Protein AF-0000000078952735 (afdb_homodimer)

Foldseek 3Di:
DDDDDDDDDDDDDDDPPPDDDDPPPPDDCPVPPDDDQLLPPQDCVVVVVAAEQEALVSLVVVLCQQQVFDDDDDPDGDDQVVCLVVFDDQVQFAADAFRQLKYKHKQALQDPVSLVVQQDPVQAGQVLLVLLSVLSVQQSSQVSQFDGPPDDPPDHDFKDKDFAKWAKKFFQAPVTHGSNFMKMKIKTFLADDFFKTKIWMFMDTPNDTGMITITIMGIAGNRRPGGGGGHGYDHPDDSSVVSNVVVVVVVVVVVVCVVQPLLDRDQDPVLVVVLVVLVCQQCPPPPPCPPSPPDHPPLEDEQVPQKDKDKDQAAQVQADSNQFGRVSNVSSVQVVRQQVSLCVQQVHGWAWGMKRIKGFADTHHRGWMKMKMKTQQFFDWQKTKIKIWIWIDHPVDPDTDTGIIMITMIGHPGGTGTYGYDDPSSSSSNSSRVVVVVVSVVVVVVSVVSSVVSVVVVD/DDDDDDDDDPPDPPDDPPDDDPPPPPDPPPPDPPPQLLLLVQDCVCVSVAAEQEALVSLVVVLCQQQVFDDDDDPDGDDQPVCLVVFDDQVQFAADAFRQLKYKHKQALQDPVSLVVQQDPVQAGQVLLVLLSVLSVQQSSQVSQFDGPPDDPPHHDFKDKDFAKWAKKFFQAPVTHGSNFMKMKIKTFLADDFFKTKIWMFMDTPNHTGMITITIMGIAGNRNPGGGGGHGYDHPDDSSVVSNVVVVVVVVVVVVCVVQPLLDRDQDPVLVVVLVVLVCQQCPPPPPCPPSPPAHPPLEDEQVPQKDKDKDQAAQVQADSNQFGRVSNVSSVQVVRQQVSLCVQQVHGWAWGMKRIKGFADTHHRGKMKMKMKTQQFFDWQKTKIKIWIWIDHPVDPDTDTGIIMITMIGHPGGTGTYGYDDPSSSSSNVSRVVVVVVSVVVVVVSVVSSVVSVVVVD

pLDDT: mean 80.13, std 22.81, range [15.13, 98.44]

Solvent-accessible surface area (backbone atoms only — not comparable to full-atom values): 49094 Å² total; per-residue (Å²): 136,80,87,86,80,71,83,83,86,87,81,81,77,84,68,85,64,84,80,86,67,90,71,80,69,80,74,81,75,76,71,75,80,75,85,80,60,65,28,76,60,70,72,58,72,63,52,78,78,47,50,71,50,54,35,54,70,45,46,53,51,51,52,34,58,44,52,58,58,69,88,61,85,57,78,69,69,81,81,42,65,83,34,50,82,64,50,68,53,62,88,67,31,60,74,37,36,43,71,63,14,28,35,29,30,30,45,59,22,66,42,49,82,53,18,36,76,29,25,35,60,85,44,25,51,38,65,31,58,51,41,30,49,50,47,52,50,51,51,47,30,51,58,47,50,52,58,63,83,83,59,60,88,90,58,49,51,34,55,35,77,44,74,48,32,36,57,33,36,41,40,59,54,89,83,60,56,58,25,70,46,47,34,36,36,34,36,24,48,43,43,52,52,59,32,38,35,33,32,40,35,38,36,28,44,92,85,36,75,34,33,43,34,36,36,32,33,32,33,18,24,39,68,64,81,44,78,25,60,46,38,41,70,44,59,80,46,70,69,44,40,52,52,33,51,53,38,51,52,50,49,52,52,45,53,62,45,60,76,40,42,82,97,63,47,72,71,48,74,68,47,47,51,50,50,50,54,50,46,42,71,64,60,47,85,59,72,80,62,58,61,78,71,84,72,61,62,88,69,39,38,49,30,90,74,35,60,38,55,28,49,46,79,51,42,51,66,44,39,39,99,80,58,23,45,26,64,23,55,54,48,16,52,50,46,50,45,38,48,52,36,47,11,54,70,58,46,33,81,48,42,75,41,33,37,35,56,29,42,51,74,54,90,41,57,29,71,26,33,38,37,38,36,21,32,47,34,26,47,55,58,35,32,40,27,32,41,33,43,30,27,40,28,41,41,65,41,86,65,68,41,76,27,34,39,38,33,38,34,31,40,39,94,54,69,44,61,38,50,38,56,86,48,71,69,42,41,53,43,25,53,50,32,45,51,52,50,49,52,53,52,50,52,52,52,53,46,50,49,42,10,50,51,48,54,54,65,73,97,132,85,85,84,87,78,81,82,84,86,66,83,75,81,83,78,84,71,85,81,76,80,72,75,80,72,80,79,75,74,75,80,78,72,75,55,62,62,38,73,57,70,69,55,69,61,53,77,77,46,50,71,51,56,35,55,68,46,45,54,51,50,51,35,58,45,51,60,57,69,86,59,86,57,77,68,68,81,80,41,66,82,35,51,81,65,52,68,53,64,88,67,33,60,72,37,36,43,70,63,14,27,34,30,30,30,44,60,21,65,42,48,83,53,18,36,76,30,26,36,59,84,44,25,51,37,65,31,58,51,40,31,48,48,47,53,49,50,50,48,30,52,58,48,48,51,60,63,83,83,59,60,89,90,58,50,51,35,56,37,77,44,75,48,32,36,55,33,35,41,42,60,55,86,82,62,54,57,24,71,48,46,34,38,38,36,36,23,46,44,41,53,50,61,32,38,34,33,33,40,34,35,36,27,45,92,74,34,74,32,32,44,32,36,36,32,32,32,33,18,24,40,70,65,81,45,79,25,61,48,38,41,68,43,60,82,46,71,64,45,40,52,50,33,52,53,39,49,54,49,50,53,52,46,55,63,43,61,78,39,43,83,97,61,47,73,74,49,76,68,47,49,51,51,50,50,53,52,46,43,70,64,61,48,85,58,72,82,61,61,62,76,71,84,70,60,63,89,68,40,39,48,29,91,75,34,59,39,53,29,50,46,78,52,41,51,65,43,40,40,100,79,56,24,44,27,65,24,54,55,48,16,53,47,45,49,46,38,49,53,36,47,10,54,70,59,47,35,81,48,42,74,40,33,38,36,56,30,41,50,72,53,89,41,56,28,73,26,33,38,38,38,37,22,32,45,35,24,48,56,58,34,33,40,26,32,43,32,42,31,27,40,28,41,41,64,41,86,65,69,43,77,28,34,38,36,34,37,35,31,39,39,94,54,69,46,60,38,50,39,57,87,47,72,70,42,41,52,44,26,51,50,31,45,51,52,51,51,52,52,51,49,52,50,52,53,49,50,52,44,20,50,53,47,54,55,66,72,99

Sequence (918 aa):
MAPLLSQPRFEFGVHRILNPFFKASICHFHQSAFRCGWGVSCDLDELESGHCSGTMSDVKKDINQRIGLEPGYHSIPKCRASLLKYQPEQNDLPKRSLMDSFTTAVLPLTLIPVQESYVNHLGQVRMGRLMEDLDLFAVWICHRHVNLPKLPKGIPLPYVFVTLLVDSVDFENERGLTAHEDMDFCGHVSWTGRSSMEITMYIRQQSIIFAKAIFMMVARNATNTGPAPVNALQPANEKEQRCYENSIERHKRRMAKQSKSVLNVRPTKDDEKLMYEIFKRTKGTDISIRDASELPPPNCRWMSDSFQTTILHAFPDNRNSHNHIFGGFVMRQAVEISFIAACIYAGGRPLLTGIMDVAFYGPLKVNSFLKLTAYIVYTHKEYIQLLTIVQGFDGTNMEKTTTNMLHMTYKAKVPVKEVLPATYQETLWHINGRNKFRAIQLLKIKRRKINNNNLSKQKMAPLLSQPRFEFGVHRILNPFFKASICHFHQSAFRCGWGVSCDLDELESGHCSGTMSDVKKDINQRIGLEPGYHSIPKCRASLLKYQPEQNDLPKRSLMDSFTTAVLPLTLIPVQESYVNHLGQVRMGRLMEDLDLFAVWICHRHVNLPKLPKGIPLPYVFVTLLVDSVDFENERGLTAHEDMDFCGHVSWTGRSSMEITMYIRQQSIIFAKAIFMMVARNATNTGPAPVNALQPANEKEQRCYENSIERHKRRMAKQSKSVLNVRPTKDDEKLMYEIFKRTKGTDISIRDASELPPPNCRWMSDSFQTTILHAFPDNRNSHNHIFGGFVMRQAVEISFIAACIYAGGRPLLTGIMDVAFYGPLKVNSFLKLTAYIVYTHKEYIQLLTIVQGFDGTNMEKTTTNMLHMTYKAKVPVKEVLPATYQETLWHINGRNKFRAIQLLKIKRRKINNNNLSKQK

Organism: Drosophila grimshawi (NCBI:txid7222)

Nearest PDB structures (foldseek):
  4zv3-assembly1_A  TM=8.084E-01  e=3.103E-20  Mus musculus
  5hz4-assembly1_B  TM=9.418E-01  e=2.242E-11  Staphylococcus aureus subsp. aureus Mu50
  5egl-assembly1_A  TM=9.257E-01  e=1.383E-11  Staphylococcus aureus subsp. aureus Mu50
  5egk-assembly1_C  TM=9.360E-01  e=2.110E-11  Staphylococcus aureus subsp. aureus Mu50
  5egj-assembly1_A  TM=9.274E-01  e=2.242E-11  Staphylococcus aureus subsp. aureus Mu50

Secondary structure (DSSP, 8-state):
--------------------------------------S--STTGGGGGSEEEEEHHHHHHHHHHHHTPPSS--SSPPP-GGGGGGPPPGGGSPPB-HHHH-EEEEE-TTSHHHHHHHB-TTSBB-HHHHHHHHHHHHHHHHHHH---TTSPTTPPP-EEEEEEEEEEEEE--TT--BTTS-EEEEEEEEEE-SSEEEEEEEEEETTEEEEEEEEEEEEEETTSSSB---PPB---SHHHHHHHHHHHHHHHHHHHHHTS-STT-PPPHHHHHHHHHHHHHHH-S-TT--S--SSPSTTEEEGGGSEEEEEEE--GGGB-TTSBBPHHHHHHHHHHHHHHHHHHHHTS-PEEEEEEEEEE-S--BTT-EEEEEEEEEEEETTEEEEEEEEEEE-SS----EEEEEEEEEEE-SS--PEEE--SHHHHHHHHHHHHHHHHHHHHHHHHHHHHHHHHHHT-/-PPP----------------------------------S--TTTGGGGGSEEEEEHHHHHHHHHHHHTPPSS--SSPPP-GGGGGGPPPGGGSPPB-HHHH-EEEEE-TTSHHHHHHHB-TTSBB-HHHHHHHHHHHHHHHHHHH---TTSPTTPPP-EEEEEEEEEEEEE--TT--BTTS-EEEEEEEEEE-SSEEEEEEEEEETTEEEEEEEEEEEEEETTSSSB---PPB---SHHHHHHHHHHHHHHHHHHHHHTS-STT-PPPHHHHHHHHHHHHHHH-S-TT--S--SSPSTTEEEGGGSEEEEEEE--GGGB-TTSBBPHHHHHHHHHHHHHHHHHHHHTS--EEEEEEEEEE-S--BTT-EEEEEEEEEEEETTEEEEEEEEEEE-SS----EEEEEEEEEEE-SS--PEEE--SHHHHHHHHHHHHHHHHHHHHHHHHHHHHHHHHHHT-

Radius of gyration: 31.55 Å; Cα contacts (8 Å, |Δi|>4): 1779; chains: 2; bounding box: 62×107×110 Å

InterPro domains:
  IPR029069 HotDog domain superfamily [SSF54637] (111-257)
  IPR029069 HotDog domain superfamily [SSF54637] (299-438)
  IPR033120 Hotdog acyl-CoA thioesterase (ACOT)-type domain [PS51770] (104-223)
  IPR033120 Hotdog acyl-CoA thioesterase (ACOT)-type domain [PS51770] (304-416)

Structure (mmCIF, N/CA/C/O backbone):
data_AF-0000000078952735-model_v1
#
loop_
_entity.id
_entity.type
_entity.pdbx_description
1 polymer GH13347
#
loop_
_atom_site.group_PDB
_atom_site.id
_atom_site.type_symbol
_atom_site.label_atom_id
_atom_site.label_alt_id
_atom_site.label_comp_id
_atom_site.label_asym_id
_atom_site.label_entity_id
_atom_site.label_seq_id
_atom_site.pdbx_PDB_ins_code
_atom_site.Cartn_x
_atom_site.Cartn_y
_atom_site.Cartn_z
_atom_site.occupancy
_atom_site.B_iso_or_equiv
_atom_site.auth_seq_id
_atom_site.auth_comp_id
_atom_site.auth_asym_id
_atom_site.auth_atom_id
_atom_site.pdbx_PDB_model_num
ATOM 1 N N . MET A 1 1 ? 25.031 65 -10.664 1 17.95 1 MET A N 1
ATOM 2 C CA . MET A 1 1 ? 23.641 64.875 -11.125 1 17.95 1 MET A CA 1
ATOM 3 C C . MET A 1 1 ? 23.5 63.75 -12.117 1 17.95 1 MET A C 1
ATOM 5 O O . MET A 1 1 ? 22.469 63.594 -12.766 1 17.95 1 MET A O 1
ATOM 9 N N . ALA A 1 2 ? 24.641 63.219 -12.461 1 17.36 2 ALA A N 1
ATOM 10 C CA . ALA A 1 2 ? 24.875 62.688 -13.797 1 17.36 2 ALA A CA 1
ATOM 11 C C . ALA A 1 2 ? 23.953 61.531 -14.086 1 17.36 2 ALA A C 1
ATOM 13 O O . ALA A 1 2 ? 23.594 60.75 -13.18 1 17.36 2 ALA A O 1
ATOM 14 N N . PRO A 1 3 ? 23.562 61.406 -15.305 1 18.03 3 PRO A N 1
ATOM 15 C CA . PRO A 1 3 ? 22.531 60.812 -16.156 1 18.03 3 PRO A CA 1
ATOM 16 C C . PRO A 1 3 ? 22.422 59.281 -15.984 1 18.03 3 PRO A C 1
ATOM 18 O O . PRO A 1 3 ? 23.359 58.656 -15.484 1 18.03 3 PRO A O 1
ATOM 21 N N . LEU A 1 4 ? 21.219 58.75 -16.422 1 17.56 4 LEU A N 1
ATOM 22 C CA . LEU A 1 4 ? 20.156 57.75 -16.5 1 17.56 4 LEU A CA 1
ATOM 23 C C . LEU A 1 4 ? 20.672 56.469 -17.125 1 17.56 4 LEU A C 1
ATOM 25 O O . LEU A 1 4 ? 20.406 55.375 -16.594 1 17.56 4 LEU A O 1
ATOM 29 N N . LEU A 1 5 ? 21 56.531 -18.422 1 16.05 5 LEU A N 1
ATOM 30 C CA . LEU A 1 5 ? 20.156 55.875 -19.422 1 16.05 5 LEU A CA 1
ATOM 31 C C . LEU A 1 5 ? 20.562 54.406 -19.594 1 16.05 5 LEU A C 1
ATOM 33 O O . LEU A 1 5 ? 19.703 53.531 -19.719 1 16.05 5 LEU A O 1
ATOM 37 N N . SER A 1 6 ? 21.797 54.125 -19.766 1 15.13 6 SER A N 1
ATOM 38 C CA . SER A 1 6 ? 22.109 53.625 -21.109 1 15.13 6 SER A CA 1
ATOM 39 C C . SER A 1 6 ? 21.984 52.125 -21.172 1 15.13 6 SER A C 1
ATOM 41 O O . SER A 1 6 ? 22.047 51.531 -22.266 1 15.13 6 SER A O 1
ATOM 43 N N . GLN A 1 7 ? 22.047 51.438 -20.047 1 17.31 7 GLN A N 1
ATOM 44 C CA . GLN A 1 7 ? 22.969 50.344 -20.328 1 17.31 7 GLN A CA 1
ATOM 45 C C . GLN A 1 7 ? 22.344 49.344 -21.297 1 17.31 7 GLN A C 1
ATOM 47 O O . GLN A 1 7 ? 21.172 49.031 -21.188 1 17.31 7 GLN A O 1
ATOM 52 N N . PRO A 1 8 ? 23.062 48.969 -22.297 1 16.89 8 PRO A N 1
ATOM 53 C CA . PRO A 1 8 ? 22.906 48.312 -23.594 1 16.89 8 PRO A CA 1
ATOM 54 C C . PRO A 1 8 ? 22.203 46.969 -23.5 1 16.89 8 PRO A C 1
ATOM 56 O O . PRO A 1 8 ? 22.234 46.312 -22.438 1 16.89 8 PRO A O 1
ATOM 59 N N . ARG A 1 9 ? 21.438 46.625 -24.547 1 16.88 9 ARG A N 1
ATOM 60 C CA . ARG A 1 9 ? 20.344 45.812 -25.109 1 16.88 9 ARG A CA 1
ATOM 61 C C . ARG A 1 9 ? 20.672 44.312 -25.031 1 16.88 9 ARG A C 1
ATOM 63 O O . ARG A 1 9 ? 19.875 43.531 -24.5 1 16.88 9 ARG A O 1
ATOM 70 N N . PHE A 1 10 ? 21.312 43.719 -26.156 1 16.86 10 PHE A N 1
ATOM 71 C CA . PHE A 1 10 ? 20.844 42.75 -27.141 1 16.86 10 PHE A CA 1
ATOM 72 C C . PHE A 1 10 ? 21.125 41.312 -26.672 1 16.86 10 PHE A C 1
ATOM 74 O O . PHE A 1 10 ? 21.969 41.094 -25.812 1 16.86 10 PHE A O 1
ATOM 81 N N . GLU A 1 11 ? 20.688 40.281 -27.562 1 15.79 11 GLU A N 1
ATOM 82 C CA . GLU A 1 11 ? 19.953 39.031 -27.812 1 15.79 11 GLU A CA 1
ATOM 83 C C . GLU A 1 11 ? 20.891 37.844 -27.828 1 15.79 11 GLU A C 1
ATOM 85 O O . GLU A 1 11 ? 20.438 36.688 -27.797 1 15.79 11 GLU A O 1
ATOM 90 N N . PHE A 1 12 ? 22.125 37.969 -27.734 1 16.38 12 PHE A N 1
ATOM 91 C CA . PHE A 1 12 ? 22.781 37.125 -28.734 1 16.38 12 PHE A CA 1
ATOM 92 C C . PHE A 1 12 ? 22.5 35.656 -28.484 1 16.38 12 PHE A C 1
ATOM 94 O O . PHE A 1 12 ? 22.156 35.281 -27.375 1 16.38 12 PHE A O 1
ATOM 101 N N . GLY A 1 13 ? 22.891 34.781 -29.5 1 15.48 13 GLY A N 1
ATOM 102 C CA . GLY A 1 13 ? 22.703 33.625 -30.391 1 15.48 13 GLY A CA 1
ATOM 103 C C . GLY A 1 13 ? 23.172 32.312 -29.812 1 15.48 13 GLY A C 1
ATOM 104 O O . GLY A 1 13 ? 22.875 31.25 -30.359 1 15.48 13 GLY A O 1
ATOM 105 N N . VAL A 1 14 ? 24.109 32.281 -28.969 1 16.17 14 VAL A N 1
ATOM 106 C CA . VAL A 1 14 ? 25.094 31.297 -29.328 1 16.17 14 VAL A CA 1
ATOM 107 C C . VAL A 1 14 ? 24.484 29.906 -29.281 1 16.17 14 VAL A C 1
ATOM 109 O O . VAL A 1 14 ? 23.516 29.672 -28.531 1 16.17 14 VAL A O 1
ATOM 112 N N . HIS A 1 15 ? 25.172 28.891 -29.938 1 16.36 15 HIS A N 1
ATOM 113 C CA . HIS A 1 15 ? 25.312 27.688 -30.734 1 16.36 15 HIS A CA 1
ATOM 114 C C . HIS A 1 15 ? 25.297 26.438 -29.859 1 16.36 15 HIS A C 1
ATOM 116 O O . HIS A 1 15 ? 25.484 25.328 -30.359 1 16.36 15 HIS A O 1
ATOM 122 N N . ARG A 1 16 ? 25.281 26.594 -28.594 1 15.67 16 ARG A N 1
ATOM 123 C CA . ARG A 1 16 ? 25.984 25.422 -28.062 1 15.67 16 ARG A CA 1
ATOM 124 C C . ARG A 1 16 ? 25.312 24.125 -28.5 1 15.67 16 ARG A C 1
ATOM 126 O O . ARG A 1 16 ? 24.141 23.906 -28.203 1 15.67 16 ARG A O 1
ATOM 133 N N . ILE A 1 17 ? 25.828 23.438 -29.484 1 18.36 17 ILE A N 1
ATOM 134 C CA . ILE A 1 17 ? 25.656 22.266 -30.328 1 18.36 17 ILE A CA 1
ATOM 135 C C . ILE A 1 17 ? 25.578 21 -29.469 1 18.36 17 ILE A C 1
ATOM 137 O O . ILE A 1 17 ? 26.016 19.922 -29.875 1 18.36 17 ILE A O 1
ATOM 141 N N . LEU A 1 18 ? 25.234 21.047 -28.25 1 15.95 18 LEU A N 1
ATOM 142 C CA . LEU A 1 18 ? 25.625 19.766 -27.688 1 15.95 18 LEU A CA 1
ATOM 143 C C . LEU A 1 18 ? 25.125 18.609 -28.547 1 15.95 18 LEU A C 1
ATOM 145 O O . LEU A 1 18 ? 24 18.641 -29.047 1 15.95 18 LEU A O 1
ATOM 149 N N . ASN A 1 19 ? 25.984 17.719 -29.078 1 16.56 19 ASN A N 1
ATOM 150 C CA . ASN A 1 19 ? 26.234 16.562 -29.922 1 16.56 19 ASN A CA 1
ATOM 151 C C . ASN A 1 19 ? 25.281 15.422 -29.609 1 16.56 19 ASN A C 1
ATOM 153 O O . ASN A 1 19 ? 24.891 15.234 -28.453 1 16.56 19 ASN A O 1
ATOM 157 N N . PRO A 1 20 ? 24.859 14.688 -30.672 1 19.56 20 PRO A N 1
ATOM 158 C CA . PRO A 1 20 ? 23.875 13.68 -31.062 1 19.56 20 PRO A CA 1
ATOM 159 C C . PRO A 1 20 ? 23.938 12.422 -30.203 1 19.56 20 PRO A C 1
ATOM 161 O O . PRO A 1 20 ? 22.922 11.977 -29.672 1 19.56 20 PRO A O 1
ATOM 164 N N . PHE A 1 21 ? 24.938 11.484 -30.484 1 20.53 21 PHE A N 1
ATOM 165 C CA . PHE A 1 21 ? 24.859 10.125 -31.016 1 20.53 21 PHE A CA 1
ATOM 166 C C . PHE A 1 21 ? 24.703 9.117 -29.875 1 20.53 21 PHE A C 1
ATOM 168 O O . PHE A 1 21 ? 24.734 7.906 -30.109 1 20.53 21 PHE A O 1
ATOM 175 N N . PHE A 1 22 ? 24.984 9.312 -28.672 1 19.62 22 PHE A N 1
ATOM 176 C CA . PHE A 1 22 ? 25.297 7.984 -28.172 1 19.62 22 PHE A CA 1
ATOM 177 C C . PHE A 1 22 ? 24.156 7.012 -28.453 1 19.62 22 PHE A C 1
ATOM 179 O O . PHE A 1 22 ? 23.016 7.281 -28.109 1 19.62 22 PHE A O 1
ATOM 186 N N . LYS A 1 23 ? 24.203 6.066 -29.438 1 19.88 23 LYS A N 1
ATOM 187 C CA . LYS A 1 23 ? 23.891 4.691 -29.828 1 19.88 23 LYS A CA 1
ATOM 188 C C . LYS A 1 23 ? 23.891 3.773 -28.609 1 19.88 23 LYS A C 1
ATOM 190 O O . LYS A 1 23 ? 24.953 3.389 -28.109 1 19.88 23 LYS A O 1
ATOM 195 N N . ALA A 1 24 ? 23.328 3.855 -27.703 1 19.94 24 ALA A N 1
ATOM 196 C CA . ALA A 1 24 ? 23.312 2.746 -26.75 1 19.94 24 ALA A CA 1
ATOM 197 C C . ALA A 1 24 ? 23.031 1.422 -27.453 1 19.94 24 ALA A C 1
ATOM 199 O O . ALA A 1 24 ? 21.906 1.159 -27.875 1 19.94 24 ALA A O 1
ATOM 200 N N . SER A 1 25 ? 23.75 0.961 -28.484 1 22.34 25 SER A N 1
ATOM 201 C CA . SER A 1 25 ? 23.781 -0.462 -28.812 1 22.34 25 SER A CA 1
ATOM 202 C C . SER A 1 25 ? 23.875 -1.314 -27.547 1 22.34 25 SER A C 1
ATOM 204 O O . SER A 1 25 ? 24.938 -1.368 -26.922 1 22.34 25 SER A O 1
ATOM 206 N N . ILE A 1 26 ? 23.188 -1.322 -26.656 1 22.59 26 ILE A N 1
ATOM 207 C CA . ILE A 1 26 ? 23.344 -2.369 -25.656 1 22.59 26 ILE A CA 1
ATOM 208 C C . ILE A 1 26 ? 23.703 -3.688 -26.344 1 22.59 26 ILE A C 1
ATOM 210 O O . ILE A 1 26 ? 23.188 -4.008 -27.406 1 22.59 26 ILE A O 1
ATOM 214 N N . CYS A 1 27 ? 24.734 -4.434 -25.906 1 25.83 27 CYS A N 1
ATOM 215 C CA . CYS A 1 27 ? 25.906 -5.305 -25.953 1 25.83 27 CYS A CA 1
ATOM 216 C C . CYS A 1 27 ? 25.516 -6.711 -26.406 1 25.83 27 CYS A C 1
ATOM 218 O O . CYS A 1 27 ? 24.375 -7.137 -26.219 1 25.83 27 CYS A O 1
ATOM 220 N N . HIS A 1 28 ? 26.219 -7.18 -27.438 1 24.39 28 HIS A N 1
ATOM 221 C CA . HIS A 1 28 ? 26.578 -8.531 -27.844 1 24.39 28 HIS A CA 1
ATOM 222 C C . HIS A 1 28 ? 26.844 -9.422 -26.625 1 24.39 28 HIS A C 1
ATOM 224 O O . HIS A 1 28 ? 27.766 -9.164 -25.844 1 24.39 28 HIS A O 1
ATOM 230 N N . PHE A 1 29 ? 26.016 -9.875 -26.016 1 24.89 29 PHE A N 1
ATOM 231 C CA . PHE A 1 29 ? 26.156 -10.969 -25.078 1 24.89 29 PHE A CA 1
ATOM 232 C C . PHE A 1 29 ? 26.984 -12.102 -25.672 1 24.89 29 PHE A C 1
ATOM 234 O O . PHE A 1 29 ? 26.516 -12.812 -26.562 1 24.89 29 PHE A O 1
ATOM 241 N N . HIS A 1 30 ? 28.344 -11.906 -26.234 1 24.11 30 HIS A N 1
ATOM 242 C CA . HIS A 1 30 ? 29.062 -13.18 -26.234 1 24.11 30 HIS A CA 1
ATOM 243 C C . HIS A 1 30 ? 29.094 -13.797 -24.828 1 24.11 30 HIS A C 1
ATOM 245 O O . HIS A 1 30 ? 30.156 -13.906 -24.219 1 24.11 30 HIS A O 1
ATOM 251 N N . GLN A 1 31 ? 28.25 -13.727 -24.078 1 24 31 GLN A N 1
ATOM 252 C CA . GLN A 1 31 ? 28.266 -14.5 -22.844 1 24 31 GLN A CA 1
ATOM 253 C C . GLN A 1 31 ? 28.469 -15.984 -23.125 1 24 31 GLN A C 1
ATOM 255 O O . GLN A 1 31 ? 27.609 -16.641 -23.719 1 24 31 GLN A O 1
ATOM 260 N N . SER A 1 32 ? 29.672 -16.484 -23.391 1 25.08 32 SER A N 1
ATOM 261 C CA . SER A 1 32 ? 30.062 -17.844 -23.031 1 25.08 32 SER A CA 1
ATOM 262 C C . SER A 1 32 ? 29.672 -18.172 -21.594 1 25.08 32 SER A C 1
ATOM 264 O O . SER A 1 32 ? 30.203 -19.109 -21 1 25.08 32 SER A O 1
ATOM 266 N N . ALA A 1 33 ? 28.984 -17.516 -20.828 1 24.45 33 ALA A N 1
ATOM 267 C CA . ALA A 1 33 ? 28.875 -17.922 -19.422 1 24.45 33 ALA A CA 1
ATOM 268 C C . ALA A 1 33 ? 28.531 -19.406 -19.312 1 24.45 33 ALA A C 1
ATOM 270 O O . ALA A 1 33 ? 27.641 -19.906 -20.016 1 24.45 33 ALA A O 1
ATOM 271 N N . PHE A 1 34 ? 29.266 -20.234 -18.531 1 24.39 34 PHE A N 1
ATOM 272 C CA . PHE A 1 34 ? 29.391 -21.516 -17.844 1 24.39 34 PHE A CA 1
ATOM 273 C C . PHE A 1 34 ? 28.172 -21.797 -16.969 1 24.39 34 PHE A C 1
ATOM 275 O O . PHE A 1 34 ? 27.672 -22.922 -16.922 1 24.39 34 PHE A O 1
ATOM 282 N N . ARG A 1 35 ? 27.875 -21 -15.859 1 25.73 35 ARG A N 1
ATOM 283 C CA . ARG A 1 35 ? 27.688 -21.609 -14.547 1 25.73 35 ARG A CA 1
ATOM 284 C C . ARG A 1 35 ? 26.531 -22.609 -14.562 1 25.73 35 ARG A C 1
ATOM 286 O O . ARG A 1 35 ? 25.828 -22.719 -15.562 1 25.73 35 ARG A O 1
ATOM 293 N N . CYS A 1 36 ? 25.609 -22.516 -13.289 1 26.25 36 CYS A N 1
ATOM 294 C CA . CYS A 1 36 ? 25.156 -23.406 -12.219 1 26.25 36 CYS A CA 1
ATOM 295 C C . CYS A 1 36 ? 23.984 -24.266 -12.672 1 26.25 36 CYS A C 1
ATOM 297 O O . CYS A 1 36 ? 23.172 -23.828 -13.477 1 26.25 36 CYS A O 1
ATOM 299 N N . GLY A 1 37 ? 24.047 -25.594 -12.219 1 26.41 37 GLY A N 1
ATOM 300 C CA . GLY A 1 37 ? 23.422 -26.906 -12.281 1 26.41 37 GLY A CA 1
ATOM 301 C C . GLY A 1 37 ? 21.969 -26.891 -11.859 1 26.41 37 GLY A C 1
ATOM 302 O O . GLY A 1 37 ? 21.609 -27.484 -10.828 1 26.41 37 GLY A O 1
ATOM 303 N N . TRP A 1 38 ? 21.328 -25.875 -11.695 1 28.84 38 TRP A N 1
ATOM 304 C CA . TRP A 1 38 ? 20 -26.469 -11.617 1 28.84 38 TRP A CA 1
ATOM 3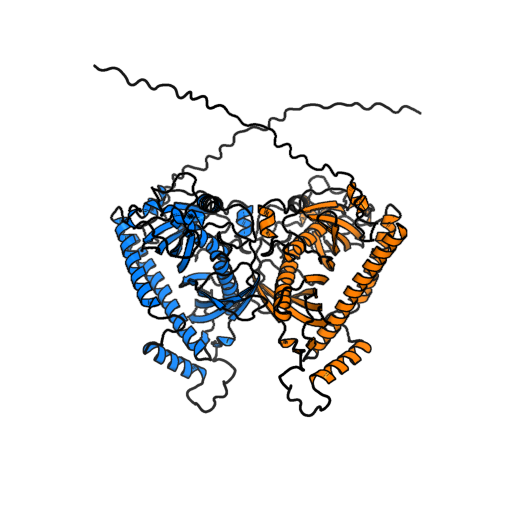05 C C . TRP A 1 38 ? 19.75 -27.391 -12.805 1 28.84 38 TRP A C 1
ATOM 307 O O . TRP A 1 38 ? 20.141 -27.078 -13.93 1 28.84 38 TRP A O 1
ATOM 317 N N . GLY A 1 39 ? 19.938 -28.703 -12.688 1 30.36 39 GLY A N 1
ATOM 318 C CA . GLY A 1 39 ? 19.75 -29.781 -13.633 1 30.36 39 GLY A CA 1
ATOM 319 C C . GLY A 1 39 ? 18.688 -29.484 -14.68 1 30.36 39 GLY A C 1
ATOM 320 O O . GLY A 1 39 ? 18.344 -30.359 -15.477 1 30.36 39 GLY A O 1
ATOM 321 N N . VAL A 1 40 ? 17.656 -28.844 -14.266 1 32.56 40 VAL A N 1
ATOM 322 C CA . VAL A 1 40 ? 16.719 -28.844 -15.383 1 32.56 40 VAL A CA 1
ATOM 323 C C . VAL A 1 40 ? 17.312 -28.078 -16.562 1 32.56 40 VAL A C 1
ATOM 325 O O . VAL A 1 40 ? 17.438 -26.844 -16.531 1 32.56 40 VAL A O 1
ATOM 328 N N . SER A 1 41 ? 18.438 -28.531 -17.109 1 32.97 41 SER A N 1
ATOM 329 C CA . SER A 1 41 ? 19.047 -28.25 -18.406 1 32.97 41 SER A CA 1
ATOM 330 C C . SER A 1 41 ? 17.984 -27.922 -19.453 1 32.97 41 SER A C 1
ATOM 332 O O . SER A 1 41 ? 18.312 -27.594 -20.594 1 32.97 41 SER A O 1
ATOM 334 N N . CYS A 1 42 ? 16.859 -28.75 -19.438 1 34.94 42 CYS A N 1
ATOM 335 C CA . CYS A 1 42 ? 16.203 -28.516 -20.719 1 34.94 42 CYS A CA 1
ATOM 336 C C . CYS A 1 42 ? 16.188 -27.031 -21.078 1 34.94 42 CYS A C 1
ATOM 338 O O . CYS A 1 42 ? 16.328 -26.672 -22.25 1 34.94 42 CYS A O 1
ATOM 340 N N . ASP A 1 43 ? 15.312 -26.344 -20.312 1 39.72 43 ASP A N 1
ATOM 341 C CA . ASP A 1 43 ? 14.406 -25.438 -21 1 39.72 43 ASP A CA 1
ATOM 342 C C . ASP A 1 43 ? 15.148 -24.219 -21.516 1 39.72 43 ASP A C 1
ATOM 344 O O . ASP A 1 43 ? 14.82 -23.688 -22.578 1 39.72 43 ASP A O 1
ATOM 348 N N . LEU A 1 44 ? 16.016 -23.578 -20.75 1 43.62 44 LEU A N 1
ATOM 349 C CA . LEU A 1 44 ? 16.328 -22.188 -21.109 1 43.62 44 LEU A CA 1
ATOM 350 C C . LEU A 1 44 ? 17.547 -22.141 -22.031 1 43.62 44 LEU A C 1
ATOM 352 O O . LEU A 1 44 ? 17.938 -21.062 -22.469 1 43.62 44 LEU A O 1
ATOM 356 N N . ASP A 1 45 ? 18.297 -23.125 -22.062 1 43.5 45 ASP A N 1
ATOM 357 C CA . ASP A 1 45 ? 19.453 -22.969 -22.953 1 43.5 45 ASP A CA 1
ATOM 358 C C . ASP A 1 45 ? 19.031 -22.391 -24.297 1 43.5 45 ASP A C 1
ATOM 360 O O . ASP A 1 45 ? 19.797 -21.672 -24.938 1 43.5 45 ASP A O 1
ATOM 364 N N . GLU A 1 46 ? 17.922 -23 -24.781 1 41.38 46 GLU A N 1
ATOM 365 C CA . GLU A 1 46 ? 17.438 -22.453 -26.031 1 41.38 46 GLU A CA 1
ATOM 366 C C . GLU A 1 46 ? 16.938 -21.016 -25.859 1 41.38 46 GLU A C 1
ATOM 368 O O . GLU A 1 46 ? 16.391 -20.422 -26.781 1 41.38 46 GLU A O 1
ATOM 373 N N . LEU A 1 47 ? 16.875 -20.547 -24.719 1 45.78 47 LEU A N 1
ATOM 374 C CA . LEU A 1 47 ? 16.453 -19.188 -24.375 1 45.78 47 LEU A CA 1
ATOM 375 C C . LEU A 1 47 ? 17.25 -18.156 -25.156 1 45.78 47 LEU A C 1
ATOM 377 O O . LEU A 1 47 ? 16.844 -17 -25.25 1 45.78 47 LEU A O 1
ATOM 381 N N . GLU A 1 48 ? 18.438 -18.531 -25.547 1 45.69 48 GLU A N 1
ATOM 382 C CA . GLU A 1 48 ? 19.297 -17.547 -26.203 1 45.69 48 GLU A CA 1
ATOM 383 C C . GLU A 1 48 ? 18.703 -17.062 -27.516 1 45.69 48 GLU A C 1
ATOM 385 O O . GLU A 1 48 ? 18.906 -15.914 -27.922 1 45.69 48 GLU A O 1
ATOM 390 N N . SER A 1 49 ? 18 -17.984 -28.156 1 50.06 49 SER A N 1
ATOM 391 C CA . SER A 1 49 ? 17.594 -17.547 -29.484 1 50.06 49 SER A CA 1
ATOM 392 C C . SER A 1 49 ? 16.094 -17.234 -29.516 1 50.06 49 SER A C 1
ATOM 394 O O . SER A 1 49 ? 15.539 -16.969 -30.594 1 50.06 49 SER A O 1
ATOM 396 N N . GLY A 1 50 ? 15.5 -17.125 -28.312 1 65.94 50 GLY A N 1
ATOM 397 C CA . GLY A 1 50 ? 14.055 -16.984 -28.359 1 65.94 50 GLY A CA 1
ATOM 398 C C . GLY A 1 50 ? 13.586 -15.547 -28.422 1 65.94 50 GLY A C 1
ATOM 399 O O . GLY A 1 50 ? 14.398 -14.625 -28.547 1 65.94 50 GLY A O 1
ATOM 400 N N . HIS A 1 51 ? 12.344 -15.328 -28.625 1 83.56 51 HIS A N 1
ATOM 401 C CA . HIS A 1 51 ? 11.672 -14.031 -28.688 1 83.56 51 HIS A CA 1
ATOM 402 C C . HIS A 1 51 ? 11.969 -13.203 -27.438 1 83.56 51 HIS A C 1
ATOM 404 O O . HIS A 1 51 ? 12.094 -13.75 -26.344 1 83.56 51 HIS A O 1
ATOM 410 N N . CYS A 1 52 ? 12.281 -11.961 -27.672 1 86.12 52 CYS A N 1
ATOM 411 C CA . CYS A 1 52 ? 12.516 -11.023 -26.578 1 86.12 52 CYS A CA 1
ATOM 412 C C . CYS A 1 52 ? 11.445 -9.938 -26.547 1 86.12 52 CYS A C 1
ATOM 414 O O . CYS A 1 52 ? 11.195 -9.289 -27.562 1 86.12 52 CYS A O 1
ATOM 416 N N . SER A 1 53 ? 10.852 -9.734 -25.406 1 90.94 53 SER A N 1
ATOM 417 C CA . SER A 1 53 ? 9.734 -8.805 -25.266 1 90.94 53 SER A CA 1
ATOM 418 C C . SER A 1 53 ? 10.195 -7.465 -24.703 1 90.94 53 SER A C 1
ATOM 420 O O . SER A 1 53 ? 9.375 -6.605 -24.375 1 90.94 53 SER A O 1
ATOM 422 N N . GLY A 1 54 ? 11.492 -7.27 -24.578 1 93.44 54 GLY A N 1
ATOM 423 C CA . GLY A 1 54 ? 11.984 -6.023 -24.016 1 93.44 54 GLY A CA 1
ATOM 424 C C . GLY A 1 54 ? 11.906 -5.996 -22.5 1 93.44 54 GLY A C 1
ATOM 425 O O . GLY A 1 54 ? 12.406 -6.906 -21.828 1 93.44 54 GLY A O 1
ATOM 426 N N . THR A 1 55 ? 11.297 -4.875 -21.953 1 95 55 THR A N 1
ATOM 427 C CA . THR A 1 55 ? 11.172 -4.738 -20.516 1 95 55 THR A CA 1
ATOM 428 C C . THR A 1 55 ? 9.781 -5.148 -20.047 1 95 55 THR A C 1
ATOM 430 O O . THR A 1 55 ? 8.867 -5.316 -20.859 1 95 55 THR A O 1
ATOM 433 N N . MET A 1 56 ? 9.664 -5.297 -18.797 1 94.88 56 MET A N 1
ATOM 434 C CA . MET A 1 56 ? 8.359 -5.613 -18.219 1 94.88 56 MET A CA 1
ATOM 435 C C . MET A 1 56 ? 7.363 -4.488 -18.484 1 94.88 56 MET A C 1
ATOM 437 O O . MET A 1 56 ? 6.164 -4.73 -18.609 1 94.88 56 MET A O 1
ATOM 441 N N . SER A 1 57 ? 7.809 -3.266 -18.562 1 91.81 57 SER A N 1
ATOM 442 C CA . SER A 1 57 ? 6.949 -2.156 -18.969 1 91.81 57 SER A CA 1
ATOM 443 C C . SER A 1 57 ? 6.453 -2.332 -20.406 1 91.81 57 SER A C 1
ATOM 445 O O . SER A 1 57 ? 5.301 -2.02 -20.703 1 91.81 57 SER A O 1
ATOM 447 N N . ASP A 1 58 ? 7.324 -2.811 -21.25 1 93.69 58 ASP A N 1
ATOM 448 C CA . ASP A 1 58 ? 6.941 -3.09 -22.625 1 93.69 58 ASP A CA 1
ATOM 449 C C . ASP A 1 58 ? 5.875 -4.18 -22.688 1 93.69 58 ASP A C 1
ATOM 451 O O . ASP A 1 58 ? 4.93 -4.082 -23.469 1 93.69 58 ASP A O 1
ATOM 455 N N . VAL A 1 59 ? 6.082 -5.184 -21.906 1 95.06 59 VAL A N 1
ATOM 456 C CA . VAL A 1 59 ? 5.125 -6.285 -21.844 1 95.06 59 VAL A CA 1
ATOM 457 C C . VAL A 1 59 ? 3.736 -5.738 -21.516 1 95.06 59 VAL A C 1
ATOM 459 O O . VAL A 1 59 ? 2.756 -6.09 -22.172 1 95.06 59 VAL A O 1
ATOM 462 N N . LYS A 1 60 ? 3.662 -4.91 -20.547 1 91.75 60 LYS A N 1
ATOM 463 C CA . LYS A 1 60 ? 2.389 -4.309 -20.156 1 91.75 60 LYS A CA 1
ATOM 464 C C . LYS A 1 60 ? 1.782 -3.51 -21.297 1 91.75 60 LYS A C 1
ATOM 466 O O . LYS A 1 60 ? 0.586 -3.623 -21.578 1 91.75 60 LYS A O 1
ATOM 471 N N . LYS A 1 61 ? 2.568 -2.752 -21.938 1 90.81 61 LYS A N 1
ATOM 472 C CA . LYS A 1 61 ? 2.119 -1.942 -23.078 1 90.81 61 LYS A CA 1
ATOM 473 C C . LYS A 1 61 ? 1.591 -2.822 -24.203 1 90.81 61 LYS A C 1
ATOM 475 O O . LYS A 1 61 ? 0.546 -2.527 -24.781 1 90.81 61 LYS A O 1
ATOM 480 N N . ASP A 1 62 ? 2.33 -3.859 -24.469 1 93.62 62 ASP A N 1
ATOM 481 C CA . ASP A 1 62 ? 1.957 -4.758 -25.562 1 93.62 62 ASP A CA 1
ATOM 482 C C . ASP A 1 62 ? 0.628 -5.449 -25.266 1 93.62 62 ASP A C 1
ATOM 484 O O . ASP A 1 62 ? -0.197 -5.625 -26.172 1 93.62 62 ASP A O 1
ATOM 488 N N . ILE A 1 63 ? 0.458 -5.859 -24.078 1 93.44 63 ILE A N 1
ATOM 489 C CA . ILE A 1 63 ? -0.801 -6.488 -23.688 1 93.44 63 ILE A CA 1
ATOM 490 C C . ILE A 1 63 ? -1.955 -5.516 -23.922 1 93.44 63 ILE A C 1
ATOM 492 O O . ILE A 1 63 ? -2.961 -5.871 -24.531 1 93.44 63 ILE A O 1
ATOM 496 N N . ASN A 1 64 ? -1.824 -4.305 -23.422 1 89.19 64 ASN A N 1
ATOM 497 C CA . ASN A 1 64 ? -2.867 -3.293 -23.547 1 89.19 64 ASN A CA 1
ATOM 498 C C . ASN A 1 64 ? -3.184 -3.01 -25.016 1 89.19 64 ASN A C 1
ATOM 500 O O . ASN A 1 64 ? -4.348 -2.842 -25.391 1 89.19 64 ASN A O 1
ATOM 504 N N . GLN A 1 65 ? -2.174 -2.941 -25.781 1 90.25 65 GLN A N 1
ATOM 505 C CA . GLN A 1 65 ? -2.354 -2.691 -27.203 1 90.25 65 GLN A CA 1
ATOM 506 C C . GLN A 1 65 ? -3.104 -3.84 -27.875 1 90.25 65 GLN A C 1
ATOM 508 O O . GLN A 1 65 ? -4.004 -3.609 -28.688 1 90.25 65 GLN A O 1
ATOM 513 N N . ARG A 1 66 ? -2.764 -5.008 -27.547 1 92.44 66 ARG A N 1
ATOM 514 C CA . ARG A 1 66 ? -3.363 -6.184 -28.172 1 92.44 66 ARG A CA 1
ATOM 515 C C . ARG A 1 66 ? -4.844 -6.289 -27.828 1 92.44 66 ARG A C 1
ATOM 517 O O . ARG A 1 66 ? -5.645 -6.762 -28.641 1 92.44 66 ARG A O 1
ATOM 524 N N . ILE A 1 67 ? -5.207 -5.879 -26.656 1 90.62 67 ILE A N 1
ATOM 525 C CA . ILE A 1 67 ? -6.602 -6.023 -26.25 1 90.62 67 ILE A CA 1
ATOM 526 C C . ILE A 1 67 ? -7.359 -4.73 -26.547 1 90.62 67 ILE A C 1
ATOM 528 O O . ILE A 1 67 ? -8.57 -4.645 -26.312 1 90.62 67 ILE A O 1
ATOM 532 N N . GLY A 1 68 ? -6.684 -3.693 -26.984 1 86.62 68 GLY A N 1
ATOM 533 C CA . GLY A 1 68 ? -7.324 -2.432 -27.328 1 86.62 68 GLY A CA 1
ATOM 534 C C . GLY A 1 68 ? -7.762 -1.639 -26.109 1 86.62 68 GLY A C 1
ATOM 535 O O . GLY A 1 68 ? -8.828 -1.019 -26.109 1 86.62 68 GLY A O 1
ATOM 536 N N . LEU A 1 69 ? -7.035 -1.764 -25.078 1 82.44 69 LEU A N 1
ATOM 537 C CA . LEU A 1 69 ? -7.383 -1.043 -23.859 1 82.44 69 LEU A CA 1
ATOM 538 C C . LEU A 1 69 ? -6.969 0.422 -23.953 1 82.44 69 LEU A C 1
ATOM 540 O O . LEU A 1 69 ? -5.84 0.728 -24.344 1 82.44 69 LEU A O 1
ATOM 544 N N . GLU A 1 70 ? -7.922 1.267 -23.641 1 78.31 70 GLU A N 1
ATOM 545 C CA . GLU A 1 70 ? -7.621 2.695 -23.578 1 78.31 70 GLU A CA 1
ATOM 546 C C . GLU A 1 70 ? -6.918 3.055 -22.281 1 78.31 70 GLU A C 1
ATOM 548 O O . GLU A 1 70 ? -7.254 2.525 -21.219 1 78.31 70 GLU A O 1
ATOM 553 N N . PRO A 1 71 ? -6.035 3.934 -22.453 1 77.75 71 PRO A N 1
ATOM 554 C CA . PRO A 1 71 ? -5.336 4.344 -21.234 1 77.75 71 PRO A CA 1
ATOM 555 C C . PRO A 1 71 ? -6.242 5.078 -20.25 1 77.75 71 PRO A C 1
ATOM 557 O O . PRO A 1 71 ? -7.152 5.801 -20.656 1 77.75 71 PRO A O 1
ATOM 560 N N . GLY A 1 72 ? -5.938 4.84 -18.922 1 77.56 72 GLY A N 1
ATOM 561 C CA . GLY A 1 72 ? -6.688 5.555 -17.891 1 77.56 72 GLY A CA 1
ATOM 562 C C . GLY A 1 72 ? -7.809 4.734 -17.297 1 77.56 72 GLY A C 1
ATOM 563 O O . GLY A 1 72 ? -8.156 3.668 -17.812 1 77.56 72 GLY A O 1
ATOM 564 N N . TYR A 1 73 ? -8.32 5.234 -16.188 1 78.69 73 TYR A N 1
ATOM 565 C CA . TYR A 1 73 ? -9.422 4.559 -15.5 1 78.69 73 TYR A CA 1
ATOM 566 C C . TYR A 1 73 ? -10.766 5.141 -15.922 1 78.69 73 TYR A C 1
ATOM 568 O O . TYR A 1 73 ? -10.922 6.359 -16 1 78.69 73 TYR A O 1
ATOM 576 N N . HIS A 1 74 ? -11.602 4.242 -16.234 1 76.12 74 HIS A N 1
ATOM 577 C CA . HIS A 1 74 ? -12.992 4.578 -16.531 1 76.12 74 HIS A CA 1
ATOM 578 C C . HIS A 1 74 ? -13.953 3.803 -15.641 1 76.12 74 HIS A C 1
ATOM 580 O O . HIS A 1 74 ? -13.852 2.58 -15.523 1 76.12 74 HIS A O 1
ATOM 586 N N . SER A 1 75 ? -14.781 4.516 -15.039 1 74.06 75 SER A N 1
ATOM 587 C CA . SER A 1 75 ? -15.727 3.869 -14.133 1 74.06 75 SER A CA 1
ATOM 588 C C . SER A 1 75 ? -16.609 2.879 -14.883 1 74.06 75 SER A C 1
ATOM 590 O O . SER A 1 75 ? -17.016 1.851 -14.32 1 74.06 75 SER A O 1
ATOM 592 N N . ILE A 1 76 ? -16.891 3.188 -16.078 1 73.19 76 ILE A N 1
ATOM 593 C CA . ILE A 1 76 ? -17.625 2.26 -16.938 1 73.19 76 ILE A CA 1
ATOM 594 C C . ILE A 1 76 ? -16.719 1.761 -18.062 1 73.19 76 ILE A C 1
ATOM 596 O O . ILE A 1 76 ? -16.359 2.518 -18.969 1 73.19 76 ILE A O 1
ATOM 600 N N . PRO A 1 77 ? -16.375 0.515 -17.891 1 71.75 77 PRO A N 1
ATOM 601 C CA . PRO A 1 77 ? -15.461 -0.005 -18.891 1 71.75 77 PRO A CA 1
ATOM 602 C C . PRO A 1 77 ? -16.094 -0.097 -20.281 1 71.75 77 PRO A C 1
ATOM 604 O O . PRO A 1 77 ? -17.312 -0.215 -20.406 1 71.75 77 PRO A O 1
ATOM 607 N N . LYS A 1 78 ? -15.281 0.107 -21.266 1 75 78 LYS A N 1
ATOM 608 C CA . LYS A 1 78 ? -15.75 -0.033 -22.641 1 75 78 LYS A CA 1
ATOM 609 C C . LYS A 1 78 ? -16.297 -1.437 -22.891 1 75 78 LYS A C 1
ATOM 611 O O . LYS A 1 78 ? -15.703 -2.426 -22.453 1 75 78 LYS A O 1
ATOM 616 N N . CYS A 1 79 ? -17.344 -1.443 -23.484 1 79.88 79 CYS A N 1
ATOM 617 C CA . CYS A 1 79 ? -18 -2.715 -23.797 1 79.88 79 CYS A CA 1
ATOM 618 C C . CYS A 1 79 ? -17.234 -3.465 -24.875 1 79.88 79 CYS A C 1
ATOM 620 O O . CYS A 1 79 ? -16.922 -2.898 -25.922 1 79.88 79 CYS A O 1
ATOM 622 N N . ARG A 1 80 ? -16.891 -4.699 -24.688 1 87.19 80 ARG A N 1
ATOM 623 C CA . ARG A 1 80 ? -16.156 -5.527 -25.641 1 87.19 80 ARG A CA 1
ATOM 624 C C . ARG A 1 80 ? -17.078 -6.566 -26.281 1 87.19 80 ARG A C 1
ATOM 626 O O . ARG A 1 80 ? -16.594 -7.539 -26.875 1 87.19 80 ARG A O 1
ATOM 633 N N . ALA A 1 81 ? -18.312 -6.328 -26.219 1 90.25 81 ALA A N 1
ATOM 634 C CA . ALA A 1 81 ? -19.297 -7.285 -26.734 1 90.25 81 ALA A CA 1
ATOM 635 C C . ALA A 1 81 ? -19.172 -7.434 -28.25 1 90.25 81 ALA A C 1
ATOM 637 O O . ALA A 1 81 ? -19.422 -8.508 -28.797 1 90.25 81 ALA A O 1
ATOM 638 N N . SER A 1 82 ? -18.766 -6.391 -28.891 1 92.06 82 SER A N 1
ATOM 639 C CA . SER A 1 82 ? -18.641 -6.422 -30.344 1 92.06 82 SER A CA 1
ATOM 640 C C . SER A 1 82 ? -17.531 -7.375 -30.797 1 92.06 82 SER A C 1
ATOM 642 O O . SER A 1 82 ? -17.5 -7.785 -31.953 1 92.06 82 SER A O 1
ATOM 644 N N . LEU A 1 83 ? -16.703 -7.797 -29.953 1 94.19 83 LEU A N 1
ATOM 645 C CA . LEU A 1 83 ? -15.57 -8.664 -30.281 1 94.19 83 LEU A CA 1
ATOM 646 C C . LEU A 1 83 ? -15.969 -10.133 -30.203 1 94.19 83 LEU A C 1
ATOM 648 O O . LEU A 1 83 ? -15.242 -11 -30.688 1 94.19 83 LEU A O 1
ATOM 652 N N . LEU A 1 84 ? -17.094 -10.422 -29.734 1 94.81 84 LEU A N 1
ATOM 653 C CA . LEU A 1 84 ? -17.547 -11.797 -29.562 1 94.81 84 LEU A CA 1
ATOM 654 C C . LEU A 1 84 ? -17.688 -12.492 -30.922 1 94.81 84 LEU A C 1
ATOM 656 O O . LEU A 1 84 ? -17.469 -13.703 -31.016 1 94.81 84 LEU A O 1
ATOM 660 N N . LYS A 1 85 ? -18.016 -11.672 -31.859 1 94.69 85 LYS A N 1
ATOM 661 C CA . LYS A 1 85 ? -18.203 -12.234 -33.188 1 94.69 85 LYS A CA 1
ATOM 662 C C . LYS A 1 85 ? -16.891 -12.773 -33.75 1 94.69 85 LYS A C 1
ATOM 664 O O . LYS A 1 85 ? -16.891 -13.594 -34.688 1 94.69 85 LYS A O 1
ATOM 669 N N . TYR A 1 86 ? -15.797 -12.414 -33.188 1 95.69 86 TYR A N 1
ATOM 670 C CA . TYR A 1 86 ? -14.492 -12.82 -33.688 1 95.69 86 TYR A CA 1
ATOM 671 C C . TYR A 1 86 ? -13.922 -13.977 -32.875 1 95.69 86 TYR A C 1
ATOM 673 O O . TYR A 1 86 ? -12.781 -14.398 -33.094 1 95.69 86 TYR A O 1
ATOM 681 N N . GLN A 1 87 ? -14.602 -14.484 -31.906 1 95.12 87 GLN A N 1
ATOM 682 C CA . GLN A 1 87 ? -14.125 -15.641 -31.156 1 95.12 87 GLN A CA 1
ATOM 683 C C . GLN A 1 87 ? -13.953 -16.859 -32.062 1 95.12 87 GLN A C 1
ATOM 685 O O . GLN A 1 87 ? -14.875 -17.25 -32.781 1 95.12 87 GLN A O 1
ATOM 690 N N . PRO A 1 88 ? -12.852 -17.453 -32 1 96 88 PRO A N 1
ATOM 691 C CA . PRO A 1 88 ? -12.617 -18.594 -32.875 1 96 88 PRO A CA 1
ATOM 692 C C . PRO A 1 88 ? -13.219 -19.891 -32.344 1 96 88 PRO A C 1
ATOM 694 O O . PRO A 1 88 ? -13.57 -19.969 -31.172 1 96 88 PRO A O 1
ATOM 697 N N . GLU A 1 89 ? -13.305 -20.812 -33.281 1 94.56 89 GLU A N 1
ATOM 698 C CA . GLU A 1 89 ? -13.57 -22.188 -32.906 1 94.56 89 GLU A CA 1
ATOM 699 C C . GLU A 1 89 ? -12.273 -22.984 -32.781 1 94.56 89 GLU A C 1
ATOM 701 O O . GLU A 1 89 ? -11.234 -22.578 -33.312 1 94.56 89 GLU A O 1
ATOM 706 N N . GLN A 1 90 ? -12.391 -24.062 -32.094 1 94.38 90 GLN A N 1
ATOM 707 C CA . GLN A 1 90 ? -11.203 -24.891 -31.859 1 94.38 90 GLN A CA 1
ATOM 708 C C . GLN A 1 90 ? -10.531 -25.281 -33.156 1 94.38 90 GLN A C 1
ATOM 710 O O . GLN A 1 90 ? -9.297 -25.281 -33.25 1 94.38 90 GLN A O 1
ATOM 715 N N . ASN A 1 91 ? -11.328 -25.562 -34.125 1 92.69 91 ASN A N 1
ATOM 716 C CA . ASN A 1 91 ? -10.82 -26.047 -35.406 1 92.69 91 ASN A CA 1
ATOM 717 C C . ASN A 1 91 ? -10.164 -24.922 -36.188 1 92.69 91 ASN A C 1
ATOM 719 O O . ASN A 1 91 ? -9.414 -25.188 -37.156 1 92.69 91 ASN A O 1
ATOM 723 N N . ASP A 1 92 ? -10.398 -23.719 -35.844 1 92.94 92 ASP A N 1
ATOM 724 C CA . ASP A 1 92 ? -9.828 -22.562 -36.531 1 92.94 92 ASP A CA 1
ATOM 725 C C . ASP A 1 92 ? -8.391 -22.312 -36.062 1 92.94 92 ASP A C 1
ATOM 727 O O . ASP A 1 92 ? -7.652 -21.562 -36.719 1 92.94 92 ASP A O 1
ATOM 731 N N . LEU A 1 93 ? -8 -22.969 -35 1 96.88 93 LEU A N 1
ATOM 732 C CA . LEU A 1 93 ? -6.738 -22.641 -34.344 1 96.88 93 LEU A CA 1
ATOM 733 C C . LEU A 1 93 ? -5.656 -23.656 -34.719 1 96.88 93 LEU A C 1
ATOM 735 O O . LEU A 1 93 ? -5.793 -24.844 -34.438 1 96.88 93 LEU A O 1
ATOM 739 N N . PRO A 1 94 ? -4.629 -23.188 -35.344 1 97.19 94 PRO A N 1
ATOM 740 C CA . PRO A 1 94 ? -3.529 -24.109 -35.656 1 97.19 94 PRO A CA 1
ATOM 741 C C . PRO A 1 94 ? -2.793 -24.578 -34.375 1 97.19 94 PRO A C 1
ATOM 743 O O . PRO A 1 94 ? -2.746 -23.844 -33.375 1 97.19 94 PRO A O 1
ATOM 746 N N . LYS A 1 95 ? -2.146 -25.734 -34.5 1 97 95 LYS A N 1
ATOM 747 C CA . LYS A 1 95 ? -1.315 -26.219 -33.406 1 97 95 LYS A CA 1
ATOM 748 C C . LYS A 1 95 ? -0.052 -25.375 -33.25 1 97 95 LYS A C 1
ATOM 750 O O . LYS A 1 95 ? 0.456 -24.844 -34.219 1 97 95 LYS A O 1
ATOM 755 N N . ARG A 1 96 ? 0.39 -25.266 -32.031 1 96.38 96 ARG A N 1
ATOM 756 C CA . ARG A 1 96 ? 1.563 -24.453 -31.734 1 96.38 96 ARG A CA 1
ATOM 757 C C . ARG A 1 96 ? 2.559 -25.234 -30.891 1 96.38 96 ARG A C 1
ATOM 759 O O . ARG A 1 96 ? 2.18 -26.172 -30.172 1 96.38 96 ARG A O 1
ATOM 766 N N . SER A 1 97 ? 3.832 -24.875 -30.984 1 94.69 97 SER A N 1
ATOM 767 C CA . SER A 1 97 ? 4.867 -25.5 -30.172 1 94.69 97 SER A CA 1
ATOM 768 C C . SER A 1 97 ? 5.176 -24.672 -28.938 1 94.69 97 SER A C 1
ATOM 770 O O . SER A 1 97 ? 4.664 -23.562 -28.781 1 94.69 97 SER A O 1
ATOM 772 N N . LEU A 1 98 ? 5.977 -25.266 -28.016 1 92.94 98 LEU A N 1
ATOM 773 C CA . LEU A 1 98 ? 6.375 -24.547 -26.812 1 92.94 98 LEU A CA 1
ATOM 774 C C . LEU A 1 98 ? 7.168 -23.297 -27.172 1 92.94 98 LEU A C 1
ATOM 776 O O . LEU A 1 98 ? 6.973 -22.234 -26.562 1 92.94 98 LEU A O 1
ATOM 780 N N . MET A 1 99 ? 7.957 -23.375 -28.156 1 91.06 99 MET A N 1
ATOM 781 C CA . MET A 1 99 ? 8.852 -22.297 -28.547 1 91.06 99 MET A CA 1
ATOM 782 C C . MET A 1 99 ? 8.062 -21.125 -29.125 1 91.06 99 MET A C 1
ATOM 784 O O . MET A 1 99 ? 8.523 -19.984 -29.094 1 91.06 99 MET A O 1
ATOM 788 N N . ASP A 1 100 ? 6.914 -21.422 -29.641 1 93.5 100 ASP A N 1
ATOM 789 C CA . ASP A 1 100 ? 6.098 -20.375 -30.234 1 93.5 100 ASP A CA 1
ATOM 790 C C . ASP A 1 100 ? 5.68 -19.344 -29.188 1 93.5 100 ASP A C 1
ATOM 792 O O . ASP A 1 100 ? 5.512 -18.156 -29.516 1 93.5 100 ASP A O 1
ATOM 796 N N . SER A 1 101 ? 5.496 -19.75 -27.984 1 95.12 101 SER A N 1
ATOM 797 C CA . SER A 1 101 ? 5.082 -18.844 -26.922 1 95.12 101 SER A CA 1
ATOM 798 C C . SER A 1 101 ? 6.277 -18.375 -26.094 1 95.12 101 SER A C 1
ATOM 800 O O . SER A 1 101 ? 6.168 -17.422 -25.328 1 95.12 101 SER A O 1
ATOM 802 N N . PHE A 1 102 ? 7.406 -19 -26.234 1 94 102 PHE A N 1
ATOM 803 C CA . PHE A 1 102 ? 8.57 -18.672 -25.422 1 94 102 PHE A CA 1
ATOM 804 C C . PHE A 1 102 ? 8.961 -17.203 -25.594 1 94 102 PHE A C 1
ATOM 806 O O . PHE A 1 102 ? 8.969 -16.688 -26.719 1 94 102 PHE A O 1
ATOM 813 N N . THR A 1 103 ? 9.312 -16.531 -24.531 1 94.69 103 THR A N 1
ATOM 814 C CA . THR A 1 103 ? 9.758 -15.148 -24.594 1 94.69 103 THR A CA 1
ATOM 815 C C . THR A 1 103 ? 10.547 -14.781 -23.344 1 94.69 103 THR A C 1
ATOM 817 O O . THR A 1 103 ? 10.594 -15.555 -22.391 1 94.69 103 THR A O 1
ATOM 820 N N . THR A 1 104 ? 11.281 -13.727 -23.484 1 93.81 104 THR A N 1
ATOM 821 C CA . THR A 1 104 ? 12.023 -13.164 -22.359 1 93.81 104 THR A CA 1
ATOM 822 C C . THR A 1 104 ? 11.656 -11.695 -22.156 1 93.81 104 THR A C 1
ATOM 824 O O . THR A 1 104 ? 11.188 -11.031 -23.094 1 93.81 104 THR A O 1
ATOM 827 N N . ALA A 1 105 ? 11.695 -11.258 -20.969 1 95.75 105 ALA A N 1
ATOM 828 C CA . ALA A 1 105 ? 11.516 -9.844 -20.625 1 95.75 105 ALA A CA 1
ATOM 829 C C . ALA A 1 105 ? 12.43 -9.445 -19.469 1 95.75 105 ALA A C 1
ATOM 831 O O . ALA A 1 105 ? 12.656 -10.227 -18.547 1 95.75 105 ALA A O 1
ATOM 832 N N . VAL A 1 106 ? 12.867 -8.227 -19.547 1 95.81 106 VAL A N 1
ATOM 833 C CA . VAL A 1 106 ? 13.82 -7.75 -18.562 1 95.81 106 VAL A CA 1
ATOM 834 C C . VAL A 1 106 ? 13.117 -6.848 -17.547 1 95.81 106 VAL A C 1
ATOM 836 O O . VAL A 1 106 ? 12.266 -6.035 -17.922 1 95.81 106 VAL A O 1
ATOM 839 N N . LEU A 1 107 ? 13.359 -7.07 -16.297 1 96.5 107 LEU A N 1
ATOM 840 C CA . LEU A 1 107 ? 13.094 -6.094 -15.25 1 96.5 107 LEU A CA 1
ATOM 841 C C . LEU A 1 107 ? 14.336 -5.262 -14.953 1 96.5 107 LEU A C 1
ATOM 843 O O . LEU A 1 107 ? 15.273 -5.738 -14.312 1 96.5 107 LEU A O 1
ATOM 847 N N . PRO A 1 108 ? 14.383 -4.027 -15.422 1 95.62 108 PRO A N 1
ATOM 848 C CA . PRO A 1 108 ? 15.617 -3.238 -15.383 1 95.62 108 PRO A CA 1
ATOM 849 C C . PRO A 1 108 ? 15.828 -2.551 -14.039 1 95.62 108 PRO A C 1
ATOM 851 O O . PRO A 1 108 ? 15.703 -1.328 -13.938 1 95.62 108 PRO A O 1
ATOM 854 N N . LEU A 1 109 ? 16.297 -3.289 -13.133 1 94.25 109 LEU A N 1
ATOM 855 C CA . LEU A 1 109 ? 16.484 -2.791 -11.773 1 94.25 109 LEU A CA 1
ATOM 856 C C . LEU A 1 109 ? 17.672 -1.828 -11.711 1 94.25 109 LEU A C 1
ATOM 858 O O . LEU A 1 109 ? 17.828 -1.095 -10.727 1 94.25 109 LEU A O 1
ATOM 862 N N . THR A 1 110 ? 18.484 -1.788 -12.695 1 91.69 110 THR A N 1
ATOM 863 C CA . THR A 1 110 ? 19.594 -0.841 -12.734 1 91.69 110 THR A CA 1
ATOM 864 C C . THR A 1 110 ? 19.078 0.578 -12.969 1 91.69 110 THR A C 1
ATOM 866 O O . THR A 1 110 ? 19.781 1.55 -12.688 1 91.69 110 THR A O 1
ATOM 869 N N . LEU A 1 111 ? 17.906 0.662 -13.547 1 91 111 LEU A N 1
ATOM 870 C CA . LEU A 1 111 ? 17.266 1.963 -13.672 1 91 111 LEU A CA 1
ATOM 871 C C . LEU A 1 111 ? 16.703 2.422 -12.336 1 91 111 LEU A C 1
ATOM 873 O O . LEU A 1 111 ? 15.836 1.755 -11.758 1 91 111 LEU A O 1
ATOM 877 N N . ILE A 1 112 ? 17.016 3.561 -11.891 1 86.69 112 ILE A N 1
ATOM 878 C CA . ILE A 1 112 ? 16.75 4.043 -10.539 1 86.69 112 ILE A CA 1
ATOM 879 C C . ILE A 1 112 ? 15.25 4.125 -10.297 1 86.69 112 ILE A C 1
ATOM 881 O O . ILE A 1 112 ? 14.75 3.674 -9.258 1 86.69 112 ILE A O 1
ATOM 885 N N . PRO A 1 113 ? 14.508 4.664 -11.219 1 84.12 113 PRO A N 1
ATOM 886 C CA . PRO A 1 113 ? 13.07 4.75 -10.969 1 84.12 113 PRO A CA 1
ATOM 887 C C . PRO A 1 113 ? 12.43 3.385 -10.734 1 84.12 113 PRO A C 1
ATOM 889 O O . PRO A 1 113 ? 11.477 3.27 -9.961 1 84.12 113 PRO A O 1
ATOM 892 N N . VAL A 1 114 ? 12.914 2.369 -11.398 1 91.06 114 VAL A N 1
ATOM 893 C CA . VAL A 1 114 ? 12.406 1.014 -11.227 1 91.06 114 VAL A CA 1
ATOM 894 C C . VAL A 1 114 ? 12.938 0.423 -9.922 1 91.06 114 VAL A C 1
ATOM 896 O O . VAL A 1 114 ? 12.18 -0.167 -9.148 1 91.06 114 VAL A O 1
ATOM 899 N N . GLN A 1 115 ? 14.172 0.654 -9.664 1 90.94 115 GLN A N 1
ATOM 900 C CA . GLN A 1 115 ? 14.844 0.125 -8.484 1 90.94 115 GLN A CA 1
ATOM 901 C C . GLN A 1 115 ? 14.125 0.54 -7.207 1 90.94 115 GLN A C 1
ATOM 903 O O . GLN A 1 115 ? 13.977 -0.261 -6.281 1 90.94 115 GLN A O 1
ATOM 908 N N . GLU A 1 116 ? 13.664 1.697 -7.176 1 87.5 116 GLU A N 1
ATOM 909 C CA . GLU A 1 116 ? 13.07 2.268 -5.969 1 87.5 116 GLU A CA 1
ATOM 910 C C . GLU A 1 116 ? 11.82 1.499 -5.555 1 87.5 116 GLU A C 1
ATOM 912 O O . GLU A 1 116 ? 11.531 1.362 -4.363 1 87.5 116 GLU A O 1
ATOM 917 N N . SER A 1 117 ? 11.188 0.967 -6.535 1 90.31 117 SER A N 1
ATOM 918 C CA . SER A 1 117 ? 9.938 0.279 -6.238 1 90.31 117 SER A CA 1
ATOM 919 C C . SER A 1 117 ? 10.18 -1.186 -5.891 1 90.31 117 SER A C 1
ATOM 921 O O . SER A 1 117 ? 9.273 -1.877 -5.426 1 90.31 117 SER A O 1
ATOM 923 N N . TYR A 1 118 ? 11.414 -1.621 -6.027 1 93.81 118 TYR A N 1
ATOM 924 C CA . TYR A 1 118 ? 11.664 -3.049 -5.875 1 93.81 118 TYR A CA 1
ATOM 925 C C . TYR A 1 118 ? 12.664 -3.311 -4.754 1 93.81 118 TYR A C 1
ATOM 927 O O . TYR A 1 118 ? 12.938 -4.465 -4.414 1 93.81 118 TYR A O 1
ATOM 935 N N . VAL A 1 119 ? 13.188 -2.283 -4.164 1 90.62 119 VAL A N 1
ATOM 936 C CA . VAL A 1 119 ? 14.273 -2.449 -3.205 1 90.62 119 VAL A CA 1
ATOM 937 C C . VAL A 1 119 ? 13.711 -2.455 -1.785 1 90.62 119 VAL A C 1
ATOM 939 O O . VAL A 1 119 ? 12.797 -1.693 -1.472 1 90.62 119 VAL A O 1
ATOM 942 N N . ASN A 1 120 ? 14.242 -3.346 -1.007 1 87.69 120 ASN A N 1
ATOM 943 C CA . ASN A 1 120 ? 13.945 -3.297 0.422 1 87.69 120 ASN A CA 1
ATOM 944 C C . ASN A 1 120 ? 15.07 -2.615 1.2 1 87.69 120 ASN A C 1
ATOM 946 O O . ASN A 1 120 ? 16.016 -2.096 0.607 1 87.69 120 ASN A O 1
ATOM 950 N N . HIS A 1 121 ? 14.953 -2.508 2.496 1 83.69 121 HIS A N 1
ATOM 951 C CA . HIS A 1 121 ? 15.867 -1.712 3.307 1 83.69 121 HIS A CA 1
ATOM 952 C C . HIS A 1 121 ? 17.281 -2.301 3.287 1 83.69 121 HIS A C 1
ATOM 954 O O . HIS A 1 121 ? 18.25 -1.601 3.574 1 83.69 121 HIS A O 1
ATOM 960 N N . LEU A 1 122 ? 17.422 -3.566 2.941 1 86.25 122 LEU A N 1
ATOM 961 C CA . LEU A 1 122 ? 18.719 -4.227 2.914 1 86.25 122 LEU A CA 1
ATOM 962 C C . LEU A 1 122 ? 19.328 -4.191 1.512 1 86.25 122 LEU A C 1
ATOM 964 O O . LEU A 1 122 ? 20.375 -4.785 1.266 1 86.25 122 LEU A O 1
ATOM 968 N N . GLY A 1 123 ? 18.609 -3.58 0.635 1 87.25 123 GLY A N 1
ATOM 969 C CA . GLY A 1 123 ? 19.094 -3.541 -0.737 1 87.25 123 GLY A CA 1
ATOM 970 C C . GLY A 1 123 ? 18.719 -4.777 -1.535 1 87.25 123 GLY A C 1
ATOM 971 O O . GLY A 1 123 ? 19.234 -4.988 -2.635 1 87.25 123 GLY A O 1
ATOM 972 N N . GLN A 1 124 ? 17.891 -5.535 -0.997 1 90.44 124 GLN A N 1
ATOM 973 C CA . GLN A 1 124 ? 17.422 -6.738 -1.673 1 90.44 124 GLN A CA 1
ATOM 974 C C . GLN A 1 124 ? 16.094 -6.484 -2.383 1 90.44 124 GLN A C 1
ATOM 976 O O . GLN A 1 124 ? 15.5 -5.414 -2.234 1 90.44 124 GLN A O 1
ATOM 981 N N . VAL A 1 125 ? 15.703 -7.496 -3.16 1 92.25 125 VAL A N 1
ATOM 982 C CA . VAL A 1 125 ? 14.5 -7.332 -3.967 1 92.25 125 VAL A CA 1
ATOM 983 C C . VAL A 1 125 ? 13.266 -7.551 -3.098 1 92.25 125 VAL A C 1
ATOM 985 O O . VAL A 1 125 ? 13.227 -8.477 -2.281 1 92.25 125 VAL A O 1
ATOM 988 N N . ARG A 1 126 ? 12.32 -6.656 -3.252 1 91.94 126 ARG A N 1
ATOM 989 C CA . ARG A 1 126 ? 11 -6.824 -2.658 1 91.94 126 ARG A CA 1
ATOM 990 C C . ARG A 1 126 ? 10.242 -7.961 -3.328 1 91.94 126 ARG A C 1
ATOM 992 O O . ARG A 1 126 ? 9.695 -7.793 -4.422 1 91.94 126 ARG A O 1
ATOM 999 N N . MET A 1 127 ? 10.078 -9.062 -2.656 1 92 127 MET A N 1
ATOM 1000 C CA . MET A 1 127 ? 9.57 -10.297 -3.246 1 92 127 MET A CA 1
ATOM 1001 C C . MET A 1 127 ? 8.117 -10.148 -3.668 1 92 127 MET A C 1
ATOM 1003 O O . MET A 1 127 ? 7.688 -10.75 -4.652 1 92 127 MET A O 1
ATOM 1007 N N . GLY A 1 128 ? 7.355 -9.383 -2.914 1 93 128 GLY A N 1
ATOM 1008 C CA . GLY A 1 128 ? 5.961 -9.18 -3.271 1 93 128 GLY A CA 1
ATOM 1009 C C . GLY A 1 128 ? 5.777 -8.617 -4.668 1 93 128 GLY A C 1
ATOM 1010 O O . GLY A 1 128 ? 4.859 -9.016 -5.387 1 93 128 GLY A O 1
ATOM 1011 N N . ARG A 1 129 ? 6.602 -7.746 -5.055 1 94.12 129 ARG A N 1
ATOM 1012 C CA . ARG A 1 129 ? 6.508 -7.113 -6.367 1 94.12 129 ARG A CA 1
ATOM 1013 C C . ARG A 1 129 ? 6.762 -8.125 -7.48 1 94.12 129 ARG A C 1
ATOM 1015 O O . ARG A 1 129 ? 6.176 -8.023 -8.562 1 94.12 129 ARG A O 1
ATOM 1022 N N . LEU A 1 130 ? 7.586 -9.055 -7.246 1 94.38 130 LEU A N 1
ATOM 1023 C CA . LEU A 1 130 ? 7.891 -10.062 -8.258 1 94.38 130 LEU A CA 1
ATOM 1024 C C . LEU A 1 130 ? 6.652 -10.891 -8.586 1 94.38 130 LEU A C 1
ATOM 1026 O O . LEU A 1 130 ? 6.512 -11.375 -9.711 1 94.38 130 LEU A O 1
ATOM 1030 N N . MET A 1 131 ? 5.773 -11.047 -7.59 1 95.06 131 MET A N 1
ATOM 1031 C CA . MET A 1 131 ? 4.547 -11.797 -7.848 1 95.06 131 MET A CA 1
ATOM 1032 C C . MET A 1 131 ? 3.688 -11.094 -8.891 1 95.06 131 MET A C 1
ATOM 1034 O O . MET A 1 131 ? 3.09 -11.742 -9.75 1 95.06 131 MET A O 1
ATOM 1038 N N . GLU A 1 132 ? 3.654 -9.812 -8.789 1 93.56 132 GLU A N 1
ATOM 1039 C CA . GLU A 1 132 ? 2.926 -9.031 -9.789 1 93.56 132 GLU A CA 1
ATOM 1040 C C . GLU A 1 132 ? 3.527 -9.219 -11.18 1 93.56 132 GLU A C 1
ATOM 1042 O O . GLU A 1 132 ? 2.801 -9.359 -12.164 1 93.56 132 GLU A O 1
ATOM 1047 N N . ASP A 1 133 ? 4.77 -9.219 -11.211 1 96.12 133 ASP A N 1
ATOM 1048 C CA . ASP A 1 133 ? 5.461 -9.375 -12.484 1 96.12 133 ASP A CA 1
ATOM 1049 C C . ASP A 1 133 ? 5.219 -10.758 -13.078 1 96.12 133 ASP A C 1
ATOM 1051 O O . ASP A 1 133 ? 5.031 -10.898 -14.289 1 96.12 133 ASP A O 1
ATOM 1055 N N . LEU A 1 134 ? 5.281 -11.703 -12.211 1 97.12 134 LEU A N 1
ATOM 1056 C CA . LEU A 1 134 ? 5.043 -13.07 -12.664 1 97.12 134 LEU A CA 1
ATOM 1057 C C . LEU A 1 134 ? 3.645 -13.211 -13.258 1 97.12 134 LEU A C 1
ATOM 1059 O O . LEU A 1 134 ? 3.473 -13.805 -14.32 1 97.12 134 LEU A O 1
ATOM 1063 N N . ASP A 1 135 ? 2.693 -12.68 -12.594 1 95.81 135 ASP A N 1
ATOM 1064 C CA . ASP A 1 135 ? 1.317 -12.758 -13.07 1 95.81 135 ASP A CA 1
ATOM 1065 C C . ASP A 1 135 ? 1.163 -12.047 -14.414 1 95.81 135 ASP A C 1
ATOM 1067 O O . ASP A 1 135 ? 0.54 -12.578 -15.336 1 95.81 135 ASP A O 1
ATOM 1071 N N . LEU A 1 136 ? 1.699 -10.883 -14.492 1 95.19 136 LEU A N 1
ATOM 1072 C CA . LEU A 1 136 ? 1.67 -10.133 -15.734 1 95.19 136 LEU A CA 1
ATOM 1073 C C . LEU A 1 136 ? 2.359 -10.906 -16.859 1 95.19 136 LEU A C 1
ATOM 1075 O O . LEU A 1 136 ? 1.858 -10.953 -17.984 1 95.19 136 LEU A O 1
ATOM 1079 N N . PHE A 1 137 ? 3.48 -11.43 -16.578 1 97.31 137 PHE A N 1
ATOM 1080 C CA . PHE A 1 137 ? 4.266 -12.164 -17.562 1 97.31 137 PHE A CA 1
ATOM 1081 C C . PHE A 1 137 ? 3.523 -13.414 -18.031 1 97.31 137 PHE A C 1
ATOM 1083 O O . PHE A 1 137 ? 3.596 -13.789 -19.203 1 97.31 137 PHE A O 1
ATOM 1090 N N . ALA A 1 138 ? 2.869 -14.039 -17.109 1 97.69 138 ALA A N 1
ATOM 1091 C CA . ALA A 1 138 ? 2.051 -15.195 -17.469 1 97.69 138 ALA A CA 1
ATOM 1092 C C . ALA A 1 138 ? 0.974 -14.812 -18.469 1 97.69 138 ALA A C 1
ATOM 1094 O O . ALA A 1 138 ? 0.754 -15.516 -19.453 1 97.69 138 ALA A O 1
ATOM 1095 N N . VAL A 1 139 ? 0.355 -13.719 -18.219 1 96.5 139 VAL A N 1
ATOM 1096 C CA . VAL A 1 139 ? -0.665 -13.234 -19.141 1 96.5 139 VAL A CA 1
ATOM 1097 C C . VAL A 1 139 ? -0.044 -12.984 -20.5 1 96.5 139 VAL A C 1
ATOM 1099 O O . VAL A 1 139 ? -0.638 -13.32 -21.531 1 96.5 139 VAL A O 1
ATOM 1102 N N . TRP A 1 140 ? 1.098 -12.438 -20.5 1 96.94 140 TRP A N 1
ATOM 1103 C CA . TRP A 1 140 ? 1.774 -12.133 -21.75 1 96.94 140 TRP A CA 1
ATOM 1104 C C . TRP A 1 140 ? 2.08 -13.406 -22.531 1 96.94 140 TRP A C 1
ATOM 1106 O O . TRP A 1 140 ? 1.915 -13.445 -23.766 1 96.94 140 TRP A O 1
ATOM 1116 N N . ILE A 1 141 ? 2.521 -14.383 -21.875 1 97.44 141 ILE A N 1
ATOM 1117 C CA . ILE A 1 141 ? 2.84 -15.648 -22.516 1 97.44 141 ILE A CA 1
ATOM 1118 C C . ILE A 1 141 ? 1.58 -16.25 -23.141 1 97.44 141 ILE A C 1
ATOM 1120 O O . ILE A 1 141 ? 1.639 -16.844 -24.219 1 97.44 141 ILE A O 1
ATOM 1124 N N . CYS A 1 142 ? 0.447 -16.062 -22.5 1 97.88 142 CYS A N 1
ATOM 1125 C CA . CYS A 1 142 ? -0.814 -16.469 -23.109 1 97.88 142 CYS A CA 1
ATOM 1126 C C . CYS A 1 142 ? -1.053 -15.75 -24.422 1 97.88 142 CYS A C 1
ATOM 1128 O O . CYS A 1 142 ? -1.436 -16.375 -25.422 1 97.88 142 CYS A O 1
ATOM 1130 N N . HIS A 1 143 ? -0.811 -14.469 -24.359 1 97.06 143 HIS A N 1
ATOM 1131 C CA . HIS A 1 143 ? -0.96 -13.672 -25.578 1 97.06 143 HIS A CA 1
ATOM 1132 C C . HIS A 1 143 ? -0.054 -14.188 -26.688 1 97.06 143 HIS A C 1
ATOM 1134 O O . HIS A 1 143 ? -0.45 -14.203 -27.859 1 97.06 143 HIS A O 1
ATOM 1140 N N . ARG A 1 144 ? 1.118 -14.555 -26.344 1 96.56 144 ARG A N 1
ATOM 1141 C CA . ARG A 1 144 ? 2.082 -15.047 -27.328 1 96.56 144 ARG A CA 1
ATOM 1142 C C . ARG A 1 144 ? 1.644 -16.391 -27.906 1 96.56 144 ARG A C 1
ATOM 1144 O O . ARG A 1 144 ? 1.923 -16.703 -29.062 1 96.56 144 ARG A O 1
ATOM 1151 N N . HIS A 1 145 ? 1.027 -17.156 -27.125 1 97.44 145 HIS A N 1
ATOM 1152 C CA . HIS A 1 145 ? 0.635 -18.5 -27.547 1 97.44 145 HIS A CA 1
ATOM 1153 C C . HIS A 1 145 ? -0.547 -18.453 -28.5 1 97.44 145 HIS A C 1
ATOM 1155 O O . HIS A 1 145 ? -0.587 -19.203 -29.484 1 97.44 145 HIS A O 1
ATOM 1161 N N . VAL A 1 146 ? -1.461 -17.578 -28.234 1 97.31 146 VAL A N 1
ATOM 1162 C CA . VAL A 1 146 ? -2.689 -17.562 -29.016 1 97.31 146 VAL A CA 1
ATOM 1163 C C . VAL A 1 146 ? -2.416 -16.953 -30.391 1 97.31 146 VAL A C 1
ATOM 1165 O O . VAL A 1 146 ? -1.819 -15.883 -30.5 1 97.31 146 VAL A O 1
ATOM 1168 N N . ASN A 1 147 ? -2.762 -17.703 -31.359 1 96.19 147 ASN A N 1
ATOM 1169 C CA . ASN A 1 147 ? -2.652 -17.312 -32.75 1 96.19 147 ASN A CA 1
ATOM 1170 C C . ASN A 1 147 ? -3.977 -17.5 -33.5 1 96.19 147 ASN A C 1
ATOM 1172 O O . ASN A 1 147 ? -4.445 -18.625 -33.656 1 96.19 147 ASN A O 1
ATOM 1176 N N . LEU A 1 148 ? -4.535 -16.359 -33.938 1 96 148 LEU A N 1
ATOM 1177 C CA . LEU A 1 148 ? -5.812 -16.344 -34.625 1 96 148 LEU A CA 1
ATOM 1178 C C . LEU A 1 148 ? -5.633 -15.883 -36.062 1 96 148 LEU A C 1
ATOM 1180 O O . LEU A 1 148 ? -5.816 -14.703 -36.375 1 96 148 LEU A O 1
ATOM 1184 N N . PRO A 1 149 ? -5.5 -16.844 -36.938 1 95.19 149 PRO A N 1
ATOM 1185 C CA . PRO A 1 149 ? -5.246 -16.453 -38.344 1 95.19 149 PRO A CA 1
ATOM 1186 C C . PRO A 1 149 ? -6.434 -15.734 -38.969 1 95.19 149 PRO A C 1
ATOM 1188 O O . PRO A 1 149 ? -6.25 -14.93 -39.906 1 95.19 149 PRO A O 1
ATOM 1191 N N . LYS A 1 150 ? -7.586 -15.938 -38.531 1 94.56 150 LYS A N 1
ATOM 1192 C CA . LYS A 1 150 ? -8.789 -15.391 -39.156 1 94.56 150 LYS A CA 1
ATOM 1193 C C . LYS A 1 150 ? -9.148 -14.039 -38.531 1 94.56 150 LYS A C 1
ATOM 1195 O O . LYS A 1 150 ? -10.094 -13.383 -39 1 94.56 150 LYS A O 1
ATOM 1200 N N . LEU A 1 151 ? -8.523 -13.633 -37.531 1 95.56 151 LEU A N 1
ATOM 1201 C CA . LEU A 1 151 ? -8.781 -12.32 -36.938 1 95.56 151 LEU A CA 1
ATOM 1202 C C . LEU A 1 151 ? -8.273 -11.203 -37.844 1 95.56 151 LEU A C 1
ATOM 1204 O O . LEU A 1 151 ? -7.09 -11.164 -38.188 1 95.56 151 LEU A O 1
ATOM 1208 N N . PRO A 1 152 ? -9.18 -10.281 -38.25 1 95 152 PRO A N 1
ATOM 1209 C CA . PRO A 1 152 ? -8.742 -9.188 -39.125 1 95 152 PRO A CA 1
ATOM 1210 C C . PRO A 1 152 ? -7.691 -8.289 -38.469 1 95 152 PRO A C 1
ATOM 1212 O O . PRO A 1 152 ? -7.703 -8.109 -37.25 1 95 152 PRO A O 1
ATOM 1215 N N . LYS A 1 153 ? -6.871 -7.688 -39.344 1 92.25 153 LYS A N 1
ATOM 1216 C CA . LYS A 1 153 ? -5.836 -6.781 -38.875 1 92.25 153 LYS A CA 1
ATOM 1217 C C . LYS A 1 153 ? -6.449 -5.566 -38.156 1 92.25 153 LYS A C 1
ATOM 1219 O O . LYS A 1 153 ? -7.441 -5.008 -38.656 1 92.25 153 LYS A O 1
ATOM 1224 N N . GLY A 1 154 ? -5.902 -5.219 -37.031 1 91.38 154 GLY A N 1
ATOM 1225 C CA . GLY A 1 154 ? -6.336 -4.023 -36.312 1 91.38 154 GLY A CA 1
ATOM 1226 C C . GLY A 1 154 ? -7.41 -4.301 -35.281 1 91.38 154 GLY A C 1
ATOM 1227 O O . GLY A 1 154 ? -7.703 -3.451 -34.438 1 91.38 154 GLY A O 1
ATOM 1228 N N . ILE A 1 155 ? -8.031 -5.449 -35.406 1 94.5 155 ILE A N 1
ATOM 1229 C CA . ILE A 1 155 ? -9.055 -5.809 -34.438 1 94.5 155 ILE A CA 1
ATOM 1230 C C . ILE A 1 155 ? -8.391 -6.324 -33.156 1 94.5 155 ILE A C 1
ATOM 1232 O O . ILE A 1 155 ? -7.5 -7.172 -33.219 1 94.5 155 ILE A O 1
ATOM 1236 N N . PRO A 1 156 ? -8.828 -5.812 -32.031 1 93.94 156 PRO A N 1
ATOM 1237 C CA . PRO A 1 156 ? -8.266 -6.293 -30.766 1 93.94 156 PRO A CA 1
ATOM 1238 C C . PRO A 1 156 ? -8.539 -7.777 -30.531 1 93.94 156 PRO A C 1
ATOM 1240 O O . PRO A 1 156 ? -9.531 -8.312 -31.031 1 93.94 156 PRO A O 1
ATOM 1243 N N . LEU A 1 157 ? -7.629 -8.336 -29.766 1 95.44 157 LEU A N 1
ATOM 1244 C CA . LEU A 1 157 ? -7.766 -9.75 -29.438 1 95.44 157 LEU A CA 1
ATOM 1245 C C . LEU A 1 157 ? -9.055 -10 -28.656 1 95.44 157 LEU A C 1
ATOM 1247 O O . LEU A 1 157 ? -9.305 -9.359 -27.641 1 95.44 157 LEU A O 1
ATOM 1251 N N . PRO A 1 158 ? -9.906 -10.891 -29.125 1 95.19 158 PRO A N 1
ATOM 1252 C CA . PRO A 1 158 ? -11.188 -11.133 -28.469 1 95.19 158 PRO A CA 1
ATOM 1253 C C . PRO A 1 158 ? -11.078 -12.125 -27.312 1 95.19 158 PRO A C 1
ATOM 1255 O O . PRO A 1 158 ? -11.898 -13.039 -27.188 1 95.19 158 PRO A O 1
ATOM 1258 N N . TYR A 1 159 ? -10.055 -11.992 -26.5 1 94.69 159 TYR A N 1
ATOM 1259 C CA . TYR A 1 159 ? -9.773 -12.867 -25.359 1 94.69 159 TYR A CA 1
ATOM 1260 C C . TYR A 1 159 ? -9.57 -12.055 -24.094 1 94.69 159 TYR A C 1
ATOM 1262 O O . TYR A 1 159 ? -9.227 -10.875 -24.141 1 94.69 159 TYR A O 1
ATOM 1270 N N . VAL A 1 160 ? -9.906 -12.711 -23.047 1 90.62 160 VAL A N 1
ATOM 1271 C CA . VAL A 1 160 ? -9.445 -12.32 -21.703 1 90.62 160 VAL A CA 1
ATOM 1272 C C . VAL A 1 160 ? -8.734 -13.5 -21.047 1 90.62 160 VAL A C 1
ATOM 1274 O O . VAL A 1 160 ? -9.234 -14.625 -21.078 1 90.62 160 VAL A O 1
ATOM 1277 N N . PHE A 1 161 ? -7.574 -13.211 -20.578 1 94 161 PHE A N 1
ATOM 1278 C CA . PHE A 1 161 ? -6.859 -14.266 -19.859 1 94 161 PHE A CA 1
ATOM 1279 C C . PHE A 1 161 ? -6.93 -14.047 -18.359 1 94 161 PHE A C 1
ATOM 1281 O O . PHE A 1 161 ? -6.633 -12.961 -17.875 1 94 161 PHE A O 1
ATOM 1288 N N . VAL A 1 162 ? -7.309 -15.078 -17.656 1 91.38 162 VAL A N 1
ATOM 1289 C CA . VAL A 1 162 ? -7.465 -15 -16.203 1 91.38 162 VAL A CA 1
ATOM 1290 C C . VAL A 1 162 ? -6.602 -16.062 -15.531 1 91.38 162 VAL A C 1
ATOM 1292 O O . VAL A 1 162 ? -6.453 -17.172 -16.047 1 91.38 162 VAL A O 1
ATOM 1295 N N . THR A 1 163 ? -6.066 -15.703 -14.398 1 91.75 163 THR A N 1
ATOM 1296 C CA . THR A 1 163 ? -5.309 -16.672 -13.617 1 91.75 163 THR A CA 1
ATOM 1297 C C . THR A 1 163 ? -6.25 -17.625 -12.883 1 91.75 163 THR A C 1
ATOM 1299 O O . THR A 1 163 ? -7.078 -17.203 -12.078 1 91.75 163 THR A O 1
ATOM 1302 N N . LEU A 1 164 ? -6.164 -18.859 -13.188 1 90.31 164 LEU A N 1
ATOM 1303 C CA . LEU A 1 164 ? -6.965 -19.875 -12.5 1 90.31 164 LEU A CA 1
ATOM 1304 C C . LEU A 1 164 ? -6.332 -20.25 -11.164 1 90.31 164 LEU A C 1
ATOM 1306 O O . LEU A 1 164 ? -7.012 -20.266 -10.133 1 90.31 164 LEU A O 1
ATOM 1310 N N . LEU A 1 165 ? -5.09 -20.578 -11.219 1 91.44 165 LEU A N 1
ATOM 1311 C CA . LEU A 1 165 ? -4.344 -20.906 -10.008 1 91.44 165 LEU A CA 1
ATOM 1312 C C . LEU A 1 165 ? -2.844 -20.75 -10.242 1 91.44 165 LEU A C 1
ATOM 1314 O O . LEU A 1 165 ? -2.387 -20.719 -11.383 1 91.44 165 LEU A O 1
ATOM 1318 N N . VAL A 1 166 ? -2.154 -20.547 -9.172 1 93.88 166 VAL A N 1
ATOM 1319 C CA . VAL A 1 166 ? -0.7 -20.656 -9.172 1 93.88 166 VAL A CA 1
ATOM 1320 C C . VAL A 1 166 ? -0.285 -21.969 -8.5 1 93.88 166 VAL A C 1
ATOM 1322 O O . VAL A 1 166 ? -0.479 -22.141 -7.297 1 93.88 166 VAL A O 1
ATOM 1325 N N . ASP A 1 167 ? 0.228 -22.797 -9.32 1 91.94 167 ASP A N 1
ATOM 1326 C CA . ASP A 1 167 ? 0.606 -24.109 -8.812 1 91.94 167 ASP A CA 1
ATOM 1327 C C . ASP A 1 167 ? 1.773 -24 -7.832 1 91.94 167 ASP A C 1
ATOM 1329 O O . ASP A 1 167 ? 1.711 -24.547 -6.723 1 91.94 167 ASP A O 1
ATOM 1333 N N . SER A 1 168 ? 2.781 -23.391 -8.289 1 92.56 168 SER A N 1
ATOM 1334 C CA . SER A 1 168 ? 3.93 -23.25 -7.402 1 92.56 168 SER A CA 1
ATOM 1335 C C . SER A 1 168 ? 4.855 -22.125 -7.875 1 92.56 168 SER A C 1
ATOM 1337 O O . SER A 1 168 ? 4.941 -21.844 -9.07 1 92.56 168 SER A O 1
ATOM 1339 N N . VAL A 1 169 ? 5.445 -21.469 -6.949 1 94 169 VAL A N 1
ATOM 1340 C CA . VAL A 1 169 ? 6.613 -20.625 -7.141 1 94 169 VAL A CA 1
ATOM 1341 C C . VAL A 1 169 ? 7.734 -21.062 -6.199 1 94 169 VAL A C 1
ATOM 1343 O O . VAL A 1 169 ? 7.629 -20.906 -4.984 1 94 169 VAL A O 1
ATOM 1346 N N . ASP A 1 170 ? 8.742 -21.531 -6.766 1 91.56 170 ASP A N 1
ATOM 1347 C CA . ASP A 1 170 ? 9.875 -22.031 -5.996 1 91.56 170 ASP A CA 1
ATOM 1348 C C . ASP A 1 170 ? 11.055 -21.062 -6.066 1 91.56 170 ASP A C 1
ATOM 1350 O O . ASP A 1 170 ? 11.484 -20.688 -7.156 1 91.56 170 ASP A O 1
ATOM 1354 N N . PHE A 1 171 ? 11.508 -20.734 -4.898 1 88.94 171 PHE A N 1
ATOM 1355 C CA . PHE A 1 171 ? 12.633 -19.812 -4.836 1 88.94 171 PHE A CA 1
ATOM 1356 C C . PHE A 1 171 ? 13.898 -20.531 -4.371 1 88.94 171 PHE A C 1
ATOM 1358 O O . PHE A 1 171 ? 13.859 -21.328 -3.434 1 88.94 171 PHE A O 1
ATOM 1365 N N . GLU A 1 172 ? 14.969 -20.266 -5.086 1 79.69 172 GLU A N 1
ATOM 1366 C CA . GLU A 1 172 ? 16.297 -20.703 -4.656 1 79.69 172 GLU A CA 1
ATOM 1367 C C . GLU A 1 172 ? 17.156 -19.516 -4.23 1 79.69 172 GLU A C 1
ATOM 1369 O O . GLU A 1 172 ? 18.094 -19.141 -4.934 1 79.69 172 GLU A O 1
ATOM 1374 N N . ASN A 1 173 ? 16.844 -18.844 -3.223 1 64.19 173 ASN A N 1
ATOM 1375 C CA . ASN A 1 173 ? 17.391 -17.516 -2.916 1 64.19 173 ASN A CA 1
ATOM 1376 C C . ASN A 1 173 ? 18.344 -17.562 -1.729 1 64.19 173 ASN A C 1
ATOM 1378 O O . ASN A 1 173 ? 18.484 -16.578 -1.001 1 64.19 173 ASN A O 1
ATOM 1382 N N . GLU A 1 174 ? 18.938 -18.594 -1.537 1 65.44 174 GLU A N 1
ATOM 1383 C CA . GLU A 1 174 ? 19.828 -18.641 -0.375 1 65.44 174 GLU A CA 1
ATOM 1384 C C . GLU A 1 174 ? 20.906 -17.578 -0.468 1 65.44 174 GLU A C 1
ATOM 1386 O O . GLU A 1 174 ? 21.422 -17.109 0.554 1 65.44 174 GLU A O 1
ATOM 1391 N N . ARG A 1 175 ? 21.266 -17.156 -1.602 1 60.28 175 ARG A N 1
ATOM 1392 C CA . ARG A 1 175 ? 22.344 -16.172 -1.758 1 60.28 175 ARG A CA 1
ATOM 1393 C C . ARG A 1 175 ? 21.797 -14.75 -1.713 1 60.28 175 ARG A C 1
ATOM 1395 O O . ARG A 1 175 ? 22.547 -13.789 -1.607 1 60.28 175 ARG A O 1
ATOM 1402 N N . GLY A 1 176 ? 20.578 -14.602 -1.659 1 70.62 176 GLY A N 1
ATOM 1403 C CA . GLY A 1 176 ? 20 -13.266 -1.654 1 70.62 176 GLY A CA 1
ATOM 1404 C C . GLY A 1 176 ? 19.891 -12.656 -3.039 1 70.62 176 GLY A C 1
ATOM 1405 O O . GLY A 1 176 ? 20.734 -12.891 -3.895 1 70.62 176 GLY A O 1
ATOM 1406 N N . LEU A 1 177 ? 18.828 -12.023 -3.402 1 86.62 177 LEU A N 1
ATOM 1407 C CA . LEU A 1 177 ? 18.609 -11.281 -4.637 1 86.62 177 LEU A CA 1
ATOM 1408 C C . LEU A 1 177 ? 18.859 -9.789 -4.43 1 86.62 177 LEU A C 1
ATOM 1410 O O . LEU A 1 177 ? 18.344 -9.203 -3.479 1 86.62 177 LEU A O 1
ATOM 1414 N N . THR A 1 178 ? 19.734 -9.312 -5.27 1 90.31 178 THR A N 1
ATOM 1415 C CA . THR A 1 178 ? 20.031 -7.895 -5.133 1 90.31 178 THR A CA 1
ATOM 1416 C C . THR A 1 178 ? 19.094 -7.055 -5.996 1 90.31 178 THR A C 1
ATOM 1418 O O . THR A 1 178 ? 18.75 -7.449 -7.109 1 90.31 178 THR A O 1
ATOM 1421 N N . ALA A 1 179 ? 18.719 -5.941 -5.438 1 91.94 179 ALA A N 1
ATOM 1422 C CA . ALA A 1 179 ? 17.859 -5.016 -6.18 1 91.94 179 ALA A CA 1
ATOM 1423 C C . ALA A 1 179 ? 18.688 -4.117 -7.09 1 91.94 179 ALA A C 1
ATOM 1425 O O . ALA A 1 179 ? 18.156 -3.223 -7.75 1 91.94 179 ALA A O 1
ATOM 1426 N N . HIS A 1 180 ? 19.969 -4.359 -7.258 1 90.44 180 HIS A N 1
ATOM 1427 C CA . HIS A 1 180 ? 20.875 -3.48 -8 1 90.44 180 HIS A CA 1
ATOM 1428 C C . HIS A 1 180 ? 21.312 -4.121 -9.312 1 90.44 180 HIS A C 1
ATOM 1430 O O . HIS A 1 180 ? 22.156 -3.57 -10.023 1 90.44 180 HIS A O 1
ATOM 1436 N N . GLU A 1 181 ? 20.75 -5.25 -9.562 1 93.12 181 GLU A N 1
ATOM 1437 C CA . GLU A 1 181 ? 21.016 -5.938 -10.828 1 93.12 181 GLU A CA 1
ATOM 1438 C C . GLU A 1 181 ? 19.719 -6.309 -11.539 1 93.12 181 GLU A C 1
ATOM 1440 O O . GLU A 1 181 ? 18.75 -6.703 -10.898 1 93.12 181 GLU A O 1
ATOM 1445 N N . ASP A 1 182 ? 19.797 -6.207 -12.82 1 94.5 182 ASP A N 1
ATOM 1446 C CA . ASP A 1 182 ? 18.609 -6.52 -13.617 1 94.5 182 ASP A CA 1
ATOM 1447 C C . ASP A 1 182 ? 18.219 -7.988 -13.461 1 94.5 182 ASP A C 1
ATOM 1449 O O . ASP A 1 182 ? 19.047 -8.828 -13.109 1 94.5 182 ASP A O 1
ATOM 1453 N N . MET A 1 183 ? 16.938 -8.234 -13.695 1 95.12 183 MET A N 1
ATOM 1454 C CA . MET A 1 183 ? 16.391 -9.586 -13.688 1 95.12 183 MET A CA 1
ATOM 1455 C C . MET A 1 183 ? 15.758 -9.938 -15.023 1 95.12 183 MET A C 1
ATOM 1457 O O . MET A 1 183 ? 15.227 -9.055 -15.711 1 95.12 183 MET A O 1
ATOM 1461 N N . ASP A 1 184 ? 15.828 -11.234 -15.328 1 93.19 184 ASP A N 1
ATOM 1462 C CA . ASP A 1 184 ? 15.242 -11.719 -16.578 1 93.19 184 ASP A CA 1
ATOM 1463 C C . ASP A 1 184 ? 14.117 -12.719 -16.297 1 93.19 184 ASP A C 1
ATOM 1465 O O . ASP A 1 184 ? 14.305 -13.664 -15.523 1 93.19 184 ASP A O 1
ATOM 1469 N N . PHE A 1 185 ? 13.062 -12.438 -16.938 1 95.56 185 PHE A N 1
ATOM 1470 C CA . PHE A 1 185 ? 11.961 -13.398 -16.938 1 95.56 185 PHE A CA 1
ATOM 1471 C C . PHE A 1 185 ? 11.945 -14.195 -18.234 1 95.56 185 PHE A C 1
ATOM 1473 O O . PHE A 1 185 ? 12.188 -13.641 -19.312 1 95.56 185 PHE A O 1
ATOM 1480 N N . CYS A 1 186 ? 11.703 -15.391 -18.156 1 94.25 186 CYS A N 1
ATOM 1481 C CA . CYS A 1 186 ? 11.5 -16.219 -19.344 1 94.25 186 CYS A CA 1
ATOM 1482 C C . CYS A 1 186 ? 10.461 -17.297 -19.078 1 94.25 186 CYS A C 1
ATOM 1484 O O . CYS A 1 186 ? 10.289 -17.734 -17.938 1 94.25 186 CYS A O 1
ATOM 1486 N N . GLY A 1 187 ? 9.758 -17.656 -20.109 1 95.5 187 GLY A N 1
ATOM 1487 C CA . GLY A 1 187 ? 8.727 -18.656 -19.906 1 95.5 187 GLY A CA 1
ATOM 1488 C C . GLY A 1 187 ? 8.023 -19.062 -21.188 1 95.5 187 GLY A C 1
ATOM 1489 O O . GLY A 1 187 ? 8.375 -18.578 -22.266 1 95.5 187 GLY A O 1
ATOM 1490 N N . HIS A 1 188 ? 7.18 -20.016 -21.078 1 95.06 188 HIS A N 1
ATOM 1491 C CA . HIS A 1 188 ? 6.43 -20.578 -22.203 1 95.06 188 HIS A CA 1
ATOM 1492 C C . HIS A 1 188 ? 5.191 -21.328 -21.719 1 95.06 188 HIS A C 1
ATOM 1494 O O . HIS A 1 188 ? 5.082 -21.656 -20.531 1 95.06 188 HIS A O 1
ATOM 1500 N N . VAL A 1 189 ? 4.344 -21.531 -22.656 1 96.88 189 VAL A N 1
ATOM 1501 C CA . VAL A 1 189 ? 3.236 -22.438 -22.391 1 96.88 189 VAL A CA 1
ATOM 1502 C C . VAL A 1 189 ? 3.748 -23.875 -22.359 1 96.88 189 VAL A C 1
ATOM 1504 O O . VAL A 1 189 ? 4.465 -24.312 -23.25 1 96.88 189 VAL A O 1
ATOM 1507 N N . SER A 1 190 ? 3.375 -24.578 -21.328 1 95.62 190 SER A N 1
ATOM 1508 C CA . SER A 1 190 ? 3.908 -25.922 -21.172 1 95.62 190 SER A CA 1
ATOM 1509 C C . SER A 1 190 ? 2.826 -26.984 -21.391 1 95.62 190 SER A C 1
ATOM 1511 O O . SER A 1 190 ? 3.129 -28.156 -21.594 1 95.62 190 SER A O 1
ATOM 1513 N N . TRP A 1 191 ? 1.617 -26.609 -21.312 1 95.5 191 TRP A N 1
ATOM 1514 C CA . TRP A 1 191 ? 0.479 -27.5 -21.516 1 95.5 191 TRP A CA 1
ATOM 1515 C C . TRP A 1 191 ? -0.779 -26.703 -21.844 1 95.5 191 TRP A C 1
ATOM 1517 O O . TRP A 1 191 ? -0.952 -25.578 -21.375 1 95.5 191 TRP A O 1
ATOM 1527 N N . THR A 1 192 ? -1.663 -27.312 -22.719 1 96.5 192 THR A N 1
ATOM 1528 C CA . THR A 1 192 ? -2.936 -26.656 -23.016 1 96.5 192 THR A CA 1
ATOM 1529 C C . THR A 1 192 ? -4.086 -27.656 -22.953 1 96.5 192 THR A C 1
ATOM 1531 O O . THR A 1 192 ? -3.914 -28.844 -23.281 1 96.5 192 THR A O 1
ATOM 1534 N N . GLY A 1 193 ? -5.148 -27.203 -22.391 1 94.44 193 GLY A N 1
ATOM 1535 C CA . GLY A 1 193 ? -6.441 -27.844 -22.594 1 94.44 193 GLY A CA 1
ATOM 1536 C C . GLY A 1 193 ? -7.266 -27.188 -23.688 1 94.44 193 GLY A C 1
ATOM 1537 O O . GLY A 1 193 ? -6.738 -26.828 -24.734 1 94.44 193 GLY A O 1
ATOM 1538 N N . ARG A 1 194 ? -8.578 -27.172 -23.453 1 95.44 194 ARG A N 1
ATOM 1539 C CA . ARG A 1 194 ? -9.438 -26.484 -24.406 1 95.44 194 ARG A CA 1
ATOM 1540 C C . ARG A 1 194 ? -9.305 -24.969 -24.266 1 95.44 194 ARG A C 1
ATOM 1542 O O . ARG A 1 194 ? -9.156 -24.266 -25.266 1 95.44 194 ARG A O 1
ATOM 1549 N N . SER A 1 195 ? -9.43 -24.531 -23.016 1 97.25 195 SER A N 1
ATOM 1550 C CA . SER A 1 195 ? -9.336 -23.109 -22.734 1 97.25 195 SER A CA 1
ATOM 1551 C C . SER A 1 195 ? -8.281 -22.812 -21.672 1 97.25 195 SER A C 1
ATOM 1553 O O . SER A 1 195 ? -8 -21.656 -21.375 1 97.25 195 SER A O 1
ATOM 1555 N N . SER A 1 196 ? -7.707 -23.875 -21.109 1 95.62 196 SER A N 1
ATOM 1556 C CA . SER A 1 196 ? -6.734 -23.719 -20.031 1 95.62 196 SER A CA 1
ATOM 1557 C C . SER A 1 196 ? -5.309 -23.859 -20.547 1 95.62 196 SER A C 1
ATOM 1559 O O . SER A 1 196 ? -5.062 -24.578 -21.516 1 95.62 196 SER A O 1
ATOM 1561 N N . MET A 1 197 ? -4.414 -23.188 -19.922 1 97.38 197 MET A N 1
ATOM 1562 C CA . MET A 1 197 ? -2.996 -23.219 -20.281 1 97.38 197 MET A CA 1
ATOM 1563 C C . MET A 1 197 ? -2.125 -23.281 -19.031 1 97.38 197 MET A C 1
ATOM 1565 O O . MET A 1 197 ? -2.369 -22.547 -18.062 1 97.38 197 MET A O 1
ATOM 1569 N N . GLU A 1 198 ? -1.173 -24.156 -19.016 1 97.12 198 GLU A N 1
ATOM 1570 C CA . GLU A 1 198 ? -0.116 -24.125 -18.016 1 97.12 198 GLU A CA 1
ATOM 1571 C C . GLU A 1 198 ? 1.087 -23.312 -18.5 1 97.12 198 GLU A C 1
ATOM 1573 O O . GLU A 1 198 ? 1.585 -23.547 -19.609 1 97.12 198 GLU A O 1
ATOM 1578 N N . ILE A 1 199 ? 1.49 -22.406 -17.719 1 97.5 199 ILE A N 1
ATOM 1579 C CA . ILE A 1 199 ? 2.635 -21.562 -18.047 1 97.5 199 ILE A CA 1
ATOM 1580 C C . ILE A 1 199 ? 3.799 -21.891 -17.109 1 97.5 199 ILE A C 1
ATOM 1582 O O . ILE A 1 199 ? 3.635 -21.891 -15.883 1 97.5 199 ILE A O 1
ATOM 1586 N N . THR A 1 200 ? 4.922 -22.156 -17.672 1 95.56 200 THR A N 1
ATOM 1587 C CA . THR A 1 200 ? 6.16 -22.328 -16.906 1 95.56 200 THR A CA 1
ATOM 1588 C C . THR A 1 200 ? 7.066 -21.109 -17.094 1 95.56 200 THR A C 1
ATOM 1590 O O . THR A 1 200 ? 7.359 -20.703 -18.219 1 95.56 200 THR A O 1
ATOM 1593 N N . MET A 1 201 ? 7.461 -20.562 -15.945 1 96.19 201 MET A N 1
ATOM 1594 C CA . MET A 1 201 ? 8.281 -19.359 -15.984 1 96.19 201 MET A CA 1
ATOM 1595 C C . MET A 1 201 ? 9.508 -19.5 -15.094 1 96.19 201 MET A C 1
ATOM 1597 O O . MET A 1 201 ? 9.508 -20.281 -14.148 1 96.19 201 MET A O 1
ATOM 1601 N N . TYR A 1 202 ? 10.516 -18.734 -15.445 1 93.38 202 TYR A N 1
ATOM 1602 C CA . TYR A 1 202 ? 11.742 -18.656 -14.672 1 93.38 202 TYR A CA 1
ATOM 1603 C C . TYR A 1 202 ? 12.18 -17.203 -14.477 1 93.38 202 TYR A C 1
ATOM 1605 O O . TYR A 1 202 ? 11.922 -16.359 -15.336 1 93.38 202 TYR A O 1
ATOM 1613 N N . ILE A 1 203 ? 12.727 -16.969 -13.375 1 94 203 ILE A N 1
ATOM 1614 C CA . ILE A 1 203 ? 13.391 -15.695 -13.117 1 94 203 ILE A CA 1
ATOM 1615 C C . ILE A 1 203 ? 14.891 -15.914 -12.945 1 94 203 ILE A C 1
ATOM 1617 O O . ILE A 1 203 ? 15.312 -16.797 -12.195 1 94 203 ILE A O 1
ATOM 1621 N N . ARG A 1 204 ? 15.625 -15.039 -13.562 1 91.62 204 ARG A N 1
ATOM 1622 C CA . ARG A 1 204 ? 17.078 -15.148 -13.523 1 91.62 204 ARG A CA 1
ATOM 1623 C C . ARG A 1 204 ? 17.719 -13.82 -13.133 1 91.62 204 ARG A C 1
ATOM 1625 O O . ARG A 1 204 ? 17.188 -12.758 -13.438 1 91.62 204 ARG A O 1
ATOM 1632 N N . GLN A 1 205 ? 18.703 -13.969 -12.422 1 89.25 205 GLN A N 1
ATOM 1633 C CA . GLN A 1 205 ? 19.594 -12.852 -12.141 1 89.25 205 GLN A CA 1
ATOM 1634 C C . GLN A 1 205 ? 21.062 -13.266 -12.273 1 89.25 205 GLN A C 1
ATOM 1636 O O . GLN A 1 205 ? 21.469 -14.305 -11.742 1 89.25 205 GLN A O 1
ATOM 1641 N N . GLN A 1 206 ? 21.875 -12.516 -12.992 1 83.38 206 GLN A N 1
ATOM 1642 C CA . GLN A 1 206 ? 23.281 -12.844 -13.25 1 83.38 206 GLN A CA 1
ATOM 1643 C C . GLN A 1 206 ? 23.422 -14.266 -13.797 1 83.38 206 GLN A C 1
ATOM 1645 O O . GLN A 1 206 ? 24.234 -15.047 -13.297 1 83.38 206 GLN A O 1
ATOM 1650 N N . SER A 1 207 ? 22.453 -14.695 -14.578 1 79 207 SER A N 1
ATOM 1651 C CA . SER A 1 207 ? 22.438 -15.961 -15.32 1 79 207 SER A CA 1
ATOM 1652 C C . SER A 1 207 ? 22.172 -17.141 -14.391 1 79 207 SER A C 1
ATOM 1654 O O . SER A 1 207 ? 22.422 -18.297 -14.758 1 79 207 SER A O 1
ATOM 1656 N N . ILE A 1 208 ? 21.797 -16.797 -13.273 1 83.88 208 ILE A N 1
ATOM 1657 C CA . ILE A 1 208 ? 21.406 -17.828 -12.328 1 83.88 208 ILE A CA 1
ATOM 1658 C C . ILE A 1 208 ? 19.891 -17.812 -12.133 1 83.88 208 ILE A C 1
ATOM 1660 O O . ILE A 1 208 ? 19.297 -16.75 -11.922 1 83.88 208 ILE A O 1
ATOM 1664 N N . ILE A 1 209 ? 19.312 -19.016 -12.266 1 87.81 209 ILE A N 1
ATOM 1665 C CA . I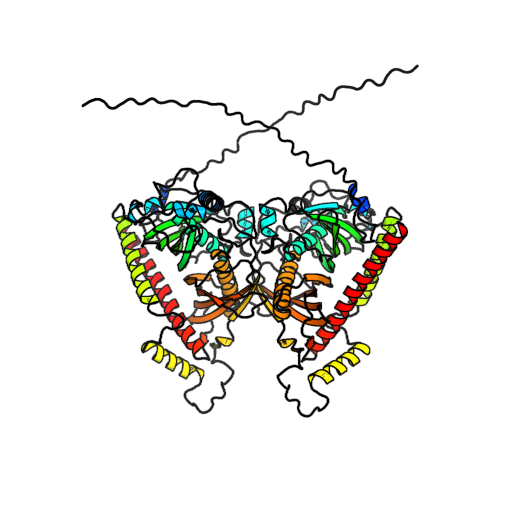LE A 1 209 ? 17.875 -19.141 -12.031 1 87.81 209 ILE A CA 1
ATOM 1666 C C . ILE A 1 209 ? 17.594 -19.188 -10.531 1 87.81 209 ILE A C 1
ATOM 1668 O O . ILE A 1 209 ? 18.125 -20.047 -9.82 1 87.81 209 ILE A O 1
ATOM 1672 N N . PHE A 1 210 ? 16.781 -18.297 -10.133 1 87.88 210 PHE A N 1
ATOM 1673 C CA . PHE A 1 210 ? 16.531 -18.328 -8.695 1 87.88 210 PHE A CA 1
ATOM 1674 C C . PHE A 1 210 ? 15.062 -18.641 -8.406 1 87.88 210 PHE A C 1
ATOM 1676 O O . PHE A 1 210 ? 14.695 -18.891 -7.262 1 87.88 210 PHE A O 1
ATOM 1683 N N . ALA A 1 211 ? 14.266 -18.641 -9.469 1 92.69 211 ALA A N 1
ATOM 1684 C CA . ALA A 1 211 ? 12.859 -18.969 -9.219 1 92.69 211 ALA A CA 1
ATOM 1685 C C . ALA A 1 211 ? 12.25 -19.719 -10.406 1 92.69 211 ALA A C 1
ATOM 1687 O O . ALA A 1 211 ? 12.594 -19.438 -11.562 1 92.69 211 ALA A O 1
ATOM 1688 N N . LYS A 1 212 ? 11.461 -20.625 -10.156 1 92.19 212 LYS A N 1
ATOM 1689 C CA . LYS A 1 212 ? 10.609 -21.328 -11.109 1 92.19 212 LYS A CA 1
ATOM 1690 C C . LYS A 1 212 ? 9.133 -21.234 -10.711 1 92.19 212 LYS A C 1
ATOM 1692 O O . LYS A 1 212 ? 8.789 -21.469 -9.555 1 92.19 212 LYS A O 1
ATOM 1697 N N . ALA A 1 213 ? 8.344 -20.859 -11.641 1 96.12 213 ALA A N 1
ATOM 1698 C CA . ALA A 1 213 ? 6.926 -20.656 -11.344 1 96.12 213 ALA A CA 1
ATOM 1699 C C . ALA A 1 213 ? 6.051 -21.391 -12.359 1 96.12 213 ALA A C 1
ATOM 1701 O O . ALA A 1 213 ? 6.355 -21.422 -13.555 1 96.12 213 ALA A O 1
ATOM 1702 N N . ILE A 1 214 ? 5.031 -21.984 -11.898 1 95.19 214 ILE A N 1
ATOM 1703 C CA . ILE A 1 214 ? 4.051 -22.672 -12.734 1 95.19 214 ILE A CA 1
ATOM 1704 C C . ILE A 1 214 ? 2.664 -22.078 -12.492 1 95.19 214 ILE A C 1
ATOM 1706 O O . ILE A 1 214 ? 2.127 -22.172 -11.383 1 95.19 214 ILE A O 1
ATOM 1710 N N . PHE A 1 215 ? 2.096 -21.469 -13.477 1 96.56 215 PHE A N 1
ATOM 1711 C CA . PHE A 1 215 ? 0.782 -20.844 -13.406 1 96.56 215 PHE A CA 1
ATOM 1712 C C . PHE A 1 215 ? -0.217 -21.578 -14.289 1 96.56 215 PHE A C 1
ATOM 1714 O O . PHE A 1 215 ? 0.139 -22.062 -15.367 1 96.56 215 PHE A O 1
ATOM 1721 N N . MET A 1 216 ? -1.421 -21.688 -13.836 1 95.31 216 MET A N 1
ATOM 1722 C CA . MET A 1 216 ? -2.535 -22.125 -14.672 1 95.31 216 MET A CA 1
ATOM 1723 C C . MET A 1 216 ? -3.414 -20.953 -15.078 1 95.31 216 MET A C 1
ATOM 1725 O O . MET A 1 216 ? -3.951 -20.25 -14.219 1 95.31 216 MET A O 1
ATOM 1729 N N . MET A 1 217 ? -3.529 -20.797 -16.328 1 96.06 217 MET A N 1
ATOM 1730 C CA . MET A 1 217 ? -4.316 -19.703 -16.875 1 96.06 217 MET A CA 1
ATOM 1731 C C . MET A 1 217 ? -5.52 -20.219 -17.656 1 96.06 217 MET A C 1
ATOM 1733 O O . MET A 1 217 ? -5.508 -21.359 -18.125 1 96.06 217 MET A O 1
ATOM 1737 N N . VAL A 1 218 ? -6.527 -19.359 -17.797 1 95.25 218 VAL A N 1
ATOM 1738 C CA . VAL A 1 218 ? -7.695 -19.719 -18.578 1 95.25 218 VAL A CA 1
ATOM 1739 C C . VAL A 1 218 ? -8.023 -18.594 -19.562 1 95.25 218 VAL A C 1
ATOM 1741 O O . VAL A 1 218 ? -7.957 -17.422 -19.219 1 95.25 218 VAL A O 1
ATOM 1744 N N . ALA A 1 219 ? -8.312 -19.016 -20.719 1 97.12 219 ALA A N 1
ATOM 1745 C CA . ALA A 1 219 ? -8.781 -18.094 -21.734 1 97.12 219 ALA A CA 1
ATOM 1746 C C . ALA A 1 219 ? -10.297 -17.938 -21.703 1 97.12 219 ALA A C 1
ATOM 1748 O O . ALA A 1 219 ? -11.023 -18.938 -21.688 1 97.12 219 ALA A O 1
ATOM 1749 N N . ARG A 1 220 ? -10.68 -16.719 -21.656 1 94.81 220 ARG A N 1
ATOM 1750 C CA . ARG A 1 220 ? -12.094 -16.375 -21.688 1 94.81 220 ARG A CA 1
ATOM 1751 C C . ARG A 1 220 ? -12.422 -15.523 -22.906 1 94.81 220 ARG A C 1
ATOM 1753 O O . ARG A 1 220 ? -11.539 -14.906 -23.5 1 94.81 220 ARG A O 1
ATOM 1760 N N . ASN A 1 221 ? -13.734 -15.539 -23.219 1 94.5 221 ASN A N 1
ATOM 1761 C CA . ASN A 1 221 ? -14.141 -14.695 -24.344 1 94.5 221 ASN A CA 1
ATOM 1762 C C . ASN A 1 221 ? -14.055 -13.211 -23.984 1 94.5 221 ASN A C 1
ATOM 1764 O O . ASN A 1 221 ? -13.703 -12.859 -22.859 1 94.5 221 ASN A O 1
ATOM 1768 N N . ALA A 1 222 ? -14.398 -12.367 -24.922 1 91.94 222 ALA A N 1
ATOM 1769 C CA . ALA A 1 222 ? -14.156 -10.93 -24.812 1 91.94 222 ALA A CA 1
ATOM 1770 C C . ALA A 1 222 ? -14.953 -10.328 -23.656 1 91.94 222 ALA A C 1
ATOM 1772 O O . ALA A 1 222 ? -14.531 -9.344 -23.062 1 91.94 222 ALA A O 1
ATOM 1773 N N . THR A 1 223 ? -16.031 -10.922 -23.297 1 89.25 223 THR A N 1
ATOM 1774 C CA . THR A 1 223 ? -16.875 -10.383 -22.25 1 89.25 223 THR A CA 1
ATOM 1775 C C . THR A 1 223 ? -16.734 -11.188 -20.953 1 89.25 223 THR A C 1
ATOM 1777 O O . THR A 1 223 ? -17.5 -11 -20.016 1 89.25 223 THR A O 1
ATOM 1780 N N . ASN A 1 224 ? -15.859 -12.133 -20.969 1 88.69 224 ASN A N 1
ATOM 1781 C CA . ASN A 1 224 ? -15.594 -12.977 -19.797 1 88.69 224 ASN A CA 1
ATOM 1782 C C . ASN A 1 224 ? -16.844 -13.727 -19.359 1 88.69 224 ASN A C 1
ATOM 1784 O O . ASN A 1 224 ? -17.094 -13.867 -18.156 1 88.69 224 ASN A O 1
ATOM 1788 N N . THR A 1 225 ? -17.672 -14.117 -20.234 1 89.81 225 THR A N 1
ATOM 1789 C CA . THR A 1 225 ? -18.922 -14.82 -19.922 1 89.81 225 THR A CA 1
ATOM 1790 C C . THR A 1 225 ? -18.781 -16.312 -20.203 1 89.81 225 THR A C 1
ATOM 1792 O O . THR A 1 225 ? -19.625 -17.109 -19.781 1 89.81 225 THR A O 1
ATOM 1795 N N . GLY A 1 226 ? -17.734 -16.656 -20.859 1 92.62 226 GLY A N 1
ATOM 1796 C CA . GLY A 1 226 ? -17.531 -18.047 -21.203 1 92.62 226 GLY A CA 1
ATOM 1797 C C . GLY A 1 226 ? -16.094 -18.359 -21.562 1 92.62 226 GLY A C 1
ATOM 1798 O O . GLY A 1 226 ? -15.273 -17.453 -21.75 1 92.62 226 GLY A O 1
ATOM 1799 N N . PRO A 1 227 ? -15.828 -19.703 -21.688 1 95.88 227 PRO A N 1
ATOM 1800 C CA . PRO A 1 227 ? -14.477 -20.109 -22.078 1 95.88 227 PRO A CA 1
ATOM 1801 C C . PRO A 1 227 ? -14.18 -19.859 -23.547 1 95.88 227 PRO A C 1
ATOM 1803 O O . PRO A 1 227 ? -15.094 -19.906 -24.375 1 95.88 227 PRO A O 1
ATOM 1806 N N . ALA A 1 228 ? -13.008 -19.547 -23.906 1 96.94 228 ALA A N 1
ATOM 1807 C CA . ALA A 1 228 ? -12.531 -19.422 -25.266 1 96.94 228 ALA A CA 1
ATOM 1808 C C . ALA A 1 228 ? -11.453 -20.453 -25.578 1 96.94 228 ALA A C 1
ATOM 1810 O O . ALA A 1 228 ? -10.586 -20.734 -24.75 1 96.94 228 ALA A O 1
ATOM 1811 N N . PRO A 1 229 ? -11.531 -21.047 -26.75 1 97.81 229 PRO A N 1
ATOM 1812 C CA . PRO A 1 229 ? -10.547 -22.07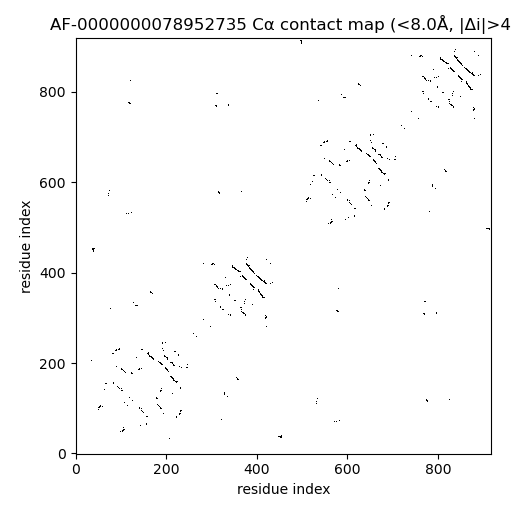8 -27.094 1 97.81 229 PRO A CA 1
ATOM 1813 C C . PRO A 1 229 ? -9.156 -21.5 -27.344 1 97.81 229 PRO A C 1
ATOM 1815 O O . PRO A 1 229 ? -9.023 -20.375 -27.828 1 97.81 229 PRO A O 1
ATOM 1818 N N . VAL A 1 230 ? -8.164 -22.297 -27 1 98.25 230 VAL A N 1
ATOM 1819 C CA . VAL A 1 230 ? -6.785 -21.891 -27.266 1 98.25 230 VAL A CA 1
ATOM 1820 C C . VAL A 1 230 ? -6.125 -22.906 -28.203 1 98.25 230 VAL A C 1
ATOM 1822 O O . VAL A 1 230 ? -6.637 -24 -28.406 1 98.25 230 VAL A O 1
ATOM 1825 N N . ASN A 1 231 ? -5.027 -22.453 -28.859 1 98.19 231 ASN A N 1
ATOM 1826 C CA . ASN A 1 231 ? -4.266 -23.328 -29.734 1 98.19 231 ASN A CA 1
ATOM 1827 C C . ASN A 1 231 ? -3.764 -24.562 -29 1 98.19 231 ASN A C 1
ATOM 1829 O O . ASN A 1 231 ? -3.252 -24.453 -27.875 1 98.19 231 ASN A O 1
ATOM 1833 N N . ALA A 1 232 ? -3.906 -25.688 -29.641 1 97.06 232 ALA A N 1
ATOM 1834 C CA . ALA A 1 232 ? -3.367 -26.922 -29.047 1 97.06 232 ALA A CA 1
ATOM 1835 C C . ALA A 1 232 ? -1.842 -26.922 -29.094 1 97.06 232 ALA A C 1
ATOM 1837 O O . ALA A 1 232 ? -1.236 -26.375 -30.016 1 97.06 232 ALA A O 1
ATOM 1838 N N . LEU A 1 233 ? -1.327 -27.5 -28.047 1 95.81 233 LEU A N 1
ATOM 1839 C CA . LEU A 1 233 ? 0.127 -27.562 -27.953 1 95.81 233 LEU A CA 1
ATOM 1840 C C . LEU A 1 233 ? 0.661 -28.844 -28.578 1 95.81 233 LEU A C 1
ATOM 1842 O O . LEU A 1 233 ? 0.195 -29.938 -28.266 1 95.81 233 LEU A O 1
ATOM 1846 N N . GLN A 1 234 ? 1.595 -28.672 -29.516 1 95.19 234 GLN A N 1
ATOM 1847 C CA . GLN A 1 234 ? 2.295 -29.781 -30.156 1 95.19 234 GLN A CA 1
ATOM 1848 C C . GLN A 1 234 ? 3.807 -29.609 -30.047 1 95.19 234 GLN A C 1
ATOM 1850 O O . GLN A 1 234 ? 4.391 -28.797 -30.781 1 95.19 234 GLN A O 1
ATOM 1855 N N . PRO A 1 235 ? 4.422 -30.453 -29.188 1 93.12 235 PRO A N 1
ATOM 1856 C CA . PRO A 1 235 ? 5.875 -30.344 -29.047 1 93.12 235 PRO A CA 1
ATOM 1857 C C . PRO A 1 235 ? 6.609 -30.516 -30.375 1 93.12 235 PRO A C 1
ATOM 1859 O O . PRO A 1 235 ? 6.316 -31.453 -31.141 1 93.12 235 PRO A O 1
ATOM 1862 N N . ALA A 1 236 ? 7.59 -29.672 -30.625 1 90.94 236 ALA A N 1
ATOM 1863 C CA . ALA A 1 236 ? 8.273 -29.641 -31.906 1 90.94 236 ALA A CA 1
ATOM 1864 C C . ALA A 1 236 ? 9.453 -30.609 -31.938 1 90.94 236 ALA A C 1
ATOM 1866 O O . ALA A 1 236 ? 9.875 -31.047 -33 1 90.94 236 ALA A O 1
ATOM 1867 N N . ASN A 1 237 ? 10.039 -30.906 -30.828 1 90.38 237 ASN A N 1
ATOM 1868 C CA . ASN A 1 237 ? 11.211 -31.766 -30.719 1 90.38 237 ASN A CA 1
ATOM 1869 C C . ASN A 1 237 ? 11.211 -32.562 -29.438 1 90.38 237 ASN A C 1
ATOM 1871 O O . ASN A 1 237 ? 10.25 -32.531 -28.656 1 90.38 237 ASN A O 1
ATOM 1875 N N . GLU A 1 238 ? 12.242 -33.344 -29.281 1 88.94 238 GLU A N 1
ATOM 1876 C CA . GLU A 1 238 ? 12.32 -34.25 -28.141 1 88.94 238 GLU A CA 1
ATOM 1877 C C . GLU A 1 238 ? 12.414 -33.469 -26.828 1 88.94 238 GLU A C 1
ATOM 1879 O O . GLU A 1 238 ? 11.844 -33.906 -25.812 1 88.94 238 GLU A O 1
ATOM 1884 N N . LYS A 1 239 ? 13.094 -32.438 -26.875 1 83.56 239 LYS A N 1
ATOM 1885 C CA . LYS A 1 239 ? 13.227 -31.641 -25.672 1 83.56 239 LYS A CA 1
ATOM 1886 C C . LYS A 1 239 ? 11.875 -31.078 -25.234 1 83.56 239 LYS A C 1
ATOM 1888 O O . LYS A 1 239 ? 11.516 -31.156 -24.047 1 83.56 239 LYS A O 1
ATOM 1893 N N . GLU A 1 240 ? 11.141 -30.562 -26.125 1 89.06 240 GLU A N 1
ATOM 1894 C CA . GLU A 1 240 ? 9.805 -30.062 -25.844 1 89.06 240 GLU A CA 1
ATOM 1895 C C . GLU A 1 240 ? 8.875 -31.172 -25.391 1 89.06 240 GLU A C 1
ATOM 1897 O O . GLU A 1 240 ? 8 -30.953 -24.547 1 89.06 240 GLU A O 1
ATOM 1902 N N . GLN A 1 241 ? 9.133 -32.312 -26 1 90.38 241 GLN A N 1
ATOM 1903 C CA . GLN A 1 241 ? 8.305 -33.469 -25.625 1 90.38 241 GLN A CA 1
ATOM 1904 C C . GLN A 1 241 ? 8.516 -33.844 -24.156 1 90.38 241 GLN A C 1
ATOM 1906 O O . GLN A 1 241 ? 7.562 -34.156 -23.453 1 90.38 241 GLN A O 1
ATOM 1911 N N . ARG A 1 242 ? 9.688 -33.812 -23.781 1 86.5 242 ARG A N 1
ATOM 1912 C CA . ARG A 1 242 ? 9.984 -34.094 -22.375 1 86.5 242 ARG A CA 1
ATOM 1913 C C . ARG A 1 242 ? 9.312 -33.094 -21.453 1 86.5 242 ARG A C 1
ATOM 1915 O O . ARG A 1 242 ? 8.75 -33.469 -20.422 1 86.5 242 ARG A O 1
ATOM 1922 N N . CYS A 1 243 ? 9.414 -31.844 -21.812 1 85.38 243 CYS A N 1
ATOM 1923 C CA . CYS A 1 243 ? 8.766 -30.781 -21.031 1 85.38 243 CYS A CA 1
ATOM 1924 C C . CYS A 1 243 ? 7.258 -31 -20.969 1 85.38 243 CYS A C 1
ATOM 1926 O O . CYS A 1 243 ? 6.648 -30.859 -19.906 1 85.38 243 CYS A O 1
ATOM 1928 N N . TYR A 1 244 ? 6.781 -31.344 -22.047 1 90.25 244 TYR A N 1
ATOM 1929 C CA . TYR A 1 244 ? 5.348 -31.594 -22.156 1 90.25 244 TYR A CA 1
ATOM 1930 C C . TYR A 1 244 ? 4.918 -32.75 -21.266 1 90.25 244 TYR A C 1
ATOM 1932 O O . TYR A 1 244 ? 3.889 -32.688 -20.594 1 90.25 244 TYR A O 1
ATOM 1940 N N . GLU A 1 245 ? 5.691 -33.781 -21.266 1 89.81 245 GLU A N 1
ATOM 1941 C CA . GLU A 1 245 ? 5.371 -34.938 -20.438 1 89.81 245 GLU A CA 1
ATOM 1942 C C . GLU A 1 245 ? 5.395 -34.594 -18.953 1 89.81 245 GLU A C 1
ATOM 1944 O O . GLU A 1 245 ? 4.547 -35.062 -18.188 1 89.81 245 GLU A O 1
ATOM 1949 N N . ASN A 1 246 ? 6.344 -33.812 -18.609 1 86.31 246 ASN A N 1
ATOM 1950 C CA . ASN A 1 246 ? 6.395 -33.344 -17.234 1 86.31 246 ASN A CA 1
ATOM 1951 C C . ASN A 1 246 ? 5.141 -32.562 -16.859 1 86.31 246 ASN A C 1
ATOM 1953 O O . ASN A 1 246 ? 4.637 -32.688 -15.742 1 86.31 246 ASN A O 1
ATOM 1957 N N . SER A 1 247 ? 4.676 -31.812 -17.766 1 89.81 247 SER A N 1
ATOM 1958 C CA . SER A 1 247 ? 3.49 -31 -17.516 1 89.81 247 SER A CA 1
ATOM 1959 C C . SER A 1 247 ? 2.24 -31.875 -17.406 1 89.81 247 SER A C 1
ATOM 1961 O O . SER A 1 247 ? 1.319 -31.547 -16.656 1 89.81 247 SER A O 1
ATOM 1963 N N . ILE A 1 248 ? 2.246 -32.875 -18.188 1 90.19 248 ILE A N 1
ATOM 1964 C CA . ILE A 1 248 ? 1.13 -33.812 -18.109 1 90.19 248 ILE A CA 1
ATOM 1965 C C . ILE A 1 248 ? 1.074 -34.469 -16.734 1 90.19 248 ILE A C 1
ATOM 1967 O O . ILE A 1 248 ? -0.005 -34.625 -16.156 1 90.19 248 ILE A O 1
ATOM 1971 N N . GLU A 1 249 ? 2.193 -34.781 -16.25 1 87.69 249 GLU A N 1
ATOM 1972 C CA . GLU A 1 249 ? 2.256 -35.375 -14.914 1 87.69 249 GLU A CA 1
ATOM 1973 C C . GLU A 1 249 ? 1.749 -34.375 -13.859 1 87.69 249 GLU A C 1
ATOM 1975 O O . GLU A 1 249 ? 1.028 -34.781 -12.938 1 87.69 249 GLU A O 1
ATOM 1980 N N . ARG A 1 250 ? 2.141 -33.188 -14.016 1 85.88 250 ARG A N 1
ATOM 1981 C CA . ARG A 1 250 ? 1.672 -32.156 -13.086 1 85.88 250 ARG A CA 1
ATOM 1982 C C . ARG A 1 250 ? 0.159 -32 -13.172 1 85.88 250 ARG A C 1
ATOM 1984 O O . ARG A 1 250 ? -0.511 -31.812 -12.156 1 85.88 250 ARG A O 1
ATOM 1991 N N . HIS A 1 251 ? -0.273 -32 -14.336 1 86.88 251 HIS A N 1
ATOM 1992 C CA . HIS A 1 251 ? -1.709 -31.859 -14.562 1 86.88 251 HIS A CA 1
ATOM 1993 C C . HIS A 1 251 ? -2.473 -33 -13.883 1 86.88 251 HIS A C 1
ATOM 1995 O O . HIS A 1 251 ? -3.498 -32.75 -13.234 1 86.88 251 HIS A O 1
ATOM 2001 N N . LYS A 1 252 ? -1.979 -34.156 -14.047 1 86.75 252 LYS A N 1
ATOM 2002 C CA . LYS A 1 252 ? -2.613 -35.312 -13.414 1 86.75 252 LYS A CA 1
ATOM 2003 C C . LYS A 1 252 ? -2.625 -35.188 -11.898 1 86.75 252 LYS A C 1
ATOM 2005 O O . LYS A 1 252 ? -3.633 -35.469 -11.25 1 86.75 252 LYS A O 1
ATOM 2010 N N . ARG A 1 253 ? -1.56 -34.719 -11.398 1 82.62 253 ARG A N 1
ATOM 2011 C CA . ARG A 1 253 ? -1.452 -34.531 -9.961 1 82.62 253 ARG A CA 1
ATOM 2012 C C . ARG A 1 253 ? -2.451 -33.469 -9.477 1 82.62 253 ARG A C 1
ATOM 2014 O O . ARG A 1 253 ? -3.062 -33.656 -8.422 1 82.62 253 ARG A O 1
ATOM 2021 N N . ARG A 1 254 ? -2.602 -32.531 -10.242 1 81.56 254 ARG A N 1
ATOM 2022 C CA . ARG A 1 254 ? -3.531 -31.453 -9.883 1 81.56 254 ARG A CA 1
ATOM 2023 C C . ARG A 1 254 ? -4.973 -31.953 -9.898 1 81.56 254 ARG A C 1
ATOM 2025 O O . ARG A 1 254 ? -5.762 -31.609 -9.016 1 81.56 254 ARG A O 1
ATOM 2032 N N . MET A 1 255 ? -5.246 -32.656 -10.891 1 80.62 255 MET A N 1
ATOM 2033 C CA . MET A 1 255 ? -6.594 -33.188 -11.008 1 80.62 255 MET A CA 1
ATOM 2034 C C . MET A 1 255 ? -6.906 -34.125 -9.844 1 80.62 255 MET A C 1
ATOM 2036 O O . MET A 1 255 ? -8.031 -34.156 -9.336 1 80.62 255 MET A O 1
ATOM 2040 N N . ALA A 1 256 ? -5.953 -34.812 -9.453 1 75.75 256 ALA A N 1
ATOM 2041 C CA . ALA A 1 256 ? -6.125 -35.719 -8.336 1 75.75 256 ALA A CA 1
ATOM 2042 C C . ALA A 1 256 ? -6.352 -34.969 -7.031 1 75.75 256 ALA A C 1
ATOM 2044 O O . ALA A 1 256 ? -7.121 -35.406 -6.176 1 75.75 256 ALA A O 1
ATOM 2045 N N . LYS A 1 257 ? -5.703 -33.812 -6.922 1 71.44 257 LYS A N 1
ATOM 2046 C CA . LYS A 1 257 ? -5.828 -32.969 -5.73 1 71.44 257 LYS A CA 1
ATOM 2047 C C . LYS A 1 257 ? -7.191 -32.281 -5.68 1 71.44 257 LYS A C 1
ATOM 2049 O O . LYS A 1 257 ? -7.785 -32.156 -4.605 1 71.44 257 LYS A O 1
ATOM 2054 N N . GLN A 1 258 ? -7.531 -31.609 -6.789 1 60.72 258 GLN A N 1
ATOM 2055 C CA . GLN A 1 258 ? -8.789 -30.875 -6.863 1 60.72 258 GLN A CA 1
ATOM 2056 C C . GLN A 1 258 ? -9.969 -31.75 -6.488 1 60.72 258 GLN A C 1
ATOM 2058 O O . GLN A 1 258 ? -10.938 -31.281 -5.883 1 60.72 258 GLN A O 1
ATOM 2063 N N . SER A 1 259 ? -9.906 -32.938 -6.941 1 47.34 259 SER A N 1
ATOM 2064 C CA . SER A 1 259 ? -10.969 -33.844 -6.566 1 47.34 259 SER A CA 1
ATOM 2065 C C . SER A 1 259 ? -11.07 -34 -5.051 1 47.34 259 SER A C 1
ATOM 2067 O O . SER A 1 259 ? -12.094 -34.438 -4.531 1 47.34 259 SER A O 1
ATOM 2069 N N . LYS A 1 260 ? -10.062 -33.438 -4.375 1 46.06 260 LYS A N 1
ATOM 2070 C CA . LYS A 1 260 ? -10.031 -33.469 -2.914 1 46.06 260 LYS A CA 1
ATOM 2071 C C . LYS A 1 260 ? -10.164 -32.062 -2.328 1 46.06 260 LYS A C 1
ATOM 2073 O O . LYS A 1 260 ? -9.352 -31.188 -2.623 1 46.06 260 LYS A O 1
ATOM 2078 N N . SER A 1 261 ? -11.281 -31.344 -2.268 1 46.19 261 SER A N 1
ATOM 2079 C CA . SER A 1 261 ? -11.586 -29.984 -1.818 1 46.19 261 SER A CA 1
ATOM 2080 C C . SER A 1 261 ? -10.656 -29.547 -0.692 1 46.19 261 SER A C 1
ATOM 2082 O O . SER A 1 261 ? -10.484 -30.281 0.293 1 46.19 261 SER A O 1
ATOM 2084 N N . VAL A 1 262 ? -9.68 -28.734 -0.855 1 45.38 262 VAL A N 1
ATOM 2085 C CA . VAL A 1 262 ? -8.727 -28.234 0.131 1 45.38 262 VAL A CA 1
ATOM 2086 C C . VAL A 1 262 ? -9.445 -27.969 1.452 1 45.38 262 VAL A C 1
ATOM 2088 O O . VAL A 1 262 ? -8.938 -28.312 2.521 1 45.38 262 VAL A O 1
ATOM 2091 N N . LEU A 1 263 ? -10.438 -26.953 1.424 1 49.94 263 LEU A N 1
ATOM 2092 C CA . LEU A 1 263 ? -11.117 -26.594 2.664 1 49.94 263 LEU A CA 1
ATOM 2093 C C . LEU A 1 263 ? -11.922 -27.781 3.197 1 49.94 263 LEU A C 1
ATOM 2095 O O . LEU A 1 263 ? -12.242 -27.828 4.387 1 49.94 263 LEU A O 1
ATOM 2099 N N . ASN A 1 264 ? -12.211 -28.797 2.227 1 50.91 264 ASN A N 1
ATOM 2100 C CA . ASN A 1 264 ? -13.109 -29.859 2.684 1 50.91 264 ASN A CA 1
ATOM 2101 C C . ASN A 1 264 ? -12.492 -31.234 2.49 1 50.91 264 ASN A C 1
ATOM 2103 O O . ASN A 1 264 ? -13.195 -32.188 2.164 1 50.91 264 ASN A O 1
ATOM 2107 N N . VAL A 1 265 ? -11.242 -31.219 2.475 1 55.5 265 VAL A N 1
ATOM 2108 C CA . VAL A 1 265 ? -10.758 -32.594 2.309 1 55.5 265 VAL A CA 1
ATOM 2109 C C . VAL A 1 265 ? -11 -33.375 3.592 1 55.5 265 VAL A C 1
ATOM 2111 O O . VAL A 1 265 ? -10.609 -32.938 4.68 1 55.5 265 VAL A O 1
ATOM 2114 N N . ARG A 1 266 ? -11.844 -34.344 3.432 1 62.88 266 ARG A N 1
ATOM 2115 C CA . ARG A 1 266 ? -12.047 -35.281 4.531 1 62.88 266 ARG A CA 1
ATOM 2116 C C . ARG A 1 266 ? -10.719 -35.906 4.98 1 62.88 266 ARG A C 1
ATOM 2118 O O . ARG A 1 266 ? -9.922 -36.344 4.148 1 62.88 266 ARG A O 1
ATOM 2125 N N . PRO A 1 267 ? -10.453 -35.75 6.184 1 70.5 267 PRO A N 1
ATOM 2126 C CA . PRO A 1 267 ? -9.211 -36.312 6.711 1 70.5 267 PRO A CA 1
ATOM 2127 C C . PRO A 1 267 ? -9.055 -37.812 6.383 1 70.5 267 PRO A C 1
ATOM 2129 O O . PRO A 1 267 ? -10.039 -38.562 6.418 1 70.5 267 PRO A O 1
ATOM 2132 N N . THR A 1 268 ? -7.949 -38.156 5.871 1 78.69 268 THR A N 1
ATOM 2133 C CA . THR A 1 268 ? -7.605 -39.562 5.68 1 78.69 268 THR A CA 1
ATOM 2134 C C . THR A 1 268 ? -7.391 -40.25 7.02 1 78.69 268 THR A C 1
ATOM 2136 O O . THR A 1 268 ? -7.434 -39.625 8.07 1 78.69 268 THR A O 1
ATOM 2139 N N . LYS A 1 269 ? -7.289 -41.625 6.953 1 79.62 269 LYS A N 1
ATOM 2140 C CA . LYS A 1 269 ? -7.012 -42.375 8.164 1 79.62 269 LYS A CA 1
ATOM 2141 C C . LYS A 1 269 ? -5.723 -41.906 8.828 1 79.62 269 LYS A C 1
ATOM 2143 O O . LYS A 1 269 ? -5.652 -41.781 10.055 1 79.62 269 LYS A O 1
ATOM 2148 N N . ASP A 1 270 ? -4.797 -41.594 8 1 81.94 270 ASP A N 1
ATOM 2149 C CA . ASP A 1 270 ? -3.525 -41.094 8.523 1 81.94 270 ASP A CA 1
ATOM 2150 C C . ASP A 1 270 ? -3.697 -39.75 9.164 1 81.94 270 ASP A C 1
ATOM 2152 O O . ASP A 1 270 ? -3.078 -39.438 10.188 1 81.94 270 ASP A O 1
ATOM 2156 N N . ASP A 1 271 ? -4.547 -39 8.625 1 81.38 271 ASP A N 1
ATOM 2157 C CA . ASP A 1 271 ? -4.82 -37.656 9.172 1 81.38 271 ASP A CA 1
ATOM 2158 C C . ASP A 1 271 ? -5.504 -37.75 10.539 1 81.38 271 ASP A C 1
ATOM 2160 O O . ASP A 1 271 ? -5.191 -37 11.445 1 81.38 271 ASP A O 1
ATOM 2164 N N . GLU A 1 272 ? -6.379 -38.688 10.609 1 80.94 272 GLU A N 1
ATOM 2165 C CA . GLU A 1 272 ? -7.105 -38.875 11.859 1 80.94 272 GLU A CA 1
ATOM 2166 C C . GLU A 1 272 ? -6.16 -39.281 12.992 1 80.94 272 GLU A C 1
ATOM 2168 O O . GLU A 1 272 ? -6.32 -38.844 14.133 1 80.94 272 GLU A O 1
ATOM 2173 N N . LYS A 1 273 ? -5.285 -40.125 12.617 1 85.31 273 LYS A N 1
ATOM 2174 C CA . LYS A 1 273 ? -4.281 -40.5 13.602 1 85.31 273 LYS A CA 1
ATOM 2175 C C . LYS A 1 273 ? -3.469 -39.312 14.062 1 85.31 273 LYS A C 1
ATOM 2177 O O . LYS A 1 273 ? -3.223 -39.125 15.266 1 85.31 273 LYS A O 1
ATOM 2182 N N . LEU A 1 274 ? -3.113 -38.562 13.109 1 84.62 274 LEU A N 1
ATOM 2183 C CA . LEU A 1 274 ? -2.336 -37.375 13.422 1 84.62 274 LEU A CA 1
ATOM 2184 C C . LEU A 1 274 ? -3.15 -36.406 14.273 1 84.62 274 LEU A C 1
ATOM 2186 O O . LEU A 1 274 ? -2.617 -35.781 15.195 1 84.62 274 LEU A O 1
ATOM 2190 N N . MET A 1 275 ? -4.402 -36.312 13.938 1 83.12 275 MET A N 1
ATOM 2191 C CA . MET A 1 275 ? -5.289 -35.438 14.695 1 83.12 275 MET A CA 1
ATOM 2192 C C . MET A 1 275 ? -5.371 -35.906 16.156 1 83.12 275 MET A C 1
ATOM 2194 O O . MET A 1 275 ? -5.348 -35.062 17.062 1 83.12 275 MET A O 1
ATOM 2198 N N . TYR A 1 276 ? -5.469 -37.156 16.25 1 80.31 276 TYR A N 1
ATOM 2199 C CA . TYR A 1 276 ? -5.555 -37.719 17.594 1 80.31 276 TYR A CA 1
ATOM 2200 C C . TYR A 1 276 ? -4.27 -37.469 18.375 1 80.31 276 TYR A C 1
ATOM 2202 O O . TYR A 1 276 ? -4.312 -37.125 19.562 1 80.31 276 TYR A O 1
ATOM 2210 N N . GLU A 1 277 ? -3.209 -37.594 17.75 1 84.12 277 GLU A N 1
ATOM 2211 C CA . GLU A 1 277 ? -1.921 -37.375 18.406 1 84.12 277 GLU A CA 1
ATOM 2212 C C . GLU A 1 277 ? -1.778 -35.906 18.828 1 84.12 277 GLU A C 1
ATOM 2214 O O . GLU A 1 277 ? -1.26 -35.625 19.922 1 84.12 277 GLU A O 1
ATOM 2219 N N . ILE A 1 278 ? -2.203 -35.031 18.031 1 83.69 278 ILE A N 1
ATOM 2220 C CA . ILE A 1 278 ? -2.145 -33.594 18.344 1 83.69 278 ILE A CA 1
ATOM 2221 C C . ILE A 1 278 ? -3.066 -33.281 19.516 1 83.69 278 ILE A C 1
ATOM 2223 O O . ILE A 1 278 ? -2.697 -32.531 20.422 1 83.69 278 ILE A O 1
ATOM 2227 N N . PHE A 1 279 ? -4.18 -33.906 19.453 1 77.81 279 PHE A N 1
ATOM 2228 C CA . PHE A 1 279 ? -5.16 -33.719 20.516 1 77.81 279 PHE A CA 1
ATOM 2229 C C . PHE A 1 279 ? -4.59 -34.188 21.859 1 77.81 279 PHE A C 1
ATOM 2231 O O . PHE A 1 279 ? -4.746 -33.5 22.875 1 77.81 279 PHE A O 1
ATOM 2238 N N . LYS A 1 280 ? -3.971 -35.25 21.797 1 78 280 LYS A N 1
ATOM 2239 C CA . LYS A 1 280 ? -3.363 -35.812 23.016 1 78 280 LYS A CA 1
ATOM 2240 C C . LYS A 1 280 ? -2.297 -34.844 23.562 1 78 280 LYS A C 1
ATOM 2242 O O . LYS A 1 280 ? -2.168 -34.688 24.781 1 78 280 LYS A O 1
ATOM 2247 N N . ARG A 1 281 ? -1.63 -34.312 22.703 1 79.12 281 ARG A N 1
ATOM 2248 C CA . ARG A 1 281 ? -0.537 -33.406 23.094 1 79.12 281 ARG A CA 1
ATOM 2249 C C . ARG A 1 281 ? -1.07 -32.125 23.672 1 79.12 281 ARG A C 1
ATOM 2251 O O . ARG A 1 281 ? -0.434 -31.5 24.531 1 79.12 281 ARG A O 1
ATOM 2258 N N . THR A 1 282 ? -2.178 -31.656 23.219 1 75.56 282 THR A N 1
ATOM 2259 C CA . THR A 1 282 ? -2.691 -30.344 23.609 1 75.56 282 THR A CA 1
ATOM 2260 C C . THR A 1 282 ? -3.609 -30.469 24.828 1 75.56 282 THR A C 1
ATOM 2262 O O . THR A 1 282 ? -3.654 -29.562 25.672 1 75.56 282 THR A O 1
ATOM 2265 N N . LYS A 1 283 ? -4.645 -31.203 24.938 1 64.69 283 LYS A N 1
ATOM 2266 C CA . LYS A 1 283 ? -5.598 -31.297 26.047 1 64.69 283 LYS A CA 1
ATOM 2267 C C . LYS A 1 283 ? -5.152 -32.344 27.062 1 64.69 283 LYS A C 1
ATOM 2269 O O . LYS A 1 283 ? -5.566 -32.312 28.219 1 64.69 283 LYS A O 1
ATOM 2274 N N . GLY A 1 284 ? -4.004 -32.906 27.031 1 55.03 284 GLY A N 1
ATOM 2275 C CA . GLY A 1 284 ? -3.641 -33.969 27.938 1 55.03 284 GLY A CA 1
ATOM 2276 C C . GLY A 1 284 ? -4.625 -35.125 27.922 1 55.03 284 GLY A C 1
ATOM 2277 O O . GLY A 1 284 ? -5.719 -35 27.359 1 55.03 284 GLY A O 1
ATOM 2278 N N . THR A 1 285 ? -4.301 -36.531 28.109 1 46.47 285 THR A N 1
ATOM 2279 C CA . THR A 1 285 ? -5.137 -37.719 28.219 1 46.47 285 THR A CA 1
ATOM 2280 C C . THR A 1 285 ? -6.277 -37.469 29.203 1 46.47 285 THR A C 1
ATOM 2282 O O . THR A 1 285 ? -7.199 -38.281 29.297 1 46.47 285 THR A O 1
ATOM 2285 N N . ASP A 1 286 ? -6.168 -36.812 30.25 1 40.62 286 ASP A N 1
ATOM 2286 C CA . ASP A 1 286 ? -7.199 -36.688 31.266 1 40.62 286 ASP A CA 1
ATOM 2287 C C . ASP A 1 286 ? -8.281 -35.688 30.844 1 40.62 286 ASP A C 1
ATOM 2289 O O . ASP A 1 286 ? -8.016 -34.5 30.688 1 40.62 286 ASP A O 1
ATOM 2293 N N . ILE A 1 287 ? -9.281 -36.188 30.219 1 43.09 287 ILE A N 1
ATOM 2294 C CA . ILE A 1 287 ? -10.492 -35.594 29.672 1 43.09 287 ILE A CA 1
ATOM 2295 C C . ILE A 1 287 ? -11.047 -34.562 30.672 1 43.09 287 ILE A C 1
ATOM 2297 O O . ILE A 1 287 ? -11.906 -33.75 30.312 1 43.09 287 ILE A O 1
ATOM 2301 N N . SER A 1 288 ? -11.023 -34.906 31.969 1 40.72 288 SER A N 1
ATOM 2302 C CA . SER A 1 288 ? -11.773 -34.125 32.938 1 40.72 288 SER A CA 1
ATOM 2303 C C . SER A 1 288 ? -11.383 -32.656 32.875 1 40.72 288 SER A C 1
ATOM 2305 O O . SER A 1 288 ? -12.055 -31.797 33.469 1 40.72 288 SER A O 1
ATOM 2307 N N . ILE A 1 289 ? -10.125 -32.406 32.969 1 39.25 289 ILE A N 1
ATOM 2308 C CA . ILE A 1 289 ? -9.789 -31.016 33.156 1 39.25 289 ILE A CA 1
ATOM 2309 C C . ILE A 1 289 ? -9.891 -30.266 31.844 1 39.25 289 ILE A C 1
ATOM 2311 O O . ILE A 1 289 ? -8.945 -30.25 31.047 1 39.25 289 ILE A O 1
ATOM 2315 N N . ARG A 1 290 ? -10.898 -30.422 31.188 1 38.88 290 ARG A N 1
ATOM 2316 C CA . ARG A 1 290 ? -11.242 -29.656 30 1 38.88 290 ARG A CA 1
ATOM 2317 C C . ARG A 1 290 ? -10.859 -28.188 30.188 1 38.88 290 ARG A C 1
ATOM 2319 O O . ARG A 1 290 ? -11.273 -27.328 29.391 1 38.88 290 ARG A O 1
ATOM 2326 N N . ASP A 1 291 ? -10.586 -27.875 31.359 1 40.56 291 ASP A N 1
ATOM 2327 C CA . ASP A 1 291 ? -10.367 -26.422 31.297 1 40.56 291 ASP A CA 1
ATOM 2328 C C . ASP A 1 291 ? -9.344 -26.078 30.219 1 40.56 291 ASP A C 1
ATOM 2330 O O . ASP A 1 291 ? -8.289 -26.719 30.125 1 40.56 291 ASP A O 1
ATOM 2334 N N . ALA A 1 292 ? -9.633 -25.922 28.875 1 42.41 292 ALA A N 1
ATOM 2335 C CA . ALA A 1 292 ? -8.727 -25.281 27.922 1 42.41 292 ALA A CA 1
ATOM 2336 C C . ALA A 1 292 ? -7.473 -24.766 28.625 1 42.41 292 ALA A C 1
ATOM 2338 O O . ALA A 1 292 ? -7.469 -23.672 29.188 1 42.41 292 ALA A O 1
ATOM 2339 N N . SER A 1 293 ? -6.93 -25.453 29.344 1 46.81 293 SER A N 1
ATOM 2340 C CA . SER A 1 293 ? -5.723 -25.109 30.094 1 46.81 293 SER A CA 1
ATOM 2341 C C . SER A 1 293 ? -4.758 -24.297 29.25 1 46.81 293 SER A C 1
ATOM 2343 O O . SER A 1 293 ? -4.422 -24.688 28.125 1 46.81 293 SER A O 1
ATOM 2345 N N . GLU A 1 294 ? -4.75 -22.922 29.359 1 61.59 294 GLU A N 1
ATOM 2346 C CA . GLU A 1 294 ? -4.469 -21.578 28.875 1 61.59 294 GLU A CA 1
ATOM 2347 C C . GLU A 1 294 ? -3.086 -21.5 28.234 1 61.59 294 GLU A C 1
ATOM 2349 O O . GLU A 1 294 ? -2.926 -20.906 27.156 1 61.59 294 GLU A O 1
ATOM 2354 N N . LEU A 1 295 ? -2.086 -22.156 28.875 1 74.38 295 LEU A N 1
ATOM 2355 C CA . LEU A 1 295 ? -0.751 -21.891 28.359 1 74.38 295 LEU A CA 1
ATOM 2356 C C . LEU A 1 295 ? -0.262 -23.047 27.5 1 74.38 295 LEU A C 1
ATOM 2358 O O . LEU A 1 295 ? -0.473 -24.219 27.844 1 74.38 295 LEU A O 1
ATOM 2362 N N . PRO A 1 296 ? 0.205 -23.016 26.297 1 83.06 296 PRO A N 1
ATOM 2363 C CA . PRO A 1 296 ? 0.796 -24.047 25.438 1 83.06 296 PRO A CA 1
ATOM 2364 C C . PRO A 1 296 ? 1.98 -24.75 26.109 1 83.06 296 PRO A C 1
ATOM 2366 O O . PRO A 1 296 ? 2.578 -24.219 27.047 1 83.06 296 PRO A O 1
ATOM 2369 N N . PRO A 1 297 ? 2.275 -26.094 25.703 1 83.81 297 PRO A N 1
ATOM 2370 C CA . PRO A 1 297 ? 3.498 -26.75 26.172 1 83.81 297 PRO A CA 1
ATOM 2371 C C . PRO A 1 297 ? 4.746 -25.891 25.953 1 83.81 297 PRO A C 1
ATOM 2373 O O . PRO A 1 297 ? 4.695 -24.891 25.234 1 83.81 297 PRO A O 1
ATOM 2376 N N . PRO A 1 298 ? 5.844 -26.25 26.641 1 86.5 298 PRO A N 1
ATOM 2377 C CA . PRO A 1 298 ? 7.07 -25.469 26.469 1 86.5 298 PRO A CA 1
ATOM 2378 C C . PRO A 1 298 ? 7.527 -25.391 25.016 1 86.5 298 PRO A C 1
ATOM 2380 O O . PRO A 1 298 ? 7.402 -26.375 24.281 1 86.5 298 PRO A O 1
ATOM 2383 N N . ASN A 1 299 ? 7.961 -24.297 24.578 1 90.75 299 ASN A N 1
ATOM 2384 C CA . ASN A 1 299 ? 8.508 -24.031 23.25 1 90.75 299 ASN A CA 1
ATOM 2385 C C . ASN A 1 299 ? 7.445 -24.156 22.156 1 90.75 299 ASN A C 1
ATOM 2387 O O . ASN A 1 299 ? 7.746 -24.516 21.031 1 90.75 299 ASN A O 1
ATOM 2391 N N . CYS A 1 300 ? 6.172 -24.062 22.594 1 93.44 300 CYS A N 1
ATOM 2392 C CA . CYS A 1 300 ? 5.066 -24.094 21.641 1 93.44 300 CYS A CA 1
ATOM 2393 C C . CYS A 1 300 ? 4.23 -22.812 21.75 1 93.44 300 CYS A C 1
ATOM 2395 O O . CYS A 1 300 ? 4.324 -22.094 22.75 1 93.44 300 CYS A O 1
ATOM 2397 N N . ARG A 1 301 ? 3.527 -22.516 20.688 1 94.44 301 ARG A N 1
ATOM 2398 C CA . ARG A 1 301 ? 2.562 -21.422 20.641 1 94.44 301 ARG A CA 1
ATOM 2399 C C . ARG A 1 301 ? 1.244 -21.875 20.031 1 94.44 301 ARG A C 1
ATOM 2401 O O . ARG A 1 301 ? 1.232 -22.719 19.125 1 94.44 301 ARG A O 1
ATOM 2408 N N . TRP A 1 302 ? 0.213 -21.312 20.547 1 94.19 302 TRP A N 1
ATOM 2409 C CA . TRP A 1 302 ? -1.089 -21.625 19.969 1 94.19 302 TRP A CA 1
ATOM 2410 C C . TRP A 1 302 ? -1.246 -20.984 18.594 1 94.19 302 TRP A C 1
ATOM 2412 O O . TRP A 1 302 ? -0.867 -19.828 18.406 1 94.19 302 TRP A O 1
ATOM 2422 N N . MET A 1 303 ? -1.816 -21.75 17.656 1 95.12 303 MET A N 1
ATOM 2423 C CA . MET A 1 303 ? -2.096 -21.203 16.312 1 95.12 303 MET A CA 1
ATOM 2424 C C . MET A 1 303 ? -3.02 -20 16.406 1 95.12 303 MET A C 1
ATOM 2426 O O . MET A 1 303 ? -2.857 -19.031 15.648 1 95.12 303 MET A O 1
ATOM 2430 N N . SER A 1 304 ? -3.93 -19.984 17.344 1 92.25 304 SER A N 1
ATOM 2431 C CA . SER A 1 304 ? -4.918 -18.922 17.516 1 92.25 304 SER A CA 1
ATOM 2432 C C . SER A 1 304 ? -4.246 -17.594 17.859 1 92.25 304 SER A C 1
ATOM 2434 O O . SER A 1 304 ? -4.832 -16.531 17.672 1 92.25 304 SER A O 1
ATOM 2436 N N . ASP A 1 305 ? -3.023 -17.703 18.312 1 92.56 305 ASP A N 1
ATOM 2437 C CA . ASP A 1 305 ? -2.281 -16.516 18.672 1 92.56 305 ASP A CA 1
ATOM 2438 C C . ASP A 1 305 ? -1.195 -16.203 17.641 1 92.56 305 ASP A C 1
ATOM 2440 O O . ASP A 1 305 ? -0.419 -15.258 17.828 1 92.56 305 ASP A O 1
ATOM 2444 N N . SER A 1 306 ? -1.129 -16.969 16.641 1 95.56 306 SER A N 1
ATOM 2445 C CA . SER A 1 306 ? -0.023 -16.875 15.703 1 95.56 306 SER A CA 1
ATOM 2446 C C . SER A 1 306 ? -0.516 -16.484 14.312 1 95.56 306 SER A C 1
ATOM 2448 O O . SER A 1 306 ? -0.422 -17.281 13.367 1 95.56 306 SER A O 1
ATOM 2450 N N . PHE A 1 307 ? -1.026 -15.297 14.219 1 96.56 307 PHE A N 1
ATOM 2451 C CA . PHE A 1 307 ? -1.491 -14.781 12.938 1 96.56 307 PHE A CA 1
ATOM 2452 C C . PHE A 1 307 ? -1.383 -13.258 12.898 1 96.56 307 PHE A C 1
ATOM 2454 O O . PHE A 1 307 ? -1.221 -12.617 13.93 1 96.56 307 PHE A O 1
ATOM 2461 N N . GLN A 1 308 ? -1.349 -12.75 11.742 1 95.75 308 GLN A N 1
ATOM 2462 C CA . GLN A 1 308 ? -1.416 -11.312 11.492 1 95.75 308 GLN A CA 1
ATOM 2463 C C . GLN A 1 308 ? -2.455 -10.984 10.43 1 95.75 308 GLN A C 1
ATOM 2465 O O . GLN A 1 308 ? -2.686 -11.781 9.516 1 95.75 308 GLN A O 1
ATOM 2470 N N . THR A 1 309 ? -3.104 -9.836 10.586 1 96.12 309 THR A N 1
ATOM 2471 C CA . THR A 1 309 ? -4.16 -9.438 9.664 1 96.12 309 THR A CA 1
ATOM 2472 C C . THR A 1 309 ? -3.918 -8.016 9.148 1 96.12 309 THR A C 1
ATOM 2474 O O . THR A 1 309 ? -3.43 -7.16 9.891 1 96.12 309 THR A O 1
ATOM 2477 N N . THR A 1 310 ? -4.184 -7.824 7.91 1 96.62 310 THR A N 1
ATOM 2478 C CA . THR A 1 310 ? -4.172 -6.496 7.309 1 96.62 310 THR A CA 1
ATOM 2479 C C . THR A 1 310 ? -5.449 -6.25 6.508 1 96.62 310 THR A C 1
ATOM 2481 O O . THR A 1 310 ? -5.992 -7.176 5.898 1 96.62 310 THR A O 1
ATOM 2484 N N . ILE A 1 311 ? -6.004 -5.066 6.629 1 95.31 311 ILE A N 1
ATOM 2485 C CA . ILE A 1 311 ? -7.137 -4.629 5.816 1 95.31 311 ILE A CA 1
ATOM 2486 C C . ILE A 1 311 ? -6.707 -3.475 4.914 1 95.31 311 ILE A C 1
ATOM 2488 O O . ILE A 1 311 ? -5.996 -2.566 5.352 1 95.31 311 ILE A O 1
ATOM 2492 N N . LEU A 1 312 ? -7.043 -3.57 3.66 1 92.5 312 LEU A N 1
ATOM 2493 C CA . LEU A 1 312 ? -6.605 -2.559 2.703 1 92.5 312 LEU A CA 1
ATOM 2494 C C . LEU A 1 312 ? -7.75 -2.16 1.775 1 92.5 312 LEU A C 1
ATOM 2496 O O . LEU A 1 312 ? -8.711 -2.912 1.609 1 92.5 312 LEU A O 1
ATOM 2500 N N . HIS A 1 313 ? -7.609 -0.963 1.336 1 89.56 313 HIS A N 1
ATOM 2501 C CA . HIS A 1 313 ? -8.477 -0.456 0.277 1 89.56 313 HIS A CA 1
ATOM 2502 C C . HIS A 1 313 ? -7.832 -0.634 -1.094 1 89.56 313 HIS A C 1
ATOM 2504 O O . HIS A 1 313 ? -6.73 -0.132 -1.338 1 89.56 313 HIS A O 1
ATOM 2510 N N . ALA A 1 314 ? -8.5 -1.365 -1.908 1 84.88 314 ALA A N 1
ATOM 2511 C CA . ALA A 1 314 ? -7.988 -1.508 -3.268 1 84.88 314 ALA A CA 1
ATOM 2512 C C . ALA A 1 314 ? -8.383 -0.312 -4.129 1 84.88 314 ALA A C 1
ATOM 2514 O O . ALA A 1 314 ? -9.477 0.235 -3.98 1 84.88 314 ALA A O 1
ATOM 2515 N N . PHE A 1 315 ? -7.438 0.081 -5.02 1 82.81 315 PHE A N 1
ATOM 2516 C CA . PHE A 1 315 ? -7.684 1.206 -5.914 1 82.81 315 PHE A CA 1
ATOM 2517 C C . PHE A 1 315 ? -7.527 0.785 -7.371 1 82.81 315 PHE A C 1
ATOM 2519 O O . PHE A 1 315 ? -6.914 -0.244 -7.664 1 82.81 315 PHE A O 1
ATOM 2526 N N . PRO A 1 316 ? -8.078 1.633 -8.297 1 78.25 316 PRO A N 1
ATOM 2527 C CA . PRO A 1 316 ? -8.062 1.304 -9.727 1 78.25 316 PRO A CA 1
ATOM 2528 C C . PRO A 1 316 ? -6.648 1.167 -10.281 1 78.25 316 PRO A C 1
ATOM 2530 O O . PRO A 1 316 ? -6.449 0.558 -11.336 1 78.25 316 PRO A O 1
ATOM 2533 N N . ASP A 1 317 ? -5.746 1.689 -9.594 1 77.12 317 ASP A N 1
ATOM 2534 C CA . ASP A 1 317 ? -4.375 1.559 -10.07 1 77.12 317 ASP A CA 1
ATOM 2535 C C . ASP A 1 317 ? -3.902 0.109 -10 1 77.12 317 ASP A C 1
ATOM 2537 O O . ASP A 1 317 ? -2.887 -0.25 -10.594 1 77.12 317 ASP A O 1
ATOM 2541 N N . ASN A 1 318 ? -4.645 -0.7 -9.359 1 73.06 318 ASN A N 1
ATOM 2542 C CA . ASN A 1 318 ? -4.305 -2.111 -9.219 1 73.06 318 ASN A CA 1
ATOM 2543 C C . ASN A 1 318 ? -5.281 -3.002 -9.984 1 73.06 318 ASN A C 1
ATOM 2545 O O . ASN A 1 318 ? -5.516 -4.148 -9.602 1 73.06 318 ASN A O 1
ATOM 2549 N N . ARG A 1 319 ? -5.789 -2.494 -11.031 1 72 319 ARG A N 1
ATOM 2550 C CA . ARG A 1 319 ? -6.816 -3.238 -11.758 1 72 319 ARG A CA 1
ATOM 2551 C C . ARG A 1 319 ? -6.223 -3.969 -12.953 1 72 319 ARG A C 1
ATOM 2553 O O . ARG A 1 319 ? -5.129 -3.637 -13.414 1 72 319 ARG A O 1
ATOM 2560 N N . ASN A 1 320 ? -7.059 -4.941 -13.32 1 70.38 320 ASN A N 1
ATOM 2561 C CA . ASN A 1 320 ? -6.746 -5.605 -14.578 1 70.38 320 ASN A CA 1
ATOM 2562 C C . ASN A 1 320 ? -7.504 -4.973 -15.742 1 70.38 320 ASN A C 1
ATOM 2564 O O . ASN A 1 320 ? -8.102 -3.906 -15.594 1 70.38 320 ASN A O 1
ATOM 2568 N N . SER A 1 321 ? -7.312 -5.508 -16.812 1 67.31 321 SER A N 1
ATOM 2569 C CA . SER A 1 321 ? -7.902 -4.973 -18.031 1 67.31 321 SER A CA 1
ATOM 2570 C C . SER A 1 321 ? -9.422 -5.055 -18 1 67.31 321 SER A C 1
ATOM 2572 O O . SER A 1 321 ? -10.102 -4.426 -18.812 1 67.31 321 SER A O 1
ATOM 2574 N N . HIS A 1 322 ? -9.977 -5.715 -16.953 1 70.56 322 HIS A N 1
ATOM 2575 C CA . HIS A 1 322 ? -11.422 -5.887 -16.844 1 70.56 322 HIS A CA 1
ATOM 2576 C C . HIS A 1 322 ? -11.977 -5.148 -15.633 1 70.56 322 HIS A C 1
ATOM 2578 O O . HIS A 1 322 ? -13.094 -5.426 -15.195 1 70.56 322 HIS A O 1
ATOM 2584 N N . ASN A 1 323 ? -11.172 -4.355 -15.062 1 73.56 323 ASN A N 1
ATOM 2585 C CA . ASN A 1 323 ? -11.547 -3.475 -13.961 1 73.56 323 ASN A CA 1
ATOM 2586 C C . ASN A 1 323 ? -11.781 -4.258 -12.672 1 73.56 323 ASN A C 1
ATOM 2588 O O . ASN A 1 323 ? -12.688 -3.934 -11.906 1 73.56 323 ASN A O 1
ATOM 2592 N N . HIS A 1 324 ? -11.203 -5.375 -12.641 1 82.31 324 HIS A N 1
ATOM 2593 C CA . HIS A 1 324 ? -11.086 -6.102 -11.383 1 82.31 324 HIS A CA 1
ATOM 2594 C C . HIS A 1 324 ? -9.695 -5.961 -10.781 1 82.31 324 HIS A C 1
ATOM 2596 O O . HIS A 1 324 ? -8.758 -5.539 -11.469 1 82.31 324 HIS A O 1
ATOM 2602 N N . ILE A 1 325 ? -9.711 -6.219 -9.531 1 83.06 325 ILE A N 1
ATOM 2603 C CA . ILE A 1 325 ? -8.398 -6.16 -8.898 1 83.06 325 ILE A CA 1
ATOM 2604 C C . ILE A 1 325 ? -7.48 -7.215 -9.516 1 83.06 325 ILE A C 1
ATOM 2606 O O . ILE A 1 325 ? -7.891 -8.359 -9.719 1 83.06 325 ILE A O 1
ATOM 2610 N N . PHE A 1 326 ? -6.301 -6.824 -9.844 1 83.06 326 PHE A N 1
ATOM 2611 C CA . PHE A 1 326 ? -5.289 -7.684 -10.453 1 83.06 326 PHE A CA 1
ATOM 2612 C C . PHE A 1 326 ? -4.84 -8.766 -9.469 1 83.06 326 PHE A C 1
ATOM 2614 O O . PHE A 1 326 ? -4.516 -8.469 -8.32 1 83.06 326 PHE A O 1
ATOM 2621 N N . GLY A 1 327 ? -4.84 -9.953 -9.883 1 87.12 327 GLY A N 1
ATOM 2622 C CA . GLY A 1 327 ? -4.41 -11.055 -9.039 1 87.12 327 GLY A CA 1
ATOM 2623 C C . GLY A 1 327 ? -2.998 -10.883 -8.508 1 87.12 327 GLY A C 1
ATOM 2624 O O . GLY A 1 327 ? -2.688 -11.32 -7.398 1 87.12 327 GLY A O 1
ATOM 2625 N N . GLY A 1 328 ? -2.184 -10.328 -9.352 1 91.25 328 GLY A N 1
ATOM 2626 C CA . GLY A 1 328 ? -0.817 -10.062 -8.938 1 91.25 328 GLY A CA 1
ATOM 2627 C C . GLY A 1 328 ? -0.729 -9.164 -7.719 1 91.25 328 GLY A C 1
ATOM 2628 O O . GLY A 1 328 ? 0.139 -9.352 -6.863 1 91.25 328 GLY A O 1
ATOM 2629 N N . PHE A 1 329 ? -1.595 -8.211 -7.664 1 91.69 329 PHE A N 1
ATOM 2630 C CA . PHE A 1 329 ? -1.646 -7.332 -6.5 1 91.69 329 PHE A CA 1
ATOM 2631 C C . PHE A 1 329 ? -2.031 -8.109 -5.25 1 91.69 329 PHE A C 1
ATOM 2633 O O . PHE A 1 329 ? -1.441 -7.914 -4.184 1 91.69 329 PHE A O 1
ATOM 2640 N N . VAL A 1 330 ? -3.01 -8.945 -5.402 1 93.12 330 VAL A N 1
ATOM 2641 C CA . VAL A 1 330 ? -3.457 -9.766 -4.281 1 93.12 330 VAL A CA 1
ATOM 2642 C C . VAL A 1 330 ? -2.303 -10.633 -3.787 1 93.12 330 VAL A C 1
ATOM 2644 O O . VAL A 1 330 ? -2.055 -10.719 -2.58 1 93.12 330 VAL A O 1
ATOM 2647 N N . MET A 1 331 ? -1.618 -11.219 -4.652 1 95.19 331 MET A N 1
ATOM 2648 C CA . MET A 1 331 ? -0.489 -12.07 -4.285 1 95.19 331 MET A CA 1
ATOM 2649 C C . MET A 1 331 ? 0.604 -11.258 -3.6 1 95.19 331 MET A C 1
ATOM 2651 O O . MET A 1 331 ? 1.211 -11.719 -2.631 1 95.19 331 MET A O 1
ATOM 2655 N N . ARG A 1 332 ? 0.868 -10.086 -4.113 1 95.31 332 ARG A N 1
ATOM 2656 C CA . ARG A 1 332 ? 1.853 -9.211 -3.477 1 95.31 332 ARG A CA 1
ATOM 2657 C C . ARG A 1 332 ? 1.476 -8.93 -2.027 1 95.31 332 ARG A C 1
ATOM 2659 O O . ARG A 1 332 ? 2.295 -9.094 -1.122 1 95.31 332 ARG A O 1
ATOM 2666 N N . GLN A 1 333 ? 0.249 -8.539 -1.874 1 96 333 GLN A N 1
ATOM 2667 C CA . GLN A 1 333 ? -0.209 -8.211 -0.528 1 96 333 GLN A CA 1
ATOM 2668 C C . GLN A 1 333 ? -0.15 -9.43 0.386 1 96 333 GLN A C 1
ATOM 2670 O O . GLN A 1 333 ? 0.187 -9.312 1.566 1 96 333 GLN A O 1
ATOM 2675 N N . ALA A 1 334 ? -0.468 -10.539 -0.167 1 96.81 334 ALA A N 1
ATOM 2676 C CA . ALA A 1 334 ? -0.422 -11.781 0.609 1 96.81 334 ALA A CA 1
ATOM 2677 C C . ALA A 1 334 ? 1.005 -12.102 1.043 1 96.81 334 ALA A C 1
ATOM 2679 O O . ALA A 1 334 ? 1.238 -12.492 2.188 1 96.81 334 ALA A O 1
ATOM 2680 N N . VAL A 1 335 ? 1.928 -11.938 0.164 1 97.06 335 VAL A N 1
ATOM 2681 C CA . VAL A 1 335 ? 3.33 -12.195 0.477 1 97.06 335 VAL A CA 1
ATOM 2682 C C . VAL A 1 335 ? 3.807 -11.211 1.549 1 97.06 335 VAL A C 1
ATOM 2684 O O . VAL A 1 335 ? 4.5 -11.602 2.49 1 97.06 335 VAL A O 1
ATOM 2687 N N . GLU A 1 336 ? 3.4 -10.016 1.449 1 95.75 336 GLU A N 1
ATOM 2688 C CA . GLU A 1 336 ? 3.867 -8.992 2.377 1 95.75 336 GLU A CA 1
ATOM 2689 C C . GLU A 1 336 ? 3.332 -9.234 3.785 1 95.75 336 GLU A C 1
ATOM 2691 O O . GLU A 1 336 ? 4.082 -9.164 4.762 1 95.75 336 GLU A O 1
ATOM 2696 N N . ILE A 1 337 ? 2.068 -9.555 3.896 1 97.38 337 ILE A N 1
ATOM 2697 C CA . ILE A 1 337 ? 1.523 -9.805 5.223 1 97.38 337 ILE A CA 1
ATOM 2698 C C . ILE A 1 337 ? 2.1 -11.109 5.777 1 97.38 337 ILE A C 1
ATOM 2700 O O . ILE A 1 337 ? 2.332 -11.227 6.984 1 97.38 337 ILE A O 1
ATOM 2704 N N . SER A 1 338 ? 2.289 -12.102 4.957 1 97.69 338 SER A N 1
ATOM 2705 C CA . SER A 1 338 ? 2.877 -13.359 5.41 1 97.69 338 SER A CA 1
ATOM 2706 C C . SER A 1 338 ? 4.309 -13.156 5.895 1 97.69 338 SER A C 1
ATOM 2708 O O . SER A 1 338 ? 4.746 -13.797 6.848 1 97.69 338 SER A O 1
ATOM 2710 N N . PHE A 1 339 ? 5.008 -12.32 5.203 1 96.25 339 PHE A N 1
ATOM 2711 C CA . PHE A 1 339 ? 6.367 -12.008 5.621 1 96.25 339 PHE A CA 1
ATOM 2712 C C . PHE A 1 339 ? 6.375 -11.391 7.016 1 96.25 339 PHE A C 1
ATOM 2714 O O . PHE A 1 339 ? 7.191 -11.766 7.863 1 96.25 339 PHE A O 1
ATOM 2721 N N . ILE A 1 340 ? 5.512 -10.453 7.211 1 95.31 340 ILE A N 1
ATOM 2722 C CA . ILE A 1 340 ? 5.41 -9.82 8.523 1 95.31 340 ILE A CA 1
ATOM 2723 C C . ILE A 1 340 ? 5.113 -10.867 9.586 1 95.31 340 ILE A C 1
ATOM 2725 O O . ILE A 1 340 ? 5.766 -10.906 10.633 1 95.31 340 ILE A O 1
ATOM 2729 N N . ALA A 1 341 ? 4.152 -11.719 9.312 1 96.5 341 ALA A N 1
ATOM 2730 C CA . ALA A 1 341 ? 3.781 -12.766 10.258 1 96.5 341 ALA A CA 1
ATOM 2731 C C . ALA A 1 341 ? 4.965 -13.695 10.547 1 96.5 341 ALA A C 1
ATOM 2733 O O . ALA A 1 341 ? 5.211 -14.055 11.695 1 96.5 341 ALA A O 1
ATOM 2734 N N . ALA A 1 342 ? 5.676 -14.039 9.5 1 96.88 342 ALA A N 1
ATOM 2735 C CA . ALA A 1 342 ? 6.84 -14.914 9.648 1 96.88 342 ALA A CA 1
ATOM 2736 C C . ALA A 1 342 ? 7.926 -14.234 10.484 1 96.88 342 ALA A C 1
ATOM 2738 O O . ALA A 1 342 ? 8.555 -14.875 11.328 1 96.88 342 ALA A O 1
ATOM 2739 N N . CYS A 1 343 ? 8.172 -12.977 10.258 1 94.81 343 CYS A N 1
ATOM 2740 C CA . CYS A 1 343 ? 9.172 -12.234 11.008 1 94.81 343 CYS A CA 1
ATOM 2741 C C . CYS A 1 343 ? 8.828 -12.188 12.492 1 94.81 343 CYS A C 1
ATOM 2743 O O . CYS A 1 343 ? 9.68 -12.438 13.344 1 94.81 343 CYS A O 1
ATOM 2745 N N . ILE A 1 344 ? 7.566 -11.859 12.734 1 93.12 344 ILE A N 1
ATOM 2746 C CA . ILE A 1 344 ? 7.109 -11.758 14.117 1 93.12 344 ILE A CA 1
ATOM 2747 C C . ILE A 1 344 ? 7.246 -13.117 14.805 1 93.12 344 ILE A C 1
ATOM 2749 O O . ILE A 1 344 ? 7.703 -13.203 15.945 1 93.12 344 ILE A O 1
ATOM 2753 N N . TYR A 1 345 ? 6.895 -14.156 14.102 1 95.38 345 TYR A N 1
ATOM 2754 C CA . TYR A 1 345 ? 6.922 -15.492 14.68 1 95.38 345 TYR A CA 1
ATOM 2755 C C . TYR A 1 345 ? 8.352 -15.961 14.922 1 95.38 345 TYR A C 1
ATOM 2757 O O . TYR A 1 345 ? 8.656 -16.547 15.961 1 95.38 345 TYR A O 1
ATOM 2765 N N . ALA A 1 346 ? 9.227 -15.672 13.969 1 94.75 346 ALA A N 1
ATOM 2766 C CA . ALA A 1 346 ? 10.609 -16.141 14.023 1 94.75 346 ALA A CA 1
ATOM 2767 C C . ALA A 1 346 ? 11.469 -15.234 14.891 1 94.75 346 ALA A C 1
ATOM 2769 O O . ALA A 1 346 ? 12.539 -15.641 15.352 1 94.75 346 ALA A O 1
ATOM 2770 N N . GLY A 1 347 ? 10.992 -14.008 15.141 1 90.44 347 GLY A N 1
ATOM 2771 C CA . GLY A 1 347 ? 11.859 -13.039 15.781 1 90.44 347 GLY A CA 1
ATOM 2772 C C . GLY A 1 347 ? 13.062 -12.664 14.938 1 90.44 347 GLY A C 1
ATOM 2773 O O . GLY A 1 347 ? 14.18 -12.555 15.453 1 90.44 347 GLY A O 1
ATOM 2774 N N . GLY A 1 348 ? 12.852 -12.594 13.695 1 90.25 348 GLY A N 1
ATOM 2775 C CA . GLY A 1 348 ? 13.898 -12.305 12.727 1 90.25 348 GLY A CA 1
ATOM 2776 C C . GLY A 1 348 ? 13.383 -12.164 11.305 1 90.25 348 GLY A C 1
ATOM 2777 O O . GLY A 1 348 ? 12.219 -11.805 11.102 1 90.25 348 GLY A O 1
ATOM 2778 N N . ARG A 1 349 ? 14.328 -12.406 10.414 1 89.38 349 ARG A N 1
ATOM 2779 C CA . ARG A 1 349 ? 13.961 -12.203 9.023 1 89.38 349 ARG A CA 1
ATOM 2780 C C . ARG A 1 349 ? 14.078 -13.5 8.227 1 89.38 349 ARG A C 1
ATOM 2782 O O . ARG A 1 349 ? 15.109 -13.758 7.602 1 89.38 349 ARG A O 1
ATOM 2789 N N . PRO A 1 350 ? 13.062 -14.242 8.18 1 93.81 350 PRO A N 1
ATOM 2790 C CA . PRO A 1 350 ? 13.102 -15.5 7.43 1 93.81 350 PRO A CA 1
ATOM 2791 C C . PRO A 1 350 ? 13.086 -15.289 5.918 1 93.81 350 PRO A C 1
ATOM 2793 O O . PRO A 1 350 ? 12.727 -14.211 5.445 1 93.81 350 PRO A O 1
ATOM 2796 N N . LEU A 1 351 ? 13.453 -16.328 5.188 1 93.38 351 LEU A N 1
ATOM 2797 C CA . LEU A 1 351 ? 13.5 -16.297 3.729 1 93.38 351 LEU A CA 1
ATOM 2798 C C . LEU A 1 351 ? 12.312 -17.031 3.123 1 93.38 351 LEU A C 1
ATOM 2800 O O . LEU A 1 351 ? 11.984 -18.141 3.557 1 93.38 351 LEU A O 1
ATOM 2804 N N . LEU A 1 352 ? 11.641 -16.359 2.195 1 94.38 352 LEU A N 1
ATOM 2805 C CA . LEU A 1 352 ? 10.594 -17.047 1.444 1 94.38 352 LEU A CA 1
ATOM 2806 C C . LEU A 1 352 ? 11.18 -18.109 0.523 1 94.38 352 LEU A C 1
ATOM 2808 O O . LEU A 1 352 ? 11.977 -17.797 -0.367 1 94.38 352 LEU A O 1
ATOM 2812 N N . THR A 1 353 ? 10.766 -19.344 0.682 1 92.62 353 THR A N 1
ATOM 2813 C CA . THR A 1 353 ? 11.375 -20.422 -0.089 1 92.62 353 THR A CA 1
ATOM 2814 C C . THR A 1 353 ? 10.406 -20.953 -1.145 1 92.62 353 THR A C 1
ATOM 2816 O O . THR A 1 353 ? 10.828 -21.562 -2.135 1 92.62 353 THR A O 1
ATOM 2819 N N . GLY A 1 354 ? 9.133 -20.734 -0.854 1 93 354 GLY A N 1
ATOM 2820 C CA . GLY A 1 354 ? 8.203 -21.234 -1.853 1 93 354 GLY A CA 1
ATOM 2821 C C . GLY A 1 354 ? 6.773 -20.797 -1.608 1 93 354 GLY A C 1
ATOM 2822 O O . GLY A 1 354 ? 6.402 -20.484 -0.477 1 93 354 GLY A O 1
ATOM 2823 N N . ILE A 1 355 ? 6.055 -20.734 -2.662 1 94.19 355 ILE A N 1
ATOM 2824 C CA . ILE A 1 355 ? 4.617 -20.484 -2.678 1 94.19 355 ILE A CA 1
ATOM 2825 C C . ILE A 1 355 ? 3.908 -21.625 -3.4 1 94.19 355 ILE A C 1
ATOM 2827 O O . ILE A 1 355 ? 4.363 -22.078 -4.453 1 94.19 355 ILE A O 1
ATOM 2831 N N . MET A 1 356 ? 2.848 -22.109 -2.783 1 90.19 356 MET A N 1
ATOM 2832 C CA . MET A 1 356 ? 2.16 -23.219 -3.412 1 90.19 356 MET A CA 1
ATOM 2833 C C . MET A 1 356 ? 0.647 -23.047 -3.334 1 90.19 356 MET A C 1
ATOM 2835 O O . MET A 1 356 ? 0.136 -22.438 -2.393 1 90.19 356 MET A O 1
ATOM 2839 N N . ASP A 1 357 ? 0.048 -23.562 -4.32 1 87.31 357 ASP A N 1
ATOM 2840 C CA . ASP A 1 357 ? -1.399 -23.75 -4.34 1 87.31 357 ASP A CA 1
ATOM 2841 C C . ASP A 1 357 ? -2.133 -22.438 -4.074 1 87.31 357 ASP A C 1
ATOM 2843 O O . ASP A 1 357 ? -2.951 -22.359 -3.156 1 87.31 357 ASP A O 1
ATOM 2847 N N . VAL A 1 358 ? -1.872 -21.547 -4.848 1 89.5 358 VAL A N 1
ATOM 2848 C CA . VAL A 1 358 ? -2.631 -20.297 -4.777 1 89.5 358 VAL A CA 1
ATOM 2849 C C . VAL A 1 358 ? -3.951 -20.453 -5.527 1 89.5 358 VAL A C 1
ATOM 2851 O O . VAL A 1 358 ? -3.961 -20.672 -6.742 1 89.5 358 VAL A O 1
ATOM 2854 N N . ALA A 1 359 ? -4.973 -20.359 -4.824 1 85.31 359 ALA A N 1
ATOM 2855 C CA . ALA A 1 359 ? -6.297 -20.516 -5.422 1 85.31 359 ALA A CA 1
ATOM 2856 C C . ALA A 1 359 ? -6.969 -19.172 -5.633 1 85.31 359 ALA A C 1
ATOM 2858 O O . ALA A 1 359 ? -6.902 -18.297 -4.762 1 85.31 359 ALA A O 1
ATOM 2859 N N . PHE A 1 360 ? -7.555 -19.031 -6.77 1 84.56 360 PHE A N 1
ATOM 2860 C CA . PHE A 1 360 ? -8.383 -17.875 -7.082 1 84.56 360 PHE A CA 1
ATOM 2861 C C . PHE A 1 360 ? -9.844 -18.281 -7.262 1 84.56 360 PHE A C 1
ATOM 2863 O O . PHE A 1 360 ? -10.211 -18.828 -8.297 1 84.56 360 PHE A O 1
ATOM 2870 N N . TYR A 1 361 ? -10.656 -17.922 -6.312 1 83.12 361 TYR A N 1
ATOM 2871 C CA . TYR A 1 361 ? -12.031 -18.406 -6.301 1 83.12 361 TYR A CA 1
ATOM 2872 C C . TYR A 1 361 ? -12.953 -17.469 -7.07 1 83.12 361 TYR A C 1
ATOM 2874 O O . TYR A 1 361 ? -13.992 -17.891 -7.578 1 83.12 361 TYR A O 1
ATOM 2882 N N . GLY A 1 362 ? -12.555 -16.219 -7.078 1 80.94 362 GLY A N 1
ATOM 2883 C CA . GLY A 1 362 ? -13.398 -15.273 -7.777 1 80.94 362 GLY A CA 1
ATOM 2884 C C . GLY A 1 362 ? -12.758 -13.906 -7.941 1 80.94 362 GLY A C 1
ATOM 2885 O O . GLY A 1 362 ? -11.789 -13.586 -7.25 1 80.94 362 GLY A O 1
ATOM 2886 N N . PRO A 1 363 ? -13.336 -13.188 -8.922 1 81.94 363 PRO A N 1
ATOM 2887 C CA . PRO A 1 363 ? -12.812 -11.844 -9.156 1 81.94 363 PRO A CA 1
ATOM 2888 C C . PRO A 1 363 ? -13.156 -10.875 -8.023 1 81.94 363 PRO A C 1
ATOM 2890 O O . PRO A 1 363 ? -14.156 -11.062 -7.324 1 81.94 363 PRO A O 1
ATOM 2893 N N . LEU A 1 364 ? -12.273 -9.945 -7.812 1 85.38 364 LEU A N 1
ATOM 2894 C CA . LEU A 1 364 ? -12.492 -8.891 -6.836 1 85.38 364 LEU A CA 1
ATOM 2895 C C . LEU A 1 364 ? -12.766 -7.559 -7.531 1 85.38 364 LEU A C 1
ATOM 2897 O O . LEU A 1 364 ? -12.016 -7.152 -8.422 1 85.38 364 LEU A O 1
ATOM 2901 N N . LYS A 1 365 ? -13.844 -6.938 -7.078 1 82.81 365 LYS A N 1
ATOM 2902 C CA . LYS A 1 365 ? -14.164 -5.633 -7.641 1 82.81 365 LYS A CA 1
ATOM 2903 C C . LYS A 1 365 ? -13.18 -4.566 -7.156 1 82.81 365 LYS A C 1
ATOM 2905 O O . LYS A 1 365 ? -12.609 -4.691 -6.07 1 82.81 365 LYS A O 1
ATOM 2910 N N . VAL A 1 366 ? -13.078 -3.51 -7.953 1 80.5 366 VAL A N 1
ATOM 2911 C CA . VAL A 1 366 ? -12.109 -2.457 -7.66 1 80.5 366 VAL A CA 1
ATOM 2912 C C . VAL A 1 366 ? -12.57 -1.65 -6.449 1 80.5 366 VAL A C 1
ATOM 2914 O O . VAL A 1 366 ? -11.773 -0.949 -5.82 1 80.5 366 VAL A O 1
ATOM 2917 N N . ASN A 1 367 ? -13.758 -1.71 -6.055 1 78.56 367 ASN A N 1
ATOM 2918 C CA . ASN A 1 367 ? -14.25 -0.948 -4.918 1 78.56 367 ASN A CA 1
ATOM 2919 C C . ASN A 1 367 ? -14.25 -1.783 -3.639 1 78.56 367 ASN A C 1
ATOM 2921 O O . ASN A 1 367 ? -14.734 -1.336 -2.598 1 78.56 367 ASN A O 1
ATOM 2925 N N . SER A 1 368 ? -13.664 -2.934 -3.723 1 85.25 368 SER A N 1
ATOM 2926 C CA . SER A 1 368 ? -13.711 -3.842 -2.582 1 85.25 368 SER A CA 1
ATOM 2927 C C . SER A 1 368 ? -12.602 -3.523 -1.582 1 85.25 368 SER A C 1
ATOM 2929 O O . SER A 1 368 ? -11.547 -3.016 -1.961 1 85.25 368 SER A O 1
ATOM 2931 N N . PHE A 1 369 ? -12.945 -3.736 -0.29 1 91.81 369 PHE A N 1
ATOM 2932 C CA . PHE A 1 369 ? -11.914 -3.836 0.736 1 91.81 369 PHE A CA 1
ATOM 2933 C C . PHE A 1 369 ? -11.352 -5.254 0.804 1 91.81 369 PHE A C 1
ATOM 2935 O O . PHE A 1 369 ? -12.07 -6.223 0.546 1 91.81 369 PHE A O 1
ATOM 2942 N N . LEU A 1 370 ? -10.102 -5.332 1.076 1 93.38 370 LEU A N 1
ATOM 2943 C CA . LEU A 1 370 ? -9.43 -6.621 1.193 1 93.38 370 LEU A CA 1
ATOM 2944 C C . LEU A 1 370 ? -8.977 -6.871 2.629 1 93.38 370 LEU A C 1
ATOM 2946 O O . LEU A 1 370 ? -8.398 -5.988 3.268 1 93.38 370 LEU A O 1
ATOM 2950 N N . LYS A 1 371 ? -9.32 -7.98 3.105 1 95.44 371 LYS A N 1
ATOM 2951 C CA . LYS A 1 371 ? -8.797 -8.461 4.383 1 95.44 371 LYS A CA 1
ATOM 2952 C C . LYS A 1 371 ? -7.902 -9.68 4.184 1 95.44 371 LYS A C 1
ATOM 2954 O O . LYS A 1 371 ? -8.336 -10.695 3.631 1 95.44 371 LYS A O 1
ATOM 2959 N N . LEU A 1 372 ? -6.723 -9.57 4.543 1 96.94 372 LEU A N 1
ATOM 2960 C CA . LEU A 1 372 ? -5.773 -10.672 4.441 1 96.94 372 LEU A CA 1
ATOM 2961 C C . LEU A 1 372 ? -5.328 -11.133 5.824 1 96.94 372 LEU A C 1
ATOM 2963 O O . LEU A 1 372 ? -4.914 -10.32 6.652 1 96.94 372 LEU A O 1
ATOM 2967 N N . THR A 1 373 ? -5.453 -12.359 6.086 1 97.44 373 THR A N 1
ATOM 2968 C CA . THR A 1 373 ? -5 -12.945 7.34 1 97.44 373 THR A CA 1
ATOM 2969 C C . THR A 1 373 ? -3.99 -14.062 7.086 1 97.44 373 THR A C 1
ATOM 2971 O O . THR A 1 373 ? -4.285 -15.023 6.371 1 97.44 373 THR A O 1
ATOM 2974 N N . ALA A 1 374 ? -2.846 -13.891 7.637 1 98.12 374 ALA A N 1
ATOM 2975 C CA . ALA A 1 374 ? -1.783 -14.883 7.5 1 98.12 374 ALA A CA 1
ATOM 2976 C C . ALA A 1 374 ? -1.633 -15.703 8.781 1 98.12 374 ALA A C 1
ATOM 2978 O O . ALA A 1 374 ? -1.229 -15.18 9.82 1 98.12 374 ALA A O 1
ATOM 2979 N N . TYR A 1 375 ? -1.859 -17 8.719 1 97.62 375 TYR A N 1
ATOM 2980 C CA . TYR A 1 375 ? -1.771 -17.906 9.852 1 97.62 375 TYR A CA 1
ATOM 2981 C C . TYR A 1 375 ? -0.501 -18.75 9.781 1 97.62 375 TYR A C 1
ATOM 2983 O O . TYR A 1 375 ? -0.142 -19.25 8.711 1 97.62 375 TYR A O 1
ATOM 2991 N N . ILE A 1 376 ? 0.165 -18.812 10.922 1 98.44 376 ILE A N 1
ATOM 2992 C CA . ILE A 1 376 ? 1.171 -19.875 11.039 1 98.44 376 ILE A CA 1
ATOM 2993 C C . ILE A 1 376 ? 0.49 -21.219 11.289 1 98.44 376 ILE A C 1
ATOM 2995 O O . ILE A 1 376 ? -0.069 -21.438 12.367 1 98.44 376 ILE A O 1
ATOM 2999 N N . VAL A 1 377 ? 0.62 -22.141 10.344 1 97.44 377 VAL A N 1
ATOM 3000 C CA . VAL A 1 377 ? -0.229 -23.312 10.461 1 97.44 377 VAL A CA 1
ATOM 3001 C C . VAL A 1 377 ? 0.632 -24.547 10.75 1 97.44 377 VAL A C 1
ATOM 3003 O O . VAL A 1 377 ? 0.125 -25.578 11.211 1 97.44 377 VAL A O 1
ATOM 3006 N N . TYR A 1 378 ? 1.923 -24.5 10.438 1 97 378 TYR A N 1
ATOM 3007 C CA . TYR A 1 378 ? 2.842 -25.609 10.68 1 97 378 TYR A CA 1
ATOM 3008 C C . TYR A 1 378 ? 4.277 -25.109 10.805 1 97 378 TYR A C 1
ATOM 3010 O O . TYR A 1 378 ? 4.668 -24.156 10.133 1 97 378 TYR A O 1
ATOM 3018 N N . THR A 1 379 ? 4.996 -25.688 11.719 1 97.81 379 THR A N 1
ATOM 3019 C CA . THR A 1 379 ? 6.414 -25.375 11.844 1 97.81 379 THR A CA 1
ATOM 3020 C C . THR A 1 379 ? 7.238 -26.656 11.961 1 97.81 379 THR A C 1
ATOM 3022 O O . THR A 1 379 ? 6.75 -27.672 12.461 1 97.81 379 THR A O 1
ATOM 3025 N N . HIS A 1 380 ? 8.383 -26.641 11.43 1 96.44 380 HIS A N 1
ATOM 3026 C CA . HIS A 1 380 ? 9.352 -27.734 11.516 1 96.44 380 HIS A CA 1
ATOM 3027 C C . HIS A 1 380 ? 10.781 -27.188 11.508 1 96.44 380 HIS A C 1
ATOM 3029 O O . HIS A 1 380 ? 11.25 -26.688 10.484 1 96.44 380 HIS A O 1
ATOM 3035 N N . LYS A 1 381 ? 11.469 -27.312 12.648 1 96.31 381 LYS A N 1
ATOM 3036 C CA . LYS A 1 381 ? 12.812 -26.766 12.781 1 96.31 381 LYS A CA 1
ATOM 3037 C C . LYS A 1 381 ? 12.836 -25.281 12.43 1 96.31 381 LYS A C 1
ATOM 3039 O O . LYS A 1 381 ? 12.102 -24.484 13.016 1 96.31 381 LYS A O 1
ATOM 3044 N N . GLU A 1 382 ? 13.516 -24.969 11.32 1 96.56 382 GLU A N 1
ATOM 3045 C CA . GLU A 1 382 ? 13.648 -23.562 10.945 1 96.56 382 GLU A CA 1
ATOM 3046 C C . GLU A 1 382 ? 12.539 -23.141 9.984 1 96.56 382 GLU A C 1
ATOM 3048 O O . GLU A 1 382 ? 12.461 -21.969 9.586 1 96.56 382 GLU A O 1
ATOM 3053 N N . TYR A 1 383 ? 11.68 -24.062 9.641 1 97.19 383 TYR A N 1
ATOM 3054 C CA . TYR A 1 383 ? 10.711 -23.781 8.594 1 97.19 383 TYR A CA 1
ATOM 3055 C C . TYR A 1 383 ? 9.367 -23.391 9.188 1 97.19 383 TYR A C 1
ATOM 3057 O O . TYR A 1 383 ? 8.93 -23.953 10.195 1 97.19 383 TYR A O 1
ATOM 3065 N N . ILE A 1 384 ? 8.758 -22.438 8.547 1 98.12 384 ILE A N 1
ATOM 3066 C CA . ILE A 1 384 ? 7.438 -21.938 8.906 1 98.12 384 ILE A CA 1
ATOM 3067 C C . ILE A 1 384 ? 6.496 -22.062 7.711 1 98.12 384 ILE A C 1
ATOM 3069 O O . ILE A 1 384 ? 6.777 -21.547 6.633 1 98.12 384 ILE A O 1
ATOM 3073 N N . GLN A 1 385 ? 5.422 -22.766 7.875 1 97.94 385 GLN A N 1
ATOM 3074 C CA . GLN A 1 385 ? 4.371 -22.875 6.867 1 97.94 385 GLN A CA 1
ATOM 3075 C C . GLN A 1 385 ? 3.209 -21.938 7.191 1 97.94 385 GLN A C 1
ATOM 3077 O O . GLN A 1 385 ? 2.66 -21.984 8.297 1 97.94 385 GLN A O 1
ATOM 3082 N N . LEU A 1 386 ? 2.873 -21.156 6.184 1 98.06 386 LEU A N 1
ATOM 3083 C CA . LEU A 1 386 ? 1.812 -20.172 6.395 1 98.06 386 LEU A CA 1
ATOM 3084 C C . LEU A 1 386 ? 0.644 -20.422 5.445 1 98.06 386 LEU A C 1
ATOM 3086 O O . LEU A 1 386 ? 0.841 -20.875 4.32 1 98.06 386 LEU A O 1
ATOM 3090 N N . LEU A 1 387 ? -0.511 -20.156 5.957 1 96.88 387 LEU A N 1
ATOM 3091 C CA . LEU A 1 387 ? -1.738 -20.062 5.172 1 96.88 387 LEU A CA 1
ATOM 3092 C C . LEU A 1 387 ? -2.297 -18.656 5.211 1 96.88 387 LEU A C 1
ATOM 3094 O O . LEU A 1 387 ? -2.629 -18.141 6.281 1 96.88 387 LEU A O 1
ATOM 3098 N N . THR A 1 388 ? -2.352 -18.016 4.102 1 97.06 388 THR A N 1
ATOM 3099 C CA . THR A 1 388 ? -2.932 -16.672 4.016 1 97.06 388 THR A CA 1
ATOM 3100 C C . THR A 1 388 ? -4.305 -16.734 3.352 1 97.06 388 THR A C 1
ATOM 3102 O O . THR A 1 388 ? -4.449 -17.25 2.246 1 97.06 388 THR A O 1
ATOM 3105 N N . ILE A 1 389 ? -5.262 -16.25 4.055 1 95.56 389 ILE A N 1
ATOM 3106 C CA . ILE A 1 389 ? -6.633 -16.172 3.557 1 95.56 389 ILE A CA 1
ATOM 3107 C C . ILE A 1 389 ? -6.957 -14.742 3.141 1 95.56 389 ILE A C 1
ATOM 3109 O O . ILE A 1 389 ? -6.738 -13.805 3.908 1 95.56 389 ILE A O 1
ATOM 3113 N N . VAL A 1 390 ? -7.438 -14.594 1.916 1 94.88 390 VAL A N 1
ATOM 3114 C CA . VAL A 1 390 ? -7.816 -13.289 1.386 1 94.88 390 VAL A CA 1
ATOM 3115 C C . VAL A 1 390 ? -9.336 -13.211 1.259 1 94.88 390 VAL A C 1
ATOM 3117 O O . VAL A 1 390 ? -9.961 -14.055 0.618 1 94.88 390 VAL A O 1
ATOM 3120 N N . GLN A 1 391 ? -9.867 -12.18 1.852 1 94.12 391 GLN A N 1
ATOM 3121 C CA . GLN A 1 391 ? -11.312 -11.969 1.804 1 94.12 391 GLN A CA 1
ATOM 3122 C C . GLN A 1 391 ? -11.648 -10.586 1.262 1 94.12 391 GLN A C 1
ATOM 3124 O O . GLN A 1 391 ? -10.961 -9.609 1.578 1 94.12 391 GLN A O 1
ATOM 3129 N N . GLY A 1 392 ? -12.602 -10.547 0.353 1 91.25 392 GLY A N 1
ATOM 3130 C CA . GLY A 1 392 ? -13.133 -9.281 -0.142 1 91.25 392 GLY A CA 1
ATOM 3131 C C . GLY A 1 392 ? -14.469 -8.922 0.463 1 91.25 392 GLY A C 1
ATOM 3132 O O . GLY A 1 392 ? -15.297 -9.797 0.734 1 91.25 392 GLY A O 1
ATOM 3133 N N . PHE A 1 393 ? -14.648 -7.594 0.719 1 89.38 393 PHE A N 1
ATOM 3134 C CA . PHE A 1 393 ? -15.938 -7.113 1.194 1 89.38 393 PHE A CA 1
ATOM 3135 C C . PHE A 1 393 ? -16.125 -5.641 0.847 1 89.38 393 PHE A C 1
ATOM 3137 O O . PHE A 1 393 ? -15.195 -4.988 0.358 1 89.38 393 PHE A O 1
ATOM 3144 N N . ASP A 1 394 ? -17.375 -5.227 0.914 1 82.44 394 ASP A N 1
ATOM 3145 C CA . ASP A 1 394 ? -17.656 -3.82 0.632 1 82.44 394 ASP A CA 1
ATOM 3146 C C . ASP A 1 394 ? -18.203 -3.109 1.866 1 82.44 394 ASP A C 1
ATOM 3148 O O . ASP A 1 394 ? -18.469 -3.746 2.887 1 82.44 394 ASP A O 1
ATOM 3152 N N . GLY A 1 395 ? -18.125 -1.854 1.894 1 71.94 395 GLY A N 1
ATOM 3153 C CA . GLY A 1 395 ? -18.531 -1.04 3.031 1 71.94 395 GLY A CA 1
ATOM 3154 C C . GLY A 1 395 ? -19.984 -1.236 3.426 1 71.94 395 GLY A C 1
ATOM 3155 O O . GLY A 1 395 ? -20.359 -0.971 4.566 1 71.94 395 GLY A O 1
ATOM 3156 N N . THR A 1 396 ? -20.734 -1.684 2.561 1 71.25 396 THR A N 1
ATOM 3157 C CA . THR A 1 396 ? -22.156 -1.8 2.83 1 71.25 396 THR A CA 1
ATOM 3158 C C . THR A 1 396 ? -22.5 -3.189 3.361 1 71.25 396 THR A C 1
ATOM 3160 O O . THR A 1 396 ? -23.453 -3.352 4.125 1 71.25 396 THR A O 1
ATOM 3163 N N . ASN A 1 397 ? -21.781 -4.07 2.811 1 67.69 397 ASN A N 1
ATOM 3164 C CA . ASN A 1 397 ? -22.016 -5.461 3.189 1 67.69 397 ASN A CA 1
ATOM 3165 C C . ASN A 1 397 ? -20.797 -6.059 3.908 1 67.69 397 ASN A C 1
ATOM 3167 O O . ASN A 1 397 ? -19.734 -6.23 3.309 1 67.69 397 ASN A O 1
ATOM 3171 N N . MET A 1 398 ? -21.062 -6.336 5.176 1 71.62 398 MET A N 1
ATOM 3172 C CA . MET A 1 398 ? -19.969 -6.824 5.996 1 71.62 398 MET A CA 1
ATOM 3173 C C . MET A 1 398 ? -19.703 -8.305 5.738 1 71.62 398 MET A C 1
ATOM 3175 O O . MET A 1 398 ? -18.812 -8.898 6.34 1 71.62 398 MET A O 1
ATOM 3179 N N . GLU A 1 399 ? -20.5 -8.781 4.766 1 80.25 399 GLU A N 1
ATOM 3180 C CA . GLU A 1 399 ? -20.234 -10.188 4.48 1 80.25 399 GLU A CA 1
ATOM 3181 C C . GLU A 1 399 ? -18.938 -10.352 3.678 1 80.25 399 GLU A C 1
ATOM 3183 O O . GLU A 1 399 ? -18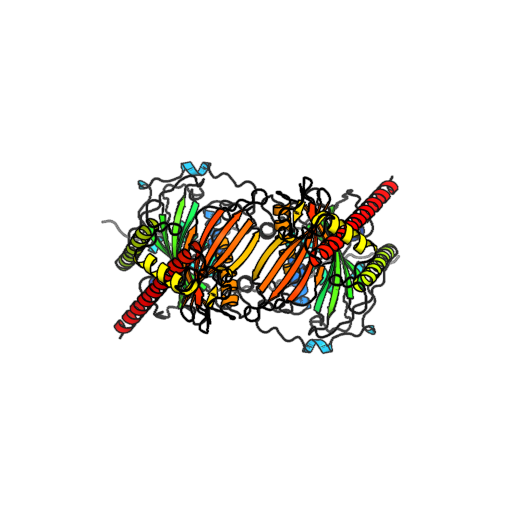.797 -9.773 2.598 1 80.25 399 GLU A O 1
ATOM 3188 N N . LYS A 1 400 ? -18.125 -11.078 4.242 1 86.81 400 LYS A N 1
ATOM 3189 C CA . LYS A 1 400 ? -16.828 -11.312 3.627 1 86.81 400 LYS A CA 1
ATOM 3190 C C . LYS A 1 400 ? -16.844 -12.578 2.779 1 86.81 400 LYS A C 1
ATOM 3192 O O . LYS A 1 400 ? -17.422 -13.586 3.172 1 86.81 400 LYS A O 1
ATOM 3197 N N . THR A 1 401 ? -16.281 -12.508 1.598 1 87.38 401 THR A N 1
ATOM 3198 C CA . THR A 1 401 ? -16.125 -13.656 0.711 1 87.38 401 THR A CA 1
ATOM 3199 C C . THR A 1 401 ? -14.656 -13.992 0.494 1 87.38 401 THR A C 1
ATOM 3201 O O . THR A 1 401 ? -13.859 -13.109 0.174 1 87.38 401 THR A O 1
ATOM 3204 N N . THR A 1 402 ? -14.383 -15.273 0.74 1 89.88 402 THR A N 1
ATOM 3205 C CA . THR A 1 402 ? -13.008 -15.711 0.5 1 89.88 402 THR A CA 1
ATOM 3206 C C . THR A 1 402 ? -12.711 -15.766 -0.997 1 89.88 402 THR A C 1
ATOM 3208 O O . THR A 1 402 ? -13.414 -16.453 -1.747 1 89.88 402 THR A O 1
ATOM 3211 N N . THR A 1 403 ? -11.695 -15.062 -1.373 1 89.31 403 THR A N 1
ATOM 3212 C CA . THR A 1 403 ? -11.391 -14.977 -2.797 1 89.31 403 THR A CA 1
ATOM 3213 C C . THR A 1 403 ? -10.133 -15.766 -3.127 1 89.31 403 THR A C 1
ATOM 3215 O O . THR A 1 403 ? -9.984 -16.266 -4.242 1 89.31 403 THR A O 1
ATOM 3218 N N . ASN A 1 404 ? -9.195 -15.82 -2.154 1 91.25 404 ASN A N 1
ATOM 3219 C CA . ASN A 1 404 ? -7.922 -16.484 -2.404 1 91.25 404 ASN A CA 1
ATOM 3220 C C . ASN A 1 404 ? -7.375 -17.141 -1.141 1 91.25 404 ASN A C 1
ATOM 3222 O O . ASN A 1 404 ? -7.656 -16.688 -0.029 1 91.25 404 ASN A O 1
ATOM 3226 N N . MET A 1 405 ? -6.648 -18.172 -1.357 1 92.25 405 MET A N 1
ATOM 3227 C CA . MET A 1 405 ? -5.84 -18.828 -0.332 1 92.25 405 MET A CA 1
ATOM 3228 C C . MET A 1 405 ? -4.441 -19.141 -0.858 1 92.25 405 MET A C 1
ATOM 3230 O O . MET A 1 405 ? -4.289 -19.594 -1.99 1 92.25 405 MET A O 1
ATOM 3234 N N . LEU A 1 406 ? -3.514 -18.828 -0.079 1 94.31 406 LEU A N 1
ATOM 3235 C CA . LEU A 1 406 ? -2.127 -19.047 -0.476 1 94.31 406 LEU A CA 1
ATOM 3236 C C . LEU A 1 406 ? -1.359 -19.781 0.619 1 94.31 406 LEU A C 1
ATOM 3238 O O . LEU A 1 406 ? -1.519 -19.484 1.804 1 94.31 406 LEU A O 1
ATOM 3242 N N . HIS A 1 407 ? -0.53 -20.75 0.191 1 94.38 407 HIS A N 1
ATOM 3243 C CA . HIS A 1 407 ? 0.399 -21.438 1.086 1 94.38 407 HIS A CA 1
ATOM 3244 C C . HIS A 1 407 ? 1.837 -21 0.823 1 94.38 407 HIS A C 1
ATOM 3246 O O . HIS A 1 407 ? 2.309 -21.062 -0.315 1 94.38 407 HIS A O 1
ATOM 3252 N N . MET A 1 408 ? 2.459 -20.594 1.869 1 96.56 408 MET A N 1
ATOM 3253 C CA . MET A 1 408 ? 3.826 -20.109 1.716 1 96.56 408 MET A CA 1
ATOM 3254 C C . MET A 1 408 ? 4.746 -20.734 2.758 1 96.56 408 MET A C 1
ATOM 3256 O O . MET A 1 408 ? 4.344 -20.938 3.904 1 96.56 408 MET A O 1
ATOM 3260 N N . THR A 1 409 ? 5.957 -21 2.365 1 96.56 409 THR A N 1
ATOM 3261 C CA . THR A 1 409 ? 6.957 -21.578 3.256 1 96.56 409 THR A CA 1
ATOM 3262 C C . THR A 1 409 ? 8.133 -20.609 3.449 1 96.56 409 THR A C 1
ATOM 3264 O O . THR A 1 409 ? 8.711 -20.141 2.473 1 96.56 409 THR A O 1
ATOM 3267 N N . TYR A 1 410 ? 8.445 -20.406 4.684 1 96.5 410 TYR A N 1
ATOM 3268 C CA . TYR A 1 410 ? 9.57 -19.547 5.043 1 96.5 410 TYR A CA 1
ATOM 3269 C C . TYR A 1 410 ? 10.633 -20.344 5.801 1 96.5 410 TYR A C 1
ATOM 3271 O O . TYR A 1 410 ? 10.312 -21.312 6.496 1 96.5 410 TYR A O 1
ATOM 3279 N N . LYS A 1 411 ? 11.883 -19.922 5.645 1 95.69 411 LYS A N 1
ATOM 3280 C CA . LYS A 1 411 ? 12.984 -20.516 6.391 1 95.69 411 LYS A CA 1
ATOM 3281 C C . LYS A 1 411 ? 13.656 -19.469 7.289 1 95.69 411 LYS A C 1
ATOM 3283 O O . LYS A 1 411 ? 14.211 -18.484 6.801 1 95.69 411 LYS A O 1
ATOM 3288 N N . ALA A 1 412 ? 13.594 -19.703 8.586 1 95.44 412 ALA A N 1
ATOM 3289 C CA . ALA A 1 412 ? 14.25 -18.844 9.562 1 95.44 412 ALA A CA 1
ATOM 3290 C C . ALA A 1 412 ? 15.719 -19.219 9.727 1 95.44 412 ALA A C 1
ATOM 3292 O O . ALA A 1 412 ? 16.172 -20.234 9.211 1 95.44 412 ALA A O 1
ATOM 3293 N N . LYS A 1 413 ? 16.469 -18.359 10.438 1 92.38 413 LYS A N 1
ATOM 3294 C CA . LYS A 1 413 ? 17.875 -18.609 10.688 1 92.38 413 LYS A CA 1
ATOM 3295 C C . LYS A 1 413 ? 18.062 -19.656 11.789 1 92.38 413 LYS A C 1
ATOM 3297 O O . LYS A 1 413 ? 19.047 -20.406 11.781 1 92.38 413 LYS A O 1
ATOM 3302 N N . VAL A 1 414 ? 17.172 -19.594 12.742 1 94.44 414 VAL A N 1
ATOM 3303 C CA . VAL A 1 414 ? 17.203 -20.516 13.875 1 94.44 414 VAL A CA 1
ATOM 3304 C C . VAL A 1 414 ? 15.875 -21.25 13.992 1 94.44 414 VAL A C 1
ATOM 3306 O O . VAL A 1 414 ? 14.867 -20.797 13.453 1 94.44 414 VAL A O 1
ATOM 3309 N N . PRO A 1 415 ? 15.93 -22.422 14.641 1 96.56 415 PRO A N 1
ATOM 3310 C CA . PRO A 1 415 ? 14.664 -23.141 14.828 1 96.56 415 PRO A CA 1
ATOM 3311 C C . PRO A 1 415 ? 13.602 -22.297 15.523 1 96.56 415 PRO A C 1
ATOM 3313 O O . PRO A 1 415 ? 13.914 -21.531 16.438 1 96.56 415 PRO A O 1
ATOM 3316 N N . VAL A 1 416 ? 12.383 -22.5 15.117 1 97.12 416 VAL A N 1
ATOM 3317 C CA . VAL A 1 416 ? 11.289 -21.703 15.648 1 97.12 416 VAL A CA 1
ATOM 3318 C C . VAL A 1 416 ? 10.422 -22.562 16.578 1 97.12 416 VAL A C 1
ATOM 3320 O O . VAL A 1 416 ? 10.523 -23.781 16.562 1 97.12 416 VAL A O 1
ATOM 3323 N N . LYS A 1 417 ? 9.625 -21.906 17.359 1 96.19 417 LYS A N 1
ATOM 3324 C CA . LYS A 1 417 ? 8.695 -22.609 18.25 1 96.19 417 LYS A CA 1
ATOM 3325 C C . LYS A 1 417 ? 7.668 -23.391 17.438 1 96.19 417 LYS A C 1
ATOM 3327 O O . LYS A 1 417 ? 7.281 -22.984 16.344 1 96.19 417 LYS A O 1
ATOM 3332 N N . GLU A 1 418 ? 7.258 -24.453 18 1 96.19 418 GLU A N 1
ATOM 3333 C CA . GLU A 1 418 ? 6.242 -25.281 17.344 1 96.19 418 GLU A CA 1
ATOM 3334 C C . GLU A 1 418 ? 4.855 -24.672 17.5 1 96.19 418 GLU A C 1
ATOM 3336 O O . GLU A 1 418 ? 4.496 -24.188 18.578 1 96.19 418 GLU A O 1
ATOM 3341 N N . VAL A 1 419 ? 4.117 -24.641 16.469 1 96.81 419 VAL A N 1
ATOM 3342 C CA . VAL A 1 419 ? 2.754 -24.125 16.516 1 96.81 419 VAL A CA 1
ATOM 3343 C C . VAL A 1 419 ? 1.774 -25.281 16.734 1 96.81 419 VAL A C 1
ATOM 3345 O O . VAL A 1 419 ? 1.893 -26.328 16.109 1 96.81 419 VAL A O 1
ATOM 3348 N N . LEU A 1 420 ? 0.811 -25.094 17.625 1 93.88 420 LEU A N 1
ATOM 3349 C CA . LEU A 1 420 ? -0.164 -26.125 17.953 1 93.88 420 LEU A CA 1
ATOM 3350 C C . LEU A 1 420 ? -1.586 -25.625 17.719 1 93.88 420 LEU A C 1
ATOM 3352 O O . LEU A 1 420 ? -1.904 -24.484 18.062 1 93.88 420 LEU A O 1
ATOM 3356 N N . PRO A 1 421 ? -2.383 -26.453 17.062 1 92.5 421 PRO A N 1
ATOM 3357 C CA . PRO A 1 421 ? -3.793 -26.094 16.922 1 92.5 421 PRO A CA 1
ATOM 3358 C C . PRO A 1 421 ? -4.605 -26.328 18.188 1 92.5 421 PRO A C 1
ATOM 3360 O O . PRO A 1 421 ? -4.289 -27.234 18.969 1 92.5 421 PRO A O 1
ATOM 3363 N N . ALA A 1 422 ? -5.633 -25.516 18.344 1 86 422 ALA A N 1
ATOM 3364 C CA . ALA A 1 422 ? -6.488 -25.656 19.516 1 86 422 ALA A CA 1
ATOM 3365 C C . ALA A 1 422 ? -7.887 -26.125 19.125 1 86 422 ALA A C 1
ATOM 3367 O O . ALA A 1 422 ? -8.594 -26.734 19.922 1 86 422 ALA A O 1
ATOM 3368 N N . THR A 1 423 ? -8.305 -25.828 17.906 1 86.12 423 THR A N 1
ATOM 3369 C CA . THR A 1 423 ? -9.648 -26.172 17.438 1 86.12 423 THR A CA 1
ATOM 3370 C C . THR A 1 423 ? -9.578 -27.203 16.328 1 86.12 423 THR A C 1
ATOM 3372 O O . THR A 1 423 ? -8.5 -27.484 15.797 1 86.12 423 THR A O 1
ATOM 3375 N N . TYR A 1 424 ? -10.727 -27.766 16.016 1 83.38 424 TYR A N 1
ATOM 3376 C CA . TYR A 1 424 ? -10.812 -28.719 14.93 1 83.38 424 TYR A CA 1
ATOM 3377 C C . TYR A 1 424 ? -10.359 -28.109 13.609 1 83.38 424 TYR A C 1
ATOM 3379 O O . TYR A 1 424 ? -9.578 -28.703 12.875 1 83.38 424 TYR A O 1
ATOM 3387 N N . GLN A 1 425 ? -10.859 -26.938 13.367 1 85.56 425 GLN A N 1
ATOM 3388 C CA . GLN A 1 425 ? -10.508 -26.25 12.133 1 85.56 425 GLN A CA 1
ATOM 3389 C C . GLN A 1 425 ? -9 -26 12.055 1 85.56 425 GLN A C 1
ATOM 3391 O O . GLN A 1 425 ? -8.391 -26.219 11.008 1 85.56 425 GLN A O 1
ATOM 3396 N N . GLU A 1 426 ? -8.477 -25.609 13.117 1 90.25 426 GLU A N 1
ATOM 3397 C CA . GLU A 1 426 ? -7.035 -25.391 13.164 1 90.25 426 GLU A CA 1
ATOM 3398 C C . GLU A 1 426 ? -6.262 -26.688 12.938 1 90.25 426 GLU A C 1
ATOM 3400 O O . GLU A 1 426 ? -5.188 -26.672 12.336 1 90.25 426 GLU A O 1
ATOM 3405 N N . THR A 1 427 ? -6.805 -27.703 13.484 1 88.19 427 THR A N 1
ATOM 3406 C CA . THR A 1 427 ? -6.148 -28.984 13.32 1 88.19 427 THR A CA 1
ATOM 3407 C C . THR A 1 427 ? -6.113 -29.391 11.852 1 88.19 427 THR A C 1
ATOM 3409 O O . THR A 1 427 ? -5.105 -29.906 11.367 1 88.19 427 THR A O 1
ATOM 3412 N N . LEU A 1 428 ? -7.168 -29.141 11.203 1 86.81 428 LEU A N 1
ATOM 3413 C CA . LEU A 1 428 ? -7.211 -29.406 9.773 1 86.81 428 LEU A CA 1
ATOM 3414 C C . LEU A 1 428 ? -6.172 -28.578 9.031 1 86.81 428 LEU A C 1
ATOM 3416 O O . LEU A 1 428 ? -5.484 -29.078 8.141 1 86.81 428 LEU A O 1
ATOM 3420 N N . TRP A 1 429 ? -6.051 -27.344 9.406 1 91 429 TRP A N 1
ATOM 3421 C CA . TRP A 1 429 ? -5.066 -26.453 8.797 1 91 429 TRP A CA 1
ATOM 3422 C C . TRP A 1 429 ? -3.648 -26.938 9.078 1 91 429 TRP A C 1
ATOM 3424 O O . TRP A 1 429 ? -2.77 -26.844 8.219 1 91 429 TRP A O 1
ATOM 3434 N N . HIS A 1 430 ? -3.451 -27.375 10.227 1 93.75 430 HIS A N 1
ATOM 3435 C CA . HIS A 1 430 ? -2.143 -27.875 10.633 1 93.75 430 HIS A CA 1
ATOM 3436 C C . HIS A 1 430 ? -1.724 -29.078 9.789 1 93.75 430 HIS A C 1
ATOM 3438 O O . HIS A 1 430 ? -0.597 -29.125 9.289 1 93.75 430 HIS A O 1
ATOM 3444 N N . ILE A 1 431 ? -2.615 -29.969 9.617 1 90 431 ILE A N 1
ATOM 3445 C CA . ILE A 1 431 ? -2.34 -31.172 8.852 1 90 431 ILE A CA 1
ATOM 3446 C C . ILE A 1 431 ? -2.107 -30.828 7.383 1 90 431 ILE A C 1
ATOM 3448 O O . ILE A 1 431 ? -1.16 -31.312 6.762 1 90 431 ILE A O 1
ATOM 3452 N N . ASN A 1 432 ? -2.957 -30 6.891 1 88.19 432 ASN A N 1
ATOM 3453 C CA . ASN A 1 432 ? -2.787 -29.562 5.508 1 88.19 432 ASN A CA 1
ATOM 3454 C C . ASN A 1 432 ? -1.465 -28.828 5.316 1 88.19 432 ASN A C 1
ATOM 3456 O O . ASN A 1 432 ? -0.786 -29.016 4.305 1 88.19 432 ASN A O 1
ATOM 3460 N N . GLY A 1 433 ? -1.214 -27.984 6.266 1 91.81 433 GLY A N 1
ATOM 3461 C CA . GLY A 1 433 ? 0.059 -27.281 6.215 1 91.81 433 GLY A CA 1
ATOM 3462 C C . GLY A 1 433 ? 1.255 -28.219 6.207 1 91.81 433 GLY A C 1
ATOM 3463 O O . GLY A 1 433 ? 2.211 -28 5.461 1 91.81 433 GLY A O 1
ATOM 3464 N N . ARG A 1 434 ? 1.199 -29.172 7 1 91.62 434 ARG A N 1
ATOM 3465 C CA . ARG A 1 434 ? 2.256 -30.172 7.047 1 91.62 434 ARG A CA 1
ATOM 3466 C C . ARG A 1 434 ? 2.404 -30.875 5.699 1 91.62 434 ARG A C 1
ATOM 3468 O O . ARG A 1 434 ? 3.52 -31.062 5.211 1 91.62 434 ARG A O 1
ATOM 3475 N N . ASN A 1 435 ? 1.295 -31.266 5.172 1 87.12 435 ASN A N 1
ATOM 3476 C CA . ASN A 1 435 ? 1.317 -31.953 3.881 1 87.12 435 ASN A CA 1
ATOM 3477 C C . ASN A 1 435 ? 1.9 -31.062 2.787 1 87.12 435 ASN A C 1
ATOM 3479 O O . ASN A 1 435 ? 2.684 -31.516 1.956 1 87.12 435 ASN A O 1
ATOM 3483 N N . LYS A 1 436 ? 1.492 -29.859 2.789 1 87.94 436 LYS A N 1
ATOM 3484 C CA . LYS A 1 436 ? 2.008 -28.906 1.802 1 87.94 436 LYS A CA 1
ATOM 3485 C C . LYS A 1 436 ? 3.508 -28.703 1.978 1 87.94 436 LYS A C 1
ATOM 3487 O O . LYS A 1 436 ? 4.246 -28.609 0.995 1 87.94 436 LYS A O 1
ATOM 3492 N N . PHE A 1 437 ? 3.904 -28.594 3.189 1 92 437 PHE A N 1
ATOM 3493 C CA . PHE A 1 437 ? 5.324 -28.438 3.488 1 92 437 PHE A CA 1
ATOM 3494 C C . PHE A 1 437 ? 6.117 -29.625 2.938 1 92 437 PHE A C 1
ATOM 3496 O O . PHE A 1 437 ? 7.145 -29.438 2.283 1 92 437 PHE A O 1
ATOM 3503 N N . ARG A 1 438 ? 5.648 -30.766 3.195 1 87.94 438 ARG A N 1
ATOM 3504 C CA . ARG A 1 438 ? 6.324 -31.969 2.736 1 87.94 438 ARG A CA 1
ATOM 3505 C C . ARG A 1 438 ? 6.371 -32.031 1.213 1 87.94 438 ARG A C 1
ATOM 3507 O O . ARG A 1 438 ? 7.375 -32.469 0.635 1 87.94 438 ARG A O 1
ATOM 3514 N N . ALA A 1 439 ? 5.32 -31.641 0.639 1 83 439 ALA A N 1
ATOM 3515 C CA . ALA A 1 439 ? 5.262 -31.625 -0.821 1 83 439 ALA A CA 1
ATOM 3516 C C . ALA A 1 439 ? 6.316 -30.688 -1.402 1 83 439 ALA A C 1
ATOM 3518 O O . ALA A 1 439 ? 6.973 -31.016 -2.389 1 83 439 ALA A O 1
ATOM 3519 N N . ILE A 1 440 ? 6.492 -29.562 -0.794 1 82.06 440 ILE A N 1
ATOM 3520 C CA . ILE A 1 440 ? 7.465 -28.594 -1.268 1 82.06 440 ILE A CA 1
ATOM 3521 C C . ILE A 1 440 ? 8.883 -29.125 -1.063 1 82.06 440 ILE A C 1
ATOM 3523 O O . ILE A 1 440 ? 9.742 -28.953 -1.924 1 82.06 440 ILE A O 1
ATOM 3527 N N . GLN A 1 441 ? 9.055 -29.75 0.039 1 84.94 441 GLN A N 1
ATOM 3528 C CA . GLN A 1 441 ? 10.367 -30.312 0.322 1 84.94 441 GLN A CA 1
ATOM 3529 C C . GLN A 1 441 ? 10.719 -31.422 -0.67 1 84.94 441 GLN A C 1
ATOM 3531 O O . GLN A 1 441 ? 11.867 -31.531 -1.101 1 84.94 441 GLN A O 1
ATOM 3536 N N . LEU A 1 442 ? 9.742 -32.188 -0.991 1 81.06 442 LEU A N 1
ATOM 3537 C CA . LEU A 1 442 ? 9.961 -33.25 -1.957 1 81.06 442 LEU A CA 1
ATOM 3538 C C . LEU A 1 442 ? 10.312 -32.688 -3.328 1 81.06 442 LEU A C 1
ATOM 3540 O O . LEU A 1 442 ? 11.156 -33.25 -4.031 1 81.06 442 LEU A O 1
ATOM 3544 N N . LEU A 1 443 ? 9.656 -31.672 -3.664 1 76 443 LEU A N 1
ATOM 3545 C CA . LEU A 1 443 ? 9.953 -31 -4.934 1 76 443 LEU A CA 1
ATOM 3546 C C . LEU A 1 443 ? 11.383 -30.484 -4.957 1 76 443 LEU A C 1
ATOM 3548 O O . LEU A 1 443 ? 12.078 -30.594 -5.973 1 76 443 LEU A O 1
ATOM 3552 N N . LYS A 1 444 ? 11.805 -30.016 -3.885 1 78.81 444 LYS A N 1
ATOM 3553 C CA . LYS A 1 444 ? 13.156 -29.453 -3.803 1 78.81 444 LYS A CA 1
ATOM 3554 C C . LYS A 1 444 ? 14.211 -30.562 -3.857 1 78.81 444 LYS A C 1
ATOM 3556 O O . LYS A 1 444 ? 15.258 -30.391 -4.484 1 78.81 444 LYS A O 1
ATOM 3561 N N . ILE A 1 445 ? 13.914 -31.641 -3.26 1 77.44 445 ILE A N 1
ATOM 3562 C CA . ILE A 1 445 ? 14.828 -32.781 -3.268 1 77.44 445 ILE A CA 1
ATOM 3563 C C . ILE A 1 445 ? 14.945 -33.344 -4.684 1 77.44 445 ILE A C 1
ATOM 3565 O O . ILE A 1 445 ? 16.047 -33.625 -5.152 1 77.44 445 ILE A O 1
ATOM 3569 N N . LYS A 1 446 ? 13.805 -33.469 -5.336 1 69.56 446 LYS A N 1
ATOM 3570 C CA . LYS A 1 446 ? 13.797 -33.969 -6.703 1 69.56 446 LYS A CA 1
ATOM 3571 C C . LYS A 1 446 ? 14.586 -33.062 -7.633 1 69.56 446 LYS A C 1
ATOM 3573 O O . LYS A 1 446 ? 15.328 -33.531 -8.492 1 69.56 446 LYS A O 1
ATOM 3578 N N . ARG A 1 447 ? 14.492 -31.875 -7.398 1 68.56 447 ARG A N 1
ATOM 3579 C CA . ARG A 1 447 ? 15.203 -30.906 -8.219 1 68.56 447 ARG A CA 1
ATOM 3580 C C . ARG A 1 447 ? 16.703 -30.984 -7.992 1 68.56 447 ARG A C 1
ATOM 3582 O O . ARG A 1 447 ? 17.484 -30.891 -8.938 1 68.56 447 ARG A O 1
ATOM 3589 N N . ARG A 1 448 ? 17.109 -31.141 -6.754 1 67 448 ARG A N 1
ATOM 3590 C CA . ARG A 1 448 ? 18.516 -31.266 -6.422 1 67 448 ARG A CA 1
ATOM 3591 C C . ARG A 1 448 ? 19.125 -32.531 -7.02 1 67 448 ARG A C 1
ATOM 3593 O O . ARG A 1 448 ? 20.266 -32.531 -7.492 1 67 448 ARG A O 1
ATOM 3600 N N . LYS A 1 449 ? 18.344 -33.594 -7.039 1 63.84 449 LYS A N 1
ATOM 3601 C CA . LYS A 1 449 ? 18.812 -34.844 -7.609 1 63.84 449 LYS A CA 1
ATOM 3602 C C . LYS A 1 449 ? 19.016 -34.719 -9.117 1 63.84 449 LYS A C 1
ATOM 3604 O O . LYS A 1 449 ? 20.016 -35.219 -9.648 1 63.84 449 LYS A O 1
ATOM 3609 N N . ILE A 1 450 ? 18.109 -34.031 -9.68 1 61.59 450 ILE A N 1
ATOM 3610 C CA . ILE A 1 450 ? 18.203 -33.844 -11.125 1 61.59 450 ILE A CA 1
ATOM 3611 C C . ILE A 1 450 ? 19.422 -32.969 -11.453 1 61.59 450 ILE A C 1
ATOM 3613 O O . ILE A 1 450 ? 20.156 -33.281 -12.391 1 61.59 450 ILE A O 1
ATOM 3617 N N . ASN A 1 451 ? 19.641 -32.031 -10.617 1 59.62 451 ASN A N 1
ATOM 3618 C CA . ASN A 1 451 ? 20.797 -31.172 -10.812 1 59.62 451 ASN A CA 1
ATOM 3619 C C . ASN A 1 451 ? 22.109 -31.938 -10.594 1 59.62 451 ASN A C 1
ATOM 3621 O O . ASN A 1 451 ? 23.078 -31.734 -11.328 1 59.62 451 ASN A O 1
ATOM 3625 N N . ASN A 1 452 ? 22.109 -32.75 -9.609 1 59.62 452 ASN A N 1
ATOM 3626 C CA . ASN A 1 452 ? 23.297 -33.562 -9.336 1 59.62 452 ASN A CA 1
ATOM 3627 C C . ASN A 1 452 ? 23.547 -34.594 -10.438 1 59.62 452 ASN A C 1
ATOM 3629 O O . ASN A 1 452 ? 24.703 -34.844 -10.805 1 59.62 452 ASN A O 1
ATOM 3633 N N . ASN A 1 453 ? 22.547 -35.156 -10.906 1 55.16 453 ASN A N 1
ATOM 3634 C CA . ASN A 1 453 ? 22.688 -36.125 -11.992 1 55.16 453 ASN A CA 1
ATOM 3635 C C . ASN A 1 453 ? 23.188 -35.469 -13.273 1 55.16 453 ASN A C 1
ATOM 3637 O O . ASN A 1 453 ? 24 -36.031 -14 1 55.16 453 ASN A O 1
ATOM 3641 N N . ASN A 1 454 ? 22.797 -34.344 -13.398 1 51.38 454 ASN A N 1
ATOM 3642 C CA . ASN A 1 454 ? 23.266 -33.625 -14.578 1 51.38 454 ASN A CA 1
ATOM 3643 C C . ASN A 1 454 ? 24.719 -33.188 -14.438 1 51.38 454 ASN A C 1
ATOM 3645 O O . ASN A 1 454 ? 25.469 -33.156 -15.414 1 51.38 454 ASN A O 1
ATOM 3649 N N . LEU A 1 455 ? 25.078 -32.844 -13.297 1 51.41 455 LEU A N 1
ATOM 3650 C CA . LEU A 1 455 ? 26.469 -32.531 -13.031 1 51.41 455 LEU A CA 1
ATOM 3651 C C . LEU A 1 455 ? 27.344 -33.781 -13.164 1 51.41 455 LEU A C 1
ATOM 3653 O O . LEU A 1 455 ? 28.484 -33.688 -13.648 1 51.41 455 LEU A O 1
ATOM 3657 N N . SER A 1 456 ? 26.891 -34.875 -12.703 1 49 456 SER A N 1
ATOM 3658 C CA . SER A 1 456 ? 27.656 -36.125 -12.812 1 49 456 SER A CA 1
ATOM 3659 C C . SER A 1 456 ? 27.781 -36.562 -14.266 1 49 456 SER A C 1
ATOM 3661 O O . SER A 1 456 ? 28.797 -37.156 -14.656 1 49 456 SER A O 1
ATOM 3663 N N . LYS A 1 457 ? 26.906 -36.281 -15.07 1 47.75 457 LYS A N 1
ATOM 3664 C CA . LYS A 1 457 ? 27.016 -36.688 -16.469 1 47.75 457 LYS A CA 1
ATOM 3665 C C . LYS A 1 457 ? 27.969 -35.75 -17.234 1 47.75 457 LYS A C 1
ATOM 3667 O O . LYS A 1 457 ? 28.406 -36.094 -18.328 1 47.75 457 LYS A O 1
ATOM 3672 N N . GLN A 1 458 ? 28.078 -34.688 -16.703 1 40.75 458 GLN A N 1
ATOM 3673 C CA . GLN A 1 458 ? 29.031 -33.781 -17.375 1 40.75 458 GLN A CA 1
ATOM 3674 C C . GLN A 1 458 ? 30.469 -34.094 -16.953 1 40.75 458 GLN A C 1
ATOM 3676 O O . GLN A 1 458 ? 31.422 -33.625 -17.562 1 40.75 458 GLN A O 1
ATOM 3681 N N . LYS A 1 459 ? 30.625 -35.062 -16.062 1 40.19 459 LYS A N 1
ATOM 3682 C CA . LYS A 1 459 ? 31.953 -35.625 -15.828 1 40.19 459 LYS A CA 1
ATOM 3683 C C . LYS A 1 459 ? 32.188 -36.875 -16.672 1 40.19 459 LYS A C 1
ATOM 3685 O O . LYS A 1 459 ? 31.281 -37.688 -16.844 1 40.19 459 LYS A O 1
ATOM 3690 N N . MET B 1 1 ? 30.484 -20.281 -68.188 1 19.3 1 MET B N 1
ATOM 3691 C CA . MET B 1 1 ? 31.062 -18.969 -68.438 1 19.3 1 MET B CA 1
ATOM 3692 C C . MET B 1 1 ? 30.391 -17.891 -67.625 1 19.3 1 MET B C 1
ATOM 3694 O O . MET B 1 1 ? 30.703 -16.703 -67.688 1 19.3 1 MET B O 1
ATOM 3698 N N . ALA B 1 2 ? 29.094 -18.219 -67.125 1 22.08 2 ALA B N 1
ATOM 3699 C CA . ALA B 1 2 ? 28.062 -17.203 -67 1 22.08 2 ALA B CA 1
ATOM 3700 C C . ALA B 1 2 ? 28.438 -16.188 -65.938 1 22.08 2 ALA B C 1
ATOM 3702 O O . ALA B 1 2 ? 29.062 -16.531 -64.938 1 22.08 2 ALA B O 1
ATOM 3703 N N . PRO B 1 3 ? 28.234 -14.867 -66.188 1 21.22 3 PRO B N 1
ATOM 3704 C CA . PRO B 1 3 ? 28.656 -13.547 -65.688 1 21.22 3 PRO B CA 1
ATOM 3705 C C . PRO B 1 3 ? 28.266 -13.266 -64.25 1 21.22 3 PRO B C 1
ATOM 3707 O O . PRO B 1 3 ? 27.312 -13.867 -63.75 1 21.22 3 PRO B O 1
ATOM 3710 N N . LEU B 1 4 ? 29.078 -12.578 -63.469 1 21.69 4 LEU B N 1
ATOM 3711 C CA . LEU B 1 4 ? 29.516 -12.109 -62.188 1 21.69 4 LEU B CA 1
ATOM 3712 C C . LEU B 1 4 ? 28.484 -11.18 -61.531 1 21.69 4 LEU B C 1
ATOM 3714 O O . LEU B 1 4 ? 27.844 -10.398 -62.25 1 21.69 4 LEU B O 1
ATOM 3718 N N . LEU B 1 5 ? 28.047 -11.281 -60.188 1 20.73 5 LEU B N 1
ATOM 3719 C CA . LEU B 1 5 ? 27.062 -11.234 -59.094 1 20.73 5 LEU B CA 1
ATOM 3720 C C . LEU B 1 5 ? 26.938 -9.828 -58.531 1 20.73 5 LEU B C 1
ATOM 3722 O O . LEU B 1 5 ? 27.781 -9.391 -57.75 1 20.73 5 LEU B O 1
ATOM 3726 N N . SER B 1 6 ? 26.797 -8.812 -59.438 1 19.27 6 SER B N 1
ATOM 3727 C CA . SER B 1 6 ? 27.125 -7.445 -59.031 1 19.27 6 SER B CA 1
ATOM 3728 C C . SER B 1 6 ? 26.188 -6.965 -57.938 1 19.27 6 SER B C 1
ATOM 3730 O O . SER B 1 6 ? 25 -7.332 -57.906 1 19.27 6 SER B O 1
ATOM 3732 N N . GLN B 1 7 ? 26.672 -6.371 -56.719 1 20.17 7 GLN B N 1
ATOM 3733 C CA . GLN B 1 7 ? 26.406 -6.07 -55.312 1 20.17 7 GLN B CA 1
ATOM 3734 C C . GLN B 1 7 ? 25.516 -4.836 -55.156 1 20.17 7 GLN B C 1
ATOM 3736 O O . GLN B 1 7 ? 26.016 -3.715 -55.062 1 20.17 7 GLN B O 1
ATOM 3741 N N . PRO B 1 8 ? 24.328 -4.684 -55.844 1 19.88 8 PRO B N 1
ATOM 3742 C CA . PRO B 1 8 ? 23.906 -3.287 -56.031 1 19.88 8 PRO B CA 1
ATOM 3743 C C . PRO B 1 8 ? 23.594 -2.588 -54.688 1 19.88 8 PRO B C 1
ATOM 3745 O O . PRO B 1 8 ? 23.281 -3.248 -53.719 1 19.88 8 PRO B O 1
ATOM 3748 N N . ARG B 1 9 ? 23.781 -1.174 -54.625 1 19.91 9 ARG B N 1
ATOM 3749 C CA . ARG B 1 9 ? 23.938 0.03 -53.812 1 19.91 9 ARG B CA 1
ATOM 3750 C C . ARG B 1 9 ? 22.625 0.42 -53.156 1 19.91 9 ARG B C 1
ATOM 3752 O O . ARG B 1 9 ? 21.578 0.428 -53.781 1 19.91 9 ARG B O 1
ATOM 3759 N N . PHE B 1 10 ? 22.516 0.459 -51.688 1 19.14 10 PHE B N 1
ATOM 3760 C CA . PHE B 1 10 ? 21.609 0.505 -50.562 1 19.14 10 PHE B CA 1
ATOM 3761 C C . PHE B 1 10 ? 20.938 1.872 -50.438 1 19.14 10 PHE B C 1
ATOM 3763 O O . PHE B 1 10 ? 21.344 2.701 -49.625 1 19.14 10 PHE B O 1
ATOM 3770 N N . GLU B 1 11 ? 20.562 2.648 -51.5 1 17.5 11 GLU B N 1
ATOM 3771 C CA . GLU B 1 11 ? 20.438 4.086 -51.281 1 17.5 11 GLU B CA 1
ATOM 3772 C C . GLU B 1 11 ? 19.125 4.41 -50.562 1 17.5 11 GLU B C 1
ATOM 3774 O O . GLU B 1 11 ? 18.859 5.574 -50.25 1 17.5 11 GLU B O 1
ATOM 3779 N N . PHE B 1 12 ? 18.391 3.512 -50.062 1 19.48 12 PHE B N 1
ATOM 3780 C CA . PHE B 1 12 ? 17.016 3.977 -50.062 1 19.48 12 PHE B CA 1
ATOM 3781 C C . PHE B 1 12 ? 16.859 5.195 -49.156 1 19.48 12 PHE B C 1
ATOM 3783 O O . PHE B 1 12 ? 17.469 5.266 -48.062 1 19.48 12 PHE B O 1
ATOM 3790 N N . GLY B 1 13 ? 16.344 6.359 -49.562 1 16.91 13 GLY B N 1
ATOM 3791 C CA . GLY B 1 13 ? 16.109 7.773 -49.312 1 16.91 13 GLY B CA 1
ATOM 3792 C C . GLY B 1 13 ? 15.055 8.023 -48.25 1 16.91 13 GLY B C 1
ATOM 3793 O O . GLY B 1 13 ? 13.914 8.359 -48.594 1 16.91 13 GLY B O 1
ATOM 3794 N N . VAL B 1 14 ? 14.758 7.219 -47.281 1 18.75 14 VAL B N 1
ATOM 3795 C CA . VAL B 1 14 ? 13.438 7.363 -46.688 1 18.75 14 VAL B CA 1
ATOM 3796 C C . VAL B 1 14 ? 13.328 8.727 -46 1 18.75 14 VAL B C 1
ATOM 3798 O O . VAL B 1 14 ? 14.203 9.109 -45.219 1 18.75 14 VAL B O 1
ATOM 3801 N N . HIS B 1 15 ? 12.531 9.688 -46.406 1 17.5 15 HIS B N 1
ATOM 3802 C CA . HIS B 1 15 ? 12.156 11.062 -46.094 1 17.5 15 HIS B CA 1
ATOM 3803 C C . HIS B 1 15 ? 11.586 11.156 -44.688 1 17.5 15 HIS B C 1
ATOM 3805 O O . HIS B 1 15 ? 10.781 10.312 -44.281 1 17.5 15 HIS B O 1
ATOM 3811 N N . ARG B 1 16 ? 12.109 11.938 -43.688 1 17.92 16 ARG B N 1
ATOM 3812 C CA . ARG B 1 16 ? 12.266 12.344 -42.281 1 17.92 16 ARG B CA 1
ATOM 3813 C C . ARG B 1 16 ? 11.039 13.102 -41.781 1 17.92 16 ARG B C 1
ATOM 3815 O O . ARG B 1 16 ? 11.047 14.328 -41.719 1 17.92 16 ARG B O 1
ATOM 3822 N N . ILE B 1 17 ? 9.719 12.812 -42.094 1 17.73 17 ILE B N 1
ATOM 3823 C CA . ILE B 1 17 ? 8.812 13.945 -41.938 1 17.73 17 ILE B CA 1
ATOM 3824 C C . ILE B 1 17 ? 8.594 14.227 -40.438 1 17.73 17 ILE B C 1
ATOM 3826 O O . ILE B 1 17 ? 7.965 13.43 -39.75 1 17.73 17 ILE B O 1
ATOM 3830 N N . LEU B 1 18 ? 9.508 14.812 -39.625 1 18.44 18 LEU B N 1
ATOM 3831 C CA . LEU B 1 18 ? 9.531 15.086 -38.188 1 18.44 18 LEU B CA 1
ATOM 3832 C C . LEU B 1 18 ? 8.562 16.219 -37.844 1 18.44 18 LEU B C 1
ATOM 3834 O O . LEU B 1 18 ? 8.961 17.391 -37.781 1 18.44 18 LEU B O 1
ATOM 3838 N N . ASN B 1 19 ? 7.332 16.484 -38.25 1 17.8 19 ASN B N 1
ATOM 3839 C CA . ASN B 1 19 ? 6.898 17.859 -38.031 1 17.8 19 ASN B CA 1
ATOM 3840 C C . ASN B 1 19 ? 6.934 18.234 -36.562 1 17.8 19 ASN B C 1
ATOM 3842 O O . ASN B 1 19 ? 6.758 17.375 -35.688 1 17.8 19 ASN B O 1
ATOM 3846 N N . PRO B 1 20 ? 7.078 19.625 -36.156 1 20.23 20 PRO B N 1
ATOM 3847 C CA . PRO B 1 20 ? 7.492 20.547 -35.094 1 20.23 20 PRO B CA 1
ATOM 3848 C C . PRO B 1 20 ? 6.438 20.688 -34 1 20.23 20 PRO B C 1
ATOM 3850 O O . PRO B 1 20 ? 6.777 20.922 -32.844 1 20.23 20 PRO B O 1
ATOM 3853 N N . PHE B 1 21 ? 5.066 20.875 -34.188 1 21.89 21 PHE B N 1
ATOM 3854 C CA . PHE B 1 21 ? 4.371 22.031 -33.656 1 21.89 21 PHE B CA 1
ATOM 3855 C C . PHE B 1 21 ? 3.984 21.812 -32.188 1 21.89 21 PHE B C 1
ATOM 3857 O O . PHE B 1 21 ? 2.955 22.312 -31.734 1 21.89 21 PHE B O 1
ATOM 3864 N N . PHE B 1 22 ? 4.262 20.812 -31.484 1 20.58 22 PHE B N 1
ATOM 3865 C CA . PHE B 1 22 ? 3.471 20.812 -30.25 1 20.58 22 PHE B CA 1
ATOM 3866 C C . PHE B 1 22 ? 3.826 22 -29.375 1 20.58 22 PHE B C 1
ATOM 3868 O O . PHE B 1 22 ? 4.852 21.984 -28.688 1 20.58 22 PHE B O 1
ATOM 3875 N N . LYS B 1 23 ? 3.473 23.188 -29.781 1 21.48 23 LYS B N 1
ATOM 3876 C CA . LYS B 1 23 ? 3.609 24.359 -28.922 1 21.48 23 LYS B CA 1
ATOM 3877 C C . LYS B 1 23 ? 2.855 24.172 -27.609 1 21.48 23 LYS B C 1
ATOM 3879 O O . LYS B 1 23 ? 1.623 24.109 -27.594 1 21.48 23 LYS B O 1
ATOM 3884 N N . ALA B 1 24 ? 3.199 23.516 -26.688 1 21.92 24 ALA B N 1
ATOM 3885 C CA . ALA B 1 24 ? 2.678 23.484 -25.328 1 21.92 24 ALA B CA 1
ATOM 3886 C C . ALA B 1 24 ? 2.518 24.891 -24.766 1 21.92 24 ALA B C 1
ATOM 3888 O O . ALA B 1 24 ? 3.508 25.578 -24.516 1 21.92 24 ALA B O 1
ATOM 3889 N N . SER B 1 25 ? 1.585 25.641 -25.297 1 22.44 25 SER B N 1
ATOM 3890 C CA . SER B 1 25 ? 1.217 26.891 -24.625 1 22.44 25 SER B CA 1
ATOM 3891 C C . SER B 1 25 ? 0.998 26.656 -23.125 1 22.44 25 SER B C 1
ATOM 3893 O O . SER B 1 25 ? 0.099 25.906 -22.734 1 22.44 25 SER B O 1
ATOM 3895 N N . ILE B 1 26 ? 1.921 26.812 -22.281 1 24.98 26 ILE B N 1
ATOM 3896 C CA . ILE B 1 26 ? 2.113 27.016 -20.844 1 24.98 26 ILE B CA 1
ATOM 3897 C C . ILE B 1 26 ? 1.013 27.922 -20.297 1 24.98 26 ILE B C 1
ATOM 3899 O O . ILE B 1 26 ? -0.175 27.609 -20.438 1 24.98 26 ILE B O 1
ATOM 3903 N N . CYS B 1 27 ? 1.555 28.938 -19.531 1 26.19 27 CYS B N 1
ATOM 3904 C CA . CYS B 1 27 ? 1.025 29.609 -18.344 1 26.19 27 CYS B CA 1
ATOM 3905 C C . CYS B 1 27 ? -0.047 30.625 -18.719 1 26.19 27 CYS B C 1
ATOM 3907 O O . CYS B 1 27 ? -0.004 31.766 -18.281 1 26.19 27 CYS B O 1
ATOM 3909 N N . HIS B 1 28 ? -0.706 30.609 -19.844 1 25.75 28 HIS B N 1
ATOM 3910 C CA . HIS B 1 28 ? -1.466 31.844 -19.906 1 25.75 28 HIS B CA 1
ATOM 3911 C C . HIS B 1 28 ? -2.557 31.891 -18.844 1 25.75 28 HIS B C 1
ATOM 3913 O O . HIS B 1 28 ? -3.469 31.062 -18.859 1 25.75 28 HIS B O 1
ATOM 3919 N N . PHE B 1 29 ? -2.154 32.344 -17.625 1 26.52 29 PHE B N 1
ATOM 3920 C CA . PHE B 1 29 ? -3.059 32.719 -16.531 1 26.52 29 PHE B CA 1
ATOM 3921 C C . PHE B 1 29 ? -4.156 33.656 -17.016 1 26.52 29 PHE B C 1
ATOM 3923 O O . PHE B 1 29 ? -3.896 34.812 -17.312 1 26.52 29 PHE B O 1
ATOM 3930 N N . HIS B 1 30 ? -5.051 33.312 -17.859 1 24.61 30 HIS B N 1
ATOM 3931 C CA . HIS B 1 30 ? -6.18 34.188 -18.109 1 24.61 30 HIS B CA 1
ATOM 3932 C C . HIS B 1 30 ? -6.781 34.688 -16.781 1 24.61 30 HIS B C 1
ATOM 3934 O O . HIS B 1 30 ? -6.75 33.969 -15.781 1 24.61 30 HIS B O 1
ATOM 3940 N N . GLN B 1 31 ? -7.074 36.062 -16.625 1 25.83 31 GLN B N 1
ATOM 3941 C CA . GLN B 1 31 ? -7.59 37.062 -15.672 1 25.83 31 GLN B CA 1
ATOM 3942 C C . GLN B 1 31 ? -8.969 36.656 -15.156 1 25.83 31 GLN B C 1
ATOM 3944 O O . GLN B 1 31 ? -9.625 37.438 -14.461 1 25.83 31 GLN B O 1
ATOM 3949 N N . SER B 1 32 ? -9.641 35.656 -15.508 1 25.55 32 SER B N 1
ATOM 3950 C CA . SER B 1 32 ? -11.008 35.844 -15.023 1 25.55 32 SER B CA 1
ATOM 3951 C C . SER B 1 32 ? -11.055 35.844 -13.5 1 25.55 32 SER B C 1
ATOM 3953 O O . SER B 1 32 ? -10.289 35.156 -12.844 1 25.55 32 SER B O 1
ATOM 3955 N N . ALA B 1 33 ? -11.617 37 -12.836 1 26.45 33 ALA B N 1
ATOM 3956 C CA . ALA B 1 33 ? -11.984 37.438 -11.492 1 26.45 33 ALA B CA 1
ATOM 3957 C C . ALA B 1 33 ? -12.719 36.312 -10.734 1 26.45 33 ALA B C 1
ATOM 3959 O O . ALA B 1 33 ? -13.938 36.375 -10.578 1 26.45 33 ALA B O 1
ATOM 3960 N N . PHE B 1 34 ? -12.703 35.156 -11.094 1 26.44 34 PHE B N 1
ATOM 3961 C CA . PHE B 1 34 ? -13.664 34.344 -10.352 1 26.44 34 PHE B CA 1
ATOM 3962 C C . PHE B 1 34 ? -13.359 34.375 -8.852 1 26.44 34 PHE B C 1
ATOM 3964 O O . PHE B 1 34 ? -12.258 34.031 -8.422 1 26.44 34 PHE B O 1
ATOM 3971 N N . ARG B 1 35 ? -14.125 35.281 -8.148 1 27.39 35 ARG B N 1
ATOM 3972 C CA . ARG B 1 35 ? -14.266 35.562 -6.723 1 27.39 35 ARG B CA 1
ATOM 3973 C C . ARG B 1 35 ? -14.523 34.312 -5.922 1 27.39 35 ARG B C 1
ATOM 3975 O O . ARG B 1 35 ? -15.594 33.688 -6.039 1 27.39 35 ARG B O 1
ATOM 3982 N N . CYS B 1 36 ? -13.789 33.375 -5.973 1 29.2 36 CYS B N 1
ATOM 3983 C CA . CYS B 1 36 ? -13.977 32.281 -5.039 1 29.2 36 CYS B CA 1
ATOM 3984 C C . CYS B 1 36 ? -14.273 32.812 -3.637 1 29.2 36 CYS B C 1
ATOM 3986 O O . CYS B 1 36 ? -13.539 33.625 -3.109 1 29.2 36 CYS B O 1
ATOM 3988 N N . GLY B 1 37 ? -15.516 32.75 -3.168 1 27.7 37 GLY B N 1
ATOM 3989 C CA . GLY B 1 37 ? -16.156 33.156 -1.93 1 27.7 37 GLY B CA 1
ATOM 3990 C C . GLY B 1 37 ? -15.508 32.562 -0.695 1 27.7 37 GLY B C 1
ATOM 3991 O O . GLY B 1 37 ? -16.125 32.531 0.375 1 27.7 37 GLY B O 1
ATOM 3992 N N . TRP B 1 38 ? -14.641 31.656 -0.733 1 30.28 38 TRP B N 1
ATOM 3993 C CA . TRP B 1 38 ? -14.156 31.5 0.633 1 30.28 38 TRP B CA 1
ATOM 3994 C C . TRP B 1 38 ? -13.68 32.844 1.197 1 30.28 38 TRP B C 1
ATOM 3996 O O . TRP B 1 38 ? -13.125 33.656 0.469 1 30.28 38 TRP B O 1
ATOM 4006 N N . GLY B 1 39 ? -14.352 33.562 2.045 1 30.64 39 GLY B N 1
ATOM 4007 C CA . GLY B 1 39 ? -14.055 34.812 2.717 1 30.64 39 GLY B CA 1
ATOM 4008 C C . GLY B 1 39 ? -12.57 35.031 2.916 1 30.64 39 GLY B C 1
ATOM 4009 O O . GLY B 1 39 ? -12.172 36 3.557 1 30.64 39 GLY B O 1
ATOM 4010 N N . VAL B 1 40 ? -11.867 34 3.211 1 33.16 40 VAL B N 1
ATOM 4011 C CA . VAL B 1 40 ? -10.484 34.438 3.418 1 33.16 40 VAL B CA 1
ATOM 4012 C C . VAL B 1 40 ? -9.914 34.969 2.115 1 33.16 40 VAL B C 1
ATOM 4014 O O . VAL B 1 40 ? -9.609 34.219 1.191 1 33.16 40 VAL B O 1
ATOM 4017 N N . SER B 1 41 ? -10.469 36.031 1.559 1 33.38 41 SER B N 1
ATOM 4018 C CA . SER B 1 41 ? -10 36.938 0.525 1 33.38 41 SER B CA 1
ATOM 4019 C C . SER B 1 41 ? -8.484 37.094 0.559 1 33.38 41 SER B C 1
ATOM 4021 O O . SER B 1 41 ? -7.887 37.594 -0.387 1 33.38 41 SER B O 1
ATOM 4023 N N . CYS B 1 42 ? -8.016 37.312 1.859 1 36.22 42 CYS B N 1
ATOM 4024 C CA . CYS B 1 42 ? -6.652 37.812 1.749 1 36.22 42 CYS B CA 1
ATOM 4025 C C . CYS B 1 42 ? -5.836 36.969 0.776 1 36.22 42 CYS B C 1
ATOM 4027 O O . CYS B 1 42 ? -4.871 37.469 0.187 1 36.22 42 CYS B O 1
ATOM 4029 N N . ASP B 1 43 ? -5.824 35.656 1.16 1 39.25 43 ASP B N 1
ATOM 4030 C CA . ASP B 1 43 ? -4.527 35.031 0.908 1 39.25 43 ASP B CA 1
ATOM 4031 C C . ASP B 1 43 ? -4.27 34.875 -0.59 1 39.25 43 ASP B C 1
ATOM 4033 O O . ASP B 1 43 ? -3.145 35.062 -1.053 1 39.25 43 ASP B O 1
ATOM 4037 N N . LEU B 1 44 ? -5.176 34.25 -1.386 1 43.75 44 LEU B N 1
ATOM 4038 C CA . LEU B 1 44 ? -4.699 33.719 -2.658 1 43.75 44 LEU B CA 1
ATOM 4039 C C . LEU B 1 44 ? -4.891 34.75 -3.777 1 43.75 44 LEU B C 1
ATOM 4041 O O . LEU B 1 44 ? -4.523 34.469 -4.926 1 43.75 44 LEU B O 1
ATOM 4045 N N . ASP B 1 45 ? -5.688 35.656 -3.576 1 43.19 45 ASP B N 1
ATOM 4046 C CA . ASP B 1 45 ? -5.824 36.562 -4.723 1 43.19 45 ASP B CA 1
ATOM 4047 C C . ASP B 1 45 ? -4.457 36.906 -5.301 1 43.19 45 ASP B C 1
ATOM 4049 O O . ASP B 1 45 ? -4.328 37.156 -6.504 1 43.19 45 ASP B O 1
ATOM 4053 N N . GLU B 1 46 ? -3.57 37.188 -4.344 1 40.97 46 GLU B N 1
ATOM 4054 C CA . GLU B 1 46 ? -2.221 37.5 -4.816 1 40.97 46 GLU B CA 1
ATOM 4055 C C . GLU B 1 46 ? -1.58 36.281 -5.465 1 40.97 46 GLU B C 1
ATOM 4057 O O . GLU B 1 46 ? -0.402 36.281 -5.828 1 40.97 46 GLU B O 1
ATOM 4062 N N . LEU B 1 47 ? -2.162 35.188 -5.414 1 46 47 LEU B N 1
ATOM 4063 C CA . LEU B 1 47 ? -1.698 33.938 -6.016 1 46 47 LEU B CA 1
ATOM 4064 C C . LEU B 1 47 ? -1.365 34.156 -7.492 1 46 47 LEU B C 1
ATOM 4066 O O . LEU B 1 47 ? -0.587 33.375 -8.062 1 46 47 LEU B O 1
ATOM 4070 N N . GLU B 1 48 ? -2.037 35.094 -8.117 1 45.22 48 GLU B N 1
ATOM 4071 C CA . GLU B 1 48 ? -1.867 35.25 -9.562 1 45.22 48 GLU B CA 1
ATOM 4072 C C . GLU B 1 48 ? -0.44 35.656 -9.898 1 45.22 48 GLU B C 1
ATOM 4074 O O . GLU B 1 48 ? 0.065 35.344 -10.977 1 45.22 48 GLU B O 1
ATOM 4079 N N . SER B 1 49 ? 0.142 36.406 -8.977 1 49.94 49 SER B N 1
ATOM 4080 C CA . SER B 1 49 ? 1.439 36.938 -9.406 1 49.94 49 SER B CA 1
ATOM 4081 C C . SER B 1 49 ? 2.578 36.25 -8.656 1 49.94 49 SER B C 1
ATOM 4083 O O . SER B 1 49 ? 3.742 36.625 -8.797 1 49.94 49 SER B O 1
ATOM 4085 N N . GLY B 1 50 ? 2.209 35.125 -7.977 1 65.75 50 GLY B N 1
ATOM 4086 C CA . GLY B 1 50 ? 3.264 34.562 -7.137 1 65.75 50 GLY B CA 1
ATOM 4087 C C . GLY B 1 50 ? 4.102 33.531 -7.836 1 65.75 50 GLY B C 1
ATOM 4088 O O . GLY B 1 50 ? 3.945 33.281 -9.039 1 65.75 50 GLY B O 1
ATOM 4089 N N . HIS B 1 51 ? 5.148 33.094 -7.246 1 83.25 51 HIS B N 1
ATOM 4090 C CA . HIS B 1 51 ? 6.078 32.094 -7.715 1 83.25 51 HIS B CA 1
ATOM 4091 C C . HIS B 1 51 ? 5.344 30.797 -8.062 1 83.25 51 HIS B C 1
ATOM 4093 O O . HIS B 1 51 ? 4.363 30.438 -7.406 1 83.25 51 HIS B O 1
ATOM 4099 N N . CYS B 1 52 ? 5.699 30.25 -9.188 1 86.19 52 CYS B N 1
ATOM 4100 C CA . CYS B 1 52 ? 5.145 28.969 -9.617 1 86.19 52 CYS B CA 1
ATOM 4101 C C . CYS B 1 52 ? 6.223 27.891 -9.656 1 86.19 52 CYS B C 1
ATOM 4103 O O . CYS B 1 52 ? 7.273 28.094 -10.273 1 86.19 52 CYS B O 1
ATOM 4105 N N . SER B 1 53 ? 5.953 26.781 -9.031 1 90.88 53 SER B N 1
ATOM 4106 C CA . SER B 1 53 ? 6.938 25.703 -8.898 1 90.88 53 SER B CA 1
ATOM 4107 C C . SER B 1 53 ? 6.691 24.594 -9.922 1 90.88 53 SER B C 1
ATOM 4109 O O . SER B 1 53 ? 7.312 23.531 -9.859 1 90.88 53 SER B O 1
ATOM 4111 N N . GLY B 1 54 ? 5.797 24.828 -10.859 1 93.38 54 GLY B N 1
ATOM 4112 C CA . GLY B 1 54 ? 5.504 23.797 -11.844 1 93.38 54 GLY B CA 1
ATOM 4113 C C . GLY B 1 54 ? 4.582 22.719 -11.305 1 93.38 54 GLY B C 1
ATOM 4114 O O . GLY B 1 54 ? 3.506 23.016 -10.781 1 93.38 54 GLY B O 1
ATOM 4115 N N . THR B 1 55 ? 5.023 21.406 -11.5 1 94.88 55 THR B N 1
ATOM 4116 C CA . THR B 1 55 ? 4.211 20.297 -11.031 1 94.88 55 THR B CA 1
ATOM 4117 C C . THR B 1 55 ? 4.723 19.781 -9.695 1 94.88 55 THR B C 1
ATOM 4119 O O . THR B 1 55 ? 5.82 20.141 -9.258 1 94.88 55 THR B O 1
ATOM 4122 N N . MET B 1 56 ? 3.936 18.969 -9.094 1 94.75 56 MET B N 1
ATOM 4123 C CA . MET B 1 56 ? 4.355 18.344 -7.844 1 94.75 56 MET B CA 1
ATOM 4124 C C . MET B 1 56 ? 5.586 17.469 -8.062 1 94.75 56 MET B C 1
ATOM 4126 O O . MET B 1 56 ? 6.406 17.312 -7.152 1 94.75 56 MET B O 1
ATOM 4130 N N . SER B 1 57 ? 5.746 16.891 -9.211 1 91.69 57 SER B N 1
ATOM 4131 C CA . SER B 1 57 ? 6.961 16.156 -9.547 1 91.69 57 SER B CA 1
ATOM 4132 C C . SER B 1 57 ? 8.172 17.094 -9.578 1 91.69 57 SER B C 1
ATOM 4134 O O . SER B 1 57 ? 9.266 16.703 -9.148 1 91.69 57 SER B O 1
ATOM 4136 N N . ASP B 1 58 ? 7.965 18.25 -10.094 1 93.56 58 ASP B N 1
ATOM 4137 C CA . ASP B 1 58 ? 9.031 19.25 -10.117 1 93.56 58 ASP B CA 1
ATOM 4138 C C . ASP B 1 58 ? 9.438 19.641 -8.695 1 93.56 58 ASP B C 1
ATOM 4140 O O . ASP B 1 58 ? 10.625 19.812 -8.406 1 93.56 58 ASP B O 1
ATOM 4144 N N . VAL B 1 59 ? 8.453 19.828 -7.879 1 94.94 59 VAL B N 1
ATOM 4145 C CA . VAL B 1 59 ? 8.695 20.172 -6.48 1 94.94 59 VAL B CA 1
ATOM 4146 C C . VAL B 1 59 ? 9.617 19.141 -5.848 1 94.94 59 VAL B C 1
ATOM 4148 O O . VAL B 1 59 ? 10.602 19.484 -5.188 1 94.94 59 VAL B O 1
ATOM 4151 N N . LYS B 1 60 ? 9.32 17.906 -6.047 1 91.62 60 LYS B N 1
ATOM 4152 C CA . LYS B 1 60 ? 10.133 16.828 -5.504 1 91.62 60 LYS B CA 1
ATOM 4153 C C . LYS B 1 60 ? 11.562 16.891 -6.039 1 91.62 60 LYS B C 1
ATOM 4155 O O . LYS B 1 60 ? 12.523 16.766 -5.281 1 91.62 60 LYS B O 1
ATOM 4160 N N . LYS B 1 61 ? 11.688 17.109 -7.277 1 90.62 61 LYS B N 1
ATOM 4161 C CA . LYS B 1 61 ? 12.992 17.203 -7.914 1 90.62 61 LYS B CA 1
ATOM 4162 C C . LYS B 1 61 ? 13.797 18.375 -7.344 1 90.62 61 LYS B C 1
ATOM 4164 O O . LYS B 1 61 ? 14.992 18.234 -7.062 1 90.62 61 LYS B O 1
ATOM 4169 N N . ASP B 1 62 ? 13.125 19.484 -7.207 1 93.44 62 ASP B N 1
ATOM 4170 C CA . ASP B 1 62 ? 13.789 20.688 -6.715 1 93.44 62 ASP B CA 1
ATOM 4171 C C . ASP B 1 62 ? 14.281 20.484 -5.281 1 93.44 62 ASP B C 1
ATOM 4173 O O . ASP B 1 62 ? 15.367 20.938 -4.926 1 93.44 62 ASP B O 1
ATOM 4177 N N . ILE B 1 63 ? 13.484 19.875 -4.484 1 93.38 63 ILE B N 1
ATOM 4178 C CA . ILE B 1 63 ? 13.883 19.594 -3.109 1 93.38 63 ILE B CA 1
ATOM 4179 C C . ILE B 1 63 ? 15.148 18.734 -3.104 1 93.38 63 ILE B C 1
ATOM 4181 O O . ILE B 1 63 ? 16.109 19.047 -2.412 1 93.38 63 ILE B O 1
ATOM 4185 N N . ASN B 1 64 ? 15.133 17.656 -3.859 1 89.12 64 ASN B N 1
ATOM 4186 C CA . ASN B 1 64 ? 16.266 16.75 -3.922 1 89.12 64 ASN B CA 1
ATOM 4187 C C . ASN B 1 64 ? 17.531 17.453 -4.398 1 89.12 64 ASN B C 1
ATOM 4189 O O . ASN B 1 64 ? 18.625 17.203 -3.881 1 89.12 64 ASN B O 1
ATOM 4193 N N . GLN B 1 65 ? 17.344 18.266 -5.34 1 90.06 65 GLN B N 1
ATOM 4194 C CA . GLN B 1 65 ? 18.484 19.016 -5.867 1 90.06 65 GLN B CA 1
ATOM 4195 C C . GLN B 1 65 ? 19.047 19.969 -4.816 1 90.06 65 GLN B C 1
ATOM 4197 O O . GLN B 1 65 ? 20.266 20.078 -4.664 1 90.06 65 GLN B O 1
ATOM 4202 N N . ARG B 1 66 ? 18.203 20.609 -4.129 1 92.19 66 ARG B N 1
ATOM 4203 C CA . ARG B 1 66 ? 18.641 21.594 -3.145 1 92.19 66 ARG B CA 1
ATOM 4204 C C . ARG B 1 66 ? 19.391 20.938 -1.995 1 92.19 66 ARG B C 1
ATOM 4206 O O . ARG B 1 66 ? 20.312 21.531 -1.425 1 92.19 66 ARG B O 1
ATOM 4213 N N . ILE B 1 67 ? 19.016 19.75 -1.653 1 90.5 67 ILE B N 1
ATOM 4214 C CA . ILE B 1 67 ? 19.672 19.109 -0.516 1 90.5 67 ILE B CA 1
ATOM 4215 C C . ILE B 1 67 ? 20.812 18.219 -1.007 1 90.5 67 ILE B C 1
ATOM 4217 O O . ILE B 1 67 ? 21.5 17.594 -0.205 1 90.5 67 ILE B O 1
ATOM 4221 N N . GLY B 1 68 ? 20.984 18.078 -2.299 1 86.44 68 GLY B N 1
ATOM 4222 C CA . GLY B 1 68 ? 22.062 17.281 -2.863 1 86.44 68 GLY B CA 1
ATOM 4223 C C . GLY B 1 68 ? 21.828 15.789 -2.721 1 86.44 68 GLY B C 1
ATOM 4224 O O . GLY B 1 68 ? 22.766 15.039 -2.453 1 86.44 68 GLY B O 1
ATOM 4225 N N . LEU B 1 69 ? 20.625 15.398 -2.777 1 82.31 69 LEU B N 1
ATOM 4226 C CA . LEU B 1 69 ? 20.312 13.984 -2.643 1 82.31 69 LEU B CA 1
ATOM 4227 C C . LEU B 1 69 ? 20.578 13.242 -3.943 1 82.31 69 LEU B C 1
ATOM 4229 O O . LEU B 1 69 ? 20.172 13.68 -5.016 1 82.31 69 LEU B O 1
ATOM 4233 N N . GLU B 1 70 ? 21.312 12.172 -3.789 1 78.31 70 GLU B N 1
ATOM 4234 C CA . GLU B 1 70 ? 21.547 11.305 -4.938 1 78.31 70 GLU B CA 1
ATOM 4235 C C . GLU B 1 70 ? 20.344 10.406 -5.215 1 78.31 70 GLU B C 1
ATOM 4237 O O . GLU B 1 70 ? 19.703 9.914 -4.281 1 78.31 70 GLU B O 1
ATOM 4242 N N . PRO B 1 71 ? 20.141 10.227 -6.445 1 77.81 71 PRO B N 1
ATOM 4243 C CA . PRO B 1 71 ? 19.016 9.359 -6.777 1 77.81 71 PRO B CA 1
ATOM 4244 C C . PRO B 1 71 ? 19.234 7.91 -6.367 1 77.81 71 PRO B C 1
ATOM 4246 O O . PRO B 1 71 ? 20.375 7.426 -6.402 1 77.81 71 PRO B O 1
ATOM 4249 N N . GLY B 1 72 ? 18.094 7.262 -5.965 1 77.56 72 GLY B N 1
ATOM 4250 C CA . GLY B 1 72 ? 18.188 5.852 -5.629 1 77.56 72 GLY B CA 1
ATOM 4251 C C . GLY B 1 72 ? 18.281 5.598 -4.137 1 77.56 72 GLY B C 1
ATOM 4252 O O . GLY B 1 72 ? 18.484 6.527 -3.355 1 77.56 72 GLY B O 1
ATOM 4253 N N . TYR B 1 73 ? 18.078 4.348 -3.77 1 78.56 73 TYR B N 1
ATOM 4254 C CA . TYR B 1 73 ? 18.156 3.953 -2.367 1 78.56 73 TYR B CA 1
ATOM 4255 C C . TYR B 1 73 ? 19.531 3.412 -2.025 1 78.56 73 TYR B C 1
ATOM 4257 O O . TYR B 1 73 ? 20.109 2.621 -2.781 1 78.56 73 TYR B O 1
ATOM 4265 N N . HIS B 1 74 ? 20.016 3.949 -0.979 1 76.12 74 HIS B N 1
ATOM 4266 C CA . HIS B 1 74 ? 21.266 3.469 -0.405 1 76.12 74 HIS B CA 1
ATOM 4267 C C . HIS B 1 74 ? 21.078 3.033 1.045 1 76.12 74 HIS B C 1
ATOM 4269 O O . HIS B 1 74 ? 20.531 3.783 1.854 1 76.12 74 HIS B O 1
ATOM 4275 N N . SER B 1 75 ? 21.5 1.877 1.289 1 74.25 75 SER B N 1
ATOM 4276 C CA . SER B 1 75 ? 21.344 1.362 2.645 1 74.25 75 SER B CA 1
ATOM 4277 C C . SER B 1 75 ? 22.094 2.217 3.654 1 74.25 75 SER B C 1
ATOM 4279 O O . SER B 1 75 ? 21.656 2.375 4.797 1 74.25 75 SER B O 1
ATOM 4281 N N . ILE B 1 76 ? 23.172 2.74 3.232 1 73.44 76 ILE B N 1
ATOM 4282 C CA . ILE B 1 76 ? 23.922 3.684 4.059 1 73.44 76 ILE B CA 1
ATOM 4283 C C . ILE B 1 76 ? 23.859 5.074 3.438 1 73.44 76 ILE B C 1
ATOM 4285 O O . ILE B 1 76 ? 24.469 5.324 2.391 1 73.44 76 ILE B O 1
ATOM 4289 N N . PRO B 1 77 ? 23.094 5.875 4.129 1 71.56 77 PRO B N 1
ATOM 4290 C CA . PRO B 1 77 ? 22.953 7.211 3.547 1 71.56 77 PRO B CA 1
ATOM 4291 C C . PRO B 1 77 ? 24.266 8.008 3.566 1 71.56 77 PRO B C 1
ATOM 4293 O O . PRO B 1 77 ? 25.125 7.754 4.402 1 71.56 77 PRO B O 1
ATOM 4296 N N . LYS B 1 78 ? 24.406 8.828 2.582 1 75.12 78 LYS B N 1
ATOM 4297 C CA . LYS B 1 78 ? 25.578 9.703 2.535 1 75.12 78 LYS B CA 1
ATOM 4298 C C . LYS B 1 78 ? 25.641 10.609 3.764 1 75.12 78 LYS B C 1
ATOM 4300 O O . LYS B 1 78 ? 24.625 11.141 4.195 1 75.12 78 LYS B O 1
ATOM 4305 N N . CYS B 1 79 ? 26.734 10.664 4.25 1 79.94 79 CYS B N 1
ATOM 4306 C CA . CYS B 1 79 ? 26.953 11.484 5.438 1 79.94 79 CYS B CA 1
ATOM 4307 C C . CYS B 1 79 ? 26.891 12.969 5.094 1 79.94 79 CYS B C 1
ATOM 4309 O O . CYS B 1 79 ? 27.547 13.422 4.148 1 79.94 79 CYS B O 1
ATOM 4311 N N . ARG B 1 80 ? 26.125 13.75 5.789 1 87.12 80 ARG B N 1
ATOM 4312 C CA . ARG B 1 80 ? 25.969 15.18 5.555 1 87.12 80 ARG B CA 1
ATOM 4313 C C . ARG B 1 80 ? 26.656 15.992 6.648 1 87.12 80 ARG B C 1
ATOM 4315 O O . ARG B 1 80 ? 26.406 17.188 6.801 1 87.12 80 ARG B O 1
ATOM 4322 N N . ALA B 1 81 ? 27.547 15.383 7.312 1 90.31 81 ALA B N 1
ATOM 4323 C CA . ALA B 1 81 ? 28.234 16.031 8.43 1 90.31 81 ALA B CA 1
ATOM 4324 C C . ALA B 1 81 ? 29.078 17.203 7.945 1 90.31 81 ALA B C 1
ATOM 4326 O O . ALA B 1 81 ? 29.25 18.188 8.664 1 90.31 81 ALA B O 1
ATOM 4327 N N . SER B 1 82 ? 29.578 17.109 6.75 1 92.06 82 SER B N 1
ATOM 4328 C CA . SER B 1 82 ? 30.438 18.156 6.207 1 92.06 82 SER B CA 1
ATOM 4329 C C . SER B 1 82 ? 29.656 19.453 5.992 1 92.06 82 SER B C 1
ATOM 4331 O O . SER B 1 82 ? 30.25 20.516 5.859 1 92.06 82 SER B O 1
ATOM 4333 N N . LEU B 1 83 ? 28.391 19.422 6.031 1 94.19 83 LEU B N 1
ATOM 4334 C CA . LEU B 1 83 ? 27.547 20.578 5.777 1 94.19 83 LEU B CA 1
ATOM 4335 C C . LEU B 1 83 ? 27.297 21.359 7.07 1 94.19 83 LEU B C 1
ATOM 4337 O O . LEU B 1 83 ? 26.812 22.5 7.031 1 94.19 83 LEU B O 1
ATOM 4341 N N . LEU B 1 84 ? 27.641 20.844 8.164 1 94.88 84 LEU B N 1
ATOM 4342 C CA . LEU B 1 84 ? 27.391 21.469 9.453 1 94.88 84 LEU B CA 1
ATOM 4343 C C . LEU B 1 84 ? 28.125 22.797 9.562 1 94.88 84 LEU B C 1
ATOM 4345 O O . LEU B 1 84 ? 27.641 23.734 10.227 1 94.88 84 LEU B O 1
ATOM 4349 N N . LYS B 1 85 ? 29.234 22.812 8.891 1 94.62 85 LYS B N 1
ATOM 4350 C CA . LYS B 1 85 ? 30.047 24.031 8.953 1 94.62 85 LYS B CA 1
ATOM 4351 C C . LYS B 1 85 ? 29.328 25.203 8.289 1 94.62 85 LYS B C 1
ATOM 4353 O O . LYS B 1 85 ? 29.656 26.359 8.539 1 94.62 85 LYS B O 1
ATOM 4358 N N . TYR B 1 86 ? 28.328 24.938 7.527 1 95.69 86 TYR B N 1
ATOM 4359 C CA . TYR B 1 86 ? 27.641 25.984 6.785 1 95.69 86 TYR B CA 1
ATOM 4360 C C . TYR B 1 86 ? 26.344 26.375 7.484 1 95.69 86 TYR B C 1
ATOM 4362 O O . TYR B 1 86 ? 25.562 27.172 6.961 1 95.69 86 TYR B O 1
ATOM 4370 N N . GLN B 1 87 ? 25.984 25.812 8.594 1 95.19 87 GLN B N 1
ATOM 4371 C CA . GLN B 1 87 ? 24.797 26.203 9.328 1 95.19 87 GLN B CA 1
ATOM 4372 C C . GLN B 1 87 ? 24.859 27.672 9.742 1 95.19 87 GLN B C 1
ATOM 4374 O O . GLN B 1 87 ? 25.828 28.109 10.375 1 95.19 87 GLN B O 1
ATOM 4379 N N . PRO B 1 88 ? 23.875 28.375 9.477 1 95.94 88 PRO B N 1
ATOM 4380 C CA . PRO B 1 88 ? 23.906 29.797 9.805 1 95.94 88 PRO B CA 1
ATOM 4381 C C . PRO B 1 88 ? 23.531 30.078 11.266 1 95.94 88 PRO B C 1
ATOM 4383 O O . PRO B 1 88 ? 22.984 29.203 11.938 1 95.94 88 PRO B O 1
ATOM 4386 N N . GLU B 1 89 ? 23.906 31.281 11.641 1 94.56 89 GLU B N 1
ATOM 4387 C CA . GLU B 1 89 ? 23.375 31.844 12.883 1 94.56 89 GLU B CA 1
ATOM 4388 C C . GLU B 1 89 ? 22.156 32.719 12.633 1 94.56 89 GLU B C 1
ATOM 4390 O O . GLU B 1 89 ? 21.906 33.156 11.5 1 94.56 89 GLU B O 1
ATOM 4395 N N . GLN B 1 90 ? 21.422 32.906 13.68 1 94.31 90 GLN B N 1
ATOM 4396 C CA . GLN B 1 90 ? 20.172 33.656 13.555 1 94.31 90 GLN B CA 1
ATOM 4397 C C . GLN B 1 90 ? 20.438 35.031 12.953 1 94.31 90 GLN B C 1
ATOM 4399 O O . GLN B 1 90 ? 19.656 35.5 12.125 1 94.31 90 GLN B O 1
ATOM 4404 N N . ASN B 1 91 ? 21.5 35.594 13.344 1 92.62 91 ASN B N 1
ATOM 4405 C CA . ASN B 1 91 ? 21.812 36.969 12.922 1 92.62 91 ASN B CA 1
ATOM 4406 C C . ASN B 1 91 ? 22.266 37 11.461 1 92.62 91 ASN B C 1
ATOM 4408 O O . ASN B 1 91 ? 22.281 38.062 10.844 1 92.62 91 ASN B O 1
ATOM 4412 N N . ASP B 1 92 ? 22.594 35.906 10.898 1 92.88 92 ASP B N 1
ATOM 4413 C CA . ASP B 1 92 ? 23.031 35.812 9.508 1 92.88 92 ASP B CA 1
ATOM 4414 C C . ASP B 1 92 ? 21.844 35.812 8.555 1 92.88 92 ASP B C 1
ATOM 4416 O O . ASP B 1 92 ? 22 36.031 7.348 1 92.88 92 ASP B O 1
ATOM 4420 N N . LEU B 1 93 ? 20.672 35.625 9.102 1 96.88 93 LEU B N 1
ATOM 4421 C CA . LEU B 1 93 ? 19.5 35.406 8.273 1 96.88 93 LEU B CA 1
ATOM 4422 C C . LEU B 1 93 ? 18.656 36.656 8.133 1 96.88 93 LEU B C 1
ATOM 4424 O O . LEU B 1 93 ? 18.172 37.219 9.133 1 96.88 93 LEU B O 1
ATOM 4428 N N . PRO B 1 94 ? 18.516 37.125 6.941 1 97.19 94 PRO B N 1
ATOM 4429 C CA . PRO B 1 94 ? 17.641 38.312 6.75 1 97.19 94 PRO B CA 1
ATOM 4430 C C . PRO B 1 94 ? 16.172 38 7.012 1 97.19 94 PRO B C 1
ATOM 4432 O O . PRO B 1 94 ? 15.734 36.844 6.82 1 97.19 94 PRO B O 1
ATOM 4435 N N . LYS B 1 95 ? 15.414 39.031 7.348 1 96.94 95 LYS B N 1
ATOM 4436 C CA . LYS B 1 95 ? 13.969 38.875 7.508 1 96.94 95 LYS B CA 1
ATOM 4437 C C . LYS B 1 95 ? 13.289 38.656 6.16 1 96.94 95 LYS B C 1
ATOM 4439 O O . LYS B 1 95 ? 13.766 39.125 5.129 1 96.94 95 LYS B O 1
ATOM 4444 N N . ARG B 1 96 ? 12.242 37.906 6.199 1 96.31 96 ARG B N 1
ATOM 4445 C CA . ARG B 1 96 ? 11.516 37.562 4.984 1 96.31 96 ARG B CA 1
ATOM 4446 C C . ARG B 1 96 ? 10.016 37.812 5.156 1 96.31 96 ARG B C 1
ATOM 4448 O O . ARG B 1 96 ? 9.508 37.812 6.281 1 96.31 96 ARG B O 1
ATOM 4455 N N . SER B 1 97 ? 9.32 38.062 4.051 1 94.75 97 SER B N 1
ATOM 4456 C CA . SER B 1 97 ? 7.875 38.25 4.082 1 94.75 97 SER B CA 1
ATOM 4457 C C . SER B 1 97 ? 7.133 36.969 3.713 1 94.75 97 SER B C 1
ATOM 4459 O O . SER B 1 97 ? 7.758 35.969 3.318 1 94.75 97 SER B O 1
ATOM 4461 N N . LEU B 1 98 ? 5.789 36.969 3.91 1 93 98 LEU B N 1
ATOM 4462 C CA . LEU B 1 98 ? 4.973 35.844 3.545 1 93 98 LEU B CA 1
ATOM 4463 C C . LEU B 1 98 ? 5.086 35.531 2.053 1 93 98 LEU B C 1
ATOM 4465 O O . LEU B 1 98 ? 5.18 34.375 1.649 1 93 98 LEU B O 1
ATOM 4469 N N . MET B 1 99 ? 5.176 36.562 1.285 1 91.12 99 MET B N 1
ATOM 4470 C CA . MET B 1 99 ? 5.184 36.406 -0.169 1 91.12 99 MET B CA 1
ATOM 4471 C C . MET B 1 99 ? 6.488 35.781 -0.649 1 91.12 99 MET B C 1
ATOM 4473 O O . MET B 1 99 ? 6.531 35.156 -1.716 1 91.12 99 MET B O 1
ATOM 4477 N N . ASP B 1 100 ? 7.508 35.938 0.122 1 93.5 100 ASP B N 1
ATOM 4478 C CA . ASP B 1 100 ? 8.805 35.406 -0.263 1 93.5 100 ASP B CA 1
ATOM 4479 C C . ASP B 1 100 ? 8.75 33.875 -0.351 1 93.5 100 ASP B C 1
ATOM 4481 O O . ASP B 1 100 ? 9.469 33.281 -1.151 1 93.5 100 ASP B O 1
ATOM 4485 N N . SER B 1 101 ? 7.945 33.25 0.439 1 95.12 101 SER B N 1
ATOM 4486 C CA . SER B 1 101 ? 7.848 31.812 0.438 1 95.12 101 SER B CA 1
ATOM 4487 C C . SER B 1 101 ? 6.652 31.328 -0.384 1 95.12 101 SER B C 1
ATOM 4489 O O . SER B 1 101 ? 6.543 30.156 -0.706 1 95.12 101 SER B O 1
ATOM 4491 N N . PHE B 1 102 ? 5.766 32.219 -0.725 1 94.12 102 PHE B N 1
ATOM 4492 C CA . PHE B 1 102 ? 4.551 31.828 -1.433 1 94.12 102 PHE B CA 1
ATOM 4493 C C . PHE B 1 102 ? 4.891 31.125 -2.746 1 94.12 102 PHE B C 1
ATOM 4495 O O . PHE B 1 102 ? 5.785 31.562 -3.473 1 94.12 102 PHE B O 1
ATOM 4502 N N . THR B 1 103 ? 4.176 30.094 -3.088 1 94.69 103 THR B N 1
ATOM 4503 C CA . THR B 1 103 ? 4.375 29.375 -4.348 1 94.69 103 THR B CA 1
ATOM 4504 C C . THR B 1 103 ? 3.143 28.547 -4.695 1 94.69 103 THR B C 1
ATOM 4506 O O . THR B 1 103 ? 2.227 28.406 -3.879 1 94.69 103 THR B O 1
ATOM 4509 N N . THR B 1 104 ? 3.08 28.203 -5.938 1 93.88 104 THR B N 1
ATOM 4510 C CA . THR B 1 104 ? 2.033 27.312 -6.43 1 93.88 104 THR B CA 1
ATOM 4511 C C . THR B 1 104 ? 2.641 26.094 -7.129 1 93.88 104 THR B C 1
ATOM 4513 O O . THR B 1 104 ? 3.785 26.141 -7.586 1 93.88 104 THR B O 1
ATOM 4516 N N . ALA B 1 105 ? 1.984 25.016 -7.066 1 95.75 105 ALA B N 1
ATOM 4517 C CA . ALA B 1 105 ? 2.354 23.797 -7.797 1 95.75 105 ALA B CA 1
ATOM 4518 C C . ALA B 1 105 ? 1.113 23.047 -8.281 1 95.75 105 ALA B C 1
ATOM 4520 O O . ALA B 1 105 ? 0.097 23 -7.586 1 95.75 105 ALA B O 1
ATOM 4521 N N . VAL B 1 106 ? 1.285 22.453 -9.43 1 95.75 106 VAL B N 1
ATOM 4522 C CA . VAL B 1 106 ? 0.141 21.797 -10.047 1 95.75 106 VAL B CA 1
ATOM 4523 C C . VAL B 1 106 ? 0.268 20.281 -9.875 1 95.75 106 VAL B C 1
ATOM 4525 O O . VAL B 1 106 ? 1.361 19.719 -10 1 95.75 106 VAL B O 1
ATOM 4528 N N . LEU B 1 107 ? -0.786 19.656 -9.477 1 96.56 107 LEU B N 1
ATOM 4529 C CA . LEU B 1 107 ? -0.967 18.219 -9.625 1 96.56 107 LEU B CA 1
ATOM 4530 C C . LEU B 1 107 ? -1.729 17.891 -10.906 1 96.56 107 LEU B C 1
ATOM 4532 O O . LEU B 1 107 ? -2.947 18.062 -10.969 1 96.56 107 LEU B O 1
ATOM 4536 N N . PRO B 1 108 ? -1.032 17.438 -11.93 1 95.62 108 PRO B N 1
ATOM 4537 C CA . PRO B 1 108 ? -1.641 17.297 -13.258 1 95.62 108 PRO B CA 1
ATOM 4538 C C . PRO B 1 108 ? -2.436 16.016 -13.422 1 95.62 108 PRO B C 1
ATOM 4540 O O . PRO B 1 108 ? -2.006 15.102 -14.141 1 95.62 108 PRO B O 1
ATOM 4543 N N . LEU B 1 109 ? -3.588 16.016 -12.914 1 94.25 109 LEU B N 1
ATOM 4544 C CA . LEU B 1 109 ? -4.438 14.836 -12.93 1 94.25 109 LEU B CA 1
ATOM 4545 C C . LEU B 1 109 ? -4.965 14.555 -14.328 1 94.25 109 LEU B C 1
ATOM 4547 O O . LEU B 1 109 ? -5.465 13.469 -14.609 1 94.25 109 LEU B O 1
ATOM 4551 N N . THR B 1 110 ? -4.863 15.477 -15.211 1 91.81 110 THR B N 1
ATOM 4552 C CA . THR B 1 110 ? -5.281 15.258 -16.594 1 91.81 110 THR B CA 1
ATOM 4553 C C . THR B 1 110 ? -4.309 14.328 -17.312 1 91.81 110 THR B C 1
ATOM 4555 O O . THR B 1 110 ? -4.648 13.734 -18.328 1 91.81 110 THR B O 1
ATOM 4558 N N . LEU B 1 111 ? -3.102 14.273 -16.812 1 90.94 111 LEU B N 1
ATOM 4559 C CA . LEU B 1 111 ? -2.145 13.297 -17.328 1 90.94 111 LEU B CA 1
ATOM 4560 C C . LEU B 1 111 ? -2.48 11.898 -16.828 1 90.94 111 LEU B C 1
ATOM 4562 O O . LEU B 1 111 ? -2.494 11.648 -15.617 1 90.94 111 LEU B O 1
ATOM 4566 N N . ILE B 1 112 ? -2.59 10.953 -17.641 1 86.75 112 ILE B N 1
ATOM 4567 C CA . ILE B 1 112 ? -3.135 9.633 -17.359 1 86.75 112 ILE B CA 1
ATOM 4568 C C . ILE B 1 112 ? -2.236 8.906 -16.359 1 86.75 112 ILE B C 1
ATOM 4570 O O . ILE B 1 112 ? -2.723 8.328 -15.383 1 86.75 112 ILE B O 1
ATOM 4574 N N . PRO B 1 113 ? -0.951 8.945 -16.562 1 84.25 113 PRO B N 1
ATOM 4575 C CA . PRO B 1 113 ? -0.105 8.234 -15.602 1 84.25 113 PRO B CA 1
ATOM 4576 C C . PRO B 1 113 ? -0.269 8.75 -14.172 1 84.25 113 PRO B C 1
ATOM 4578 O O . PRO B 1 113 ? -0.16 7.977 -13.219 1 84.25 113 PRO B O 1
ATOM 4581 N N . VAL B 1 114 ? -0.513 10.031 -14.008 1 91.06 114 VAL B N 1
ATOM 4582 C CA . VAL B 1 114 ? -0.729 10.625 -12.688 1 91.06 114 VAL B CA 1
ATOM 4583 C C . VAL B 1 114 ? -2.135 10.289 -12.195 1 91.06 114 VAL B C 1
ATOM 4585 O O . VAL B 1 114 ? -2.318 9.891 -11.047 1 91.06 114 VAL B O 1
ATOM 4588 N N . GLN B 1 115 ? -3.068 10.367 -13.07 1 91 115 GLN B N 1
ATOM 4589 C CA . GLN B 1 115 ? -4.473 10.125 -12.758 1 91 115 GLN B CA 1
ATOM 4590 C C . GLN B 1 115 ? -4.668 8.742 -12.148 1 91 115 GLN B C 1
ATOM 4592 O O . GLN B 1 115 ? -5.438 8.578 -11.195 1 91 115 GLN B O 1
ATOM 4597 N N . GLU B 1 116 ? -3.994 7.82 -12.641 1 87.62 116 GLU B N 1
ATOM 4598 C CA . GLU B 1 116 ? -4.176 6.43 -12.242 1 87.62 116 GLU B CA 1
ATOM 4599 C C . GLU B 1 116 ? -3.846 6.227 -10.766 1 87.62 116 GLU B C 1
ATOM 4601 O O . GLU B 1 116 ? -4.469 5.406 -10.094 1 87.62 116 GLU B O 1
ATOM 4606 N N . SER B 1 117 ? -2.953 7.02 -10.32 1 90.38 117 SER B N 1
ATOM 4607 C CA . SER B 1 117 ? -2.518 6.844 -8.938 1 90.38 117 SER B CA 1
ATOM 4608 C C . SER B 1 117 ? -3.398 7.633 -7.977 1 90.38 117 SER B C 1
ATOM 4610 O O . SER B 1 117 ? -3.309 7.465 -6.758 1 90.38 117 SER B O 1
ATOM 4612 N N . TYR B 1 118 ? -4.305 8.43 -8.523 1 93.81 118 TYR B N 1
ATOM 4613 C CA . TYR B 1 118 ? -5.055 9.336 -7.652 1 93.81 118 TYR B CA 1
ATOM 4614 C C . TYR B 1 118 ? -6.551 9.07 -7.754 1 93.81 118 TYR B C 1
ATOM 4616 O O . TYR B 1 118 ? -7.344 9.672 -7.027 1 93.81 118 TYR B O 1
ATOM 4624 N N . VAL B 1 119 ? -6.953 8.172 -8.602 1 90.69 119 VAL B N 1
ATOM 4625 C CA . VAL B 1 119 ? -8.375 7.988 -8.875 1 90.69 119 VAL B CA 1
ATOM 4626 C C . VAL B 1 119 ? -8.922 6.836 -8.031 1 90.69 119 VAL B C 1
ATOM 4628 O O . VAL B 1 119 ? -8.242 5.816 -7.855 1 90.69 119 VAL B O 1
ATOM 4631 N N . ASN B 1 120 ? -10.078 7.055 -7.508 1 87.88 120 ASN B N 1
ATOM 4632 C CA . ASN B 1 120 ? -10.797 5.949 -6.879 1 87.88 120 ASN B CA 1
ATOM 4633 C C . ASN B 1 120 ? -11.844 5.352 -7.816 1 87.88 120 ASN B C 1
ATOM 4635 O O . ASN B 1 120 ? -11.93 5.738 -8.984 1 87.88 120 ASN B O 1
ATOM 4639 N N . HIS B 1 121 ? -12.578 4.359 -7.387 1 83.81 121 HIS B N 1
ATOM 4640 C CA . HIS B 1 121 ? -13.461 3.596 -8.258 1 83.81 121 HIS B CA 1
ATOM 4641 C C . HIS B 1 121 ? -14.609 4.461 -8.773 1 83.81 121 HIS B C 1
ATOM 4643 O O . HIS B 1 121 ? -15.227 4.137 -9.789 1 83.81 121 HIS B O 1
ATOM 4649 N N . LEU B 1 122 ? -14.906 5.566 -8.125 1 86.25 122 LEU B N 1
ATOM 4650 C CA . LEU B 1 122 ? -15.992 6.449 -8.523 1 86.25 122 LEU B CA 1
ATOM 4651 C C . LEU B 1 122 ? -15.484 7.586 -9.398 1 86.25 122 LEU B C 1
ATOM 4653 O O . LEU B 1 122 ? -16.234 8.492 -9.758 1 86.25 122 LEU B O 1
ATOM 4657 N N . GLY B 1 123 ? -14.211 7.555 -9.648 1 87.25 123 GLY B N 1
ATOM 4658 C CA . GLY B 1 123 ? -13.641 8.633 -10.438 1 87.25 123 GLY B CA 1
ATOM 4659 C C . GLY B 1 123 ? -13.281 9.852 -9.617 1 87.25 123 GLY B C 1
ATOM 4660 O O . GLY B 1 123 ? -12.992 10.914 -10.164 1 87.25 123 GLY B O 1
ATOM 4661 N N . GLN B 1 124 ? -13.32 9.703 -8.383 1 90.44 124 GLN B N 1
ATOM 4662 C CA . GLN B 1 124 ? -12.961 10.781 -7.473 1 90.44 124 GLN B CA 1
ATOM 4663 C C . GLN B 1 124 ? -11.508 10.656 -7.023 1 90.44 124 GLN B C 1
ATOM 4665 O O . GLN B 1 124 ? -10.844 9.664 -7.324 1 90.44 124 GLN B O 1
ATOM 4670 N N . VAL B 1 125 ? -11.07 11.719 -6.332 1 92.25 125 VAL B N 1
ATOM 4671 C CA . VAL B 1 125 ? -9.672 11.758 -5.934 1 92.25 125 VAL B CA 1
ATOM 4672 C C . VAL B 1 125 ? -9.461 10.891 -4.691 1 92.25 125 VAL B C 1
ATOM 4674 O O . VA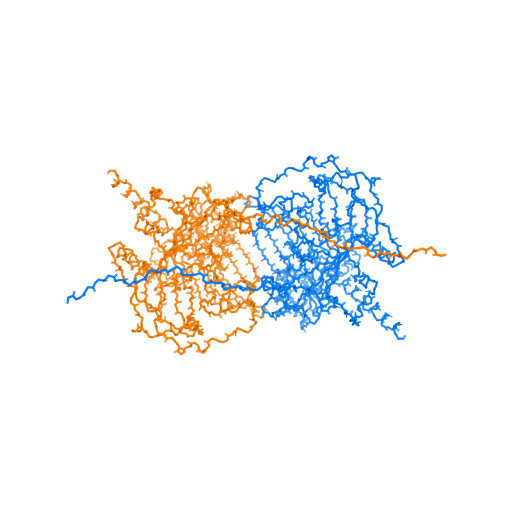L B 1 125 ? -10.273 10.922 -3.766 1 92.25 125 VAL B O 1
ATOM 4677 N N . ARG B 1 126 ? -8.414 10.102 -4.738 1 91.94 126 ARG B N 1
ATOM 4678 C CA . ARG B 1 126 ? -7.945 9.367 -3.566 1 91.94 126 ARG B CA 1
ATOM 4679 C C . ARG B 1 126 ? -7.371 10.312 -2.518 1 91.94 126 ARG B C 1
ATOM 4681 O O . ARG B 1 126 ? -6.234 10.773 -2.646 1 91.94 126 ARG B O 1
ATOM 4688 N N . MET B 1 127 ? -8.062 10.508 -1.438 1 92 127 MET B N 1
ATOM 4689 C CA . MET B 1 127 ? -7.754 11.555 -0.462 1 92 127 MET B CA 1
ATOM 4690 C C . MET B 1 127 ? -6.434 11.266 0.243 1 92 127 MET B C 1
ATOM 4692 O O . MET B 1 127 ? -5.703 12.188 0.604 1 92 127 MET B O 1
ATOM 4696 N N . GLY B 1 128 ? -6.137 9.984 0.461 1 93 128 GLY B N 1
ATOM 4697 C CA . GLY B 1 128 ? -4.887 9.641 1.112 1 93 128 GLY B CA 1
ATOM 4698 C C . GLY B 1 128 ? -3.666 10.172 0.381 1 93 128 GLY B C 1
ATOM 4699 O O . GLY B 1 128 ? -2.703 10.617 1.01 1 93 128 GLY B O 1
ATOM 4700 N N . ARG B 1 129 ? -3.693 10.148 -0.878 1 94.12 129 ARG B N 1
ATOM 4701 C CA . ARG B 1 129 ? -2.566 10.609 -1.685 1 94.12 129 ARG B CA 1
ATOM 4702 C C . ARG B 1 129 ? -2.354 12.109 -1.527 1 94.12 129 ARG B C 1
ATOM 4704 O O . ARG B 1 129 ? -1.219 12.586 -1.573 1 94.12 129 ARG B O 1
ATOM 4711 N N . LEU B 1 130 ? -3.381 12.82 -1.353 1 94.31 130 LEU B N 1
ATOM 4712 C CA . LEU B 1 130 ? -3.275 14.273 -1.192 1 94.31 130 LEU B CA 1
ATOM 4713 C C . LEU B 1 130 ? -2.49 14.625 0.067 1 94.31 130 LEU B C 1
ATOM 4715 O O . LEU B 1 130 ? -1.825 15.656 0.12 1 94.31 130 LEU B O 1
ATOM 4719 N N . MET B 1 131 ? -2.584 13.742 1.077 1 95.06 131 MET B N 1
ATOM 4720 C CA . MET B 1 131 ? -1.83 13.992 2.303 1 95.06 131 MET B CA 1
ATOM 4721 C C . MET B 1 131 ? -0.329 13.961 2.033 1 95.06 131 MET B C 1
ATOM 4723 O O . MET B 1 131 ? 0.419 14.773 2.586 1 95.06 131 MET B O 1
ATOM 4727 N N . GLU B 1 132 ? 0.054 13.055 1.216 1 93.44 132 GLU B N 1
ATOM 4728 C CA . GLU B 1 132 ? 1.46 12.992 0.828 1 93.44 132 GLU B CA 1
ATOM 4729 C C . GLU B 1 132 ? 1.89 14.258 0.096 1 93.44 132 GLU B C 1
ATOM 4731 O O . GLU B 1 132 ? 2.98 14.781 0.336 1 93.44 132 GLU B O 1
ATOM 4736 N N . ASP B 1 133 ? 1.066 14.695 -0.718 1 96.06 133 ASP B N 1
ATOM 4737 C CA . ASP B 1 133 ? 1.364 15.898 -1.485 1 96.06 133 ASP B CA 1
ATOM 4738 C C . ASP B 1 133 ? 1.457 17.125 -0.575 1 96.06 133 ASP B C 1
ATOM 4740 O O . ASP B 1 133 ? 2.326 17.969 -0.761 1 96.06 133 ASP B O 1
ATOM 4744 N N . LEU B 1 134 ? 0.535 17.156 0.318 1 97.12 134 LEU B N 1
ATOM 4745 C CA . LEU B 1 134 ? 0.542 18.281 1.254 1 97.12 134 LEU B CA 1
ATOM 4746 C C . LEU B 1 134 ? 1.837 18.312 2.059 1 97.12 134 LEU B C 1
ATOM 4748 O O . LEU B 1 134 ? 2.443 19.359 2.23 1 97.12 134 LEU B O 1
ATOM 4752 N N . ASP B 1 135 ? 2.234 17.188 2.535 1 95.75 135 ASP B N 1
ATOM 4753 C CA . ASP B 1 135 ? 3.463 17.109 3.32 1 95.75 135 ASP B CA 1
ATOM 4754 C C . ASP B 1 135 ? 4.676 17.516 2.488 1 95.75 135 ASP B C 1
ATOM 4756 O O . ASP B 1 135 ? 5.527 18.281 2.955 1 95.75 135 ASP B O 1
ATOM 4760 N N . LEU B 1 136 ? 4.746 17 1.319 1 95.06 136 LEU B N 1
ATOM 4761 C CA . LEU B 1 136 ? 5.824 17.359 0.406 1 95.06 136 LEU B CA 1
ATOM 4762 C C . LEU B 1 136 ? 5.824 18.859 0.115 1 95.06 136 LEU B C 1
ATOM 4764 O O . LEU B 1 136 ? 6.883 19.484 0.099 1 95.06 136 LEU B O 1
ATOM 4768 N N . PHE B 1 137 ? 4.703 19.375 -0.159 1 97.25 137 PHE B N 1
ATOM 4769 C CA . PHE B 1 137 ? 4.562 20.781 -0.492 1 97.25 137 PHE B CA 1
ATOM 4770 C C . PHE B 1 137 ? 4.949 21.656 0.693 1 97.25 137 PHE B C 1
ATOM 4772 O O . PHE B 1 137 ? 5.535 22.734 0.515 1 97.25 137 PHE B O 1
ATOM 4779 N N . ALA B 1 138 ? 4.594 21.219 1.857 1 97.69 138 ALA B N 1
ATOM 4780 C CA . ALA B 1 138 ? 5.004 21.938 3.061 1 97.69 138 ALA B CA 1
ATOM 4781 C C . ALA B 1 138 ? 6.523 22.031 3.16 1 97.69 138 ALA B C 1
ATOM 4783 O O . ALA B 1 138 ? 7.074 23.078 3.465 1 97.69 138 ALA B O 1
ATOM 4784 N N . VAL B 1 139 ? 7.133 20.938 2.902 1 96.44 139 VAL B N 1
ATOM 4785 C CA . VAL B 1 139 ? 8.594 20.906 2.922 1 96.44 139 VAL B CA 1
ATOM 4786 C C . VAL B 1 139 ? 9.141 21.891 1.895 1 96.44 139 VAL B C 1
ATOM 4788 O O . VAL B 1 139 ? 10.102 22.609 2.17 1 96.44 139 VAL B O 1
ATOM 4791 N N . TRP B 1 140 ? 8.539 21.922 0.783 1 96.81 140 TRP B N 1
ATOM 4792 C CA . TRP B 1 140 ? 8.992 22.797 -0.283 1 96.81 140 TRP B CA 1
ATOM 4793 C C . TRP B 1 140 ? 8.867 24.266 0.134 1 96.81 140 TRP B C 1
ATOM 4795 O O . TRP B 1 140 ? 9.758 25.078 -0.137 1 96.81 140 TRP B O 1
ATOM 4805 N N . ILE B 1 141 ? 7.816 24.594 0.741 1 97.38 141 ILE B N 1
ATOM 4806 C CA . ILE B 1 141 ? 7.59 25.953 1.191 1 97.38 141 ILE B CA 1
ATOM 4807 C C . ILE B 1 141 ? 8.664 26.344 2.207 1 97.38 141 ILE B C 1
ATOM 4809 O O . ILE B 1 141 ? 9.117 27.5 2.225 1 97.38 141 ILE B O 1
ATOM 4813 N N . CYS B 1 142 ? 9.078 25.422 3.025 1 97.81 142 CYS B N 1
ATOM 4814 C CA . CYS B 1 142 ? 10.195 25.672 3.93 1 97.81 142 CYS B CA 1
ATOM 4815 C C . CYS B 1 142 ? 11.453 26.031 3.15 1 97.81 142 CYS B C 1
ATOM 4817 O O . CYS B 1 142 ? 12.164 26.969 3.496 1 97.81 142 CYS B O 1
ATOM 4819 N N . HIS B 1 143 ? 11.68 25.234 2.131 1 97 143 HIS B N 1
ATOM 4820 C CA . HIS B 1 143 ? 12.836 25.5 1.28 1 97 143 HIS B CA 1
ATOM 4821 C C . HIS B 1 143 ? 12.766 26.891 0.675 1 97 143 HIS B C 1
ATOM 4823 O O . HIS B 1 143 ? 13.789 27.578 0.557 1 97 143 HIS B O 1
ATOM 4829 N N . ARG B 1 144 ? 11.625 27.297 0.283 1 96.5 144 ARG B N 1
ATOM 4830 C CA . ARG B 1 144 ? 11.438 28.609 -0.331 1 96.5 144 ARG B CA 1
ATOM 4831 C C . ARG B 1 144 ? 11.656 29.719 0.684 1 96.5 144 ARG B C 1
ATOM 4833 O O . ARG B 1 144 ? 12.125 30.812 0.328 1 96.5 144 ARG B O 1
ATOM 4840 N N . HIS B 1 145 ? 11.32 29.469 1.857 1 97.44 145 HIS B N 1
ATOM 4841 C CA . HIS B 1 145 ? 11.414 30.5 2.891 1 97.44 145 HIS B CA 1
ATOM 4842 C C . HIS B 1 145 ? 12.859 30.734 3.309 1 97.44 145 HIS B C 1
ATOM 4844 O O . HIS B 1 145 ? 13.266 31.875 3.529 1 97.44 145 HIS B O 1
ATOM 4850 N N . VAL B 1 146 ? 13.586 29.672 3.398 1 97.19 146 VAL B N 1
ATOM 4851 C CA . VAL B 1 146 ? 14.945 29.797 3.926 1 97.19 146 VAL B CA 1
ATOM 4852 C C . VAL B 1 146 ? 15.852 30.438 2.879 1 97.19 146 VAL B C 1
ATOM 4854 O O . VAL B 1 146 ? 15.875 30.016 1.722 1 97.19 146 VAL B O 1
ATOM 4857 N N . ASN B 1 147 ? 16.469 31.469 3.291 1 96.06 147 ASN B N 1
ATOM 4858 C CA . ASN B 1 147 ? 17.438 32.219 2.49 1 96.06 147 ASN B CA 1
ATOM 4859 C C . ASN B 1 147 ? 18.766 32.375 3.232 1 96.06 147 ASN B C 1
ATOM 4861 O O . ASN B 1 147 ? 18.812 33.094 4.25 1 96.06 147 ASN B O 1
ATOM 4865 N N . LEU B 1 148 ? 19.797 31.75 2.674 1 95.94 148 LEU B N 1
ATOM 4866 C CA . LEU B 1 148 ? 21.125 31.797 3.256 1 95.94 148 LEU B CA 1
ATOM 4867 C C . LEU B 1 148 ? 22.094 32.562 2.35 1 95.94 148 LEU B C 1
ATOM 4869 O O . LEU B 1 148 ? 22.812 31.938 1.559 1 95.94 148 LEU B O 1
ATOM 4873 N N . PRO B 1 149 ? 22.266 33.812 2.617 1 95.12 149 PRO B N 1
ATOM 4874 C CA . PRO B 1 149 ? 23.125 34.594 1.727 1 95.12 149 PRO B CA 1
ATOM 4875 C C . PRO B 1 149 ? 24.594 34.188 1.798 1 95.12 149 PRO B C 1
ATOM 4877 O O . PRO B 1 149 ? 25.328 34.344 0.824 1 95.12 149 PRO B O 1
ATOM 4880 N N . LYS B 1 150 ? 25.016 33.625 2.844 1 94.5 150 LYS B N 1
ATOM 4881 C CA . LYS B 1 150 ? 26.422 33.281 3.045 1 94.5 150 LYS B CA 1
ATOM 4882 C C . LYS B 1 150 ? 26.734 31.875 2.547 1 94.5 150 LYS B C 1
ATOM 4884 O O . LYS B 1 150 ? 27.891 31.438 2.566 1 94.5 150 LYS B O 1
ATOM 4889 N N . LEU B 1 151 ? 25.781 31.109 2.197 1 95.5 151 LEU B N 1
ATOM 4890 C CA . LEU B 1 151 ? 26 29.781 1.662 1 95.5 151 LEU B CA 1
ATOM 4891 C C . LEU B 1 151 ? 26.625 29.844 0.27 1 95.5 151 LEU B C 1
ATOM 4893 O O . LEU B 1 151 ? 26.047 30.453 -0.64 1 95.5 151 LEU B O 1
ATOM 4897 N N . PRO B 1 152 ? 27.812 29.219 0.091 1 94.88 152 PRO B N 1
ATOM 4898 C CA . PRO B 1 152 ? 28.453 29.266 -1.229 1 94.88 152 PRO B CA 1
ATOM 4899 C C . PRO B 1 152 ? 27.609 28.578 -2.309 1 94.88 152 PRO B C 1
ATOM 4901 O O . PRO B 1 152 ? 26.875 27.625 -2.021 1 94.88 152 PRO B O 1
ATOM 4904 N N . LYS B 1 153 ? 27.812 29.062 -3.547 1 92.25 153 LYS B N 1
ATOM 4905 C CA . LYS B 1 153 ? 27.078 28.484 -4.68 1 92.25 153 LYS B CA 1
ATOM 4906 C C . LYS B 1 153 ? 27.453 27.016 -4.883 1 92.25 153 LYS B C 1
ATOM 4908 O O . LYS B 1 153 ? 28.625 26.656 -4.785 1 92.25 153 LYS B O 1
ATOM 4913 N N . GLY B 1 154 ? 26.453 26.203 -5.098 1 91.25 154 GLY B N 1
ATOM 4914 C CA . GLY B 1 154 ? 26.688 24.797 -5.402 1 91.25 154 GLY B CA 1
ATOM 4915 C C . GLY B 1 154 ? 26.656 23.906 -4.172 1 91.25 154 GLY B C 1
ATOM 4916 O O . GLY B 1 154 ? 26.578 22.688 -4.285 1 91.25 154 GLY B O 1
ATOM 4917 N N . ILE B 1 155 ? 26.781 24.516 -3.025 1 94.38 155 ILE B N 1
ATOM 4918 C CA . ILE B 1 155 ? 26.719 23.734 -1.793 1 94.38 155 ILE B CA 1
ATOM 4919 C C . ILE B 1 155 ? 25.266 23.422 -1.445 1 94.38 155 ILE B C 1
ATOM 4921 O O . ILE B 1 155 ? 24.406 24.312 -1.462 1 94.38 155 ILE B O 1
ATOM 4925 N N . PRO B 1 156 ? 25.016 22.188 -1.129 1 93.94 156 PRO B N 1
ATOM 4926 C CA . PRO B 1 156 ? 23.641 21.828 -0.748 1 93.94 156 PRO B CA 1
ATOM 4927 C C . PRO B 1 156 ? 23.188 22.531 0.526 1 93.94 156 PRO B C 1
ATOM 4929 O O . PRO B 1 156 ? 24 22.891 1.372 1 93.94 156 PRO B O 1
ATOM 4932 N N . LEU B 1 157 ? 21.891 22.672 0.57 1 95.44 157 LEU B N 1
ATOM 4933 C CA . LEU B 1 157 ? 21.297 23.312 1.738 1 95.44 157 LEU B CA 1
ATOM 4934 C C . LEU B 1 157 ? 21.594 22.516 3.004 1 95.44 157 LEU B C 1
ATOM 4936 O O . LEU B 1 157 ? 21.328 21.312 3.068 1 95.44 157 LEU B O 1
ATOM 4940 N N . PRO B 1 158 ? 22.188 23.141 4.016 1 95.12 158 PRO B N 1
ATOM 4941 C CA . PRO B 1 158 ? 22.547 22.422 5.234 1 95.12 158 PRO B CA 1
ATOM 4942 C C . PRO B 1 158 ? 21.391 22.312 6.223 1 95.12 158 PRO B C 1
ATOM 4944 O O . PRO B 1 158 ? 21.562 22.547 7.422 1 95.12 158 PRO B O 1
ATOM 4947 N N . TYR B 1 159 ? 20.203 22.016 5.73 1 94.69 159 TYR B N 1
ATOM 4948 C CA . TYR B 1 159 ? 18.984 21.891 6.523 1 94.69 159 TYR B CA 1
ATOM 4949 C C . TYR B 1 159 ? 18.281 20.562 6.254 1 94.69 159 TYR B C 1
ATOM 4951 O O . TYR B 1 159 ? 18.484 19.953 5.199 1 94.69 159 TYR B O 1
ATOM 4959 N N . VAL B 1 160 ? 17.625 20.156 7.27 1 90.62 160 VAL B N 1
ATOM 4960 C CA . VAL B 1 160 ? 16.562 19.156 7.141 1 90.62 160 VAL B CA 1
ATOM 4961 C C . VAL B 1 160 ? 15.258 19.703 7.707 1 90.62 160 VAL B C 1
ATOM 4963 O O . VAL B 1 160 ? 15.242 20.281 8.789 1 90.62 160 VAL B O 1
ATOM 4966 N N . PHE B 1 161 ? 14.25 19.578 6.91 1 93.94 161 PHE B N 1
ATOM 4967 C CA . PHE B 1 161 ? 12.953 20.016 7.406 1 93.94 161 PHE B CA 1
ATOM 4968 C C . PHE B 1 161 ? 12.094 18.812 7.805 1 93.94 161 PHE B C 1
ATOM 4970 O O . PHE B 1 161 ? 11.938 17.875 7.023 1 93.94 161 PHE B O 1
ATOM 4977 N N . VAL B 1 162 ? 11.555 18.875 8.984 1 91.25 162 VAL B N 1
ATOM 4978 C CA . VAL B 1 162 ? 10.75 17.781 9.508 1 91.25 162 VAL B CA 1
ATOM 4979 C C . VAL B 1 162 ? 9.367 18.297 9.906 1 91.25 162 VAL B C 1
ATOM 4981 O O . VAL B 1 162 ? 9.234 19.422 10.406 1 91.25 162 VAL B O 1
ATOM 4984 N N . THR B 1 163 ? 8.391 17.469 9.695 1 91.75 163 THR B N 1
ATOM 4985 C CA . THR B 1 163 ? 7.039 17.812 10.133 1 91.75 163 THR B CA 1
ATOM 4986 C C . THR B 1 163 ? 6.891 17.609 11.633 1 91.75 163 THR B C 1
ATOM 4988 O O . THR B 1 163 ? 7.082 16.5 12.148 1 91.75 163 THR B O 1
ATOM 4991 N N . LEU B 1 164 ? 6.609 18.656 12.32 1 90.25 164 LEU B N 1
ATOM 4992 C CA . LEU B 1 164 ? 6.379 18.578 13.758 1 90.25 164 LEU B CA 1
ATOM 4993 C C . LEU B 1 164 ? 4.953 18.109 14.055 1 90.25 164 LEU B C 1
ATOM 4995 O O . LEU B 1 164 ? 4.746 17.188 14.852 1 90.25 164 LEU B O 1
ATOM 4999 N N . LEU B 1 165 ? 4.039 18.766 13.445 1 91.5 165 LEU B N 1
ATOM 5000 C CA . LEU B 1 165 ? 2.635 18.406 13.594 1 91.5 165 LEU B CA 1
ATOM 5001 C C . LEU B 1 165 ? 1.807 18.969 12.445 1 91.5 165 LEU B C 1
ATOM 5003 O O . LEU B 1 165 ? 2.25 19.875 11.742 1 91.5 165 LEU B O 1
ATOM 5007 N N . VAL B 1 166 ? 0.702 18.344 12.211 1 94 166 VAL B N 1
ATOM 5008 C CA . VAL B 1 166 ? -0.333 18.891 11.344 1 94 166 VAL B CA 1
ATOM 5009 C C . VAL B 1 166 ? -1.488 19.422 12.188 1 94 166 VAL B C 1
ATOM 5011 O O . VAL B 1 166 ? -2.197 18.641 12.836 1 94 166 VAL B O 1
ATOM 5014 N N . ASP B 1 167 ? -1.591 20.688 12.148 1 91.94 167 ASP B N 1
ATOM 5015 C CA . ASP B 1 167 ? -2.621 21.312 12.969 1 91.94 167 ASP B CA 1
ATOM 5016 C C . ASP B 1 167 ? -4.016 20.969 12.461 1 91.94 167 ASP B C 1
ATOM 5018 O O . ASP B 1 167 ? -4.875 20.531 13.234 1 91.94 167 ASP B O 1
ATOM 5022 N N . SER B 1 168 ? -4.195 21.219 11.227 1 92.5 168 SER B N 1
ATOM 5023 C CA . SER B 1 168 ? -5.512 20.906 10.68 1 92.5 168 SER B CA 1
ATOM 5024 C C . SER B 1 168 ? -5.469 20.812 9.156 1 92.5 168 SER B C 1
ATOM 5026 O O . SER B 1 168 ? -4.652 21.469 8.508 1 92.5 168 SER B O 1
ATOM 5028 N N . VAL B 1 169 ? -6.25 19.953 8.633 1 94.06 169 VAL B N 1
ATOM 5029 C CA . VAL B 1 169 ? -6.641 19.922 7.223 1 94.06 169 VAL B CA 1
ATOM 5030 C C . VAL B 1 169 ? -8.164 19.938 7.109 1 94.06 169 VAL B C 1
ATOM 5032 O O . VAL B 1 169 ? -8.828 18.969 7.469 1 94.06 169 VAL B O 1
ATOM 5035 N N . ASP B 1 170 ? -8.641 20.969 6.598 1 91.62 170 ASP B N 1
ATOM 5036 C CA . ASP B 1 170 ? -10.086 21.141 6.461 1 91.62 170 ASP B CA 1
ATOM 5037 C C . ASP B 1 170 ? -10.523 20.953 5.008 1 91.62 170 ASP B C 1
ATOM 5039 O O . ASP B 1 170 ? -9.992 21.609 4.105 1 91.62 170 ASP B O 1
ATOM 5043 N N . PHE B 1 171 ? -11.484 20.094 4.871 1 89.06 171 PHE B N 1
ATOM 5044 C CA . PHE B 1 171 ? -11.984 19.828 3.527 1 89.06 171 PHE B CA 1
ATOM 5045 C C . PHE B 1 171 ? -13.391 20.391 3.354 1 89.06 171 PHE B C 1
ATOM 5047 O O . PHE B 1 171 ? -14.234 20.266 4.246 1 89.06 171 PHE B O 1
ATOM 5054 N N . GLU B 1 172 ? -13.578 21.062 2.236 1 79.75 172 GLU B N 1
ATOM 5055 C CA . GLU B 1 172 ? -14.914 21.484 1.813 1 79.75 172 GLU B CA 1
ATOM 5056 C C . GLU B 1 172 ? -15.375 20.703 0.584 1 79.75 172 GLU B C 1
ATOM 5058 O O . GLU B 1 172 ? -15.438 21.266 -0.517 1 79.75 172 GLU B O 1
ATOM 5063 N N . ASN B 1 173 ? -15.586 19.484 0.665 1 64.25 173 ASN B N 1
ATOM 5064 C CA . ASN B 1 173 ? -15.719 18.594 -0.486 1 64.25 173 ASN B CA 1
ATOM 5065 C C . ASN B 1 173 ? -17.172 18.141 -0.679 1 64.25 173 ASN B C 1
ATOM 5067 O O . ASN B 1 173 ? -17.406 17.047 -1.192 1 64.25 173 ASN B O 1
ATOM 5071 N N . GLU B 1 174 ? -18.031 18.875 -0.305 1 65.56 174 GLU B N 1
ATOM 5072 C CA . GLU B 1 174 ? -19.406 18.406 -0.459 1 65.56 174 GLU B CA 1
ATOM 5073 C C . GLU B 1 174 ? -19.75 18.141 -1.925 1 65.56 174 GLU B C 1
ATOM 5075 O O . GLU B 1 174 ? -20.594 17.312 -2.232 1 65.56 174 GLU B O 1
ATOM 5080 N N . ARG B 1 175 ? -19.109 18.75 -2.799 1 60.69 175 ARG B N 1
ATOM 5081 C CA . ARG B 1 175 ? -19.422 18.578 -4.215 1 60.69 175 ARG B CA 1
ATOM 5082 C C . ARG B 1 175 ? -18.594 17.438 -4.82 1 60.69 175 ARG B C 1
ATOM 5084 O O . ARG B 1 175 ? -18.859 17 -5.941 1 60.69 175 ARG B O 1
ATOM 5091 N N . GLY B 1 176 ? -17.75 16.891 -4.133 1 70.94 176 GLY B N 1
ATOM 5092 C CA . GLY B 1 176 ? -16.906 15.836 -4.664 1 70.94 176 GLY B CA 1
ATOM 5093 C C . GLY B 1 176 ? -15.734 16.359 -5.477 1 70.94 176 GLY B C 1
ATOM 5094 O O . GLY B 1 176 ? -15.852 17.375 -6.16 1 70.94 176 GLY B O 1
ATOM 5095 N N . LEU B 1 177 ? -14.555 15.852 -5.348 1 86.62 177 LEU B N 1
ATOM 5096 C CA . LEU B 1 177 ? -13.359 16.156 -6.129 1 86.62 177 LEU B CA 1
ATOM 5097 C C . LEU B 1 177 ? -13.172 15.125 -7.242 1 86.62 177 LEU B C 1
ATOM 5099 O O . LEU B 1 177 ? -13.25 13.922 -7 1 86.62 177 LEU B O 1
ATOM 5103 N N . THR B 1 178 ? -13.062 15.688 -8.406 1 90.25 178 THR B N 1
ATOM 5104 C CA . THR B 1 178 ? -12.883 14.773 -9.531 1 90.25 178 THR B CA 1
ATOM 5105 C C . THR B 1 178 ? -11.406 14.508 -9.781 1 90.25 178 THR B C 1
ATOM 5107 O O . THR B 1 178 ? -10.57 15.406 -9.648 1 90.25 178 THR B O 1
ATOM 5110 N N . ALA B 1 179 ? -11.125 13.273 -10.125 1 91.94 179 ALA B N 1
ATOM 5111 C CA . ALA B 1 179 ? -9.758 12.898 -10.445 1 91.94 179 ALA B CA 1
ATOM 5112 C C . ALA B 1 179 ? -9.422 13.219 -11.898 1 91.94 179 ALA B C 1
ATOM 5114 O O . ALA B 1 179 ? -8.328 12.914 -12.375 1 91.94 179 ALA B O 1
ATOM 5115 N N . HIS B 1 180 ? -10.266 13.914 -12.625 1 90.38 180 HIS B N 1
ATOM 5116 C CA . HIS B 1 180 ? -10.094 14.148 -14.055 1 90.38 180 HIS B CA 1
ATOM 5117 C C . HIS B 1 180 ? -9.758 15.609 -14.336 1 90.38 180 HIS B C 1
ATOM 5119 O O . HIS B 1 180 ? -9.688 16.016 -15.492 1 90.38 180 HIS B O 1
ATOM 5125 N N . GLU B 1 181 ? -9.602 16.328 -13.281 1 93.12 181 GLU B N 1
ATOM 5126 C CA . GLU B 1 181 ? -9.203 17.734 -13.398 1 93.12 181 GLU B CA 1
ATOM 5127 C C . GLU B 1 181 ? -7.973 18.031 -12.539 1 93.12 181 GLU B C 1
ATOM 5129 O O . GLU B 1 181 ? -7.855 17.516 -11.43 1 93.12 181 GLU B O 1
ATOM 5134 N N . ASP B 1 182 ? -7.156 18.859 -13.086 1 94.44 182 ASP B N 1
ATOM 5135 C CA . ASP B 1 182 ? -5.934 19.219 -12.367 1 94.44 182 ASP B CA 1
ATOM 5136 C C . ASP B 1 182 ? -6.258 19.922 -11.055 1 94.44 182 ASP B C 1
ATOM 5138 O O . ASP B 1 182 ? -7.336 20.5 -10.906 1 94.44 182 ASP B O 1
ATOM 5142 N N . MET B 1 183 ? -5.309 19.812 -10.125 1 95.12 183 MET B N 1
ATOM 5143 C CA . MET B 1 183 ? -5.398 20.5 -8.844 1 95.12 183 MET B CA 1
ATOM 5144 C C . MET B 1 183 ? -4.207 21.438 -8.641 1 95.12 183 MET B C 1
ATOM 5146 O O . MET B 1 183 ? -3.109 21.156 -9.125 1 95.12 183 MET B O 1
ATOM 5150 N N . ASP B 1 184 ? -4.492 22.5 -7.902 1 93.19 184 ASP B N 1
ATOM 5151 C CA . ASP B 1 184 ? -3.443 23.469 -7.598 1 93.19 184 ASP B CA 1
ATOM 5152 C C . ASP B 1 184 ? -3.193 23.562 -6.094 1 93.19 184 ASP B C 1
ATOM 5154 O O . ASP B 1 184 ? -4.133 23.703 -5.312 1 93.19 184 ASP B O 1
ATOM 5158 N N . PHE B 1 185 ? -1.966 23.453 -5.805 1 95.62 185 PHE B N 1
ATOM 5159 C CA . PHE B 1 185 ? -1.53 23.719 -4.438 1 95.62 185 PHE B CA 1
ATOM 5160 C C . PHE B 1 185 ? -0.943 25.125 -4.312 1 95.62 185 PHE B C 1
ATOM 5162 O O . PHE B 1 185 ? -0.226 25.578 -5.207 1 95.62 185 PHE B O 1
ATOM 5169 N N . CYS B 1 186 ? -1.221 25.766 -3.307 1 94.38 186 CYS B N 1
ATOM 5170 C CA . CYS B 1 186 ? -0.585 27.047 -3 1 94.38 186 CYS B CA 1
ATOM 5171 C C . CYS B 1 186 ? -0.409 27.219 -1.496 1 94.38 186 CYS B C 1
ATOM 5173 O O . CYS B 1 186 ? -1.167 26.656 -0.708 1 94.38 186 CYS B O 1
ATOM 5175 N N . GLY B 1 187 ? 0.622 27.922 -1.138 1 95.5 187 GLY B N 1
ATOM 5176 C CA . GLY B 1 187 ? 0.861 28.094 0.287 1 95.5 187 GLY B CA 1
ATOM 5177 C C . GLY B 1 187 ? 2.041 29 0.587 1 95.5 187 GLY B C 1
ATOM 5178 O O . GLY B 1 187 ? 2.664 29.531 -0.329 1 95.5 187 GLY B O 1
ATOM 5179 N N . HIS B 1 188 ? 2.227 29.266 1.839 1 95.06 188 HIS B N 1
ATOM 5180 C CA . HIS B 1 188 ? 3.279 30.141 2.336 1 95.06 188 HIS B CA 1
ATOM 5181 C C . HIS B 1 188 ? 3.562 29.875 3.812 1 95.06 188 HIS B C 1
ATOM 5183 O O . HIS B 1 188 ? 2.764 29.234 4.5 1 95.06 188 HIS B O 1
ATOM 5189 N N . VAL B 1 189 ? 4.688 30.375 4.191 1 96.88 189 VAL B N 1
ATOM 5190 C CA . VAL B 1 189 ? 4.961 30.406 5.625 1 96.88 189 VAL B CA 1
ATOM 5191 C C . VAL B 1 189 ? 4.109 31.484 6.293 1 96.88 189 VAL B C 1
ATOM 5193 O O . VAL B 1 189 ? 4.062 32.625 5.824 1 96.88 189 VAL B O 1
ATOM 5196 N N . SER B 1 190 ? 3.467 31.109 7.352 1 95.69 190 SER B N 1
ATOM 5197 C CA . SER B 1 190 ? 2.551 32.062 7.984 1 95.69 190 SER B CA 1
ATOM 5198 C C . SER B 1 190 ? 3.084 32.531 9.328 1 95.69 190 SER B C 1
ATOM 5200 O O . SER B 1 190 ? 2.615 33.531 9.875 1 95.69 190 SER B O 1
ATOM 5202 N N . TRP B 1 191 ? 3.98 31.828 9.898 1 95.44 191 TRP B N 1
ATOM 5203 C CA . TRP B 1 191 ? 4.598 32.156 11.172 1 95.44 191 TRP B CA 1
ATOM 5204 C C . TRP B 1 191 ? 5.941 31.453 11.336 1 95.44 191 TRP B C 1
ATOM 5206 O O . TRP B 1 191 ? 6.125 30.344 10.836 1 95.44 191 TRP B O 1
ATOM 5216 N N . THR B 1 192 ? 6.902 32.156 12.031 1 96.56 192 THR B N 1
ATOM 5217 C CA . THR B 1 192 ? 8.18 31.5 12.305 1 96.56 192 THR B CA 1
ATOM 5218 C C . THR B 1 192 ? 8.586 31.734 13.758 1 96.56 192 THR B C 1
ATOM 5220 O O . THR B 1 192 ? 8.305 32.781 14.336 1 96.56 192 THR B O 1
ATOM 5223 N N . GLY B 1 193 ? 9.117 30.688 14.32 1 94.44 193 GLY B N 1
ATOM 5224 C CA . GLY B 1 193 ? 9.914 30.812 15.531 1 94.44 193 GLY B CA 1
ATOM 5225 C C . GLY B 1 193 ? 11.406 30.859 15.258 1 94.44 193 GLY B C 1
ATOM 5226 O O . GLY B 1 193 ? 11.852 31.516 14.32 1 94.44 193 GLY B O 1
ATOM 5227 N N . ARG B 1 194 ? 12.164 30.25 16.188 1 95.5 194 ARG B N 1
ATOM 5228 C CA . ARG B 1 194 ? 13.602 30.172 15.953 1 95.5 194 ARG B CA 1
ATOM 5229 C C . ARG B 1 194 ? 13.922 29.141 14.875 1 95.5 194 ARG B C 1
ATOM 5231 O O . ARG B 1 194 ? 14.711 29.406 13.969 1 95.5 194 ARG B O 1
ATOM 5238 N N . SER B 1 195 ? 13.328 27.969 15.078 1 97.25 195 SER B N 1
ATOM 5239 C CA . SER B 1 195 ? 13.562 26.891 14.125 1 97.25 195 SER B CA 1
ATOM 5240 C C . SER B 1 195 ? 12.25 26.312 13.594 1 97.25 195 SER B C 1
ATOM 5242 O O . SER B 1 195 ? 12.25 25.453 12.719 1 97.25 195 SER B O 1
ATOM 5244 N N . SER B 1 196 ? 11.125 26.797 14.141 1 95.62 196 SER B N 1
ATOM 5245 C CA . SER B 1 196 ? 9.812 26.297 13.766 1 95.62 196 SER B CA 1
ATOM 5246 C C . SER B 1 196 ? 9.125 27.219 12.758 1 95.62 196 SER B C 1
ATOM 5248 O O . SER B 1 196 ? 9.359 28.422 12.766 1 95.62 196 SER B O 1
ATOM 5250 N N . MET B 1 197 ? 8.336 26.656 11.922 1 97.38 197 MET B N 1
ATOM 5251 C CA . MET B 1 197 ? 7.586 27.391 10.906 1 97.38 197 MET B CA 1
ATOM 5252 C C . MET B 1 197 ? 6.16 26.859 10.789 1 97.38 197 MET B C 1
ATOM 5254 O O . MET B 1 197 ? 5.949 25.641 10.766 1 97.38 197 MET B O 1
ATOM 5258 N N . GLU B 1 198 ? 5.215 27.734 10.773 1 97.19 198 GLU B N 1
ATOM 5259 C CA . GLU B 1 198 ? 3.85 27.375 10.398 1 97.19 198 GLU B CA 1
ATOM 5260 C C . GLU B 1 198 ? 3.613 27.594 8.906 1 97.19 198 GLU B C 1
ATOM 5262 O O . GLU B 1 198 ? 3.914 28.656 8.375 1 97.19 198 GLU B O 1
ATOM 5267 N N . ILE B 1 199 ? 3.133 26.609 8.281 1 97.56 199 ILE B N 1
ATOM 5268 C CA . ILE B 1 199 ? 2.844 26.672 6.852 1 97.56 199 ILE B CA 1
ATOM 5269 C C . ILE B 1 199 ? 1.335 26.625 6.629 1 97.56 199 ILE B C 1
ATOM 5271 O O . ILE B 1 199 ? 0.651 25.734 7.145 1 97.56 199 ILE B O 1
ATOM 5275 N N . THR B 1 200 ? 0.843 27.547 5.895 1 95.62 200 THR B N 1
ATOM 5276 C CA . THR B 1 200 ? -0.547 27.547 5.453 1 95.62 200 THR B CA 1
ATOM 5277 C C . THR B 1 200 ? -0.647 27.188 3.975 1 95.62 200 THR B C 1
ATOM 5279 O O . THR B 1 200 ? 0.012 27.812 3.135 1 95.62 200 THR B O 1
ATOM 5282 N N . MET B 1 201 ? -1.48 26.188 3.721 1 96.25 201 MET B N 1
ATOM 5283 C CA . MET B 1 201 ? -1.61 25.703 2.348 1 96.25 201 MET B CA 1
ATOM 5284 C C . MET B 1 201 ? -3.078 25.609 1.944 1 96.25 201 MET B C 1
ATOM 5286 O O . MET B 1 201 ? -3.953 25.469 2.801 1 96.25 201 MET B O 1
ATOM 5290 N N . TYR B 1 202 ? -3.281 25.688 0.662 1 93.5 202 TYR B N 1
ATOM 5291 C CA . TYR B 1 202 ? -4.602 25.516 0.065 1 93.5 202 TYR B CA 1
ATOM 5292 C C . TYR B 1 202 ? -4.535 24.578 -1.143 1 93.5 202 TYR B C 1
ATOM 5294 O O . TYR B 1 202 ? -3.518 24.531 -1.836 1 93.5 202 TYR B O 1
ATOM 5302 N N . ILE B 1 203 ? -5.566 23.859 -1.302 1 94.19 203 ILE B N 1
ATOM 5303 C CA . ILE B 1 203 ? -5.754 23.078 -2.52 1 94.19 203 ILE B CA 1
ATOM 5304 C C . ILE B 1 203 ? -6.965 23.594 -3.287 1 94.19 203 ILE B C 1
ATOM 5306 O O . ILE B 1 203 ? -8.039 23.797 -2.709 1 94.19 203 ILE B O 1
ATOM 5310 N N . ARG B 1 204 ? -6.758 23.703 -4.578 1 91.69 204 ARG B N 1
ATOM 5311 C CA . ARG B 1 204 ? -7.816 24.234 -5.43 1 91.69 204 ARG B CA 1
ATOM 5312 C C . ARG B 1 204 ? -8.062 23.312 -6.625 1 91.69 204 ARG B C 1
ATOM 5314 O O . ARG B 1 204 ? -7.145 22.656 -7.113 1 91.69 204 ARG B O 1
ATOM 5321 N N . GLN B 1 205 ? -9.258 23.25 -6.934 1 89.38 205 GLN B N 1
ATOM 5322 C CA . GLN B 1 205 ? -9.68 22.641 -8.188 1 89.38 205 GLN B CA 1
ATOM 5323 C C . GLN B 1 205 ? -10.727 23.484 -8.898 1 89.38 205 GLN B C 1
ATOM 5325 O O . GLN B 1 205 ? -11.695 23.938 -8.273 1 89.38 205 GLN B O 1
ATOM 5330 N N . GLN B 1 206 ? -10.555 23.766 -10.18 1 83.62 206 GLN B N 1
ATOM 5331 C CA . GLN B 1 206 ? -11.453 24.625 -10.953 1 83.62 206 GLN B CA 1
ATOM 5332 C C . GLN B 1 206 ? -11.664 25.969 -10.25 1 83.62 206 GLN B C 1
ATOM 5334 O O . GLN B 1 206 ? -12.797 26.406 -10.078 1 83.62 206 GLN B O 1
ATOM 5339 N N . SER B 1 207 ? -10.641 26.453 -9.594 1 79.12 207 SER B N 1
ATOM 5340 C CA . SER B 1 207 ? -10.57 27.766 -8.977 1 79.12 207 SER B CA 1
ATOM 5341 C C . SER B 1 207 ? -11.383 27.828 -7.684 1 79.12 207 SER B C 1
ATOM 5343 O O . SER B 1 207 ? -11.703 28.906 -7.184 1 79.12 207 SER B O 1
ATOM 5345 N N . ILE B 1 208 ? -11.742 26.703 -7.301 1 84 208 ILE B N 1
ATOM 5346 C CA . ILE B 1 208 ? -12.445 26.609 -6.023 1 84 208 ILE B CA 1
ATOM 5347 C C . ILE B 1 208 ? -11.531 25.953 -4.984 1 84 208 ILE B C 1
ATOM 5349 O O . ILE B 1 208 ? -10.914 24.922 -5.25 1 84 208 ILE B O 1
ATOM 5353 N N . ILE B 1 209 ? -11.453 26.625 -3.826 1 87.88 209 ILE B N 1
ATOM 5354 C CA . ILE B 1 209 ? -10.664 26.078 -2.73 1 87.88 209 ILE B CA 1
ATOM 5355 C C . ILE B 1 209 ? -11.469 24.984 -2.02 1 87.88 209 ILE B C 1
ATOM 5357 O O . ILE B 1 209 ? -12.578 25.234 -1.54 1 87.88 209 ILE B O 1
ATOM 5361 N N . PHE B 1 210 ? -10.867 23.859 -1.947 1 87.88 210 PHE B N 1
ATOM 5362 C CA . PHE B 1 210 ? -11.641 22.812 -1.292 1 87.88 210 PHE B CA 1
ATOM 5363 C C . PHE B 1 210 ? -10.938 22.328 -0.033 1 87.88 210 PHE B C 1
ATOM 5365 O O . PHE B 1 210 ? -11.516 21.594 0.762 1 87.88 210 PHE B O 1
ATOM 5372 N N . ALA B 1 211 ? -9.703 22.781 0.137 1 92.69 211 ALA B N 1
ATOM 5373 C CA . ALA B 1 211 ? -9.008 22.359 1.349 1 92.69 211 ALA B CA 1
ATOM 5374 C C . ALA B 1 211 ? -8.078 23.453 1.862 1 92.69 211 ALA B C 1
ATOM 5376 O O . ALA B 1 211 ? -7.473 24.172 1.074 1 92.69 211 ALA B O 1
ATOM 5377 N N . LYS B 1 212 ? -8 23.609 3.096 1 92.19 212 LYS B N 1
ATOM 5378 C CA . LYS B 1 212 ? -7.027 24.422 3.811 1 92.19 212 LYS B CA 1
ATOM 5379 C C . LYS B 1 212 ? -6.254 23.594 4.832 1 92.19 212 LYS B C 1
ATOM 5381 O O . LYS B 1 212 ? -6.848 22.844 5.609 1 92.19 212 LYS B O 1
ATOM 5386 N N . ALA B 1 213 ? -4.977 23.719 4.781 1 96.12 213 ALA B N 1
ATOM 5387 C CA . ALA B 1 213 ? -4.133 22.922 5.664 1 96.12 213 ALA B CA 1
ATOM 5388 C C . ALA B 1 213 ? -3.123 23.797 6.398 1 96.12 213 ALA B C 1
ATOM 5390 O O . ALA B 1 213 ? -2.562 24.719 5.82 1 96.12 213 ALA B O 1
ATOM 5391 N N . ILE B 1 214 ? -2.924 23.531 7.625 1 95.25 214 ILE B N 1
ATOM 5392 C CA . ILE B 1 214 ? -1.939 24.219 8.453 1 95.25 214 ILE B CA 1
ATOM 5393 C C . ILE B 1 214 ? -0.952 23.203 9.023 1 95.25 214 ILE B C 1
ATOM 5395 O O . ILE B 1 214 ? -1.334 22.328 9.805 1 95.25 214 ILE B O 1
ATOM 5399 N N . PHE B 1 215 ? 0.278 23.281 8.648 1 96.62 215 PHE B N 1
ATOM 5400 C CA . PHE B 1 215 ? 1.339 22.391 9.102 1 96.62 215 PHE B CA 1
ATOM 5401 C C . PHE B 1 215 ? 2.355 23.141 9.953 1 96.62 215 PHE B C 1
ATOM 5403 O O . PHE B 1 215 ? 2.645 24.312 9.695 1 96.62 215 PHE B O 1
ATOM 5410 N N . MET B 1 216 ? 2.854 22.5 10.961 1 95.38 216 MET B N 1
ATOM 5411 C CA . MET B 1 216 ? 4.008 22.984 11.711 1 95.38 216 MET B CA 1
ATOM 5412 C C . MET B 1 216 ? 5.266 22.219 11.344 1 95.38 216 MET B C 1
ATOM 5414 O O . MET B 1 216 ? 5.309 20.984 11.492 1 95.38 216 MET B O 1
ATOM 5418 N N . MET B 1 217 ? 6.203 22.922 10.898 1 96 217 MET B N 1
ATOM 5419 C CA . MET B 1 217 ? 7.469 22.328 10.477 1 96 217 MET B CA 1
ATOM 5420 C C . MET B 1 217 ? 8.617 22.797 11.359 1 96 217 MET B C 1
ATOM 5422 O O . MET B 1 217 ? 8.531 23.859 11.977 1 96 217 MET B O 1
ATOM 5426 N N . VAL B 1 218 ? 9.68 22 11.375 1 95.25 218 VAL B N 1
ATOM 5427 C CA . VAL B 1 218 ? 10.875 22.391 12.117 1 95.25 218 VAL B CA 1
ATOM 5428 C C . VAL B 1 218 ? 12.109 22.219 11.227 1 95.25 218 VAL B C 1
ATOM 5430 O O . VAL B 1 218 ? 12.227 21.25 10.492 1 95.25 218 VAL B O 1
ATOM 5433 N N . ALA B 1 219 ? 12.922 23.188 11.328 1 97.06 219 ALA B N 1
ATOM 5434 C CA . ALA B 1 219 ? 14.219 23.125 10.648 1 97.06 219 ALA B CA 1
ATOM 5435 C C . ALA B 1 219 ? 15.273 22.5 11.555 1 97.06 219 ALA B C 1
ATOM 5437 O O . ALA B 1 219 ? 15.43 22.891 12.711 1 97.06 219 ALA B O 1
ATOM 5438 N N . ARG B 1 220 ? 15.914 21.547 10.969 1 94.81 220 ARG B N 1
ATOM 5439 C CA . ARG B 1 220 ? 17.016 20.875 11.641 1 94.81 220 ARG B CA 1
ATOM 5440 C C . ARG B 1 220 ? 18.328 21.047 10.867 1 94.81 220 ARG B C 1
ATOM 5442 O O . ARG B 1 220 ? 18.312 21.344 9.672 1 94.81 220 ARG B O 1
ATOM 5449 N N . ASN B 1 221 ? 19.406 20.828 11.633 1 94.5 221 ASN B N 1
ATOM 5450 C CA . ASN B 1 221 ? 20.688 20.906 10.945 1 94.5 221 ASN B CA 1
ATOM 5451 C C . ASN B 1 221 ? 20.891 19.734 9.992 1 94.5 221 ASN B C 1
ATOM 5453 O O . ASN B 1 221 ? 20.031 18.859 9.898 1 94.5 221 ASN B O 1
ATOM 5457 N N . ALA B 1 222 ? 22.016 19.719 9.328 1 91.88 222 ALA B N 1
ATOM 5458 C CA . ALA B 1 222 ? 22.266 18.781 8.227 1 91.88 222 ALA B CA 1
ATOM 5459 C C . ALA B 1 222 ? 22.266 17.344 8.711 1 91.88 222 ALA B C 1
ATOM 5461 O O . ALA B 1 222 ? 21.906 16.422 7.965 1 91.88 222 ALA B O 1
ATOM 5462 N N . THR B 1 223 ? 22.562 17.125 9.938 1 89.25 223 THR B N 1
ATOM 5463 C CA . THR B 1 223 ? 22.641 15.766 10.469 1 89.25 223 THR B CA 1
ATOM 5464 C C . THR B 1 223 ? 21.438 15.461 11.352 1 89.25 223 THR B C 1
ATOM 5466 O O . THR B 1 223 ? 21.406 14.43 12.039 1 89.25 223 THR B O 1
ATOM 5469 N N . ASN B 1 224 ? 20.531 16.359 11.43 1 88.75 224 ASN B N 1
ATOM 5470 C CA . ASN B 1 224 ? 19.312 16.203 12.227 1 88.75 224 ASN B CA 1
ATOM 5471 C C . ASN B 1 224 ? 19.625 15.961 13.695 1 88.75 224 ASN B C 1
ATOM 5473 O O . ASN B 1 224 ? 18.969 15.156 14.359 1 88.75 224 ASN B O 1
ATOM 5477 N N . THR B 1 225 ? 20.641 16.547 14.211 1 89.88 225 THR B N 1
ATOM 5478 C CA . THR B 1 225 ? 21.062 16.375 15.594 1 89.88 225 THR B CA 1
ATOM 5479 C C . THR B 1 225 ? 20.641 17.578 16.438 1 89.88 225 THR B C 1
ATOM 5481 O O . THR B 1 225 ? 20.688 17.531 17.672 1 89.88 225 THR B O 1
ATOM 5484 N N . GLY B 1 226 ? 20.25 18.609 15.781 1 92.62 226 GLY B N 1
ATOM 5485 C CA . GLY B 1 226 ? 19.859 19.812 16.484 1 92.62 226 GLY B CA 1
ATOM 5486 C C . GLY B 1 226 ? 19 20.75 15.641 1 92.62 226 GLY B C 1
ATOM 5487 O O . GLY B 1 226 ? 18.875 20.547 14.43 1 92.62 226 GLY B O 1
ATOM 5488 N N . PRO B 1 227 ? 18.453 21.781 16.359 1 95.88 227 PRO B N 1
ATOM 5489 C CA . PRO B 1 227 ? 17.641 22.75 15.617 1 95.88 227 PRO B CA 1
ATOM 5490 C C . PRO B 1 227 ? 18.484 23.703 14.781 1 95.88 227 PRO B C 1
ATOM 5492 O O . PRO B 1 227 ? 19.625 24.016 15.141 1 95.88 227 PRO B O 1
ATOM 5495 N N . ALA B 1 228 ? 18.016 24.141 13.68 1 96.88 228 ALA B N 1
ATOM 5496 C CA . ALA B 1 228 ? 18.625 25.156 12.82 1 96.88 228 ALA B CA 1
ATOM 5497 C C . ALA B 1 228 ? 17.75 26.391 12.734 1 96.88 228 ALA B C 1
ATOM 5499 O O . ALA B 1 228 ? 16.516 26.297 12.641 1 96.88 228 ALA B O 1
ATOM 5500 N N . PRO B 1 229 ? 18.375 27.562 12.797 1 97.81 229 PRO B N 1
ATOM 5501 C CA . PRO B 1 229 ? 17.578 28.781 12.758 1 97.81 229 PRO B CA 1
ATOM 5502 C C . PRO B 1 229 ? 16.969 29.047 11.375 1 97.81 229 PRO B C 1
ATOM 5504 O O . PRO B 1 229 ? 17.578 28.703 10.359 1 97.81 229 PRO B O 1
ATOM 5507 N N . VAL B 1 230 ? 15.812 29.656 11.398 1 98.25 230 VAL B N 1
ATOM 5508 C CA . VAL B 1 230 ? 15.164 30.047 10.141 1 98.25 230 VAL B CA 1
ATOM 5509 C C . VAL B 1 230 ? 14.992 31.562 10.086 1 98.25 230 VAL B C 1
ATOM 5511 O O . VAL B 1 230 ? 15.102 32.25 11.109 1 98.25 230 VAL B O 1
ATOM 5514 N N . ASN B 1 231 ? 14.812 32.094 8.844 1 98.12 231 ASN B N 1
ATOM 5515 C CA . ASN B 1 231 ? 14.562 33.531 8.664 1 98.12 231 ASN B CA 1
ATOM 5516 C C . ASN B 1 231 ? 13.32 33.969 9.43 1 98.12 231 ASN B C 1
ATOM 5518 O O . ASN B 1 231 ? 12.281 33.312 9.398 1 98.12 231 ASN B O 1
ATOM 5522 N N . ALA B 1 232 ? 13.461 35.094 10.07 1 97.06 232 ALA B N 1
ATOM 5523 C CA . ALA B 1 232 ? 12.305 35.656 10.758 1 97.06 232 ALA B CA 1
ATOM 5524 C C . ALA B 1 232 ? 11.281 36.188 9.758 1 97.06 232 ALA B C 1
ATOM 5526 O O . ALA B 1 232 ? 11.648 36.656 8.68 1 97.06 232 ALA B O 1
ATOM 5527 N N . LEU B 1 233 ? 10.062 36.031 10.172 1 95.81 233 LEU B N 1
ATOM 5528 C CA . LEU B 1 233 ? 8.984 36.5 9.297 1 95.81 233 LEU B CA 1
ATOM 5529 C C . LEU B 1 233 ? 8.602 37.938 9.617 1 95.81 233 LEU B C 1
ATOM 5531 O O . LEU B 1 233 ? 8.336 38.281 10.781 1 95.81 233 LEU B O 1
ATOM 5535 N N . GLN B 1 234 ? 8.617 38.781 8.594 1 95.12 234 GLN B N 1
ATOM 5536 C CA . GLN B 1 234 ? 8.18 40.156 8.688 1 95.12 234 GLN B CA 1
ATOM 5537 C C . GLN B 1 234 ? 7.145 40.5 7.613 1 95.12 234 GLN B C 1
ATOM 5539 O O . GLN B 1 234 ? 7.488 40.656 6.441 1 95.12 234 GLN B O 1
ATOM 5544 N N . PRO B 1 235 ? 5.879 40.656 8.078 1 93.19 235 PRO B N 1
ATOM 5545 C CA . PRO B 1 235 ? 4.84 40.969 7.098 1 93.19 235 PRO B CA 1
ATOM 5546 C C . PRO B 1 235 ? 5.145 42.25 6.293 1 93.19 235 PRO B C 1
ATOM 5548 O O . PRO B 1 235 ? 5.527 43.25 6.867 1 93.19 235 PRO B O 1
ATOM 5551 N N . ALA B 1 236 ? 4.906 42.188 5.008 1 90.88 236 ALA B N 1
ATOM 5552 C CA . ALA B 1 236 ? 5.285 43.281 4.109 1 90.88 236 ALA B CA 1
ATOM 5553 C C . ALA B 1 236 ? 4.172 44.312 4 1 90.88 236 ALA B C 1
ATOM 5555 O O . ALA B 1 236 ? 4.426 45.469 3.67 1 90.88 236 ALA B O 1
ATOM 5556 N N . ASN B 1 237 ? 2.957 43.938 4.195 1 90.5 237 ASN B N 1
ATOM 5557 C CA . ASN B 1 237 ? 1.803 44.844 4.051 1 90.5 237 ASN B CA 1
ATOM 5558 C C . ASN B 1 237 ? 0.697 44.469 5.039 1 90.5 237 ASN B C 1
ATOM 5560 O O . ASN B 1 237 ? 0.873 43.594 5.879 1 90.5 237 ASN B O 1
ATOM 5564 N N . GLU B 1 238 ? -0.363 45.188 4.941 1 89.06 238 GLU B N 1
ATOM 5565 C CA . GLU B 1 238 ? -1.458 45.031 5.895 1 89.06 238 GLU B CA 1
ATOM 5566 C C . GLU B 1 238 ? -2.117 43.656 5.742 1 89.06 238 GLU B C 1
ATOM 5568 O O . GLU B 1 238 ? -2.531 43.062 6.734 1 89.06 238 GLU B O 1
ATOM 5573 N N . LYS B 1 239 ? -2.215 43.25 4.59 1 83.81 239 LYS B N 1
ATOM 5574 C CA . LYS B 1 239 ? -2.811 41.938 4.344 1 83.81 239 LYS B CA 1
ATOM 5575 C C . LYS B 1 239 ? -1.986 40.844 4.996 1 83.81 239 LYS B C 1
ATOM 5577 O O . LYS B 1 239 ? -2.535 39.969 5.668 1 83.81 239 LYS B O 1
ATOM 5582 N N . GLU B 1 240 ? -0.729 40.875 4.805 1 89.25 240 GLU B N 1
ATOM 5583 C CA . GLU B 1 240 ? 0.17 39.906 5.422 1 89.25 240 GLU B CA 1
ATOM 5584 C C . GLU B 1 240 ? 0.132 40 6.941 1 89.25 240 GLU B C 1
ATOM 5586 O O . GLU B 1 240 ? 0.26 39 7.641 1 89.25 240 GLU B O 1
ATOM 5591 N N . GLN B 1 241 ? -0.031 41.25 7.367 1 90.44 241 GLN B N 1
ATOM 5592 C CA . GLN B 1 241 ? -0.094 41.469 8.812 1 90.44 241 GLN B CA 1
ATOM 5593 C C . GLN B 1 241 ? -1.313 40.75 9.414 1 90.44 241 GLN B C 1
ATOM 5595 O O . GLN B 1 241 ? -1.229 40.188 10.492 1 90.44 241 GLN B O 1
ATOM 5600 N N . ARG B 1 242 ? -2.346 40.875 8.758 1 86.75 242 ARG B N 1
ATOM 5601 C CA . ARG B 1 242 ? -3.557 40.188 9.227 1 86.75 242 ARG B CA 1
ATOM 5602 C C . ARG B 1 242 ? -3.361 38.688 9.273 1 86.75 242 ARG B C 1
ATOM 5604 O O . ARG B 1 242 ? -3.77 38.031 10.242 1 86.75 242 ARG B O 1
ATOM 5611 N N . CYS B 1 243 ? -2.787 38.156 8.242 1 85.62 243 CYS B N 1
ATOM 5612 C CA . CYS B 1 243 ? -2.498 36.719 8.203 1 85.62 243 CYS B CA 1
ATOM 5613 C C . CYS B 1 243 ? -1.584 36.312 9.352 1 85.62 243 CYS B C 1
ATOM 5615 O O . CYS B 1 243 ? -1.806 35.281 9.992 1 85.62 243 CYS B O 1
ATOM 5617 N N . TYR B 1 244 ? -0.66 37.125 9.531 1 90.44 244 TYR B N 1
ATOM 5618 C CA . TYR B 1 244 ? 0.314 36.875 10.586 1 90.44 244 TYR B CA 1
ATOM 5619 C C . TYR B 1 244 ? -0.353 36.875 11.961 1 90.44 244 TYR B C 1
ATOM 5621 O O . TYR B 1 244 ? -0.067 36.031 12.797 1 90.44 244 TYR B O 1
ATOM 5629 N N . GLU B 1 245 ? -1.236 37.812 12.164 1 89.94 245 GLU B N 1
ATOM 5630 C CA . GLU B 1 245 ? -1.938 37.906 13.445 1 89.94 245 GLU B CA 1
ATOM 5631 C C . GLU B 1 245 ? -2.801 36.656 13.68 1 89.94 245 GLU B C 1
ATOM 5633 O O . GLU B 1 245 ? -2.875 36.156 14.805 1 89.94 245 GLU B O 1
ATOM 5638 N N . ASN B 1 246 ? -3.418 36.219 12.648 1 86.69 246 ASN B N 1
ATOM 5639 C CA . ASN B 1 246 ? -4.191 35 12.758 1 86.69 246 ASN B CA 1
ATOM 5640 C C . ASN B 1 246 ? -3.312 33.812 13.148 1 86.69 246 ASN B C 1
ATOM 5642 O O . ASN B 1 246 ? -3.732 32.938 13.922 1 86.69 246 ASN B O 1
ATOM 5646 N N . SER B 1 247 ? -2.174 33.781 12.633 1 90.19 247 SER B N 1
ATOM 5647 C CA . SER B 1 247 ? -1.251 32.688 12.93 1 90.19 247 SER B CA 1
ATOM 5648 C C . SER B 1 247 ? -0.75 32.75 14.367 1 90.19 247 SER B C 1
ATOM 5650 O O . SER B 1 247 ? -0.507 31.734 15 1 90.19 247 SER B O 1
ATOM 5652 N N . ILE B 1 248 ? -0.581 33.938 14.812 1 90.31 248 ILE B N 1
ATOM 5653 C CA . ILE B 1 248 ? -0.17 34.125 16.203 1 90.31 248 ILE B CA 1
ATOM 5654 C C . ILE B 1 248 ? -1.244 33.594 17.125 1 90.31 248 ILE B C 1
ATOM 5656 O O . ILE B 1 248 ? -0.932 32.938 18.125 1 90.31 248 ILE B O 1
ATOM 5660 N N . GLU B 1 249 ? -2.434 33.844 16.797 1 87.81 249 GLU B N 1
ATOM 5661 C CA . GLU B 1 249 ? -3.535 33.344 17.594 1 87.81 249 GLU B CA 1
ATOM 5662 C C . GLU B 1 249 ? -3.545 31.797 17.594 1 87.81 249 GLU B C 1
ATOM 5664 O O . GLU B 1 249 ? -3.781 31.188 18.641 1 87.81 249 GLU B O 1
ATOM 5669 N N . ARG B 1 250 ? -3.324 31.266 16.469 1 86.06 250 ARG B N 1
ATOM 5670 C CA . ARG B 1 250 ? -3.266 29.797 16.375 1 86.06 250 ARG B CA 1
ATOM 5671 C C . ARG B 1 250 ? -2.117 29.25 17.219 1 86.06 250 ARG B C 1
ATOM 5673 O O . ARG B 1 250 ? -2.26 28.219 17.875 1 86.06 250 ARG B O 1
ATOM 5680 N N . HIS B 1 251 ? -1.06 29.906 17.109 1 86.75 251 HIS B N 1
ATOM 5681 C CA . HIS B 1 251 ? 0.109 29.484 17.875 1 86.75 251 HIS B CA 1
ATOM 5682 C C . HIS B 1 251 ? -0.185 29.5 19.3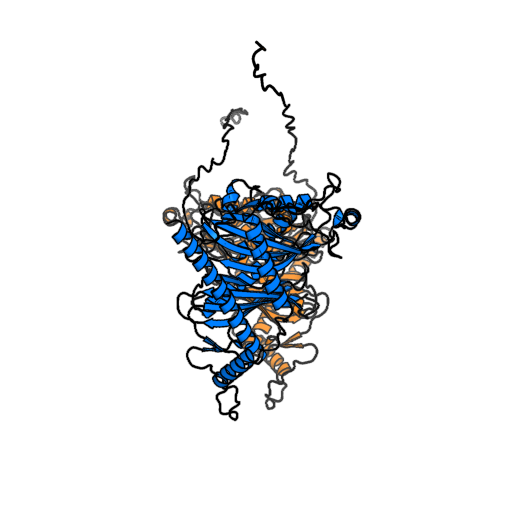75 1 86.75 251 HIS B C 1
ATOM 5684 O O . HIS B 1 251 ? 0.178 28.562 20.094 1 86.75 251 HIS B O 1
ATOM 5690 N N . LYS B 1 252 ? -0.804 30.547 19.797 1 86.69 252 LYS B N 1
ATOM 5691 C CA . LYS B 1 252 ? -1.16 30.656 21.219 1 86.69 252 LYS B CA 1
ATOM 5692 C C . LYS B 1 252 ? -2.092 29.516 21.625 1 86.69 252 LYS B C 1
ATOM 5694 O O . LYS B 1 252 ? -1.925 28.938 22.703 1 86.69 252 LYS B O 1
ATOM 5699 N N . ARG B 1 253 ? -2.982 29.234 20.797 1 82.44 253 ARG B N 1
ATOM 5700 C CA . ARG B 1 253 ? -3.926 28.156 21.062 1 82.44 253 ARG B CA 1
ATOM 5701 C C . ARG B 1 253 ? -3.207 26.812 21.156 1 82.44 253 ARG B C 1
ATOM 5703 O O . ARG B 1 253 ? -3.531 25.984 22.016 1 82.44 253 ARG B O 1
ATOM 5710 N N . ARG B 1 254 ? -2.297 26.656 20.344 1 81.56 254 ARG B N 1
ATOM 5711 C CA . ARG B 1 254 ? -1.535 25.406 20.344 1 81.56 254 ARG B CA 1
ATOM 5712 C C . ARG B 1 254 ? -0.708 25.266 21.609 1 81.56 254 ARG B C 1
ATOM 5714 O O . ARG B 1 254 ? -0.632 24.172 22.188 1 81.56 254 ARG B O 1
ATOM 5721 N N . MET B 1 255 ? -0.114 26.312 21.938 1 80.19 255 MET B N 1
ATOM 5722 C CA . MET B 1 255 ? 0.701 26.297 23.156 1 80.19 255 MET B CA 1
ATOM 5723 C C . MET B 1 255 ? -0.155 26 24.375 1 80.19 255 MET B C 1
ATOM 5725 O O . MET B 1 255 ? 0.278 25.281 25.281 1 80.19 255 MET B O 1
ATOM 5729 N N . ALA B 1 256 ? -1.282 26.484 24.344 1 75.5 256 ALA B N 1
ATOM 5730 C CA . ALA B 1 256 ? -2.199 26.25 25.469 1 75.5 256 ALA B CA 1
ATOM 5731 C C . ALA B 1 256 ? -2.637 24.797 25.531 1 75.5 256 ALA B C 1
ATOM 5733 O O . ALA B 1 256 ? -2.812 24.234 26.609 1 75.5 256 ALA B O 1
ATOM 5734 N N . LYS B 1 257 ? -2.762 24.188 24.344 1 71.12 257 LYS B N 1
ATOM 5735 C CA . LYS B 1 257 ? -3.168 22.781 24.25 1 71.12 257 LYS B CA 1
ATOM 5736 C C . LYS B 1 257 ? -2.039 21.859 24.688 1 71.12 257 LYS B C 1
ATOM 5738 O O . LYS B 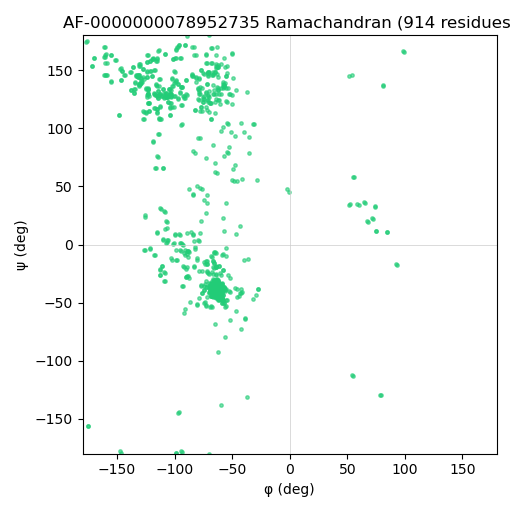1 257 ? -2.283 20.828 25.344 1 71.12 257 LYS B O 1
ATOM 5743 N N . GLN B 1 258 ? -0.865 22.047 24.078 1 60.22 258 GLN B N 1
ATOM 5744 C CA . GLN B 1 258 ? 0.29 21.203 24.375 1 60.22 258 GLN B CA 1
ATOM 5745 C C . GLN B 1 258 ? 0.554 21.125 25.875 1 60.22 258 GLN B C 1
ATOM 5747 O O . GLN B 1 258 ? 0.981 20.094 26.375 1 60.22 258 GLN B O 1
ATOM 5752 N N . SER B 1 259 ? 0.408 22.219 26.469 1 47 259 SER B N 1
ATOM 5753 C CA . SER B 1 259 ? 0.583 22.188 27.922 1 47 259 SER B CA 1
ATOM 5754 C C . SER B 1 259 ? -0.383 21.219 28.578 1 47 259 SER B C 1
ATOM 5756 O O . SER B 1 259 ? -0.175 20.797 29.719 1 47 259 SER B O 1
ATOM 5758 N N . LYS B 1 260 ? -1.312 20.719 27.766 1 45.5 260 LYS B N 1
ATOM 5759 C CA . LYS B 1 260 ? -2.293 19.75 28.25 1 45.5 260 LYS B CA 1
ATOM 5760 C C . LYS B 1 260 ? -2.115 18.406 27.562 1 45.5 260 LYS B C 1
ATOM 5762 O O . LYS B 1 260 ? -2.182 18.312 26.328 1 45.5 260 LYS B O 1
ATOM 5767 N N . SER B 1 261 ? -1.164 17.516 27.828 1 45.47 261 SER B N 1
ATOM 5768 C CA . SER B 1 261 ? -0.808 16.219 27.25 1 45.47 261 SER B CA 1
ATOM 5769 C C . SER B 1 261 ? -2.041 15.484 26.734 1 45.47 261 SER B C 1
ATOM 5771 O O . SER B 1 261 ? -3.033 15.352 27.453 1 45.47 261 SER B O 1
ATOM 5773 N N . VAL B 1 262 ? -2.346 15.391 25.484 1 45.16 262 VAL B N 1
ATOM 5774 C CA . VAL B 1 262 ? -3.479 14.711 24.859 1 45.16 262 VAL B CA 1
ATOM 5775 C C . VAL B 1 262 ? -3.758 13.398 25.594 1 45.16 262 VAL B C 1
ATOM 5777 O O . VAL B 1 262 ? -4.914 13.07 25.875 1 45.16 262 VAL B O 1
ATOM 5780 N N . LEU B 1 263 ? -2.721 12.445 25.547 1 49.78 263 LEU B N 1
ATOM 5781 C CA . LEU B 1 263 ? -2.939 11.148 26.188 1 49.78 263 LEU B CA 1
ATOM 5782 C C . LEU B 1 263 ? -3.109 11.305 27.688 1 49.78 263 LEU B C 1
ATOM 5784 O O . LEU B 1 263 ? -3.67 10.422 28.344 1 49.78 263 LEU B O 1
ATOM 5788 N N . ASN B 1 264 ? -2.617 12.539 28.25 1 50.5 264 ASN B N 1
ATOM 5789 C CA . ASN B 1 264 ? -2.631 12.625 29.703 1 50.5 264 ASN B CA 1
ATOM 5790 C C . ASN B 1 264 ? -3.387 13.859 30.188 1 50.5 264 ASN B C 1
ATOM 5792 O O . ASN B 1 264 ? -3.025 14.461 31.203 1 50.5 264 ASN B O 1
ATOM 5796 N N . VAL B 1 265 ? -4.211 14.289 29.359 1 55.19 265 VAL B N 1
ATOM 5797 C CA . VAL B 1 265 ? -4.887 15.445 29.922 1 55.19 265 VAL B CA 1
ATOM 5798 C C . VAL B 1 265 ? -5.82 15 31.047 1 55.19 265 VAL B C 1
ATOM 5800 O O . VAL B 1 265 ? -6.656 14.109 30.844 1 55.19 265 VAL B O 1
ATOM 5803 N N . ARG B 1 266 ? -5.457 15.438 32.188 1 62.97 266 ARG B N 1
ATOM 5804 C CA . ARG B 1 266 ? -6.352 15.219 33.312 1 62.97 266 ARG B CA 1
ATOM 5805 C C . ARG B 1 266 ? -7.75 15.75 33.031 1 62.97 266 ARG B C 1
ATOM 5807 O O . ARG B 1 266 ? -7.902 16.875 32.531 1 62.97 266 ARG B O 1
ATOM 5814 N N . PRO B 1 267 ? -8.664 14.922 33.125 1 70.06 267 PRO B N 1
ATOM 5815 C CA . PRO B 1 267 ? -10.047 15.336 32.875 1 70.06 267 PRO B CA 1
ATOM 5816 C C . PRO B 1 267 ? -10.445 16.578 33.688 1 70.06 267 PRO B C 1
ATOM 5818 O O . PRO B 1 267 ? -10.062 16.703 34.844 1 70.06 267 PRO B O 1
ATOM 5821 N N . THR B 1 268 ? -10.977 17.516 33.031 1 78.5 268 THR B N 1
ATOM 5822 C CA . THR B 1 268 ? -11.562 18.672 33.688 1 78.5 268 THR B CA 1
ATOM 5823 C C . THR B 1 268 ? -12.812 18.281 34.469 1 78.5 268 THR B C 1
ATOM 5825 O O . THR B 1 268 ? -13.25 17.125 34.406 1 78.5 268 THR B O 1
ATOM 5828 N N . LYS B 1 269 ? -13.297 19.25 35.312 1 79.44 269 LYS B N 1
ATOM 5829 C CA . LYS B 1 269 ? -14.531 19 36.062 1 79.44 269 LYS B CA 1
ATOM 5830 C C . LYS B 1 269 ? -15.688 18.672 35.125 1 79.44 269 LYS B C 1
ATOM 5832 O O . LYS B 1 269 ? -16.484 17.781 35.375 1 79.44 269 LYS B O 1
ATOM 5837 N N . ASP B 1 270 ? -15.672 19.344 34.031 1 81.69 270 ASP B N 1
ATOM 5838 C CA . ASP B 1 270 ? -16.703 19.094 33.031 1 81.69 270 ASP B CA 1
ATOM 5839 C C . ASP B 1 270 ? -16.547 17.703 32.438 1 81.69 270 ASP B C 1
ATOM 5841 O O . ASP B 1 270 ? -17.547 17.016 32.156 1 81.69 270 ASP B O 1
ATOM 5845 N N . ASP B 1 271 ? -15.375 17.297 32.281 1 81.19 271 ASP B N 1
ATOM 5846 C CA . ASP B 1 271 ? -15.102 15.977 31.734 1 81.19 271 ASP B CA 1
ATOM 5847 C C . ASP B 1 271 ? -15.555 14.883 32.688 1 81.19 271 ASP B C 1
ATOM 5849 O O . ASP B 1 271 ? -16.109 13.859 32.281 1 81.19 271 ASP B O 1
ATOM 5853 N N . GLU B 1 272 ? -15.312 15.148 33.938 1 80.69 272 GLU B N 1
ATOM 5854 C CA . GLU B 1 272 ? -15.695 14.172 34.938 1 80.69 272 GLU B CA 1
ATOM 5855 C C . GLU B 1 272 ? -17.203 13.977 34.969 1 80.69 272 GLU B C 1
ATOM 5857 O O . GLU B 1 272 ? -17.688 12.852 35.156 1 80.69 272 GLU B O 1
ATOM 5862 N N . LYS B 1 273 ? -17.844 15.07 34.875 1 84.94 273 LYS B N 1
ATOM 5863 C CA . LYS B 1 273 ? -19.297 14.977 34.812 1 84.94 273 LYS B CA 1
ATOM 5864 C C . LYS B 1 273 ? -19.75 14.156 33.594 1 84.94 273 LYS B C 1
ATOM 5866 O O . LYS B 1 273 ? -20.641 13.312 33.719 1 84.94 273 LYS B O 1
ATOM 5871 N N . LEU B 1 274 ? -19.141 14.445 32.531 1 84.5 274 LEU B N 1
ATOM 5872 C CA . LEU B 1 274 ? -19.469 13.719 31.328 1 84.5 274 LEU B CA 1
ATOM 5873 C C . LEU B 1 274 ? -19.141 12.242 31.469 1 84.5 274 LEU B C 1
ATOM 5875 O O . LEU B 1 274 ? -19.891 11.383 31 1 84.5 274 LEU B O 1
ATOM 5879 N N . MET B 1 275 ? -18.047 11.992 32.125 1 82.88 275 MET B N 1
ATOM 5880 C CA . MET B 1 275 ? -17.641 10.609 32.344 1 82.88 275 MET B CA 1
ATOM 5881 C C . MET B 1 275 ? -18.672 9.875 33.188 1 82.88 275 MET B C 1
ATOM 5883 O O . MET B 1 275 ? -19 8.719 32.906 1 82.88 275 MET B O 1
ATOM 5887 N N . TYR B 1 276 ? -19.094 10.602 34.156 1 80 276 TYR B N 1
ATOM 5888 C CA . TYR B 1 276 ? -20.078 10.016 35.031 1 80 276 TYR B CA 1
ATOM 5889 C C . TYR B 1 276 ? -21.391 9.742 34.281 1 80 276 TYR B C 1
ATOM 5891 O O . TYR B 1 276 ? -22.016 8.695 34.469 1 80 276 TYR B O 1
ATOM 5899 N N . GLU B 1 277 ? -21.75 10.609 33.469 1 83.94 277 GLU B N 1
ATOM 5900 C CA . GLU B 1 277 ? -22.969 10.445 32.688 1 83.94 277 GLU B CA 1
ATOM 5901 C C . GLU B 1 277 ? -22.859 9.25 31.75 1 83.94 277 GLU B C 1
ATOM 5903 O O . GLU B 1 277 ? -23.828 8.5 31.578 1 83.94 277 GLU B O 1
ATOM 5908 N N . ILE B 1 278 ? -21.766 9.086 31.156 1 83.31 278 ILE B N 1
ATOM 5909 C CA . ILE B 1 278 ? -21.531 7.973 30.234 1 83.31 278 ILE B CA 1
ATOM 5910 C C . ILE B 1 278 ? -21.562 6.656 31.016 1 83.31 278 ILE B C 1
ATOM 5912 O O . ILE B 1 278 ? -22.141 5.672 30.562 1 83.31 278 ILE B O 1
ATOM 5916 N N . PHE B 1 279 ? -20.953 6.734 32.125 1 77.5 279 PHE B N 1
ATOM 5917 C CA . PHE B 1 279 ? -20.922 5.562 33 1 77.5 279 PHE B CA 1
ATOM 5918 C C . PHE B 1 279 ? -22.328 5.133 33.406 1 77.5 279 PHE B C 1
ATOM 5920 O O . PHE B 1 279 ? -22.656 3.945 33.375 1 77.5 279 PHE B O 1
ATOM 5927 N N . LYS B 1 280 ? -23.062 6.07 33.719 1 77.44 280 LYS B N 1
ATOM 5928 C CA . LYS B 1 280 ? -24.438 5.793 34.094 1 77.44 280 LYS B CA 1
ATOM 5929 C C . LYS B 1 280 ? -25.219 5.16 32.938 1 77.44 280 LYS B C 1
ATOM 5931 O O . LYS B 1 280 ? -26.047 4.266 33.156 1 77.44 280 LYS B O 1
ATOM 5936 N N . ARG B 1 281 ? -24.922 5.609 31.844 1 78.88 281 ARG B N 1
ATOM 5937 C CA . ARG B 1 281 ? -25.641 5.129 30.656 1 78.88 281 ARG B CA 1
ATOM 5938 C C . ARG B 1 281 ? -25.219 3.709 30.297 1 78.88 281 ARG B C 1
ATOM 5940 O O . ARG B 1 281 ? -26 2.936 29.766 1 78.88 281 ARG B O 1
ATOM 5947 N N . THR B 1 282 ? -24.016 3.363 30.562 1 74.88 282 THR B N 1
ATOM 5948 C CA . THR B 1 282 ? -23.469 2.08 30.125 1 74.88 282 THR B CA 1
ATOM 5949 C C . THR B 1 282 ? -23.672 1.018 31.203 1 74.88 282 THR B C 1
ATOM 5951 O O . THR B 1 282 ? -23.891 -0.155 30.891 1 74.88 282 THR B O 1
ATOM 5954 N N . LYS B 1 283 ? -23.234 1.071 32.406 1 64.25 283 LYS B N 1
ATOM 5955 C CA . LYS B 1 283 ? -23.344 0.063 33.469 1 64.25 283 LYS B CA 1
ATOM 5956 C C . LYS B 1 283 ? -24.656 0.184 34.219 1 64.25 283 LYS B C 1
ATOM 5958 O O . LYS B 1 283 ? -25.125 -0.78 34.844 1 64.25 283 LYS B O 1
ATOM 5963 N N . GLY B 1 284 ? -25.641 0.924 33.844 1 54.56 284 GLY B N 1
ATOM 5964 C CA . GLY B 1 284 ? -26.828 1.111 34.656 1 54.56 284 GLY B CA 1
ATOM 5965 C C . GLY B 1 284 ? -26.531 1.535 36.094 1 54.56 284 GLY B C 1
ATOM 5966 O O . GLY B 1 284 ? -25.375 1.471 36.531 1 54.56 284 GLY B O 1
ATOM 5967 N N . THR B 1 285 ? -27.328 2.424 36.906 1 45.5 285 THR B N 1
ATOM 5968 C CA . THR B 1 285 ? -27.25 2.836 38.281 1 45.5 285 THR B CA 1
ATOM 5969 C C . THR B 1 285 ? -27.016 1.63 39.188 1 45.5 285 THR B C 1
ATOM 5971 O O . THR B 1 285 ? -26.719 1.786 40.375 1 45.5 285 THR B O 1
ATOM 5974 N N . ASP B 1 286 ? -27.531 0.501 39.031 1 40.31 286 ASP B N 1
ATOM 5975 C CA . ASP B 1 286 ? -27.453 -0.618 39.969 1 40.31 286 ASP B CA 1
ATOM 5976 C C . ASP B 1 286 ? -26.109 -1.329 39.844 1 40.31 286 ASP B C 1
ATOM 5978 O O . ASP B 1 286 ? -25.797 -1.908 38.812 1 40.31 286 ASP B O 1
ATOM 5982 N N . ILE B 1 287 ? -25.172 -0.903 40.625 1 42.69 287 ILE B N 1
ATOM 5983 C CA . ILE B 1 287 ? -23.797 -1.349 40.812 1 42.69 287 ILE B CA 1
ATOM 5984 C C . ILE B 1 287 ? -23.734 -2.875 40.812 1 42.69 287 ILE B C 1
ATOM 5986 O O . ILE B 1 287 ? -22.656 -3.461 40.688 1 42.69 287 ILE B O 1
ATOM 5990 N N . SER B 1 288 ? -24.734 -3.537 41.469 1 40.72 288 SER B N 1
ATOM 5991 C CA . SER B 1 288 ? -24.609 -4.965 41.75 1 40.72 288 SER B CA 1
ATOM 5992 C C . SER B 1 288 ? -24.375 -5.762 40.469 1 40.72 288 SER B C 1
ATOM 5994 O O . SER B 1 288 ? -24.016 -6.941 40.531 1 40.72 288 SER B O 1
ATOM 5996 N N . ILE B 1 289 ? -25.234 -5.566 39.531 1 39.19 289 ILE B N 1
ATOM 5997 C CA . ILE B 1 289 ? -25.141 -6.5 38.406 1 39.19 289 ILE B CA 1
ATOM 5998 C C . ILE B 1 289 ? -23.969 -6.129 37.531 1 39.19 289 ILE B C 1
ATOM 6000 O O . ILE B 1 289 ? -24.078 -5.277 36.656 1 39.19 289 ILE B O 1
ATOM 6004 N N . ARG B 1 290 ? -22.891 -5.91 38.031 1 38.94 290 ARG B N 1
ATOM 6005 C CA . ARG B 1 290 ? -21.625 -5.758 37.344 1 38.94 290 ARG B CA 1
ATOM 6006 C C . ARG B 1 290 ? -21.547 -6.695 36.156 1 38.94 290 ARG B C 1
ATOM 6008 O O . ARG B 1 290 ? -20.469 -6.883 35.562 1 38.94 290 ARG B O 1
ATOM 6015 N N . ASP B 1 291 ? -22.453 -7.586 36.125 1 40.5 291 ASP B N 1
ATOM 6016 C CA . ASP B 1 291 ? -22.141 -8.406 34.969 1 40.5 291 ASP B CA 1
ATOM 6017 C C . ASP B 1 291 ? -22.016 -7.543 33.719 1 40.5 291 ASP B C 1
ATOM 6019 O O . ASP B 1 291 ? -22.891 -6.711 33.438 1 40.5 291 ASP B O 1
ATOM 6023 N N . ALA B 1 292 ? -20.906 -6.793 33.375 1 42.5 292 ALA B N 1
ATOM 6024 C CA . ALA B 1 292 ? -20.656 -6.227 32.031 1 42.5 292 ALA B CA 1
ATOM 6025 C C . ALA B 1 292 ? -21.766 -6.586 31.078 1 42.5 292 ALA B C 1
ATOM 6027 O O . ALA B 1 292 ? -21.766 -7.672 30.484 1 42.5 292 ALA B O 1
ATOM 6028 N N . SER B 1 293 ? -22.859 -6.488 31.406 1 46.88 293 SER B N 1
ATOM 6029 C CA . SER B 1 293 ? -24.031 -6.777 30.594 1 46.88 293 SER B CA 1
ATOM 6030 C C . SER B 1 293 ? -23.812 -6.395 29.141 1 46.88 293 SER B C 1
ATOM 6032 O O . SER B 1 293 ? -23.438 -5.262 28.844 1 46.88 293 SER B O 1
ATOM 6034 N N . GLU B 1 294 ? -23.344 -7.336 28.25 1 61.59 294 GLU B N 1
ATOM 6035 C CA . GLU B 1 294 ? -22.719 -7.766 27 1 61.59 294 GLU B CA 1
ATOM 6036 C C . GLU B 1 294 ? -23.234 -6.945 25.828 1 61.59 294 GLU B C 1
ATOM 6038 O O . GLU B 1 294 ? -22.453 -6.543 24.953 1 61.59 294 GLU B O 1
ATOM 6043 N N . LEU B 1 295 ? -24.562 -6.625 25.875 1 74.25 295 LEU B N 1
ATOM 6044 C CA . LEU B 1 295 ? -25.047 -5.996 24.641 1 74.25 295 LEU B CA 1
ATOM 6045 C C . LEU B 1 295 ? -25.219 -4.492 24.828 1 74.25 295 LEU B C 1
ATOM 6047 O O . LEU B 1 295 ? -25.672 -4.039 25.875 1 74.25 295 LEU B O 1
ATOM 6051 N N . PRO B 1 296 ? -24.781 -3.543 24.109 1 82.94 296 PRO B N 1
ATOM 6052 C CA . PRO B 1 296 ? -24.969 -2.09 24.141 1 82.94 296 PRO B CA 1
ATOM 6053 C C . PRO B 1 296 ? -26.438 -1.684 24.078 1 82.94 296 PRO B C 1
ATOM 6055 O O . PRO B 1 296 ? -27.281 -2.471 23.641 1 82.94 296 PRO B O 1
ATOM 6058 N N . PRO B 1 297 ? -26.828 -0.457 24.672 1 83.75 297 PRO B N 1
ATOM 6059 C CA . PRO B 1 297 ? -28.188 0.06 24.484 1 83.75 297 PRO B CA 1
ATOM 6060 C C . PRO B 1 297 ? -28.609 0.078 23.016 1 83.75 297 PRO B C 1
ATOM 6062 O O . PRO B 1 297 ? -27.781 -0.101 22.125 1 83.75 297 PRO B O 1
ATOM 6065 N N . PRO B 1 298 ? -29.922 0.227 22.766 1 86.5 298 PRO B N 1
ATOM 6066 C CA . PRO B 1 298 ? -30.406 0.253 21.391 1 86.5 298 PRO B CA 1
ATOM 6067 C C . PRO B 1 298 ? -29.734 1.354 20.562 1 86.5 298 PRO B C 1
ATOM 6069 O O . PRO B 1 298 ? -29.5 2.451 21.062 1 86.5 298 PRO B O 1
ATOM 6072 N N . ASN B 1 299 ? -29.375 1.076 19.391 1 90.88 299 ASN B N 1
ATOM 6073 C CA . ASN B 1 299 ? -28.797 1.991 18.406 1 90.88 299 ASN B CA 1
ATOM 6074 C C . ASN B 1 299 ? -27.406 2.447 18.828 1 90.88 299 ASN B C 1
ATOM 6076 O O . ASN B 1 299 ? -26.984 3.561 18.5 1 90.88 299 ASN B O 1
ATOM 6080 N N . CYS B 1 300 ? -26.797 1.671 19.734 1 93.44 300 CYS B N 1
ATOM 6081 C CA . CYS B 1 300 ? -25.422 1.963 20.141 1 93.44 300 CYS B CA 1
ATOM 6082 C C . CYS B 1 300 ? -24.5 0.786 19.859 1 93.44 300 CYS B C 1
ATOM 6084 O O . CYS B 1 300 ? -24.969 -0.333 19.625 1 93.44 300 CYS B O 1
ATOM 6086 N N . ARG B 1 301 ? -23.234 1.07 19.75 1 94.44 301 ARG B N 1
ATOM 6087 C CA . ARG B 1 301 ? -22.188 0.069 19.609 1 94.44 301 ARG B CA 1
ATOM 6088 C C . ARG B 1 301 ? -21.031 0.344 20.578 1 94.44 301 ARG B C 1
ATOM 6090 O O . ARG B 1 301 ? -20.719 1.501 20.859 1 94.44 301 ARG B O 1
ATOM 6097 N N . TRP B 1 302 ? -20.469 -0.724 21.031 1 94.25 302 TRP B N 1
ATOM 6098 C CA . TRP B 1 302 ? -19.312 -0.56 21.906 1 94.25 302 TRP B CA 1
ATOM 6099 C C . TRP B 1 302 ? -18.109 -0.086 21.109 1 94.25 302 TRP B C 1
ATOM 6101 O O . TRP B 1 302 ? -17.844 -0.572 20 1 94.25 302 TRP B O 1
ATOM 6111 N N . MET B 1 303 ? -17.359 0.861 21.688 1 95.12 303 MET B N 1
ATOM 6112 C CA . MET B 1 303 ? -16.125 1.333 21.047 1 95.12 303 MET B CA 1
ATOM 6113 C C . MET B 1 303 ? -15.141 0.184 20.844 1 95.12 303 MET B C 1
ATOM 6115 O O . MET B 1 303 ? -14.445 0.132 19.844 1 95.12 303 MET B O 1
ATOM 6119 N N . SER B 1 304 ? -15.117 -0.773 21.734 1 92.25 304 SER B N 1
ATOM 6120 C CA . SER B 1 304 ? -14.203 -1.912 21.719 1 92.25 304 SER B CA 1
ATOM 6121 C C . SER B 1 304 ? -14.445 -2.787 20.484 1 92.25 304 SER B C 1
ATOM 6123 O O . SER B 1 304 ? -13.57 -3.547 20.078 1 92.25 304 SER B O 1
ATOM 6125 N N . ASP B 1 305 ? -15.609 -2.607 19.922 1 92.62 305 ASP B N 1
ATOM 6126 C CA . ASP B 1 305 ? -15.961 -3.389 18.734 1 92.62 305 ASP B CA 1
ATOM 6127 C C . ASP B 1 305 ? -15.93 -2.523 17.484 1 92.62 305 ASP B C 1
ATOM 6129 O O . ASP B 1 305 ? -16.25 -2.994 16.391 1 92.62 305 ASP B O 1
ATOM 6133 N N . SER B 1 306 ? -15.594 -1.312 17.641 1 95.62 306 SER B N 1
ATOM 6134 C CA . SER B 1 306 ? -15.703 -0.355 16.531 1 95.62 306 SER B CA 1
ATOM 6135 C C . SER B 1 306 ? -14.328 0.18 16.125 1 95.62 306 SER B C 1
ATOM 6137 O O . SER B 1 306 ? -14.047 1.369 16.297 1 95.62 306 SER B O 1
ATOM 6139 N N . PHE B 1 307 ? -13.523 -0.705 15.617 1 96.56 307 PHE B N 1
ATOM 6140 C CA . PHE B 1 307 ? -12.195 -0.318 15.141 1 96.56 307 PHE B CA 1
ATOM 6141 C C . PHE B 1 307 ? -11.742 -1.237 14.016 1 96.56 307 PHE B C 1
ATOM 6143 O O . PHE B 1 307 ? -12.312 -2.309 13.805 1 96.56 307 PHE B O 1
ATOM 6150 N N . GLN B 1 308 ? -10.844 -0.772 13.258 1 95.75 308 GLN B N 1
ATOM 6151 C CA . GLN B 1 308 ? -10.156 -1.558 12.234 1 95.75 308 GLN B CA 1
ATOM 6152 C C . GLN B 1 308 ? -8.641 -1.387 12.328 1 95.75 308 GLN B C 1
ATOM 6154 O O . GLN B 1 308 ? -8.156 -0.323 12.719 1 95.75 308 GLN B O 1
ATOM 6159 N N . THR B 1 309 ? -7.918 -2.453 12.023 1 96.12 309 THR B N 1
ATOM 6160 C CA . THR B 1 309 ? -6.465 -2.438 12.125 1 96.12 309 THR B CA 1
ATOM 6161 C C . THR B 1 309 ? -5.824 -2.92 10.828 1 96.12 309 THR B C 1
ATOM 6163 O O . THR B 1 309 ? -6.348 -3.818 10.164 1 96.12 309 THR B O 1
ATOM 6166 N N . THR B 1 310 ? -4.777 -2.289 10.453 1 96.69 310 THR B N 1
ATOM 6167 C CA . THR B 1 310 ? -3.947 -2.73 9.336 1 96.69 310 THR B CA 1
ATOM 6168 C C . THR B 1 310 ? -2.477 -2.771 9.734 1 96.69 310 THR B C 1
ATOM 6170 O O . THR B 1 310 ? -2.018 -1.938 10.516 1 96.69 310 THR B O 1
ATOM 6173 N N . ILE B 1 311 ? -1.776 -3.805 9.328 1 95.31 311 ILE B N 1
ATOM 6174 C CA . ILE B 1 311 ? -0.331 -3.91 9.492 1 95.31 311 ILE B CA 1
ATOM 6175 C C . ILE B 1 311 ? 0.35 -3.896 8.125 1 95.31 311 ILE B C 1
ATOM 6177 O O . ILE B 1 311 ? -0.114 -4.551 7.191 1 95.31 311 ILE B O 1
ATOM 6181 N N . LEU B 1 312 ? 1.36 -3.098 7.996 1 92.62 312 LEU B N 1
ATOM 6182 C CA . LEU B 1 312 ? 2.023 -2.951 6.703 1 92.62 312 LEU B CA 1
ATOM 6183 C C . LEU B 1 312 ? 3.539 -2.955 6.867 1 92.62 312 LEU B C 1
ATOM 6185 O O . LEU B 1 312 ? 4.051 -2.67 7.953 1 92.62 312 LEU B O 1
ATOM 6189 N N . HIS B 1 313 ? 4.137 -3.381 5.824 1 89.69 313 HIS B N 1
ATOM 6190 C CA . HIS B 1 313 ? 5.586 -3.27 5.688 1 89.69 313 HIS B CA 1
ATOM 6191 C C . HIS B 1 313 ? 5.973 -1.999 4.941 1 89.69 313 HIS B C 1
ATOM 6193 O O . HIS B 1 313 ? 5.547 -1.786 3.805 1 89.69 313 HIS B O 1
ATOM 6199 N N . ALA B 1 314 ? 6.711 -1.198 5.605 1 85 314 ALA B N 1
ATOM 6200 C CA . ALA B 1 314 ? 7.199 -0.003 4.922 1 85 314 ALA B CA 1
ATOM 6201 C C . ALA B 1 314 ? 8.43 -0.319 4.074 1 85 314 ALA B C 1
ATOM 6203 O O . ALA B 1 314 ? 9.258 -1.149 4.453 1 85 314 ALA B O 1
ATOM 6204 N N . PHE B 1 315 ? 8.508 0.372 2.893 1 82.94 315 PHE B N 1
ATOM 6205 C CA . PHE B 1 315 ? 9.633 0.169 1.986 1 82.94 315 PHE B CA 1
ATOM 6206 C C . PHE B 1 315 ? 10.328 1.49 1.688 1 82.94 315 PHE B C 1
ATOM 6208 O O . PHE B 1 315 ? 9.766 2.562 1.906 1 82.94 315 PHE B O 1
ATOM 6215 N N . PRO B 1 316 ? 11.586 1.388 1.151 1 78.19 316 PRO B N 1
ATOM 6216 C CA . PRO B 1 316 ? 12.391 2.584 0.889 1 78.19 316 PRO B CA 1
ATOM 6217 C C . PRO B 1 316 ? 11.742 3.525 -0.119 1 78.19 316 PRO B C 1
ATOM 6219 O O . PRO B 1 316 ? 12.086 4.707 -0.178 1 78.19 316 PRO B O 1
ATOM 6222 N N . ASP B 1 317 ? 10.836 3.012 -0.833 1 77 317 ASP B N 1
ATOM 6223 C CA . ASP B 1 317 ? 10.172 3.883 -1.794 1 77 317 ASP B CA 1
ATOM 6224 C C . ASP B 1 317 ? 9.312 4.93 -1.084 1 77 317 ASP B C 1
ATOM 6226 O O . ASP B 1 317 ? 8.891 5.91 -1.696 1 77 317 ASP B O 1
ATOM 6230 N N . ASN B 1 318 ? 9.148 4.766 0.166 1 72.94 318 ASN B N 1
ATOM 6231 C CA . ASN B 1 318 ? 8.352 5.699 0.96 1 72.94 318 ASN B CA 1
ATOM 6232 C C . ASN B 1 318 ? 9.219 6.477 1.947 1 72.94 318 ASN B C 1
ATOM 6234 O O . ASN B 1 318 ? 8.75 6.867 3.016 1 72.94 318 ASN B O 1
ATOM 6238 N N . ARG B 1 319 ? 10.414 6.703 1.576 1 72 319 ARG B N 1
ATOM 6239 C CA . ARG B 1 319 ? 11.336 7.332 2.516 1 72 319 ARG B CA 1
ATOM 6240 C C . ARG B 1 319 ? 11.469 8.828 2.236 1 72 319 ARG B C 1
ATOM 6242 O O . ARG B 1 319 ? 11.125 9.289 1.147 1 72 319 ARG B O 1
ATOM 6249 N N . ASN B 1 320 ? 11.953 9.43 3.332 1 70 320 ASN B N 1
ATOM 6250 C CA . ASN B 1 320 ? 12.336 10.828 3.172 1 70 320 ASN B CA 1
ATOM 6251 C C . ASN B 1 320 ? 13.82 10.961 2.846 1 70 320 ASN B C 1
ATOM 6253 O O . ASN B 1 320 ? 14.492 9.969 2.547 1 70 320 ASN B O 1
ATOM 6257 N N . SER B 1 321 ? 14.203 12.094 2.73 1 67 321 SER B N 1
ATOM 6258 C CA . SER B 1 321 ? 15.578 12.391 2.344 1 67 321 SER B CA 1
ATOM 6259 C C . SER B 1 321 ? 16.562 11.898 3.396 1 67 321 SER B C 1
ATOM 6261 O O . SER B 1 321 ? 17.766 11.828 3.141 1 67 321 SER B O 1
ATOM 6263 N N . HIS B 1 322 ? 16.047 11.414 4.562 1 70.38 322 HIS B N 1
ATOM 6264 C CA . HIS B 1 322 ? 16.906 10.969 5.652 1 70.38 322 HIS B CA 1
ATOM 6265 C C . HIS B 1 322 ? 16.75 9.469 5.902 1 70.38 322 HIS B C 1
ATOM 6267 O O . HIS B 1 322 ? 17.125 8.969 6.961 1 70.38 322 HIS B O 1
ATOM 6273 N N . ASN B 1 323 ? 16.078 8.844 5.016 1 73.38 323 ASN B N 1
ATOM 6274 C CA . ASN B 1 323 ? 15.914 7.391 5.02 1 73.38 323 ASN B CA 1
ATOM 6275 C C . ASN B 1 323 ? 14.977 6.941 6.133 1 73.38 323 ASN B C 1
ATOM 6277 O O . ASN B 1 323 ? 15.188 5.895 6.746 1 73.38 323 ASN B O 1
ATOM 6281 N N . HIS B 1 324 ? 14.188 7.84 6.543 1 82.38 324 HIS B N 1
ATOM 6282 C CA . HIS B 1 324 ? 13.055 7.488 7.387 1 82.38 324 HIS B CA 1
ATOM 6283 C C . HIS B 1 324 ? 11.758 7.457 6.578 1 82.38 324 HIS B C 1
ATOM 6285 O O . HIS B 1 324 ? 11.711 7.965 5.457 1 82.38 324 HIS B O 1
ATOM 6291 N N . ILE B 1 325 ? 10.875 6.762 7.18 1 83.12 325 ILE B N 1
ATOM 6292 C CA . ILE B 1 325 ? 9.586 6.73 6.492 1 83.12 325 ILE B CA 1
ATOM 6293 C C . ILE B 1 325 ? 9.008 8.141 6.414 1 83.12 325 ILE B C 1
ATOM 6295 O O . ILE B 1 325 ? 9.039 8.891 7.395 1 83.12 325 ILE B O 1
ATOM 6299 N N . PHE B 1 326 ? 8.555 8.516 5.273 1 82.81 326 PHE B N 1
ATOM 6300 C CA . PHE B 1 326 ? 7.973 9.82 5.004 1 82.81 326 PHE B CA 1
ATOM 6301 C C . PHE B 1 326 ? 6.668 10 5.777 1 82.81 326 PHE B C 1
ATOM 6303 O O . PHE B 1 326 ? 5.801 9.133 5.75 1 82.81 326 PHE B O 1
ATOM 6310 N N . GLY B 1 327 ? 6.535 11.047 6.461 1 87.19 327 GLY B N 1
ATOM 6311 C CA . GLY B 1 327 ? 5.324 11.32 7.219 1 87.19 327 GLY B CA 1
ATOM 6312 C C . GLY B 1 327 ? 4.07 11.32 6.359 1 87.19 327 GLY B C 1
ATOM 6313 O O . GLY B 1 327 ? 2.992 10.945 6.828 1 87.19 327 GLY B O 1
ATOM 6314 N N . GLY B 1 328 ? 4.246 11.812 5.184 1 91 328 GLY B N 1
ATOM 6315 C CA . GLY B 1 328 ? 3.129 11.812 4.254 1 91 328 GLY B CA 1
ATOM 6316 C C . GLY B 1 328 ? 2.582 10.422 3.982 1 91 328 GLY B C 1
ATOM 6317 O O . GLY B 1 328 ? 1.371 10.242 3.834 1 91 328 GLY B O 1
ATOM 6318 N N . PHE B 1 329 ? 3.484 9.5 3.932 1 91.69 329 PHE B N 1
ATOM 6319 C CA . PHE B 1 329 ? 3.059 8.117 3.74 1 91.69 329 PHE B CA 1
ATOM 6320 C C . PHE B 1 329 ? 2.25 7.629 4.938 1 91.69 329 PHE B C 1
ATOM 6322 O O . PHE B 1 329 ? 1.222 6.969 4.77 1 91.69 329 PHE B O 1
ATOM 6329 N N . VAL B 1 330 ? 2.705 7.938 6.094 1 93 330 VAL B N 1
ATOM 6330 C CA . VAL B 1 330 ? 2.01 7.551 7.316 1 93 330 VAL B CA 1
ATOM 6331 C C . VAL B 1 330 ? 0.607 8.156 7.328 1 93 330 VAL B C 1
ATOM 6333 O O . VAL B 1 330 ? -0.372 7.469 7.617 1 93 330 VAL B O 1
ATOM 6336 N N . MET B 1 331 ? 0.502 9.359 6.973 1 95.12 331 MET B N 1
ATOM 6337 C CA . MET B 1 331 ? -0.791 10.039 6.945 1 95.12 331 MET B CA 1
ATOM 6338 C C . MET B 1 331 ? -1.714 9.406 5.91 1 95.12 331 MET B C 1
ATOM 6340 O O . MET B 1 331 ? -2.91 9.25 6.152 1 95.12 331 MET B O 1
ATOM 6344 N N . ARG B 1 332 ? -1.171 9.094 4.762 1 95.31 332 ARG B N 1
ATOM 6345 C CA . ARG B 1 332 ? -1.97 8.422 3.738 1 95.31 332 ARG B CA 1
ATOM 6346 C C . ARG B 1 332 ? -2.555 7.117 4.266 1 95.31 332 ARG B C 1
ATOM 6348 O O . ARG B 1 332 ? -3.76 6.879 4.152 1 95.31 332 ARG B O 1
ATOM 6355 N N . GLN B 1 333 ? -1.683 6.344 4.84 1 96 333 GLN B N 1
ATOM 6356 C CA . GLN B 1 333 ? -2.133 5.055 5.355 1 96 333 GLN B CA 1
ATOM 6357 C C . GLN B 1 333 ? -3.172 5.238 6.461 1 96 333 GLN B C 1
ATOM 6359 O O . GLN B 1 333 ? -4.129 4.465 6.551 1 96 333 GLN B O 1
ATOM 6364 N N . ALA B 1 334 ? -2.969 6.238 7.246 1 96.81 334 ALA B N 1
ATOM 6365 C CA . ALA B 1 334 ? -3.916 6.523 8.32 1 96.81 334 ALA B CA 1
ATOM 6366 C C . ALA B 1 334 ? -5.281 6.91 7.762 1 96.81 334 ALA B C 1
ATOM 6368 O O . ALA B 1 334 ? -6.316 6.457 8.258 1 96.81 334 ALA B O 1
ATOM 6369 N N . VAL B 1 335 ? -5.289 7.719 6.754 1 97 335 VAL B N 1
ATOM 6370 C CA . VAL B 1 335 ? -6.539 8.133 6.121 1 97 335 VAL B CA 1
ATOM 6371 C C . VAL B 1 335 ? -7.23 6.926 5.496 1 97 335 VAL B C 1
ATOM 6373 O O . VAL B 1 335 ? -8.445 6.762 5.625 1 97 335 VAL B O 1
ATOM 6376 N N . GLU B 1 336 ? -6.488 6.09 4.902 1 95.75 336 GLU B N 1
ATOM 6377 C CA . GLU B 1 336 ? -7.066 4.945 4.199 1 95.75 336 GLU B CA 1
ATOM 6378 C C . GLU B 1 336 ? -7.695 3.959 5.18 1 95.75 336 GLU B C 1
ATOM 6380 O O . GLU B 1 336 ? -8.82 3.496 4.969 1 95.75 336 GLU B O 1
ATOM 6385 N N . ILE B 1 337 ? -7.012 3.666 6.258 1 97.38 337 ILE B N 1
ATOM 6386 C CA . ILE B 1 337 ? -7.586 2.736 7.227 1 97.38 337 ILE B CA 1
ATOM 6387 C C . ILE B 1 337 ? -8.773 3.393 7.926 1 97.38 337 ILE B C 1
ATOM 6389 O O . ILE B 1 337 ? -9.758 2.721 8.258 1 97.38 337 ILE B O 1
ATOM 6393 N N . SER B 1 338 ? -8.711 4.672 8.211 1 97.69 338 SER B N 1
ATOM 6394 C CA . SER B 1 338 ? -9.82 5.371 8.844 1 97.69 338 SER B CA 1
ATOM 6395 C C . SER B 1 338 ? -11.047 5.387 7.934 1 97.69 338 SER B C 1
ATOM 6397 O O . SER B 1 338 ? -12.18 5.297 8.406 1 97.69 338 SER B O 1
ATOM 6399 N N . PHE B 1 339 ? -10.805 5.555 6.672 1 96.12 339 PHE B N 1
ATOM 6400 C CA . PHE B 1 339 ? -11.906 5.52 5.711 1 96.12 339 PHE B CA 1
ATOM 6401 C C . PHE B 1 339 ? -12.609 4.168 5.742 1 96.12 339 PHE B C 1
ATOM 6403 O O . PHE B 1 339 ? -13.844 4.105 5.754 1 96.12 339 PHE B O 1
ATOM 6410 N N . ILE B 1 340 ? -11.82 3.123 5.738 1 95.38 340 ILE B N 1
ATOM 6411 C CA . ILE B 1 340 ? -12.391 1.781 5.801 1 95.38 340 ILE B CA 1
ATOM 6412 C C . ILE B 1 340 ? -13.227 1.633 7.066 1 95.38 340 ILE B C 1
ATOM 6414 O O . ILE B 1 340 ? -14.367 1.16 7.012 1 95.38 340 ILE B O 1
ATOM 6418 N N . ALA B 1 341 ? -12.672 2.055 8.18 1 96.5 341 ALA B N 1
ATOM 6419 C CA . ALA B 1 341 ? -13.391 1.965 9.453 1 96.5 341 ALA B CA 1
ATOM 6420 C C . ALA B 1 341 ? -14.688 2.762 9.414 1 96.5 341 ALA B C 1
ATOM 6422 O O . ALA B 1 341 ? -15.727 2.291 9.883 1 96.5 341 ALA B O 1
ATOM 6423 N N . ALA B 1 342 ? -14.617 3.938 8.844 1 96.88 342 ALA B N 1
ATOM 6424 C CA . ALA B 1 342 ? -15.797 4.785 8.734 1 96.88 342 ALA B CA 1
ATOM 6425 C C . ALA B 1 342 ? -16.859 4.145 7.84 1 96.88 342 ALA B C 1
ATOM 6427 O O . ALA B 1 342 ? -18.047 4.191 8.148 1 96.88 342 ALA B O 1
ATOM 6428 N N . CYS B 1 343 ? -16.453 3.568 6.746 1 94.69 343 CYS B N 1
ATOM 6429 C CA . CYS B 1 343 ? -17.375 2.906 5.828 1 94.69 343 CYS B CA 1
ATOM 6430 C C . CYS B 1 343 ? -18.078 1.744 6.516 1 94.69 343 CYS B C 1
ATOM 6432 O O . CYS B 1 343 ? -19.297 1.608 6.41 1 94.69 343 CYS B O 1
ATOM 6434 N N . ILE B 1 344 ? -17.281 0.942 7.195 1 93.12 344 ILE B N 1
ATOM 6435 C CA . ILE B 1 344 ? -17.828 -0.219 7.879 1 93.12 344 ILE B CA 1
ATOM 6436 C C . ILE B 1 344 ? -18.828 0.237 8.953 1 93.12 344 ILE B C 1
ATOM 6438 O O . ILE B 1 344 ? -19.906 -0.337 9.086 1 93.12 344 ILE B O 1
ATOM 6442 N N . TYR B 1 345 ? -18.469 1.281 9.656 1 95.38 345 TYR B N 1
ATOM 6443 C CA . TYR B 1 345 ? -19.312 1.762 10.75 1 95.38 345 TYR B CA 1
ATOM 6444 C C . TYR B 1 345 ? -20.594 2.377 10.219 1 95.38 345 TYR B C 1
ATOM 6446 O O . TYR B 1 345 ? -21.688 2.141 10.766 1 95.38 345 TYR B O 1
ATOM 6454 N N . ALA B 1 346 ? -20.484 3.127 9.141 1 94.69 346 ALA B N 1
ATOM 6455 C CA . ALA B 1 346 ? -21.625 3.861 8.586 1 94.69 346 ALA B CA 1
ATOM 6456 C C . ALA B 1 346 ? -22.484 2.963 7.695 1 94.69 346 ALA B C 1
ATOM 6458 O O . ALA B 1 346 ? -23.641 3.266 7.434 1 94.69 346 ALA B O 1
ATOM 6459 N N . GLY B 1 347 ? -21.906 1.85 7.238 1 90.56 347 GLY B N 1
ATOM 6460 C CA . GLY B 1 347 ? -22.594 1.067 6.223 1 90.56 347 GLY B CA 1
ATOM 6461 C C . GLY B 1 347 ? -22.734 1.805 4.906 1 90.56 347 GLY B C 1
ATOM 6462 O O . GLY B 1 347 ? -23.797 1.754 4.277 1 90.56 347 GLY B O 1
ATOM 6463 N N . GLY B 1 348 ? -21.766 2.547 4.578 1 90.25 348 GLY B N 1
ATOM 6464 C CA . GLY B 1 348 ? -21.75 3.373 3.383 1 90.25 348 GLY B CA 1
ATOM 6465 C C . GLY B 1 348 ? -20.438 4.074 3.152 1 90.25 348 GLY B C 1
ATOM 6466 O O . GLY B 1 348 ? -19.391 3.596 3.594 1 90.25 348 GLY B O 1
ATOM 6467 N N . ARG B 1 349 ? -20.578 5.16 2.408 1 89.38 349 ARG B N 1
ATOM 6468 C CA . ARG B 1 349 ? -19.359 5.859 2.045 1 89.38 349 ARG B CA 1
ATOM 6469 C C . ARG B 1 349 ? -19.344 7.281 2.598 1 89.38 349 ARG B C 1
ATOM 6471 O O . ARG B 1 349 ? -19.734 8.227 1.903 1 89.38 349 ARG B O 1
ATOM 6478 N N . PRO B 1 350 ? -18.875 7.457 3.752 1 93.81 350 PRO B N 1
ATOM 6479 C CA . PRO B 1 350 ? -18.828 8.797 4.344 1 93.81 350 PRO B CA 1
ATOM 6480 C C . PRO B 1 350 ? -17.766 9.688 3.707 1 93.81 350 PRO B C 1
ATOM 6482 O O . PRO B 1 350 ? -16.859 9.188 3.049 1 93.81 350 PRO B O 1
ATOM 6485 N N . LEU B 1 351 ? -17.891 10.984 3.941 1 93.44 351 LEU B N 1
ATOM 6486 C CA . LEU B 1 351 ? -16.969 11.977 3.398 1 93.44 351 LEU B CA 1
ATOM 6487 C C . LEU B 1 351 ? -16.016 12.477 4.473 1 93.44 351 LEU B C 1
ATOM 6489 O O . LEU B 1 351 ? -16.438 12.789 5.59 1 93.44 351 LEU B O 1
ATOM 6493 N N . LEU B 1 352 ? -14.727 12.461 4.145 1 94.38 352 LEU B N 1
ATOM 6494 C CA . LEU B 1 352 ? -13.75 13.055 5.043 1 94.38 352 LEU B CA 1
ATOM 6495 C C . LEU B 1 352 ? -13.906 14.578 5.082 1 94.38 352 LEU B C 1
ATOM 6497 O O . LEU B 1 352 ? -13.758 15.242 4.059 1 94.38 352 LEU B O 1
ATOM 6501 N N . THR B 1 353 ? -14.141 15.133 6.254 1 92.62 353 THR B N 1
ATOM 6502 C CA . THR B 1 353 ? -14.414 16.562 6.344 1 92.62 353 THR B CA 1
ATOM 6503 C C . THR B 1 353 ? -13.242 17.297 6.98 1 92.62 353 THR B C 1
ATOM 6505 O O . THR B 1 353 ? -13.086 18.5 6.789 1 92.62 353 THR B O 1
ATOM 6508 N N . GLY B 1 354 ? -12.492 16.531 7.754 1 93.06 354 GLY B N 1
ATOM 6509 C CA . GLY B 1 354 ? -11.367 17.234 8.367 1 93.06 354 GLY B CA 1
ATOM 6510 C C . GLY B 1 354 ? -10.406 16.297 9.078 1 93.06 354 GLY B C 1
ATOM 6511 O O . GLY B 1 354 ? -10.781 15.203 9.484 1 93.06 354 GLY B O 1
ATOM 6512 N N . ILE B 1 355 ? -9.211 16.734 9.156 1 94.19 355 ILE B N 1
ATOM 6513 C CA . ILE B 1 355 ? -8.133 16.109 9.922 1 94.19 355 ILE B CA 1
ATOM 6514 C C . ILE B 1 355 ? -7.562 17.109 10.922 1 94.19 355 ILE B C 1
ATOM 6516 O O . ILE B 1 355 ? -7.336 18.266 10.586 1 94.19 355 ILE B O 1
ATOM 6520 N N . MET B 1 356 ? -7.395 16.641 12.133 1 90.06 356 MET B N 1
ATOM 6521 C CA . MET B 1 356 ? -6.887 17.578 13.141 1 90.06 356 MET B CA 1
ATOM 6522 C C . MET B 1 356 ? -5.844 16.891 14.031 1 90.06 356 MET B C 1
ATOM 6524 O O . MET B 1 356 ? -5.91 15.688 14.258 1 90.06 356 MET B O 1
ATOM 6528 N N . ASP B 1 357 ? -4.957 17.703 14.438 1 87.19 357 ASP B N 1
ATOM 6529 C CA . ASP B 1 357 ? -4.023 17.359 15.5 1 87.19 357 ASP B CA 1
ATOM 6530 C C . ASP B 1 357 ? -3.256 16.078 15.164 1 87.19 357 ASP B C 1
ATOM 6532 O O . ASP B 1 357 ? -3.273 15.117 15.93 1 87.19 357 ASP B O 1
ATOM 6536 N N . VAL B 1 358 ? -2.631 16.109 14.133 1 89.5 358 VAL B N 1
ATOM 6537 C CA . VAL B 1 358 ? -1.744 15 13.797 1 89.5 358 VAL B CA 1
ATOM 6538 C C . VAL B 1 358 ? -0.407 15.172 14.516 1 89.5 358 VAL B C 1
ATOM 6540 O O . VAL B 1 358 ? 0.318 16.141 14.266 1 89.5 358 VAL B O 1
ATOM 6543 N N . ALA B 1 359 ? -0.142 14.289 15.352 1 85.19 359 ALA B N 1
ATOM 6544 C CA . ALA B 1 359 ? 1.098 14.359 16.125 1 85.19 359 ALA B CA 1
ATOM 6545 C C . ALA B 1 359 ? 2.145 13.398 15.562 1 85.19 359 ALA B C 1
ATOM 6547 O O . ALA B 1 359 ? 1.826 12.266 15.203 1 85.19 359 ALA B O 1
ATOM 6548 N N . PHE B 1 360 ? 3.334 13.891 15.477 1 84.62 360 PHE B N 1
ATOM 6549 C CA . PHE B 1 360 ? 4.492 13.078 15.125 1 84.62 360 PHE B CA 1
ATOM 6550 C C . PHE B 1 360 ? 5.461 12.977 16.297 1 84.62 360 PHE B C 1
ATOM 6552 O O . PHE B 1 360 ? 6.203 13.914 16.578 1 84.62 360 PHE B O 1
ATOM 6559 N N . TYR B 1 361 ? 5.527 11.828 16.891 1 83.06 361 TYR B N 1
ATOM 6560 C CA . TYR B 1 361 ? 6.297 11.672 18.109 1 83.06 361 TYR B CA 1
ATOM 6561 C C . TYR B 1 361 ? 7.738 11.281 17.812 1 83.06 361 TYR B C 1
ATOM 6563 O O . TYR B 1 361 ? 8.648 11.555 18.609 1 83.06 361 TYR B O 1
ATOM 6571 N N . GLY B 1 362 ? 7.883 10.609 16.688 1 81 362 GLY B N 1
ATOM 6572 C CA . GLY B 1 362 ? 9.234 10.188 16.359 1 81 362 GLY B CA 1
ATOM 6573 C C . GLY B 1 362 ? 9.352 9.633 14.945 1 81 362 GLY B C 1
ATOM 6574 O O . GLY B 1 362 ? 8.352 9.273 14.328 1 81 362 GLY B O 1
ATOM 6575 N N . PRO B 1 363 ? 10.625 9.641 14.523 1 81.81 363 PRO B N 1
ATOM 6576 C CA . PRO B 1 363 ? 10.867 9.102 13.18 1 81.81 363 PRO B CA 1
ATOM 6577 C C . PRO B 1 363 ? 10.695 7.59 13.109 1 81.81 363 PRO B C 1
ATOM 6579 O O . PRO B 1 363 ? 10.859 6.898 14.117 1 81.81 363 PRO B O 1
ATOM 6582 N N . LEU B 1 364 ? 10.266 7.148 11.977 1 85.25 364 LEU B N 1
ATOM 6583 C CA . LEU B 1 364 ? 10.133 5.719 11.711 1 85.25 364 LEU B CA 1
ATOM 6584 C C . LEU B 1 364 ? 11.211 5.246 10.742 1 85.25 364 LEU B C 1
ATOM 6586 O O . LEU B 1 364 ? 11.406 5.844 9.68 1 85.25 364 LEU B O 1
ATOM 6590 N N . LYS B 1 365 ? 11.852 4.168 11.164 1 82.81 365 LYS B N 1
ATOM 6591 C CA . LYS B 1 365 ? 12.875 3.598 10.281 1 82.81 365 LYS B CA 1
ATOM 6592 C C . LYS B 1 365 ? 12.242 2.902 9.086 1 82.81 365 LYS B C 1
ATOM 6594 O O . LYS B 1 365 ? 11.109 2.432 9.156 1 82.81 365 LYS B O 1
ATOM 6599 N N . VAL B 1 366 ? 13.031 2.799 8.031 1 80.38 366 VAL B N 1
ATOM 6600 C CA . VAL B 1 366 ? 12.531 2.236 6.781 1 80.38 366 VAL B CA 1
ATOM 6601 C C . VAL B 1 366 ? 12.336 0.73 6.93 1 80.38 366 VAL B C 1
ATOM 6603 O O . VAL B 1 366 ? 11.617 0.108 6.145 1 80.38 366 VAL B O 1
ATOM 6606 N N . ASN B 1 367 ? 12.883 0.113 7.871 1 78.69 367 ASN B N 1
ATOM 6607 C CA . ASN B 1 367 ? 12.742 -1.328 8.055 1 78.69 367 ASN B CA 1
ATOM 6608 C C . ASN B 1 367 ? 11.633 -1.662 9.039 1 78.69 367 ASN B C 1
ATOM 6610 O O . ASN B 1 367 ? 11.438 -2.828 9.391 1 78.69 367 ASN B O 1
ATOM 6614 N N . SER B 1 368 ? 10.898 -0.678 9.414 1 85.38 368 SER B N 1
ATOM 6615 C CA . SER B 1 368 ? 9.883 -0.889 10.438 1 85.38 368 SER B CA 1
ATOM 6616 C C . SER B 1 368 ? 8.586 -1.408 9.836 1 85.38 368 SER B C 1
ATOM 6618 O O . SER B 1 368 ? 8.281 -1.129 8.672 1 85.38 368 SER B O 1
ATOM 6620 N N . PHE B 1 369 ? 7.902 -2.256 10.633 1 91.81 369 PHE B N 1
ATOM 6621 C CA . PHE B 1 369 ? 6.496 -2.547 10.367 1 91.81 369 PHE B CA 1
ATOM 6622 C C . PHE B 1 369 ? 5.598 -1.491 11 1 91.81 369 PHE B C 1
ATOM 6624 O O . PHE B 1 369 ? 5.93 -0.929 12.047 1 91.81 369 PHE B O 1
ATOM 6631 N N . LEU B 1 370 ? 4.539 -1.209 10.336 1 93.44 370 LEU B N 1
ATOM 6632 C CA . LEU B 1 370 ? 3.572 -0.231 10.82 1 93.44 370 LEU B CA 1
ATOM 6633 C C . LEU B 1 370 ? 2.25 -0.903 11.18 1 93.44 370 LEU B C 1
ATOM 6635 O O . LEU B 1 370 ? 1.737 -1.72 10.406 1 93.44 370 LEU B O 1
ATOM 6639 N N . LYS B 1 371 ? 1.805 -0.622 12.312 1 95.5 371 LYS B N 1
ATOM 6640 C CA . LYS B 1 371 ? 0.458 -1.009 12.727 1 95.5 371 LYS B CA 1
ATOM 6641 C C . LYS B 1 371 ? -0.434 0.216 12.914 1 95.5 371 LYS B C 1
ATOM 6643 O O . LYS B 1 371 ? -0.117 1.105 13.703 1 95.5 371 LYS B O 1
ATOM 6648 N N . LEU B 1 372 ? -1.436 0.294 12.188 1 97 372 LEU B N 1
ATOM 6649 C CA . LEU B 1 372 ? -2.385 1.396 12.289 1 97 372 LEU B CA 1
ATOM 6650 C C . LEU B 1 372 ? -3.744 0.898 12.773 1 97 372 LEU B C 1
ATOM 6652 O O . LEU B 1 372 ? -4.297 -0.051 12.219 1 97 372 LEU B O 1
ATOM 6656 N N . THR B 1 373 ? -4.238 1.477 13.789 1 97.5 373 THR B N 1
ATOM 6657 C CA . THR B 1 373 ? -5.559 1.146 14.312 1 97.5 373 THR B CA 1
ATOM 6658 C C . THR B 1 373 ? -6.457 2.379 14.336 1 97.5 373 THR B C 1
ATOM 6660 O O . THR B 1 373 ? -6.113 3.391 14.953 1 97.5 373 THR B O 1
ATOM 6663 N N . ALA B 1 374 ? -7.535 2.273 13.656 1 98.12 374 ALA B N 1
ATOM 6664 C CA . ALA B 1 374 ? -8.5 3.365 13.609 1 98.12 374 ALA B CA 1
ATOM 6665 C C . ALA B 1 374 ? -9.711 3.068 14.492 1 98.12 374 ALA B C 1
ATOM 6667 O O . ALA B 1 374 ? -10.484 2.148 14.211 1 98.12 374 ALA B O 1
ATOM 6668 N N . TYR B 1 375 ? -9.945 3.887 15.508 1 97.62 375 TYR B N 1
ATOM 6669 C CA . TYR B 1 375 ? -11.047 3.727 16.453 1 97.62 375 TYR B CA 1
ATOM 6670 C C . TYR B 1 375 ? -12.148 4.746 16.172 1 97.62 375 TYR B C 1
ATOM 6672 O O . TYR B 1 375 ? -11.867 5.922 15.938 1 97.62 375 TYR B O 1
ATOM 6680 N N . ILE B 1 376 ? -13.375 4.234 16.172 1 98.44 376 ILE B N 1
ATOM 6681 C CA . ILE B 1 376 ? -14.484 5.168 16.266 1 98.44 376 ILE B CA 1
ATOM 6682 C C . ILE B 1 376 ? -14.633 5.637 17.719 1 98.44 376 ILE B C 1
ATOM 6684 O O . ILE B 1 376 ? -15.023 4.859 18.594 1 98.44 376 ILE B O 1
ATOM 6688 N N . VAL B 1 377 ? -14.414 6.922 17.953 1 97.44 377 VAL B N 1
ATOM 6689 C CA . VAL B 1 377 ? -14.305 7.32 19.344 1 97.44 377 VAL B CA 1
ATOM 6690 C C . VAL B 1 377 ? -15.492 8.203 19.719 1 97.44 377 VAL B C 1
ATOM 6692 O O . VAL B 1 377 ? -15.781 8.391 20.906 1 97.44 377 VAL B O 1
ATOM 6695 N N . TYR B 1 378 ? -16.156 8.828 18.75 1 97 378 TYR B N 1
ATOM 6696 C CA . TYR B 1 378 ? -17.312 9.695 19 1 97 378 TYR B CA 1
ATOM 6697 C C . TYR B 1 378 ? -18.203 9.766 17.766 1 97 378 TYR B C 1
ATOM 6699 O O . TYR B 1 378 ? -17.719 9.734 16.641 1 97 378 TYR B O 1
ATOM 6707 N N . THR B 1 379 ? -19.484 9.75 18 1 97.75 379 THR B N 1
ATOM 6708 C CA . THR B 1 379 ? -20.438 9.938 16.906 1 97.75 379 THR B CA 1
ATOM 6709 C C . THR B 1 379 ? -21.5 10.969 17.281 1 97.75 379 THR B C 1
ATOM 6711 O O . THR B 1 379 ? -21.828 11.117 18.453 1 97.75 379 THR B O 1
ATOM 6714 N N . HIS B 1 380 ? -21.922 11.703 16.344 1 96.38 380 HIS B N 1
ATOM 6715 C CA . HIS B 1 380 ? -23.016 12.672 16.5 1 96.38 380 HIS B CA 1
ATOM 6716 C C . HIS B 1 380 ? -23.797 12.805 15.203 1 96.38 380 HIS B C 1
ATOM 6718 O O . HIS B 1 380 ? -23.297 13.328 14.203 1 96.38 380 HIS B O 1
ATOM 6724 N N . LYS B 1 381 ? -25.047 12.336 15.219 1 96.25 381 LYS B N 1
ATOM 6725 C CA . LYS B 1 381 ? -25.875 12.336 14.016 1 96.25 381 LYS B CA 1
ATOM 6726 C C . LYS B 1 381 ? -25.172 11.625 12.867 1 96.25 381 LYS B C 1
ATOM 6728 O O . LYS B 1 381 ? -24.781 10.461 12.992 1 96.25 381 LYS B O 1
ATOM 6733 N N . GLU B 1 382 ? -24.797 12.406 11.836 1 96.5 382 GLU B N 1
ATOM 6734 C CA . GLU B 1 382 ? -24.172 11.797 10.664 1 96.5 382 GLU B CA 1
ATOM 6735 C C . GLU B 1 382 ? -22.656 11.82 10.781 1 96.5 382 GLU B C 1
ATOM 6737 O O . GLU B 1 382 ? -21.953 11.305 9.906 1 96.5 382 GLU B O 1
ATOM 6742 N N . TYR B 1 383 ? -22.156 12.352 11.859 1 97.19 383 TYR B N 1
ATOM 6743 C CA . TYR B 1 383 ? -20.719 12.562 11.945 1 97.19 383 TYR B CA 1
ATOM 6744 C C . TYR B 1 383 ? -20.047 11.453 12.742 1 97.19 383 TYR B C 1
ATOM 6746 O O . TYR B 1 383 ? -20.594 10.984 13.742 1 97.19 383 TYR B O 1
ATOM 6754 N N . ILE B 1 384 ? -18.906 11.078 12.281 1 98.12 384 ILE B N 1
ATOM 6755 C CA . ILE B 1 384 ? -18.062 10.062 12.914 1 98.12 384 ILE B CA 1
ATOM 6756 C C . ILE B 1 384 ? -16.688 10.656 13.219 1 98.12 384 ILE B C 1
ATOM 6758 O O . ILE B 1 384 ? -16 11.156 12.32 1 98.12 384 ILE B O 1
ATOM 6762 N N . GLN B 1 385 ? -16.297 10.633 14.453 1 97.94 385 GLN B N 1
ATOM 6763 C CA . GLN B 1 385 ? -14.961 11.039 14.867 1 97.94 385 GLN B CA 1
ATOM 6764 C C . GLN B 1 385 ? -14.07 9.82 15.094 1 97.94 385 GLN B C 1
ATOM 6766 O O . GLN B 1 385 ? -14.422 8.906 15.844 1 97.94 385 GLN B O 1
ATOM 6771 N N . LEU B 1 386 ? -12.914 9.891 14.43 1 98.06 386 LEU B N 1
ATOM 6772 C CA . LEU B 1 386 ? -12.008 8.758 14.516 1 98.06 386 LEU B CA 1
ATOM 6773 C C . LEU B 1 386 ? -10.672 9.18 15.133 1 98.06 386 LEU B C 1
ATOM 6775 O O . LEU B 1 386 ? -10.227 10.312 14.945 1 98.06 386 LEU B O 1
ATOM 6779 N N . LEU B 1 387 ? -10.133 8.266 15.883 1 96.88 387 LEU B N 1
ATOM 6780 C CA . LEU B 1 387 ? -8.758 8.336 16.344 1 96.88 387 LEU B CA 1
ATOM 6781 C C . LEU B 1 387 ? -7.922 7.203 15.758 1 96.88 387 LEU B C 1
ATOM 6783 O O . LEU B 1 387 ? -8.219 6.027 15.969 1 96.88 387 LEU B O 1
ATOM 6787 N N . THR B 1 388 ? -6.949 7.531 14.992 1 97.12 388 THR B N 1
ATOM 6788 C CA . THR B 1 388 ? -6.051 6.531 14.422 1 97.12 388 THR B CA 1
ATOM 6789 C C . THR B 1 388 ? -4.699 6.559 15.133 1 97.12 388 THR B C 1
ATOM 6791 O O . THR B 1 388 ? -4.059 7.609 15.219 1 97.12 388 THR B O 1
ATOM 6794 N N . ILE B 1 389 ? -4.344 5.445 15.656 1 95.56 389 ILE B N 1
ATOM 6795 C CA . ILE B 1 389 ? -3.061 5.281 16.328 1 95.56 389 ILE B CA 1
ATOM 6796 C C . ILE B 1 389 ? -2.09 4.531 15.422 1 95.56 389 ILE B C 1
ATOM 6798 O O . ILE B 1 389 ? -2.424 3.469 14.891 1 95.56 389 ILE B O 1
ATOM 6802 N N . VAL B 1 390 ? -0.923 5.113 15.234 1 94.94 390 VAL B N 1
ATOM 6803 C CA . VAL B 1 390 ? 0.118 4.504 14.406 1 94.94 390 VAL B CA 1
ATOM 6804 C C . VAL B 1 390 ? 1.266 4.027 15.297 1 94.94 390 VAL B C 1
ATOM 6806 O O . VAL B 1 390 ? 1.823 4.809 16.078 1 94.94 390 VAL B O 1
ATOM 6809 N N . GLN B 1 391 ? 1.596 2.775 15.141 1 94.12 391 GLN B N 1
ATOM 6810 C CA . GLN B 1 391 ? 2.684 2.189 15.914 1 94.12 391 GLN B CA 1
ATOM 6811 C C . GLN B 1 391 ? 3.727 1.55 15 1 94.12 391 GLN B C 1
ATOM 6813 O O . GLN B 1 391 ? 3.381 0.933 13.992 1 94.12 391 GLN B O 1
ATOM 6818 N N . GLY B 1 392 ? 4.988 1.822 15.297 1 91.31 392 GLY B N 1
ATOM 6819 C CA . GLY B 1 392 ? 6.09 1.167 14.609 1 91.31 392 GLY B CA 1
ATOM 6820 C C . GLY B 1 392 ? 6.73 0.063 15.43 1 91.31 392 GLY B C 1
ATOM 6821 O O . GLY B 1 392 ? 6.812 0.16 16.656 1 91.31 392 GLY B O 1
ATOM 6822 N N . PHE B 1 393 ? 7.133 -1.021 14.719 1 89.44 393 PHE B N 1
ATOM 6823 C CA . PHE B 1 393 ? 7.871 -2.092 15.383 1 89.44 393 PHE B CA 1
ATOM 6824 C C . PHE B 1 393 ? 8.719 -2.869 14.383 1 89.44 393 PHE B C 1
ATOM 6826 O O . PHE B 1 393 ? 8.609 -2.648 13.172 1 89.44 393 PHE B O 1
ATOM 6833 N N . ASP B 1 394 ? 9.664 -3.592 14.938 1 82.44 394 ASP B N 1
ATOM 6834 C CA . ASP B 1 394 ? 10.5 -4.402 14.062 1 82.44 394 ASP B CA 1
ATOM 6835 C C . ASP B 1 394 ? 10.312 -5.891 14.336 1 82.44 394 ASP B C 1
ATOM 6837 O O . ASP B 1 394 ? 9.609 -6.266 15.281 1 82.44 394 ASP B O 1
ATOM 6841 N N . GLY B 1 395 ? 10.656 -6.707 13.438 1 72.06 395 GLY B N 1
ATOM 6842 C CA . GLY B 1 395 ? 10.461 -8.141 13.516 1 72.06 395 GLY B CA 1
ATOM 6843 C C . GLY B 1 395 ? 11.125 -8.773 14.727 1 72.06 395 GLY B C 1
ATOM 6844 O O . GLY B 1 395 ? 10.734 -9.859 15.164 1 72.06 395 GLY B O 1
ATOM 6845 N N . THR B 1 396 ? 12.047 -8.141 15.242 1 71.12 396 THR B N 1
ATOM 6846 C CA . THR B 1 396 ? 12.812 -8.727 16.344 1 71.12 396 THR B CA 1
ATOM 6847 C C . THR B 1 396 ? 12.227 -8.312 17.688 1 71.12 396 THR B C 1
ATOM 6849 O O . THR B 1 396 ? 12.32 -9.062 18.656 1 71.12 396 THR B O 1
ATOM 6852 N N . ASN B 1 397 ? 11.797 -7.125 17.641 1 67.5 397 ASN B N 1
ATOM 6853 C CA . ASN B 1 397 ? 11.242 -6.566 18.875 1 67.5 397 ASN B CA 1
ATOM 6854 C C . ASN B 1 397 ? 9.75 -6.273 18.734 1 67.5 397 ASN B C 1
ATOM 6856 O O . ASN B 1 397 ? 9.359 -5.406 17.953 1 67.5 397 ASN B O 1
ATOM 6860 N N . MET B 1 398 ? 9.023 -7.043 19.516 1 71.62 398 MET B N 1
ATOM 6861 C CA . MET B 1 398 ? 7.574 -6.918 19.406 1 71.62 398 MET B CA 1
ATOM 6862 C C . MET B 1 398 ? 7.074 -5.695 20.172 1 71.62 398 MET B C 1
ATOM 6864 O O . MET B 1 398 ? 5.871 -5.426 20.203 1 71.62 398 MET B O 1
ATOM 6868 N N . GLU B 1 399 ? 8.094 -4.984 20.688 1 80.62 399 GLU B N 1
ATOM 6869 C CA . GLU B 1 399 ? 7.629 -3.787 21.375 1 80.62 399 GLU B CA 1
ATOM 6870 C C . GLU B 1 399 ? 7.215 -2.703 20.391 1 80.62 399 GLU B C 1
ATOM 6872 O O . GLU B 1 399 ? 8.008 -2.295 19.531 1 80.62 399 GLU B O 1
ATOM 6877 N N . LYS B 1 400 ? 6.051 -2.342 20.547 1 87.31 400 LYS B N 1
ATOM 6878 C CA . LYS B 1 400 ? 5.48 -1.333 19.656 1 87.31 400 LYS B CA 1
ATOM 6879 C C . LYS B 1 400 ? 5.613 0.065 20.25 1 87.31 400 LYS B C 1
ATOM 6881 O O . LYS B 1 400 ? 5.43 0.25 21.453 1 87.31 400 LYS B O 1
ATOM 6886 N N . THR B 1 401 ? 6.02 1.018 19.438 1 87.56 401 THR B N 1
ATOM 6887 C CA . THR B 1 401 ? 6.109 2.416 19.844 1 87.56 401 THR B CA 1
ATOM 6888 C C . THR B 1 401 ? 5.137 3.275 19.047 1 87.56 401 THR B C 1
ATOM 6890 O O . THR B 1 401 ? 5.094 3.197 17.812 1 87.56 401 THR B O 1
ATOM 6893 N N . THR B 1 402 ? 4.363 4.027 19.812 1 90.25 402 THR B N 1
ATOM 6894 C CA . THR B 1 402 ? 3.436 4.938 19.141 1 90.25 402 THR B CA 1
ATOM 6895 C C . THR B 1 402 ? 4.188 6.098 18.5 1 90.25 402 THR B C 1
ATOM 6897 O O . THR B 1 402 ? 4.93 6.816 19.172 1 90.25 402 THR B O 1
ATOM 6900 N N . THR B 1 403 ? 3.969 6.25 17.234 1 89.38 403 THR B N 1
ATOM 6901 C CA . THR B 1 403 ? 4.711 7.273 16.516 1 89.38 403 THR B CA 1
ATOM 6902 C C . THR B 1 403 ? 3.799 8.43 16.125 1 89.38 403 THR B C 1
ATOM 6904 O O . THR B 1 403 ? 4.25 9.57 16 1 89.38 403 THR B O 1
ATOM 6907 N N . ASN B 1 404 ? 2.518 8.102 15.867 1 91.38 404 ASN B N 1
ATOM 6908 C CA . ASN B 1 404 ? 1.587 9.133 15.414 1 91.38 404 ASN B CA 1
ATOM 6909 C C . ASN B 1 404 ? 0.173 8.875 15.93 1 91.38 404 ASN B C 1
ATOM 6911 O O . ASN B 1 404 ? -0.204 7.723 16.172 1 91.38 404 ASN B O 1
ATOM 6915 N N . MET B 1 405 ? -0.514 9.938 16.078 1 92.31 405 MET B N 1
ATOM 6916 C CA . MET B 1 405 ? -1.95 9.93 16.344 1 92.31 405 MET B CA 1
ATOM 6917 C C . MET B 1 405 ? -2.668 10.953 15.469 1 92.31 405 MET B C 1
ATOM 6919 O O . MET B 1 405 ? -2.188 12.078 15.305 1 92.31 405 MET B O 1
ATOM 6923 N N . LEU B 1 406 ? -3.711 10.531 14.914 1 94.31 406 LEU B N 1
ATOM 6924 C CA . LEU B 1 406 ? -4.477 11.414 14.039 1 94.31 406 LEU B CA 1
ATOM 6925 C C . LEU B 1 406 ? -5.957 11.391 14.406 1 94.31 406 LEU B C 1
ATOM 6927 O O . LEU B 1 406 ? -6.512 10.328 14.695 1 94.31 406 LEU B O 1
ATOM 6931 N N . HIS B 1 407 ? -6.57 12.594 14.391 1 94.5 407 HIS B N 1
ATOM 6932 C CA . HIS B 1 407 ? -8.016 12.727 14.555 1 94.5 407 HIS B CA 1
ATOM 6933 C C . HIS B 1 407 ? -8.68 13.109 13.234 1 94.5 407 HIS B C 1
ATOM 6935 O O . HIS B 1 407 ? -8.281 14.086 12.594 1 94.5 407 HIS B O 1
ATOM 6941 N N . MET B 1 408 ? -9.641 12.344 12.891 1 96.56 408 MET B N 1
ATOM 6942 C CA . MET B 1 408 ? -10.32 12.594 11.617 1 96.56 408 MET B CA 1
ATOM 6943 C C . MET B 1 408 ? -11.836 12.594 11.797 1 96.56 408 MET B C 1
ATOM 6945 O O . MET B 1 408 ? -12.367 11.812 12.578 1 96.56 408 MET B O 1
ATOM 6949 N N . THR B 1 409 ? -12.484 13.438 11.062 1 96.56 409 THR B N 1
ATOM 6950 C CA . THR B 1 409 ? -13.945 13.539 11.102 1 96.56 409 THR B CA 1
ATOM 6951 C C . THR B 1 409 ? -14.547 13.18 9.75 1 96.56 409 THR B C 1
ATOM 6953 O O . THR B 1 409 ? -14.156 13.734 8.719 1 96.56 409 THR B O 1
ATOM 6956 N N . TYR B 1 410 ? -15.492 12.289 9.812 1 96.5 410 TYR B N 1
ATOM 6957 C CA . TYR B 1 410 ? -16.219 11.875 8.617 1 96.5 410 TYR B CA 1
ATOM 6958 C C . TYR B 1 410 ? -17.703 12.227 8.727 1 96.5 410 TYR B C 1
ATOM 6960 O O . TYR B 1 410 ? -18.25 12.266 9.828 1 96.5 410 TYR B O 1
ATOM 6968 N N . LYS B 1 411 ? -18.312 12.484 7.574 1 95.62 411 LYS B N 1
ATOM 6969 C CA . LYS B 1 411 ? -19.75 12.719 7.504 1 95.62 411 LYS B CA 1
ATOM 6970 C C . LYS B 1 411 ? -20.438 11.656 6.66 1 95.62 411 LYS B C 1
ATOM 6972 O O . LYS B 1 411 ? -20.172 11.539 5.461 1 95.62 411 LYS B O 1
ATOM 6977 N N . ALA B 1 412 ? -21.328 10.898 7.277 1 95.38 412 ALA B N 1
ATOM 6978 C CA . ALA B 1 412 ? -22.109 9.891 6.582 1 95.38 412 ALA B CA 1
ATOM 6979 C C . ALA B 1 412 ? -23.359 10.508 5.941 1 95.38 412 ALA B C 1
ATOM 6981 O O . ALA B 1 412 ? -23.672 11.68 6.184 1 95.38 412 ALA B O 1
ATOM 6982 N N . LYS B 1 413 ? -24.031 9.727 5.109 1 92.38 413 LYS B N 1
ATOM 6983 C CA . LYS B 1 413 ? -25.25 10.195 4.445 1 92.38 413 LYS B CA 1
ATOM 6984 C C . LYS B 1 413 ? -26.438 10.172 5.398 1 92.38 413 LYS B C 1
ATOM 6986 O O . LYS B 1 413 ? -27.344 11 5.281 1 92.38 413 LYS B O 1
ATOM 6991 N N . VAL B 1 414 ? -26.422 9.18 6.254 1 94.38 414 VAL B N 1
ATOM 6992 C CA . VAL B 1 414 ? -27.484 9.016 7.23 1 94.38 414 VAL B CA 1
ATOM 6993 C C . VAL B 1 414 ? -26.906 8.969 8.641 1 94.38 414 VAL B C 1
ATOM 6995 O O . VAL B 1 414 ? -25.719 8.695 8.812 1 94.38 414 VAL B O 1
ATOM 6998 N N . PRO B 1 415 ? -27.75 9.297 9.633 1 96.5 415 PRO B N 1
ATOM 6999 C CA . PRO B 1 415 ? -27.25 9.211 11 1 96.5 415 PRO B CA 1
ATOM 7000 C C . PRO B 1 415 ? -26.703 7.832 11.344 1 96.5 415 PRO B C 1
ATOM 7002 O O . PRO B 1 415 ? -27.25 6.816 10.914 1 96.5 415 PRO B O 1
ATOM 7005 N N . VAL B 1 416 ? -25.672 7.844 12.148 1 97.06 416 VAL B N 1
ATOM 7006 C CA . VAL B 1 416 ? -25 6.59 12.492 1 97.06 416 VAL B CA 1
ATOM 7007 C C . VAL B 1 416 ? -25.297 6.227 13.945 1 97.06 416 VAL B C 1
ATOM 7009 O O . VAL B 1 416 ? -25.766 7.066 14.719 1 97.06 416 VAL B O 1
ATOM 7012 N N . LYS B 1 417 ? -25.031 4.984 14.273 1 96.12 417 LYS B N 1
ATOM 7013 C CA . LYS B 1 417 ? -25.219 4.523 15.648 1 96.12 417 LYS B CA 1
ATOM 7014 C C . LYS B 1 417 ? -24.25 5.242 16.594 1 96.12 417 LYS B C 1
ATOM 7016 O O . LYS B 1 417 ? -23.141 5.602 16.203 1 96.12 417 LYS B O 1
ATOM 7021 N N . GLU B 1 418 ? -24.688 5.414 17.766 1 96.06 418 GLU B N 1
ATOM 7022 C CA . GLU B 1 418 ? -23.859 6.055 18.781 1 96.06 418 GLU B CA 1
ATOM 7023 C C . GLU B 1 418 ? -22.797 5.09 19.312 1 96.06 418 GLU B C 1
ATOM 7025 O O . GLU B 1 418 ? -23.094 3.922 19.562 1 96.06 418 GLU B O 1
ATOM 7030 N N . VAL B 1 419 ? -21.609 5.535 19.422 1 96.81 419 VAL B N 1
ATOM 7031 C CA . VAL B 1 419 ? -20.547 4.707 19.984 1 96.81 419 VAL B CA 1
ATOM 7032 C C . VAL B 1 419 ? -20.406 4.973 21.469 1 96.81 419 VAL B C 1
ATOM 7034 O O . VAL B 1 419 ? -20.422 6.125 21.906 1 96.81 419 VAL B O 1
ATOM 7037 N N . LEU B 1 420 ? -20.266 3.924 22.266 1 93.88 420 LEU B N 1
ATOM 7038 C CA . LEU B 1 420 ? -20.141 4.055 23.719 1 93.88 420 LEU B CA 1
ATOM 7039 C C . LEU B 1 420 ? -18.859 3.406 24.219 1 93.88 420 LEU B C 1
ATOM 7041 O O . LEU B 1 420 ? -18.469 2.332 23.75 1 93.88 420 LEU B O 1
ATOM 7045 N N . PRO B 1 421 ? -18.172 4.121 25.078 1 92.5 421 PRO B N 1
ATOM 7046 C CA . PRO B 1 421 ? -16.984 3.521 25.703 1 92.5 421 PRO B CA 1
ATOM 7047 C C . PRO B 1 421 ? -17.328 2.539 26.812 1 92.5 421 PRO B C 1
ATOM 7049 O O . PRO B 1 421 ? -18.359 2.699 27.484 1 92.5 421 PRO B O 1
ATOM 7052 N N . ALA B 1 422 ? -16.469 1.565 26.984 1 86 422 ALA B N 1
ATOM 7053 C CA . ALA B 1 422 ? -16.688 0.57 28.031 1 86 422 ALA B CA 1
ATOM 7054 C C . ALA B 1 422 ? -15.633 0.669 29.125 1 86 422 ALA B C 1
ATOM 7056 O O . ALA B 1 422 ? -15.867 0.27 30.266 1 86 422 ALA B O 1
ATOM 7057 N N . THR B 1 423 ? -14.469 1.171 28.797 1 86.06 423 THR B N 1
ATOM 7058 C CA . THR B 1 423 ? -13.367 1.263 29.734 1 86.06 423 THR B CA 1
ATOM 7059 C C . THR B 1 423 ? -13.023 2.721 30.031 1 86.06 423 THR B C 1
ATOM 7061 O O . THR B 1 423 ? -13.508 3.627 29.344 1 86.06 423 THR B O 1
ATOM 7064 N N . TYR B 1 424 ? -12.227 2.906 31.062 1 83.38 424 TYR B N 1
ATOM 7065 C CA . TYR B 1 424 ? -11.781 4.246 31.422 1 83.38 424 TYR B CA 1
ATOM 7066 C C . TYR B 1 424 ? -11.023 4.895 30.266 1 83.38 424 TYR B C 1
ATOM 7068 O O . TYR B 1 424 ? -11.281 6.051 29.922 1 83.38 424 TYR B O 1
ATOM 7076 N N . GLN B 1 425 ? -10.133 4.137 29.703 1 85.31 425 GLN B N 1
ATOM 7077 C CA . GLN B 1 425 ? -9.344 4.652 28.578 1 85.31 425 GLN B CA 1
ATOM 7078 C C . GLN B 1 425 ? -10.234 5.051 27.422 1 85.31 425 GLN B C 1
ATOM 7080 O O . GLN B 1 425 ? -10.047 6.109 26.812 1 85.31 425 GLN B O 1
ATOM 7085 N N . GLU B 1 426 ? -11.164 4.25 27.156 1 90.19 426 GLU B N 1
ATOM 7086 C CA . GLU B 1 426 ? -12.102 4.551 26.078 1 90.19 426 GLU B CA 1
ATOM 7087 C C . GLU B 1 426 ? -12.914 5.801 26.391 1 90.19 426 GLU B C 1
ATOM 7089 O O . GLU B 1 426 ? -13.258 6.57 25.484 1 90.19 426 GLU B O 1
ATOM 7094 N N . THR B 1 427 ? -13.242 5.914 27.625 1 88.19 427 THR B N 1
ATOM 7095 C CA . THR B 1 427 ? -14.016 7.082 28.031 1 88.19 427 THR B CA 1
ATOM 7096 C C . THR B 1 427 ? -13.211 8.359 27.797 1 88.19 427 THR B C 1
ATOM 7098 O O . THR B 1 427 ? -13.766 9.367 27.344 1 88.19 427 THR B O 1
ATOM 7101 N N . LEU B 1 428 ? -11.992 8.281 28.094 1 86.88 428 LEU B N 1
ATOM 7102 C CA . LEU B 1 428 ? -11.125 9.422 27.828 1 86.88 428 LEU B CA 1
ATOM 7103 C C . LEU B 1 428 ? -11.07 9.742 26.344 1 86.88 428 LEU B C 1
ATOM 7105 O O . LEU B 1 428 ? -11.133 10.906 25.953 1 86.88 428 LEU B O 1
ATOM 7109 N N . TRP B 1 429 ? -10.977 8.711 25.547 1 90.94 429 TRP B N 1
ATOM 7110 C CA . TRP B 1 429 ? -10.953 8.891 24.094 1 90.94 429 TRP B CA 1
ATOM 7111 C C . TRP B 1 429 ? -12.273 9.484 23.594 1 90.94 429 TRP B C 1
ATOM 7113 O O . TRP B 1 429 ? -12.281 10.305 22.688 1 90.94 429 TRP B O 1
ATOM 7123 N N . HIS B 1 430 ? -13.305 9.055 24.156 1 93.75 430 HIS B N 1
ATOM 7124 C CA . HIS B 1 430 ? -14.633 9.531 23.781 1 93.75 430 HIS B CA 1
ATOM 7125 C C . HIS B 1 430 ? -14.766 11.031 24.047 1 93.75 430 HIS B C 1
ATOM 7127 O O . HIS B 1 430 ? -15.234 11.773 23.188 1 93.75 430 HIS B O 1
ATOM 7133 N N . ILE B 1 431 ? -14.336 11.43 25.172 1 90 431 ILE B N 1
ATOM 7134 C CA . ILE B 1 431 ? -14.438 12.828 25.562 1 90 431 ILE B CA 1
ATOM 7135 C C . ILE B 1 431 ? -13.523 13.68 24.688 1 90 431 ILE B C 1
ATOM 7137 O O . ILE B 1 431 ? -13.93 14.734 24.188 1 90 431 ILE B O 1
ATOM 7141 N N . ASN B 1 432 ? -12.344 13.188 24.5 1 88.19 432 ASN B N 1
ATOM 7142 C CA . ASN B 1 432 ? -11.422 13.906 23.641 1 88.19 432 ASN B CA 1
ATOM 7143 C C . ASN B 1 432 ? -11.953 14 22.203 1 88.19 432 ASN B C 1
ATOM 7145 O O . ASN B 1 432 ? -11.82 15.047 21.562 1 88.19 432 ASN B O 1
ATOM 7149 N N . GLY B 1 433 ? -12.469 12.898 21.781 1 91.81 433 GLY B N 1
ATOM 7150 C CA . GLY B 1 433 ? -13.07 12.898 20.469 1 91.81 433 GLY B CA 1
ATOM 7151 C C . GLY B 1 433 ? -14.195 13.914 20.328 1 91.81 433 GLY B C 1
ATOM 7152 O O . GLY B 1 433 ? -14.289 14.609 19.312 1 91.81 433 GLY B O 1
ATOM 7153 N N . ARG B 1 434 ? -14.992 13.977 21.281 1 91.5 434 ARG B N 1
ATOM 7154 C CA . ARG B 1 434 ? -16.078 14.945 21.297 1 91.5 434 ARG B CA 1
ATOM 7155 C C . ARG B 1 434 ? -15.539 16.375 21.234 1 91.5 434 ARG B C 1
ATOM 7157 O O . ARG B 1 434 ? -16.047 17.203 20.484 1 91.5 434 ARG B O 1
ATOM 7164 N N . ASN B 1 435 ? -14.562 16.609 22.047 1 87.12 435 ASN B N 1
ATOM 7165 C CA . ASN B 1 435 ? -13.969 17.953 22.078 1 87.12 435 ASN B CA 1
ATOM 7166 C C . ASN B 1 435 ? -13.359 18.312 20.734 1 87.12 435 ASN B C 1
ATOM 7168 O O . ASN B 1 435 ? -13.508 19.453 20.266 1 87.12 435 ASN B O 1
ATOM 7172 N N . LYS B 1 436 ? -12.68 17.406 20.172 1 87.81 436 LYS B N 1
ATOM 7173 C CA . LYS B 1 436 ? -12.078 17.641 18.859 1 87.81 436 LYS B CA 1
ATOM 7174 C C . LYS B 1 436 ? -13.148 17.875 17.797 1 87.81 436 LYS B C 1
ATOM 7176 O O . LYS B 1 436 ? -12.984 18.734 16.922 1 87.81 436 LYS B O 1
ATOM 7181 N N . PHE B 1 437 ? -14.172 17.109 17.859 1 91.94 437 PHE B N 1
ATOM 7182 C CA . PHE B 1 437 ? -15.289 17.297 16.938 1 91.94 437 PHE B CA 1
ATOM 7183 C C . PHE B 1 437 ? -15.867 18.703 17.047 1 91.94 437 PHE B C 1
ATOM 7185 O O . PHE B 1 437 ? -16.078 19.359 16.031 1 91.94 437 PHE B O 1
ATOM 7192 N N . ARG B 1 438 ? -16.094 19.109 18.219 1 87.81 438 ARG B N 1
ATOM 7193 C CA . ARG B 1 438 ? -16.656 20.422 18.469 1 87.81 438 ARG B CA 1
ATOM 7194 C C . ARG B 1 438 ? -15.719 21.516 17.969 1 87.81 438 ARG B C 1
ATOM 7196 O O . ARG B 1 438 ? -16.172 22.531 17.406 1 87.81 438 ARG B O 1
ATOM 7203 N N . ALA B 1 439 ? -14.492 21.297 18.188 1 83 439 ALA B N 1
ATOM 7204 C CA . ALA B 1 439 ? -13.5 22.281 17.719 1 83 439 ALA B CA 1
ATOM 7205 C C . ALA B 1 439 ? -13.531 22.422 16.203 1 83 439 ALA B C 1
ATOM 7207 O O . ALA B 1 439 ? -13.445 23.531 15.68 1 83 439 ALA B O 1
ATOM 7208 N N . ILE B 1 440 ? -13.68 21.328 15.531 1 81.94 440 ILE B N 1
ATOM 7209 C CA . ILE B 1 440 ? -13.711 21.344 14.07 1 81.94 440 ILE B CA 1
ATOM 7210 C C . ILE B 1 440 ? -14.992 22.031 13.586 1 81.94 440 ILE B C 1
ATOM 7212 O O . ILE B 1 440 ? -14.961 22.797 12.617 1 81.94 440 ILE B O 1
ATOM 7216 N N . GLN B 1 441 ? -16.047 21.75 14.266 1 84.81 441 GLN B N 1
ATOM 7217 C CA . GLN B 1 441 ? -17.312 22.359 13.891 1 84.81 441 GLN B CA 1
ATOM 7218 C C . GLN B 1 441 ? -17.281 23.875 14.086 1 84.81 441 GLN B C 1
ATOM 7220 O O . GLN B 1 441 ? -17.812 24.625 13.281 1 84.81 441 GLN B O 1
ATOM 7225 N N . LEU B 1 442 ? -16.656 24.25 15.133 1 81 442 LEU B N 1
ATOM 7226 C CA . LEU B 1 442 ? -16.531 25.672 15.414 1 81 442 LEU B CA 1
ATOM 7227 C C . LEU B 1 442 ? -15.688 26.359 14.336 1 81 442 LEU B C 1
ATOM 7229 O O . LEU B 1 442 ? -15.992 27.484 13.93 1 81 442 LEU B O 1
ATOM 7233 N N . LEU B 1 443 ? -14.68 25.703 13.945 1 75.88 443 LEU B N 1
ATOM 7234 C CA . LEU B 1 443 ? -13.836 26.25 12.883 1 75.88 443 LEU B CA 1
ATOM 7235 C C . LEU B 1 443 ? -14.625 26.391 11.586 1 75.88 443 LEU B C 1
ATOM 7237 O O . LEU B 1 443 ? -14.477 27.391 10.875 1 75.88 443 LEU B O 1
ATOM 7241 N N . LYS B 1 444 ? -15.469 25.5 11.352 1 78.94 444 LYS B N 1
ATOM 7242 C CA . LYS B 1 444 ? -16.266 25.547 10.125 1 78.94 444 LYS B CA 1
ATOM 7243 C C . LYS B 1 444 ? -17.312 26.641 10.18 1 78.94 444 LYS B C 1
ATOM 7245 O O . LYS B 1 444 ? -17.562 27.312 9.172 1 78.94 444 LYS B O 1
ATOM 7250 N N . ILE B 1 445 ? -17.859 26.844 11.312 1 77.06 445 ILE B N 1
ATOM 7251 C CA . ILE B 1 445 ? -18.859 27.891 11.492 1 77.06 445 ILE B CA 1
ATOM 7252 C C . ILE B 1 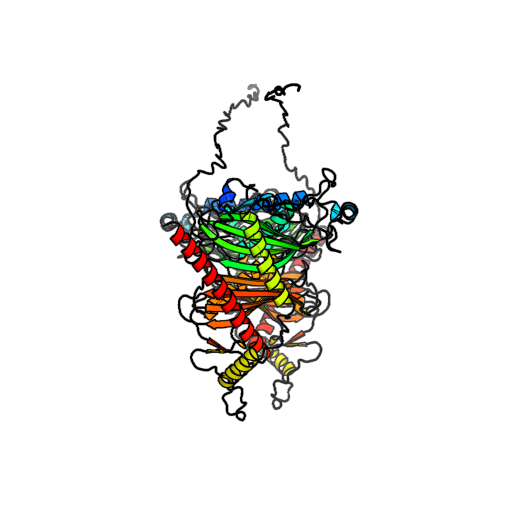445 ? -18.203 29.266 11.328 1 77.06 445 ILE B C 1
ATOM 7254 O O . ILE B 1 445 ? -18.75 30.141 10.656 1 77.06 445 ILE B O 1
ATOM 7258 N N . LYS B 1 446 ? -17.031 29.406 11.938 1 69.06 446 LYS B N 1
ATOM 7259 C CA . LYS B 1 446 ? -16.297 30.656 11.828 1 69.06 446 LYS B CA 1
ATOM 7260 C C . LYS B 1 446 ? -15.938 30.969 10.375 1 69.06 446 LYS B C 1
ATOM 7262 O O . LYS B 1 446 ? -16.047 32.125 9.938 1 69.06 446 LYS B O 1
ATOM 7267 N N . ARG B 1 447 ? -15.656 30 9.711 1 68.44 447 ARG B N 1
ATOM 7268 C CA . ARG B 1 447 ? -15.289 30.172 8.305 1 68.44 447 ARG B CA 1
ATOM 7269 C C . ARG B 1 447 ? -16.5 30.578 7.469 1 68.44 447 ARG B C 1
ATOM 7271 O O . ARG B 1 447 ? -16.375 31.422 6.574 1 68.44 447 ARG B O 1
ATOM 7278 N N . ARG B 1 448 ? -17.625 29.969 7.73 1 66.44 448 ARG B N 1
ATOM 7279 C CA . ARG B 1 448 ? -18.844 30.297 7.008 1 66.44 448 ARG B CA 1
ATOM 7280 C C . ARG B 1 448 ? -19.281 31.734 7.289 1 66.44 448 ARG B C 1
ATOM 7282 O O . ARG B 1 448 ? -19.75 32.438 6.387 1 66.44 448 ARG B O 1
ATOM 7289 N N . LYS B 1 449 ? -19.109 32.188 8.516 1 62.75 449 LYS B N 1
ATOM 7290 C CA . LYS B 1 449 ? -19.484 33.562 8.883 1 62.75 449 LYS B CA 1
ATOM 7291 C C . LYS B 1 449 ? -18.609 34.562 8.164 1 62.75 449 LYS B C 1
ATOM 7293 O O . LYS B 1 449 ? -19.109 35.594 7.68 1 62.75 449 LYS B O 1
ATOM 7298 N N . ILE B 1 450 ? -17.359 34.188 8.078 1 60.97 450 ILE B N 1
ATOM 7299 C CA . ILE B 1 450 ? -16.422 35.062 7.398 1 60.97 450 ILE B CA 1
ATOM 7300 C C . ILE B 1 450 ? -16.766 35.125 5.91 1 60.97 450 ILE B C 1
ATOM 7302 O O . ILE B 1 450 ? -16.766 36.219 5.316 1 60.97 450 ILE B O 1
ATOM 7306 N N . ASN B 1 451 ? -17.172 34.031 5.406 1 59.69 451 ASN B N 1
ATOM 7307 C CA . ASN B 1 451 ? -17.547 33.969 3.996 1 59.69 451 ASN B CA 1
ATOM 7308 C C . ASN B 1 451 ? -18.844 34.75 3.738 1 59.69 451 ASN B C 1
ATOM 7310 O O . ASN B 1 451 ? -18.953 35.438 2.725 1 59.69 451 ASN B O 1
ATOM 7314 N N . ASN B 1 452 ? -19.766 34.656 4.648 1 59.25 452 ASN B N 1
ATOM 7315 C CA . ASN B 1 452 ? -21.016 35.375 4.523 1 59.25 452 ASN B CA 1
ATOM 7316 C C . ASN B 1 452 ? -20.812 36.875 4.688 1 59.25 452 ASN B C 1
ATOM 7318 O O . ASN B 1 452 ? -21.453 37.656 3.992 1 59.25 452 ASN B O 1
ATOM 7322 N N . ASN B 1 453 ? -19.984 37.219 5.59 1 54.5 453 ASN B N 1
ATOM 7323 C CA . ASN B 1 453 ? -19.703 38.656 5.793 1 54.5 453 ASN B CA 1
ATOM 7324 C C . ASN B 1 453 ? -19.016 39.25 4.578 1 54.5 453 ASN B C 1
ATOM 7326 O O . ASN B 1 453 ? -19.281 40.406 4.211 1 54.5 453 ASN B O 1
ATOM 7330 N N . ASN B 1 454 ? -18.297 38.469 4.027 1 50.97 454 ASN B N 1
ATOM 7331 C CA . ASN B 1 454 ? -17.609 38.969 2.832 1 50.97 454 ASN B CA 1
ATOM 7332 C C . ASN B 1 454 ? -18.562 39.094 1.647 1 50.97 454 ASN B C 1
ATOM 7334 O O . ASN B 1 454 ? -18.422 39.969 0.816 1 50.97 454 ASN B O 1
ATOM 7338 N N . LEU B 1 455 ? -19.469 38.219 1.593 1 51.72 455 LEU B N 1
ATOM 7339 C CA . LEU B 1 455 ? -20.5 38.312 0.568 1 51.72 455 LEU B CA 1
ATOM 7340 C C . LEU B 1 455 ? -21.422 39.5 0.814 1 51.72 455 LEU B C 1
ATOM 7342 O O . LEU B 1 455 ? -21.844 40.156 -0.132 1 51.72 455 LEU B O 1
ATOM 7346 N N . SER B 1 456 ? -21.75 39.75 2.035 1 48.75 456 SER B N 1
ATOM 7347 C CA . SER B 1 456 ? -22.609 40.906 2.35 1 48.75 456 SER B CA 1
ATOM 7348 C C . SER B 1 456 ? -21.906 42.219 2.07 1 48.75 456 SER B C 1
ATOM 7350 O O . SER B 1 456 ? -22.547 43.188 1.671 1 48.75 456 SER B O 1
ATOM 7352 N N . LYS B 1 457 ? -20.719 42.312 2.191 1 47.44 457 LYS B N 1
ATOM 7353 C CA . LYS B 1 457 ? -20.016 43.562 1.914 1 47.44 457 LYS B CA 1
ATOM 7354 C C . LYS B 1 457 ? -19.891 43.781 0.412 1 47.44 457 LYS B C 1
ATOM 7356 O O . LYS B 1 457 ? -19.562 44.906 -0.023 1 47.44 457 LYS B O 1
ATOM 7361 N N . GLN B 1 458 ? -19.969 42.781 -0.238 1 41.22 458 GLN B N 1
ATOM 7362 C CA . GLN B 1 458 ? -19.891 42.969 -1.684 1 41.22 458 GLN B CA 1
ATOM 7363 C C . GLN B 1 458 ? -21.25 43.375 -2.254 1 41.22 458 GLN B C 1
ATOM 7365 O O . GLN B 1 458 ? -21.359 43.781 -3.41 1 41.22 458 GLN B O 1
ATOM 7370 N N . LYS B 1 459 ? -22.25 43.406 -1.378 1 39.94 459 LYS B N 1
ATOM 7371 C CA . LYS B 1 459 ? -23.5 44.031 -1.795 1 39.94 459 LYS B CA 1
ATOM 7372 C C . LYS B 1 459 ? -23.531 45.5 -1.373 1 39.94 459 LYS B C 1
ATOM 7374 O O . LYS B 1 459 ? -23.109 45.844 -0.271 1 39.94 459 LYS B O 1
#